Protein 5I0H (pdb70)

Sequence (1454 aa):
NFFTEGTRVWLRENGQHFPSTVNSCAEGIVVFRTDYGQVFTYKQSTITHQKVTAMHPTNEEGVDDMASLTELHGGSIMYNLFQRYYKRNQIYTYIGSILASVNPYQPIAGLYEPATMEQYSRRHLGELPPHIFAIANECYRCLWKRHDNQCILISGESGAGKTESTKLILKFLSVISQQSLELSLKEKTSCVERAILESSPIMEAFGNAKTVYNNNSSRFGKFVQQLNICQKGNIQGGRIVDYLLEKNNRVVRQNPGERNYHIFYALLAGLEHEEREEFYLSTPENYHYLNQSGCVEDKTISDQESFREVITAMDVMQFSKEEVREVSRLLAGILHLGNIEFITAGGAQVSFKTALGRSAELLGLDPTQLTDALTQRSMFLRGEEILTPLNVQQAVDSRDSSLAMALYACCFEWVIKKINSRIKGNEDFKSIGILDIFGFENFEVNHFEQFNINYANEKLQEYYFNKHIFSLEQLEYSREGLVWEDIDWWIDNGECLDLIEKKLGLLALINEESHFPQATDSTLLEKLHSQHANNHFYVKPRVAVNNFGVKHYAGEVQYDVRGILEKNRDTFRDDLLNLLRESRFDFIYDLFEHVSSRNNQDRRPTVSSQFKDSSLHHSLMATLSSSSNPFFVRCIKPNMQQKMPDQFDDQAVVLNQLRRYSGMMLETVRIRKAGYAVRRPFQDFYKRYKVLMRNLALPEDVRGKCTSLLQLYDASNSEWQLGKTKVFLRESLEQKLEKRREEETEGTRVWLRENGQHFPSTVNVVFRTDYGQVFTYKQSTITHQKVTAMHPTNEEGVDDMMASLTELHGGSIMYNLFQRYYKRNQIYTYIGSILASVNPYQPIAGLYEPATMEQYSRRHLGELPPHIFAIANECYRCLWKRHDNQCILISGESGAGKTESTKLILKFLSSVISQQSLELSLKEKTSCVERAILESSPIMEAFGNAKTVYNNNSSRFGKFVQLNICQKGNIQGGRIVDYLLEKNRVVRRQNPGERNYHIFYALLAGLEHEEREEFYLSTPENYHYLNQSGCVEDKTISDQESFREVITAMDVMQFSKEEVREVSRLLAGILHLGNIEFITAGGAQVSFKTALGRSSAELLGLDPTQLTDALTQRSMFLRGEEILTPLNVQQAVDSRDSLAMALYACCFEWVIKKINSRIKGNEDFKSIGILDIIFGFENFEVNHFEQFNINYANEKLLQEYFNKHIFSLEQLEYSREGLVWEDIDWIDNGECLDDLIEKKLGLLALINEESHFPQATDSTLLEKLHSQHANNHFYVKPRVAVNNFGVKHYAGEVQYDVRGILEKNRDTTFRDDLLNLLRESRRFDFIYDLFEHVSSRNNQDTRRPTVSSQFKDSLHHSLMATLSSSSNPFFVRRCIIKPNMQKMPDQFDQQAVVLNQLRYSGMMLETVRIRKAGYAVRRPFQDFYKRYKVLMRNLALPEDVRGKCTSLLQLYDASNSEWQLGKTKVFLRESLEQKLEKRREEEE

Foldseek 3Di:
DDDAFQFFKFACDPNFTFGWTFHDDPPQKTWIAGPQGDIDIDRVVPDDPPNIGGDDPPCDLADQALLPDPDLTLNSVLSRCVSCQLVVNQWHHLFLFIEGADQLDDDPPQLDVVVLVVLLVDAPPPDRGHLSNSLNVQLVCLVVDAAFEEAEEADFWQLCLLVSVLSSLVSLLVSLVVFPDQDPCLVPLCLSVLVNLLVLQQQQLAFWCDLQHRRFGQKKKKKKFFADPRSHTFFIAIDIGDRVLLLQQDDAAPMFRRLNLLLLLLADDPVLCVVLVHDHQCVFNSGPVNVDNDDPVDDSNVSNVSNVVSVVLLVQDPVNVSLLSLLSSLLRLLRVFAWDDDPWTFTDPCPSLVSSCVSLQFDSVLSRQLLFWDWDADPHDIDIGGDGRVSSNVQSSLLSSLSSVLSSVVSSVSSRVSRDGDNHGHMYMYIRARHQDADPAAAVSNVLRLLLSLLVLQLVCCQLAVVQVVVCVVQVHPDDHFDFDHCVLLNCQCDPCLHLLNLLVVQLQDPPHALLNSLVSNCVSPVPPPQKADDPPPSQWIWGQGLLGIHIYGSHCSSVQFLSAHAPSSLVRQCSRPSVVSVVSSVDDDHSHDPCPDGTSSNVNVVVSVVVSVVNVRHHYHYYYRAHQDSPSDRPRRDPVRRSSSCRSSGVSSSSVCLSQFFSDKDFLVSQCVQQVVVCPVPPADPDSVRNNVRSCCVQPVVCRQWDRGNGMTTGHSVSVSVSVVVSVVD/DFFAFKFACDPNFTFGWTVPVFTQGPQRDTDDDDPVVDDPPNIDHCPPVVQAADQELLPDDDFTLNNVLVNCVRCQLVVNQWHHLFLFIEGEDQLDDDPPQLDLVVLVVLLPDAPPPDRGHLSNSLNVQLVCLVVDAAFEEAEEADFWQLCLLVSVLSSLVSLLSSQCVPPPADPVCVLQDLSLLVSLLVLQQQQLAFWCDLQHRRFGQKKKKKKFFAAPVRHTFFIAIDIGDRVLLLQQDDDAPMFRRLNLQLLLLADDPVLCVVLVHDHQCLFNSGCVNPDPDDCSVVSNVSNVSNVSSVVSLVQDPVNVSLLSLLSSLLRLLRVFAWDDDPATFTDDCPSLVSNCVSLQFDSVLSRQLLFWDWDADPHDIDIGGHHRVSSNVQSSLLSSLSSVLSSVVSSVSSRVSRDGDNHGHIYMYIRARHQDADPAAAPSNVLRLLLSLLVLQLVCCQLAVVQVVVCVVQVHPDDHFDFDHSVLLNCQCDPCLHLLNLLVVQLLDPVHALLNSLVSNCVSPVPPPQKADDPPPSQWIWGQGLLGIHIHRSHCSSVQFLSAHAPSSLVRQCSRPDPVSVVSSVDDDHSHNCPPPDGTSSNVNVVVSVVVSVVNVRHHYHYYYRAHQDSPSDRPRRDSVRRSSSCVSSGVSSSSVCLSQFFSDKDFLVSQCVLQVVVCVPPPADPDSVRNNVRSCCVLPVVCRQWDRGNGMITGHSVSVSVSVVVSVVD

Organism: Homo sapiens (NCBI:txid9606)

Structure (mmCIF, N/CA/C/O backbone):
data_5I0H
#
_entry.id   5I0H
#
_cell.length_a   76.480
_cell.length_b   78.300
_cell.length_c   78.670
_cell.angle_alpha   75.69
_cell.angle_beta   86.38
_cell.angle_gamma   76.12
#
_symmetry.space_group_name_H-M   'P 1'
#
loop_
_entity.id
_entity.type
_entity.pdbx_description
1 polymer 'Unconventional myosin-X'
2 non-polymer "ADENOSINE-5'-DIPHOSPHATE"
3 non-polymer 'MAGNESIUM ION'
4 non-polymer 'BERYLLIUM TRIFLUORIDE ION'
5 non-polymer 1,2-ETHANEDIOL
6 non-polymer 'SULFATE ION'
7 water water
#
loop_
_atom_site.group_PDB
_atom_site.id
_atom_site.type_symbol
_atom_site.label_atom_id
_atom_site.label_alt_id
_atom_site.label_comp_id
_atom_site.label_asym_id
_atom_site.label_entity_id
_atom_site.label_seq_id
_atom_site.pdbx_PDB_ins_code
_atom_site.Cartn_x
_atom_site.Cartn_y
_atom_site.Cartn_z
_atom_site.occupancy
_atom_site.B_iso_or_equiv
_atom_site.auth_seq_id
_atom_site.auth_comp_id
_atom_site.auth_asym_id
_atom_site.auth_atom_id
_atom_site.pdbx_PDB_model_num
ATOM 1 N N . ASN A 1 3 ? -0.153 -5.661 -36.981 1.00 42.84 3 ASN A N 1
ATOM 2 C CA . ASN A 1 3 ? 0.272 -6.168 -35.672 1.00 43.05 3 ASN A CA 1
ATOM 3 C C . ASN A 1 3 ? 1.675 -6.840 -35.699 1.00 46.81 3 ASN A C 1
ATOM 4 O O . ASN A 1 3 ? 1.993 -7.653 -34.821 1.00 46.55 3 ASN A O 1
ATOM 6 N N . PHE A 1 4 ? 2.512 -6.475 -36.689 1.00 42.59 4 PHE A N 1
ATOM 7 C CA . PHE A 1 4 ? 3.862 -7.016 -36.822 1.00 42.07 4 PHE A CA 1
ATOM 8 C C . PHE A 1 4 ? 4.836 -6.166 -36.015 1.00 45.99 4 PHE A C 1
ATOM 9 O O . PHE A 1 4 ? 4.798 -4.940 -36.095 1.00 45.89 4 PHE A O 1
ATOM 17 N N . PHE A 1 5 ? 5.714 -6.833 -35.251 1.00 41.45 5 PHE A N 1
ATOM 18 C CA . PHE A 1 5 ? 6.714 -6.176 -34.418 1.00 40.75 5 PHE A CA 1
ATOM 19 C C . PHE A 1 5 ? 8.053 -6.861 -34.642 1.00 43.14 5 PHE A C 1
ATOM 20 O O . PHE A 1 5 ? 8.137 -8.093 -34.642 1.00 42.82 5 PHE A O 1
ATOM 28 N N . THR A 1 6 ? 9.082 -6.054 -34.899 1.00 38.61 6 THR A N 1
ATOM 29 C CA . THR A 1 6 ? 10.446 -6.484 -35.216 1.00 38.35 6 THR A CA 1
ATOM 30 C C . THR A 1 6 ? 11.148 -7.043 -33.974 1.00 41.26 6 THR A C 1
ATOM 31 O O . THR A 1 6 ? 10.703 -6.780 -32.860 1.00 39.42 6 THR A O 1
ATOM 35 N N . GLU A 1 7 ? 12.238 -7.805 -34.171 1.00 35.89 7 GLU A N 1
ATOM 36 C CA . GLU A 1 7 ? 13.030 -8.419 -33.104 1.00 34.86 7 GLU A CA 1
ATOM 37 C C . GLU A 1 7 ? 13.487 -7.357 -32.100 1.00 36.02 7 GLU A C 1
ATOM 38 O O . GLU A 1 7 ? 13.895 -6.261 -32.505 1.00 36.34 7 GLU A O 1
ATOM 44 N N . GLY A 1 8 ? 13.369 -7.673 -30.813 1.00 41.25 8 GLY A N 1
ATOM 45 C CA . GLY A 1 8 ? 13.737 -6.764 -29.735 1.00 39.36 8 GLY A CA 1
ATOM 46 C C . GLY A 1 8 ? 12.636 -5.818 -29.284 1.00 40.17 8 GLY A C 1
ATOM 47 O O . GLY A 1 8 ? 12.812 -5.119 -28.282 1.00 38.51 8 GLY A O 1
ATOM 48 N N . THR A 1 9 ? 11.496 -5.752 -30.022 1.00 35.77 9 THR A N 1
ATOM 49 C CA . THR A 1 9 ? 10.389 -4.852 -29.654 1.00 35.43 9 THR A CA 1
ATOM 50 C C . THR A 1 9 ? 9.722 -5.301 -28.339 1.00 34.95 9 THR A C 1
ATOM 51 O O . THR A 1 9 ? 9.447 -6.489 -28.162 1.00 31.90 9 THR A O 1
ATOM 55 N N . ARG A 1 10 ? 9.471 -4.337 -27.442 1.00 31.09 10 ARG A N 1
ATOM 56 C CA . ARG A 1 10 ? 8.829 -4.564 -26.155 1.00 29.97 10 ARG A CA 1
ATOM 57 C C . ARG A 1 10 ? 7.309 -4.531 -26.346 1.00 34.78 10 ARG A C 1
ATOM 58 O O . ARG A 1 10 ? 6.765 -3.533 -26.824 1.00 36.76 10 ARG A O 1
ATOM 66 N N . VAL A 1 11 ? 6.630 -5.627 -26.014 1.00 30.16 11 VAL A N 1
ATOM 67 C CA . VAL A 1 11 ? 5.171 -5.741 -26.248 1.00 28.97 11 VAL A CA 1
ATOM 68 C C . VAL A 1 11 ? 4.443 -6.368 -25.063 1.00 29.26 11 VAL A C 1
ATOM 69 O O . VAL A 1 11 ? 5.067 -7.095 -24.298 1.00 28.61 11 VAL A O 1
ATOM 73 N N . TRP A 1 12 ? 3.099 -6.167 -24.987 1.00 25.39 12 TRP A N 1
ATOM 74 C CA . TRP A 1 12 ? 2.237 -6.883 -24.055 1.00 25.29 12 TRP A CA 1
ATOM 75 C C . TRP A 1 12 ? 1.657 -8.001 -24.903 1.00 29.65 12 TRP A C 1
ATOM 76 O O . TRP A 1 12 ? 1.070 -7.731 -25.959 1.00 29.88 12 TRP A O 1
ATOM 87 N N . LEU A 1 13 ? 1.838 -9.242 -24.467 1.00 26.91 13 LEU A N 1
ATOM 88 C CA . LEU A 1 13 ? 1.308 -10.401 -25.146 1.00 26.28 13 LEU A CA 1
ATOM 89 C C . LEU A 1 13 ? 0.164 -10.960 -24.325 1.00 30.36 13 LEU A C 1
ATOM 90 O O . LEU A 1 13 ? 0.368 -11.393 -23.186 1.00 30.33 13 LEU A O 1
ATOM 95 N N . ARG A 1 14 ? -1.038 -10.986 -24.918 1.00 27.40 14 ARG A N 1
ATOM 96 C CA . ARG A 1 14 ? -2.210 -11.512 -24.235 1.00 29.11 14 ARG A CA 1
ATOM 97 C C . ARG A 1 14 ? -2.221 -13.033 -24.380 1.00 32.76 14 ARG A C 1
ATOM 98 O O . ARG A 1 14 ? -2.379 -13.540 -25.481 1.00 34.78 14 ARG A O 1
ATOM 106 N N . GLU A 1 15 ? -2.005 -13.760 -23.274 1.00 28.13 15 GLU A N 1
ATOM 107 C CA . GLU A 1 15 ? -1.953 -15.226 -23.289 1.00 28.19 15 GLU A CA 1
ATOM 108 C C . GLU A 1 15 ? -2.226 -15.716 -21.872 1.00 32.46 15 GLU A C 1
ATOM 109 O O . GLU A 1 15 ? -1.933 -14.990 -20.925 1.00 30.94 15 GLU A O 1
ATOM 115 N N . ASN A 1 16 ? -2.775 -16.944 -21.720 1.00 30.91 16 ASN A N 1
ATOM 116 C CA . ASN A 1 16 ? -3.043 -17.552 -20.403 1.00 32.28 16 ASN A CA 1
ATOM 117 C C . ASN A 1 16 ? -3.804 -16.617 -19.442 1.00 36.25 16 ASN A C 1
ATOM 118 O O . ASN A 1 16 ? -3.427 -16.485 -18.280 1.00 35.12 16 ASN A O 1
ATOM 123 N N . GLY A 1 17 ? -4.809 -15.927 -19.981 1.00 33.93 17 GLY A N 1
ATOM 124 C CA . GLY A 1 17 ? -5.693 -15.012 -19.262 1.00 33.81 17 GLY A CA 1
ATOM 125 C C . GLY A 1 17 ? -5.035 -13.790 -18.652 1.00 33.95 17 GLY A C 1
ATOM 126 O O . GLY A 1 17 ? -5.530 -13.269 -17.657 1.00 33.23 17 GLY A O 1
ATOM 127 N N . GLN A 1 18 ? -3.937 -13.302 -19.234 1.00 28.82 18 GLN A N 1
ATOM 128 C CA . GLN A 1 18 ? -3.251 -12.111 -18.704 1.00 27.41 18 GLN A CA 1
ATOM 129 C C . GLN A 1 18 ? -2.408 -11.464 -19.803 1.00 29.29 18 GLN A C 1
ATOM 130 O O . GLN A 1 18 ? -2.210 -12.077 -20.859 1.00 29.02 18 GLN A O 1
ATOM 136 N N . HIS A 1 19 ? -1.911 -10.237 -19.539 1.00 24.00 19 HIS A N 1
ATOM 137 C CA . HIS A 1 19 ? -0.993 -9.534 -20.433 1.00 22.54 19 HIS A CA 1
ATOM 138 C C . HIS A 1 19 ? 0.419 -9.813 -19.910 1.00 26.32 19 HIS A C 1
ATOM 139 O O . HIS A 1 19 ? 0.727 -9.514 -18.747 1.00 23.41 19 HIS A O 1
ATOM 146 N N . PHE A 1 20 ? 1.265 -10.429 -20.757 1.00 23.19 20 PHE A N 1
ATOM 147 C CA . PHE A 1 20 ? 2.643 -10.713 -20.396 1.00 22.90 20 PHE A CA 1
ATOM 148 C C . PHE A 1 20 ? 3.582 -9.625 -20.916 1.00 25.76 20 PHE A C 1
ATOM 149 O O . PHE A 1 20 ? 3.588 -9.348 -22.118 1.00 25.64 20 PHE A O 1
ATOM 157 N N . PRO A 1 21 ? 4.460 -9.093 -20.032 1.00 24.94 21 PRO A N 1
ATOM 158 C CA . PRO A 1 21 ? 5.487 -8.137 -20.487 1.00 24.90 21 PRO A CA 1
ATOM 159 C C . PRO A 1 21 ? 6.494 -8.975 -21.282 1.00 27.22 21 PRO A C 1
ATOM 160 O O . PRO A 1 21 ? 7.053 -9.944 -20.764 1.00 27.39 21 PRO A O 1
ATOM 164 N N . SER A 1 22 ? 6.663 -8.662 -22.571 1.00 24.58 22 SER A N 1
ATOM 165 C CA . SER A 1 22 ? 7.446 -9.526 -23.445 1.00 23.12 22 SER A CA 1
ATOM 166 C C . SER A 1 22 ? 8.346 -8.798 -24.440 1.00 28.30 22 SER A C 1
ATOM 167 O O . SER A 1 22 ? 8.208 -7.602 -24.656 1.00 28.81 22 SER A O 1
ATOM 170 N N . THR A 1 23 ? 9.232 -9.557 -25.085 1.00 26.66 23 THR A N 1
ATOM 171 C CA . THR A 1 23 ? 10.107 -9.049 -26.133 1.00 27.55 23 THR A CA 1
ATOM 172 C C . THR A 1 23 ? 9.921 -9.949 -27.370 1.00 31.92 23 THR A C 1
ATOM 173 O O . THR A 1 23 ? 9.778 -11.163 -27.206 1.00 30.80 23 THR A O 1
ATOM 177 N N . VAL A 1 24 ? 9.958 -9.373 -28.593 1.00 29.92 24 VAL A N 1
ATOM 178 C CA . VAL A 1 24 ? 9.899 -10.176 -29.824 1.00 29.94 24 VAL A CA 1
ATOM 179 C C . VAL A 1 24 ? 11.272 -10.835 -29.951 1.00 34.28 24 VAL A C 1
ATOM 180 O O . VAL A 1 24 ? 12.284 -10.135 -30.088 1.00 34.63 24 VAL A O 1
ATOM 184 N N . ASN A 1 25 ? 11.313 -12.172 -29.831 1.00 31.71 25 ASN A N 1
ATOM 185 C CA . ASN A 1 25 ? 12.575 -12.941 -29.928 1.00 33.66 25 ASN A CA 1
ATOM 186 C C . ASN A 1 25 ? 12.986 -13.194 -31.386 1.00 38.25 25 ASN A C 1
ATOM 187 O O . ASN A 1 25 ? 14.172 -13.115 -31.713 1.00 39.55 25 ASN A O 1
ATOM 192 N N . SER A 1 26 ? 12.016 -13.519 -32.259 1.00 33.13 26 SER A N 1
ATOM 193 C CA . SER A 1 26 ? 12.264 -13.751 -33.682 1.00 34.22 26 SER A CA 1
ATOM 194 C C . SER A 1 26 ? 10.984 -13.601 -34.469 1.00 39.39 26 SER A C 1
ATOM 195 O O . SER A 1 26 ? 9.900 -13.847 -33.936 1.00 36.34 26 SER A O 1
ATOM 198 N N . CYS A 1 27 ? 11.122 -13.207 -35.741 1.00 38.68 27 CYS A N 1
ATOM 199 C CA . CYS A 1 27 ? 10.017 -12.987 -36.655 1.00 42.02 27 CYS A CA 1
ATOM 200 C C . CYS A 1 27 ? 10.500 -13.334 -38.052 1.00 48.06 27 CYS A C 1
ATOM 201 O O . CYS A 1 27 ? 10.964 -12.469 -38.791 1.00 51.75 27 CYS A O 1
ATOM 204 N N . ALA A 1 28 ? 10.477 -14.634 -38.375 1.00 41.51 28 ALA A N 1
ATOM 205 C CA . ALA A 1 28 ? 10.902 -15.137 -39.690 1.00 42.02 28 ALA A CA 1
ATOM 206 C C . ALA A 1 28 ? 10.031 -16.303 -40.137 1.00 43.12 28 ALA A C 1
ATOM 207 O O . ALA A 1 28 ? 9.501 -17.049 -39.301 1.00 40.69 28 ALA A O 1
ATOM 209 N N . GLU A 1 29 ? 9.869 -16.451 -41.474 1.00 40.20 29 GLU A N 1
ATOM 210 C CA . GLU A 1 29 ? 9.128 -17.541 -42.116 1.00 41.17 29 GLU A CA 1
ATOM 211 C C . GLU A 1 29 ? 7.666 -17.660 -41.616 1.00 41.70 29 GLU A C 1
ATOM 212 O O . GLU A 1 29 ? 7.122 -18.757 -41.494 1.00 39.42 29 GLU A O 1
ATOM 218 N N . GLY A 1 30 ? 7.058 -16.518 -41.315 1.00 38.24 30 GLY A N 1
ATOM 219 C CA . GLY A 1 30 ? 5.676 -16.462 -40.850 1.00 38.05 30 GLY A CA 1
ATOM 220 C C . GLY A 1 30 ? 5.450 -16.978 -39.444 1.00 37.00 30 GLY A C 1
ATOM 221 O O . GLY A 1 30 ? 4.311 -17.272 -39.090 1.00 35.57 30 GLY A O 1
ATOM 222 N N . ILE A 1 31 ? 6.534 -17.110 -38.638 1.00 33.09 31 ILE A N 1
ATOM 223 C CA . ILE A 1 31 ? 6.475 -17.536 -37.227 1.00 31.43 31 ILE A CA 1
ATOM 224 C C . ILE A 1 31 ? 6.966 -16.399 -36.373 1.00 32.90 31 ILE A C 1
ATOM 225 O O . ILE A 1 31 ? 7.981 -15.787 -36.691 1.00 33.34 31 ILE A O 1
ATOM 230 N N . VAL A 1 32 ? 6.281 -16.139 -35.263 1.00 29.11 32 VAL A N 1
ATOM 231 C CA . VAL A 1 32 ? 6.751 -15.124 -34.322 1.00 28.87 32 VAL A CA 1
ATOM 232 C C . VAL A 1 32 ? 6.929 -15.794 -32.988 1.00 30.29 32 VAL A C 1
ATOM 233 O O . VAL A 1 32 ? 6.059 -16.560 -32.575 1.00 29.40 32 VAL A O 1
ATOM 237 N N . VAL A 1 33 ? 8.066 -15.533 -32.341 1.00 28.23 33 VAL A N 1
ATOM 238 C CA . VAL A 1 33 ? 8.391 -16.060 -31.026 1.00 27.52 33 VAL A CA 1
ATOM 239 C C . VAL A 1 33 ? 8.507 -14.881 -30.053 1.00 31.49 33 VAL A C 1
ATOM 240 O O . VAL A 1 33 ? 9.259 -13.939 -30.305 1.00 31.15 33 VAL A O 1
ATOM 244 N N . PHE A 1 34 ? 7.787 -14.958 -28.938 1.00 26.70 34 PHE A N 1
ATOM 245 C CA . PHE A 1 34 ? 7.850 -13.950 -27.885 1.00 25.32 34 PHE A CA 1
ATOM 246 C C . PHE A 1 34 ? 8.504 -14.570 -26.676 1.00 30.15 34 PHE A C 1
ATOM 247 O O . PHE A 1 34 ? 8.202 -15.719 -26.347 1.00 30.34 34 PHE A O 1
ATOM 255 N N . ARG A 1 35 ? 9.374 -13.806 -25.986 1.00 27.29 35 ARG A N 1
ATOM 256 C CA . ARG A 1 35 ? 9.963 -14.239 -24.727 1.00 26.98 35 ARG A CA 1
ATOM 257 C C . ARG A 1 35 ? 9.397 -13.291 -23.657 1.00 28.14 35 ARG A C 1
ATOM 258 O O . ARG A 1 35 ? 9.540 -12.070 -23.799 1.00 27.43 35 ARG A O 1
ATOM 266 N N . THR A 1 36 ? 8.772 -13.836 -22.608 1.00 25.32 36 THR A N 1
ATOM 267 C CA . THR A 1 36 ? 8.219 -12.972 -21.544 1.00 25.38 36 THR A CA 1
ATOM 268 C C . THR A 1 36 ? 9.346 -12.620 -20.577 1.00 28.64 36 THR A C 1
ATOM 269 O O . THR A 1 36 ? 10.349 -13.339 -20.514 1.00 29.53 36 THR A O 1
ATOM 273 N N . ASP A 1 37 ? 9.184 -11.555 -19.785 1.00 26.57 37 ASP A N 1
ATOM 274 C CA . ASP A 1 37 ? 10.192 -11.192 -18.782 1.00 27.65 37 ASP A CA 1
ATOM 275 C C . ASP A 1 37 ? 10.286 -12.271 -17.700 1.00 32.48 37 ASP A C 1
ATOM 276 O O . ASP A 1 37 ? 11.251 -12.285 -16.940 1.00 33.45 37 ASP A O 1
ATOM 281 N N . TYR A 1 38 ? 9.281 -13.175 -17.638 1.00 27.83 38 TYR A N 1
ATOM 282 C CA . TYR A 1 38 ? 9.278 -14.273 -16.682 1.00 27.73 38 TYR A CA 1
ATOM 283 C C . TYR A 1 38 ? 9.929 -15.554 -17.227 1.00 31.68 38 TYR A C 1
ATOM 284 O O . TYR A 1 38 ? 9.939 -16.562 -16.533 1.00 31.55 38 TYR A O 1
ATOM 293 N N . GLY A 1 39 ? 10.496 -15.475 -18.428 1.00 28.91 39 GLY A N 1
ATOM 294 C CA . GLY A 1 39 ? 11.216 -16.578 -19.068 1.00 30.40 39 GLY A CA 1
ATOM 295 C C . GLY A 1 39 ? 10.372 -17.564 -19.847 1.00 34.36 39 GLY A C 1
ATOM 296 O O . GLY A 1 39 ? 10.863 -18.640 -20.192 1.00 35.72 39 GLY A O 1
ATOM 297 N N . GLN A 1 40 ? 9.099 -17.224 -20.134 1.00 30.56 40 GLN A N 1
ATOM 298 C CA . GLN A 1 40 ? 8.256 -18.133 -20.922 1.00 30.70 40 GLN A CA 1
ATOM 299 C C . GLN A 1 40 ? 8.411 -17.800 -22.386 1.00 33.56 40 GLN A C 1
ATOM 300 O O . GLN A 1 40 ? 8.570 -16.635 -22.750 1.00 33.42 40 GLN A O 1
ATOM 306 N N . VAL A 1 41 ? 8.422 -18.826 -23.216 1.00 27.71 41 VAL A N 1
ATOM 307 C CA . VAL A 1 41 ? 8.574 -18.641 -24.647 1.00 27.73 41 VAL A CA 1
ATOM 308 C C . VAL A 1 41 ? 7.291 -19.095 -25.281 1.00 32.68 41 VAL A C 1
ATOM 309 O O . VAL A 1 41 ? 6.891 -20.247 -25.090 1.00 35.20 41 VAL A O 1
ATOM 313 N N . PHE A 1 42 ? 6.656 -18.196 -26.043 1.00 27.93 42 PHE A N 1
ATOM 314 C CA . PHE A 1 42 ? 5.409 -18.482 -26.738 1.00 27.55 42 PHE A CA 1
ATOM 315 C C . PHE A 1 42 ? 5.621 -18.295 -28.235 1.00 31.08 42 PHE A C 1
ATOM 316 O O . PHE A 1 42 ? 6.163 -17.265 -28.659 1.00 30.23 42 PHE A O 1
ATOM 324 N N . THR A 1 43 ? 5.191 -19.293 -29.028 1.00 29.14 43 THR A N 1
ATOM 325 C CA . THR A 1 43 ? 5.369 -19.293 -30.484 1.00 28.46 43 THR A CA 1
ATOM 326 C C . THR A 1 43 ? 4.022 -19.278 -31.194 1.00 32.40 43 THR A C 1
ATOM 327 O O . THR A 1 43 ? 3.139 -20.052 -30.829 1.00 33.26 43 THR A O 1
ATOM 331 N N . TYR A 1 44 ? 3.889 -18.447 -32.257 1.00 27.92 44 TYR A N 1
ATOM 332 C CA . TYR A 1 44 ? 2.642 -18.351 -33.025 1.00 28.45 44 TYR A CA 1
ATOM 333 C C . TYR A 1 44 ? 2.917 -18.173 -34.494 1.00 32.35 44 TYR A C 1
ATOM 334 O O . TYR A 1 44 ? 4.013 -17.748 -34.902 1.00 31.01 44 TYR A O 1
ATOM 343 N N . LYS A 1 45 ? 1.888 -18.461 -35.291 1.00 31.17 45 LYS A N 1
ATOM 344 C CA . LYS A 1 45 ? 1.907 -18.183 -36.716 1.00 31.32 45 LYS A CA 1
ATOM 345 C C . LYS A 1 45 ? 1.661 -16.668 -36.767 1.00 35.90 45 LYS A C 1
ATOM 346 O O . LYS A 1 45 ? 0.753 -16.190 -36.070 1.00 35.94 45 LYS A O 1
ATOM 352 N N . GLN A 1 46 ? 2.498 -15.910 -37.516 1.00 34.49 46 GLN A N 1
ATOM 353 C CA . GLN A 1 46 ? 2.382 -14.450 -37.598 1.00 35.46 46 GLN A CA 1
ATOM 354 C C . GLN A 1 46 ? 0.981 -14.019 -38.052 1.00 40.62 46 GLN A C 1
ATOM 355 O O . GLN A 1 46 ? 0.461 -13.049 -37.512 1.00 40.57 46 GLN A O 1
ATOM 361 N N . SER A 1 47 ? 0.347 -14.763 -38.946 1.00 38.80 47 SER A N 1
ATOM 362 C CA . SER A 1 47 ? -1.018 -14.461 -39.413 1.00 40.90 47 SER A CA 1
ATOM 363 C C . SER A 1 47 ? -2.079 -14.412 -38.282 1.00 45.75 47 SER A C 1
ATOM 364 O O . SER A 1 47 ? -3.062 -13.674 -38.410 1.00 47.80 47 SER A O 1
ATOM 367 N N . THR A 1 48 ? -1.880 -15.197 -37.196 1.00 40.39 48 THR A N 1
ATOM 368 C CA . THR A 1 48 ? -2.829 -15.279 -36.071 1.00 41.20 48 THR A CA 1
ATOM 369 C C . THR A 1 48 ? -2.706 -14.125 -35.076 1.00 46.85 48 THR A C 1
ATOM 370 O O . THR A 1 48 ? -3.562 -13.979 -34.203 1.00 48.85 48 THR A O 1
ATOM 374 N N . ILE A 1 49 ? -1.628 -13.338 -35.164 1.00 40.83 49 ILE A N 1
ATOM 375 C CA . ILE A 1 49 ? -1.422 -12.218 -34.260 1.00 38.38 49 ILE A CA 1
ATOM 376 C C . ILE A 1 49 ? -2.196 -10.994 -34.778 1.00 42.91 49 ILE A C 1
ATOM 377 O O . ILE A 1 49 ? -1.992 -10.551 -35.909 1.00 44.69 49 ILE A O 1
ATOM 382 N N . THR A 1 50 ? -3.104 -10.492 -33.959 1.00 37.32 50 THR A N 1
ATOM 383 C CA . THR A 1 50 ? -3.903 -9.310 -34.282 1.00 41.08 50 THR A CA 1
ATOM 384 C C . THR A 1 50 ? -3.660 -8.243 -33.200 1.00 48.28 50 THR A C 1
ATOM 385 O O . THR A 1 50 ? -2.822 -8.459 -32.311 1.00 47.59 50 THR A O 1
ATOM 389 N N . HIS A 1 51 ? -4.373 -7.097 -33.271 1.00 48.63 51 HIS A N 1
ATOM 390 C CA . HIS A 1 51 ? -4.315 -6.013 -32.269 1.00 48.12 51 HIS A CA 1
ATOM 391 C C . HIS A 1 51 ? -4.974 -6.510 -30.999 1.00 51.16 51 HIS A C 1
ATOM 392 O O . HIS A 1 51 ? -5.725 -7.483 -31.051 1.00 50.52 51 HIS A O 1
ATOM 394 N N . GLN A 1 52 ? -4.659 -5.884 -29.846 1.00 49.03 52 GLN A N 1
ATOM 395 C CA . GLN A 1 52 ? -5.100 -6.270 -28.506 1.00 49.60 52 GLN A CA 1
ATOM 396 C C . GLN A 1 52 ? -4.390 -7.561 -28.074 1.00 50.43 52 GLN A C 1
ATOM 397 O O . GLN A 1 52 ? -3.945 -7.593 -26.936 1.00 48.13 52 GLN A O 1
ATOM 399 N N . LYS A 1 53 ? -4.212 -8.599 -29.001 1.00 46.11 53 LYS A N 1
ATOM 400 C CA . LYS A 1 53 ? -3.443 -9.838 -28.689 1.00 42.43 53 LYS A CA 1
ATOM 401 C C . LYS A 1 53 ? -1.991 -9.446 -28.405 1.00 38.38 53 LYS A C 1
ATOM 402 O O . LYS A 1 53 ? -1.399 -9.889 -27.419 1.00 33.48 53 LYS A O 1
ATOM 408 N N . VAL A 1 54 ? -1.438 -8.594 -29.270 1.00 31.92 54 VAL A N 1
ATOM 409 C CA . VAL A 1 54 ? -0.108 -8.039 -29.084 1.00 31.44 54 VAL A CA 1
ATOM 410 C C . VAL A 1 54 ? -0.225 -6.537 -29.257 1.00 37.69 54 VAL A C 1
ATOM 411 O O . VAL A 1 54 ? -0.872 -6.073 -30.194 1.00 37.15 54 VAL A O 1
ATOM 415 N N . THR A 1 55 ? 0.313 -5.780 -28.294 1.00 34.86 55 THR A N 1
ATOM 416 C CA . THR A 1 55 ? 0.307 -4.312 -28.306 1.00 37.52 55 THR A CA 1
ATOM 417 C C . THR A 1 55 ? 1.674 -3.853 -27.839 1.00 42.60 55 THR A C 1
ATOM 418 O O . THR A 1 55 ? 2.280 -4.517 -26.996 1.00 39.94 55 THR A O 1
ATOM 422 N N . ALA A 1 56 ? 2.143 -2.715 -28.339 1.00 41.51 56 ALA A N 1
ATOM 423 C CA . ALA A 1 56 ? 3.447 -2.191 -27.938 1.00 42.28 56 ALA A CA 1
ATOM 424 C C . ALA A 1 56 ? 3.405 -1.731 -26.495 1.00 45.71 56 ALA A C 1
ATOM 425 O O . ALA A 1 56 ? 2.371 -1.246 -26.034 1.00 44.65 56 ALA A O 1
ATOM 427 N N . MET A 1 57 ? 4.521 -1.911 -25.779 1.00 42.32 57 MET A N 1
ATOM 428 C CA . MET A 1 57 ? 4.659 -1.454 -24.399 1.00 43.45 57 MET A CA 1
ATOM 429 C C . MET A 1 57 ? 5.089 0.022 -24.385 1.00 55.14 57 MET A C 1
ATOM 430 O O . MET A 1 57 ? 5.930 0.419 -25.194 1.00 54.97 57 MET A O 1
ATOM 435 N N . HIS A 1 58 ? 4.533 0.819 -23.451 1.00 58.32 58 HIS A N 1
ATOM 436 C CA . HIS A 1 58 ? 4.865 2.241 -23.271 0.85 63.34 58 HIS A CA 1
ATOM 437 C C . HIS A 1 58 ? 6.363 2.396 -22.918 1.00 74.03 58 HIS A C 1
ATOM 438 O O . HIS A 1 58 ? 6.827 1.725 -21.991 1.00 72.23 58 HIS A O 1
ATOM 440 N N . PRO A 1 59 ? 7.138 3.210 -23.691 1.00 77.95 59 PRO A N 1
ATOM 441 C CA . PRO A 1 59 ? 8.594 3.320 -23.452 1.00 80.10 59 PRO A CA 1
ATOM 442 C C . PRO A 1 59 ? 9.030 3.634 -22.024 1.00 87.92 59 PRO A C 1
ATOM 443 O O . PRO A 1 59 ? 8.472 4.529 -21.379 1.00 88.63 59 PRO A O 1
ATOM 447 N N . THR A 1 60 ? 10.047 2.868 -21.552 1.00 85.83 60 THR A N 1
ATOM 448 C CA . THR A 1 60 ? 10.691 2.914 -20.231 1.00 86.48 60 THR A CA 1
ATOM 449 C C . THR A 1 60 ? 9.643 3.006 -19.113 1.00 89.50 60 THR A C 1
ATOM 450 O O . THR A 1 60 ? 9.039 1.995 -18.758 1.00 87.04 60 THR A O 1
ATOM 454 N N . ASN A 1 61 ? 9.424 4.228 -18.591 1.00 88.00 61 ASN A N 1
ATOM 455 C CA . ASN A 1 61 ? 8.487 4.605 -17.535 1.00 87.40 61 ASN A CA 1
ATOM 456 C C . ASN A 1 61 ? 8.471 3.654 -16.293 1.00 87.75 61 ASN A C 1
ATOM 457 O O . ASN A 1 61 ? 7.375 3.394 -15.792 1.00 85.68 61 ASN A O 1
ATOM 459 N N . GLU A 1 62 ? 9.623 3.183 -15.712 1.00 83.51 62 GLU A N 1
ATOM 460 C CA . GLU A 1 62 ? 11.077 3.213 -16.006 1.00 83.88 62 GLU A CA 1
ATOM 461 C C . GLU A 1 62 ? 11.726 2.360 -14.898 1.00 84.29 62 GLU A C 1
ATOM 462 O O . GLU A 1 62 ? 12.205 2.880 -13.883 1.00 85.94 62 GLU A O 1
ATOM 468 N N . GLU A 1 63 ? 11.627 1.021 -15.060 1.00 75.41 63 GLU A N 1
ATOM 469 C CA . GLU A 1 63 ? 12.002 -0.001 -14.068 1.00 72.69 63 GLU A CA 1
ATOM 470 C C . GLU A 1 63 ? 10.995 0.092 -12.875 1.00 72.01 63 GLU A C 1
ATOM 471 O O . GLU A 1 63 ? 11.292 -0.320 -11.745 1.00 71.33 63 GLU A O 1
ATOM 477 N N . GLY A 1 64 ? 9.802 0.629 -13.191 1.00 64.34 64 GLY A N 1
ATOM 478 C CA . GLY A 1 64 ? 8.654 0.770 -12.301 1.00 61.54 64 GLY A CA 1
ATOM 479 C C . GLY A 1 64 ? 8.244 2.178 -11.899 1.00 63.08 64 GLY A C 1
ATOM 480 O O . GLY A 1 64 ? 8.962 3.154 -12.148 1.00 65.65 64 GLY A O 1
ATOM 481 N N . VAL A 1 65 ? 7.079 2.271 -11.245 1.00 30.91 65 VAL A N 1
ATOM 482 C CA . VAL A 1 65 ? 6.480 3.485 -10.669 1.00 27.85 65 VAL A CA 1
ATOM 483 C C . VAL A 1 65 ? 6.279 3.241 -9.167 1.00 27.73 65 VAL A C 1
ATOM 484 O O . VAL A 1 65 ? 5.950 2.110 -8.757 1.00 24.41 65 VAL A O 1
ATOM 488 N N . ASP A 1 66 ? 6.487 4.302 -8.360 1.00 23.09 66 ASP A N 1
ATOM 489 C CA . ASP A 1 66 ? 6.381 4.195 -6.892 1.00 22.39 66 ASP A CA 1
ATOM 490 C C . ASP A 1 66 ? 4.982 4.050 -6.411 1.00 25.07 66 ASP A C 1
ATOM 491 O O . ASP A 1 66 ? 4.768 3.417 -5.372 1.00 24.05 66 ASP A O 1
ATOM 496 N N . ASP A 1 67 ? 4.025 4.722 -7.092 1.00 24.26 67 ASP A N 1
ATOM 497 C CA . ASP A 1 67 ? 2.619 4.694 -6.697 1.00 23.99 67 ASP A CA 1
ATOM 498 C C . ASP A 1 67 ? 1.844 4.146 -7.873 1.00 28.33 67 ASP A C 1
ATOM 499 O O . ASP A 1 67 ? 1.837 4.749 -8.946 1.00 28.83 67 ASP A O 1
ATOM 504 N N . MET A 1 68 ? 1.203 2.991 -7.692 1.00 23.82 68 MET A N 1
ATOM 505 C CA . MET A 1 68 ? 0.505 2.378 -8.836 1.00 25.04 68 MET A CA 1
ATOM 506 C C . MET A 1 68 ? -0.739 3.132 -9.310 1.00 31.00 68 MET A C 1
ATOM 507 O O . MET A 1 68 ? -1.204 2.879 -10.430 1.00 31.50 68 MET A O 1
ATOM 512 N N . ALA A 1 69 ? -1.193 4.129 -8.547 1.00 29.88 69 ALA A N 1
ATOM 513 C CA . ALA A 1 69 ? -2.261 5.017 -9.029 1.00 31.76 69 ALA A CA 1
ATOM 514 C C . ALA A 1 69 ? -1.733 5.858 -10.222 1.00 35.64 69 ALA A C 1
ATOM 515 O O . ALA A 1 69 ? -2.535 6.377 -10.997 1.00 37.46 69 ALA A O 1
ATOM 517 N N . SER A 1 70 ? -0.387 5.913 -10.406 1.00 29.27 70 SER A N 1
ATOM 518 C CA . SER A 1 70 ? 0.287 6.601 -11.520 1.00 30.41 70 SER A CA 1
ATOM 519 C C . SER A 1 70 ? 0.228 5.755 -12.800 1.00 35.43 70 SER A C 1
ATOM 520 O O . SER A 1 70 ? 0.571 6.275 -13.862 1.00 36.75 70 SER A O 1
ATOM 523 N N . LEU A 1 71 ? -0.096 4.440 -12.697 1.00 30.84 71 LEU A N 1
ATOM 524 C CA . LEU A 1 71 ? -0.075 3.580 -13.885 1.00 31.19 71 LEU A CA 1
ATOM 525 C C . LEU A 1 71 ? -1.137 4.003 -14.885 1.00 32.30 71 LEU A C 1
ATOM 526 O O . LEU A 1 71 ? -2.208 4.457 -14.478 1.00 30.55 71 LEU A O 1
ATOM 531 N N . THR A 1 72 ? -0.825 3.880 -16.186 1.00 30.83 72 THR A N 1
ATOM 532 C CA . THR A 1 72 ? -1.779 4.185 -17.255 1.00 33.80 72 THR A CA 1
ATOM 533 C C . THR A 1 72 ? -2.524 2.892 -17.648 1.00 38.60 72 THR A C 1
ATOM 534 O O . THR A 1 72 ? -3.742 2.921 -17.824 1.00 40.35 72 THR A O 1
ATOM 538 N N . GLU A 1 73 ? -1.799 1.762 -17.687 1.00 33.56 73 GLU A N 1
ATOM 539 C CA . GLU A 1 73 ? -2.339 0.433 -17.993 1.00 33.86 73 GLU A CA 1
ATOM 540 C C . GLU A 1 73 ? -2.713 -0.205 -16.673 1.00 35.44 73 GLU A C 1
ATOM 541 O O . GLU A 1 73 ? -1.853 -0.401 -15.817 1.00 33.91 73 GLU A O 1
ATOM 547 N N . LEU A 1 74 ? -3.995 -0.496 -16.478 1.00 31.46 74 LEU A N 1
ATOM 548 C CA . LEU A 1 74 ? -4.438 -0.980 -15.179 1.00 30.69 74 LEU A CA 1
ATOM 549 C C . LEU A 1 74 ? -4.710 -2.464 -15.097 1.00 33.51 74 LEU A C 1
ATOM 550 O O . LEU A 1 74 ? -5.218 -2.931 -14.073 1.00 32.36 74 LEU A O 1
ATOM 555 N N . HIS A 1 75 ? -4.322 -3.215 -16.127 1.00 28.28 75 HIS A N 1
ATOM 556 C CA . HIS A 1 75 ? -4.552 -4.660 -16.133 1.00 24.72 75 HIS A CA 1
ATOM 557 C C . HIS A 1 75 ? -3.636 -5.378 -15.140 1.00 25.75 75 HIS A C 1
ATOM 558 O O . HIS A 1 75 ? -2.661 -4.790 -14.665 1.00 23.97 75 HIS A O 1
ATOM 565 N N . GLY A 1 76 ? -3.994 -6.608 -14.778 1.00 23.77 76 GLY A N 1
ATOM 566 C CA . GLY A 1 76 ? -3.228 -7.402 -13.817 1.00 22.15 76 GLY A CA 1
ATOM 567 C C . GLY A 1 76 ? -1.782 -7.583 -14.243 1.00 25.24 76 GLY A C 1
ATOM 568 O O . GLY A 1 76 ? -0.881 -7.538 -13.402 1.00 23.47 76 GLY A O 1
ATOM 569 N N . GLY A 1 77 ? -1.556 -7.770 -15.553 1.00 23.88 77 GLY A N 1
ATOM 570 C CA . GLY A 1 77 ? -0.199 -7.890 -16.091 1.00 23.58 77 GLY A CA 1
ATOM 571 C C . GLY A 1 77 ? 0.653 -6.658 -15.820 1.00 25.77 77 GLY A C 1
ATOM 572 O O . GLY A 1 77 ? 1.816 -6.773 -15.423 1.00 25.45 77 GLY A O 1
ATOM 573 N N . SER A 1 78 ? 0.072 -5.455 -16.022 1.00 22.52 78 SER A N 1
ATOM 574 C CA . SER A 1 78 ? 0.731 -4.163 -15.763 1.00 23.25 78 SER A CA 1
ATOM 575 C C . SER A 1 78 ? 1.065 -4.028 -14.248 1.00 24.85 78 SER A C 1
ATOM 576 O O . SER A 1 78 ? 2.199 -3.669 -13.883 1.00 23.40 78 SER A O 1
ATOM 579 N N . ILE A 1 79 ? 0.099 -4.326 -13.395 1.00 21.77 79 ILE A N 1
ATOM 580 C CA . ILE A 1 79 ? 0.313 -4.226 -11.937 1.00 20.70 79 ILE A CA 1
ATOM 581 C C . ILE A 1 79 ? 1.432 -5.178 -11.501 1.00 23.46 79 ILE A C 1
ATOM 582 O O . ILE A 1 79 ? 2.405 -4.763 -10.853 1.00 22.37 79 ILE A O 1
ATOM 587 N N . MET A 1 80 ? 1.360 -6.436 -11.946 1.00 20.13 80 MET A N 1
ATOM 588 C CA . MET A 1 80 ? 2.396 -7.393 -11.563 1.00 18.73 80 MET A CA 1
ATOM 589 C C . MET A 1 80 ? 3.770 -7.037 -12.115 1.00 24.42 80 MET A C 1
ATOM 590 O O . MET A 1 80 ? 4.765 -7.187 -11.405 1.00 22.68 80 MET A O 1
ATOM 595 N N . TYR A 1 81 ? 3.830 -6.554 -13.381 1.00 23.45 81 TYR A N 1
ATOM 596 C CA . TYR A 1 81 ? 5.102 -6.175 -13.997 1.00 22.93 81 TYR A CA 1
ATOM 597 C C . TYR A 1 81 ? 5.769 -5.061 -13.209 1.00 24.26 81 TYR A C 1
ATOM 598 O O . TYR A 1 81 ? 6.985 -5.093 -13.005 1.00 23.47 81 TYR A O 1
ATOM 607 N N . ASN A 1 82 ? 4.972 -4.085 -12.762 1.00 20.73 82 ASN A N 1
ATOM 608 C CA . ASN A 1 82 ? 5.518 -2.999 -11.942 1.00 19.56 82 ASN A CA 1
ATOM 609 C C . ASN A 1 82 ? 6.173 -3.571 -10.671 1.00 22.83 82 ASN A C 1
ATOM 610 O O . ASN A 1 82 ? 7.297 -3.191 -10.340 1.00 21.27 82 ASN A O 1
ATOM 615 N N . LEU A 1 83 ? 5.486 -4.513 -9.969 1.00 21.12 83 LEU A N 1
ATOM 616 C CA . LEU A 1 83 ? 6.033 -5.122 -8.759 1.00 20.51 83 LEU A CA 1
ATOM 617 C C . LEU A 1 83 ? 7.274 -5.938 -9.080 1.00 22.62 83 LEU A C 1
ATOM 618 O O . LEU A 1 83 ? 8.216 -5.926 -8.313 1.00 20.45 83 LEU A O 1
ATOM 623 N N . PHE A 1 84 ? 7.265 -6.654 -10.225 1.00 20.04 84 PHE A N 1
ATOM 624 C CA . PHE A 1 84 ? 8.402 -7.475 -10.659 1.00 20.44 84 PHE A CA 1
ATOM 625 C C . PHE A 1 84 ? 9.674 -6.639 -10.922 1.00 25.21 84 PHE A C 1
ATOM 626 O O . PHE A 1 84 ? 10.746 -7.006 -10.449 1.00 24.38 84 PHE A O 1
ATOM 634 N N . GLN A 1 85 ? 9.559 -5.558 -11.717 1.00 23.44 85 GLN A N 1
ATOM 635 C CA . GLN A 1 85 ? 10.701 -4.696 -12.059 1.00 25.11 85 GLN A CA 1
ATOM 636 C C . GLN A 1 85 ? 11.348 -4.158 -10.791 1.00 27.63 85 GLN A C 1
ATOM 637 O O . GLN A 1 85 ? 12.578 -4.154 -10.665 1.00 26.77 85 GLN A O 1
ATOM 643 N N . ARG A 1 86 ? 10.499 -3.718 -9.855 1.00 24.49 86 ARG A N 1
ATOM 644 C CA . ARG A 1 86 ? 10.930 -3.185 -8.558 1.00 23.04 86 ARG A CA 1
ATOM 645 C C . ARG A 1 86 ? 11.571 -4.287 -7.707 1.00 24.07 86 ARG A C 1
ATOM 646 O O . ARG A 1 86 ? 12.648 -4.078 -7.154 1.00 22.05 86 ARG A O 1
ATOM 654 N N A TYR A 1 87 ? 10.933 -5.482 -7.610 0.61 20.36 87 TYR A N 1
ATOM 655 N N B TYR A 1 87 ? 10.936 -5.454 -7.669 0.39 20.11 87 TYR A N 1
ATOM 656 C CA A TYR A 1 87 ? 11.475 -6.634 -6.844 0.61 20.28 87 TYR A CA 1
ATOM 657 C CA B TYR A 1 87 ? 11.427 -6.609 -6.935 0.39 19.84 87 TYR A CA 1
ATOM 658 C C A TYR A 1 87 ? 12.870 -7.034 -7.328 0.61 24.85 87 TYR A C 1
ATOM 659 C C B TYR A 1 87 ? 12.831 -7.024 -7.347 0.39 24.91 87 TYR A C 1
ATOM 660 O O A TYR A 1 87 ? 13.735 -7.369 -6.512 0.61 24.83 87 TYR A O 1
ATOM 661 O O B TYR A 1 87 ? 13.659 -7.356 -6.496 0.39 24.86 87 TYR A O 1
ATOM 678 N N . LYS A 1 88 ? 13.093 -7.003 -8.662 1.00 23.30 88 LYS A N 1
ATOM 679 C CA . LYS A 1 88 ? 14.397 -7.357 -9.258 1.00 23.32 88 LYS A CA 1
ATOM 680 C C . LYS A 1 88 ? 15.536 -6.413 -8.844 1.00 27.47 88 LYS A C 1
ATOM 681 O O . LYS A 1 88 ? 16.691 -6.820 -8.886 1.00 27.61 88 LYS A O 1
ATOM 687 N N . ARG A 1 89 ? 15.214 -5.181 -8.441 1.00 23.69 89 ARG A N 1
ATOM 688 C CA . ARG A 1 89 ? 16.238 -4.243 -7.961 1.00 24.56 89 ARG A CA 1
ATOM 689 C C . ARG A 1 89 ? 16.138 -4.089 -6.415 1.00 25.80 89 ARG A C 1
ATOM 690 O O . ARG A 1 89 ? 16.616 -3.108 -5.864 1.00 25.50 89 ARG A O 1
ATOM 698 N N . ASN A 1 90 ? 15.541 -5.076 -5.733 1.00 21.27 90 ASN A N 1
ATOM 699 C CA . ASN A 1 90 ? 15.385 -5.088 -4.269 1.00 20.72 90 ASN A CA 1
ATOM 700 C C . ASN A 1 90 ? 14.510 -3.930 -3.741 1.00 24.95 90 ASN A C 1
ATOM 701 O O . ASN A 1 90 ? 14.662 -3.509 -2.588 1.00 24.25 90 ASN A O 1
ATOM 706 N N . GLN A 1 91 ? 13.561 -3.457 -4.566 1.00 20.22 91 GLN A N 1
ATOM 707 C CA . GLN A 1 91 ? 12.578 -2.492 -4.097 1.00 20.52 91 GLN A CA 1
ATOM 708 C C . GLN A 1 91 ? 11.330 -3.331 -3.856 1.00 21.99 91 GLN A C 1
ATOM 709 O O . GLN A 1 91 ? 10.613 -3.670 -4.797 1.00 21.51 91 GLN A O 1
ATOM 715 N N . ILE A 1 92 ? 11.131 -3.746 -2.594 1.00 18.04 92 ILE A N 1
ATOM 716 C CA . ILE A 1 92 ? 10.016 -4.639 -2.251 1.00 18.33 92 ILE A CA 1
ATOM 717 C C . ILE A 1 92 ? 8.737 -3.887 -1.915 1.00 20.68 92 ILE A C 1
ATOM 718 O O . ILE A 1 92 ? 7.696 -4.521 -1.709 1.00 19.50 92 ILE A O 1
ATOM 723 N N . TYR A 1 93 ? 8.817 -2.540 -1.843 1.00 19.11 93 TYR A N 1
ATOM 724 C CA . TYR A 1 93 ? 7.676 -1.723 -1.453 1.00 17.83 93 TYR A CA 1
ATOM 725 C C . TYR A 1 93 ? 7.142 -0.889 -2.600 1.00 21.16 93 TYR A C 1
ATOM 726 O O . TYR A 1 93 ? 7.913 -0.248 -3.320 1.00 18.67 93 TYR A O 1
ATOM 735 N N . THR A 1 94 ? 5.828 -0.882 -2.730 1.00 19.13 94 THR A N 1
ATOM 736 C CA . THR A 1 94 ? 5.138 -0.072 -3.753 1.00 19.78 94 THR A CA 1
ATOM 737 C C . THR A 1 94 ? 3.869 0.497 -3.137 1.00 22.10 94 THR A C 1
ATOM 738 O O . THR A 1 94 ? 3.163 -0.231 -2.427 1.00 21.74 94 THR A O 1
ATOM 742 N N . TYR A 1 95 ? 3.546 1.778 -3.435 1.00 18.21 95 TYR A N 1
ATOM 743 C CA . TYR A 1 95 ? 2.304 2.354 -2.913 1.00 18.04 95 TYR A CA 1
ATOM 744 C C . TYR A 1 95 ? 1.139 2.136 -3.868 1.00 22.11 95 TYR A C 1
ATOM 745 O O . TYR A 1 95 ? 1.329 1.984 -5.086 1.00 23.17 95 TYR A O 1
ATOM 754 N N . ILE A 1 96 ? -0.075 2.212 -3.314 1.00 20.37 96 ILE A N 1
ATOM 755 C CA . ILE A 1 96 ? -1.327 2.321 -4.063 1.00 20.79 96 ILE A CA 1
ATOM 756 C C . ILE A 1 96 ? -1.999 3.417 -3.265 1.00 25.45 96 ILE A C 1
ATOM 757 O O . ILE A 1 96 ? -2.732 3.139 -2.319 1.00 24.31 96 ILE A O 1
ATOM 762 N N . GLY A 1 97 ? -1.633 4.664 -3.559 1.00 25.97 97 GLY A N 1
ATOM 763 C CA . GLY A 1 97 ? -2.068 5.767 -2.717 1.00 26.60 97 GLY A CA 1
ATOM 764 C C . GLY A 1 97 ? -1.349 5.592 -1.386 1.00 30.05 97 GLY A C 1
ATOM 765 O O . GLY A 1 97 ? -0.156 5.324 -1.381 1.00 30.44 97 GLY A O 1
ATOM 766 N N . SER A 1 98 ? -2.075 5.579 -0.263 1.00 26.47 98 SER A N 1
ATOM 767 C CA . SER A 1 98 ? -1.429 5.353 1.026 1.00 25.37 98 SER A CA 1
ATOM 768 C C . SER A 1 98 ? -1.433 3.869 1.431 1.00 25.44 98 SER A C 1
ATOM 769 O O . SER A 1 98 ? -0.984 3.530 2.539 1.00 26.18 98 SER A O 1
ATOM 772 N N . ILE A 1 99 ? -1.936 2.978 0.547 1.00 20.56 99 ILE A N 1
ATOM 773 C CA . ILE A 1 99 ? -1.915 1.542 0.819 1.00 18.09 99 ILE A CA 1
ATOM 774 C C . ILE A 1 99 ? -0.501 1.081 0.419 1.00 21.75 99 ILE A C 1
ATOM 775 O O . ILE A 1 99 ? 0.050 1.556 -0.575 1.00 20.75 99 ILE A O 1
ATOM 780 N N . LEU A 1 100 ? 0.063 0.142 1.167 1.00 18.70 100 LEU A N 1
ATOM 781 C CA . LEU A 1 100 ? 1.412 -0.350 0.868 1.00 17.80 100 LEU A CA 1
ATOM 782 C C . LEU A 1 100 ? 1.416 -1.819 0.444 1.00 22.42 100 LEU A C 1
ATOM 783 O O . LEU A 1 100 ? 0.813 -2.647 1.129 1.00 22.21 100 LEU A O 1
ATOM 788 N N . ALA A 1 101 ? 2.072 -2.135 -0.675 1.00 19.64 101 ALA A N 1
ATOM 789 C CA . ALA A 1 101 ? 2.291 -3.520 -1.119 1.00 19.58 101 ALA A CA 1
ATOM 790 C C . ALA A 1 101 ? 3.719 -3.843 -0.708 1.00 22.00 101 ALA A C 1
ATOM 791 O O . ALA A 1 101 ? 4.618 -3.031 -0.909 1.00 20.26 101 ALA A O 1
ATOM 793 N N . SER A 1 102 ? 3.918 -5.027 -0.110 1.00 18.37 102 SER A N 1
ATOM 794 C CA . SER A 1 102 ? 5.232 -5.497 0.351 1.00 18.44 102 SER A CA 1
ATOM 795 C C . SER A 1 102 ? 5.442 -6.921 -0.203 1.00 23.50 102 SER A C 1
ATOM 796 O O . SER A 1 102 ? 4.645 -7.805 0.108 1.00 24.28 102 SER A O 1
ATOM 799 N N . VAL A 1 103 ? 6.476 -7.143 -1.012 1.00 19.48 103 VAL A N 1
ATOM 800 C CA . VAL A 1 103 ? 6.769 -8.465 -1.582 1.00 17.76 103 VAL A CA 1
ATOM 801 C C . VAL A 1 103 ? 7.926 -9.047 -0.783 1.00 19.69 103 VAL A C 1
ATOM 802 O O . VAL A 1 103 ? 9.012 -8.478 -0.794 1.00 21.61 103 VAL A O 1
ATOM 806 N N . ASN A 1 104 ? 7.708 -10.171 -0.117 1.00 18.38 104 ASN A N 1
ATOM 807 C CA . ASN A 1 104 ? 8.719 -10.771 0.747 1.00 17.47 104 ASN A CA 1
ATOM 808 C C . ASN A 1 104 ? 10.022 -11.071 -0.070 1.00 21.22 104 ASN A C 1
ATOM 809 O O . ASN A 1 104 ? 9.991 -11.892 -0.984 1.00 20.80 104 ASN A O 1
ATOM 814 N N . PRO A 1 105 ? 11.169 -10.454 0.287 1.00 19.03 105 PRO A N 1
ATOM 815 C CA . PRO A 1 105 ? 12.412 -10.749 -0.449 1.00 19.56 105 PRO A CA 1
ATOM 816 C C . PRO A 1 105 ? 13.089 -12.043 -0.008 1.00 20.26 105 PRO A C 1
ATOM 817 O O . PRO A 1 105 ? 13.932 -12.529 -0.749 1.00 19.73 105 PRO A O 1
ATOM 821 N N . TYR A 1 106 ? 12.743 -12.579 1.187 1.00 18.63 106 TYR A N 1
ATOM 822 C CA . TYR A 1 106 ? 13.364 -13.806 1.723 1.00 19.88 106 TYR A CA 1
ATOM 823 C C . TYR A 1 106 ? 14.900 -13.716 1.797 1.00 24.95 106 TYR A C 1
ATOM 824 O O . TYR A 1 106 ? 15.608 -14.722 1.626 1.00 23.45 106 TYR A O 1
ATOM 833 N N . GLN A 1 107 ? 15.398 -12.505 2.027 1.00 22.17 107 GLN A N 1
ATOM 834 C CA . GLN A 1 107 ? 16.820 -12.250 2.181 1.00 22.28 107 GLN A CA 1
ATOM 835 C C . GLN A 1 107 ? 17.022 -10.868 2.765 1.00 24.16 107 GLN A C 1
ATOM 836 O O . GLN A 1 107 ? 16.180 -9.993 2.546 1.00 21.14 107 GLN A O 1
ATOM 842 N N . PRO A 1 108 ? 18.182 -10.618 3.410 1.00 24.29 108 PRO A N 1
ATOM 843 C CA . PRO A 1 108 ? 18.495 -9.242 3.834 1.00 23.78 108 PRO A CA 1
ATOM 844 C C . PRO A 1 108 ? 18.780 -8.382 2.609 1.00 25.01 108 PRO A C 1
ATOM 845 O O . PRO A 1 108 ? 19.245 -8.880 1.572 1.00 24.39 108 PRO A O 1
ATOM 849 N N . ILE A 1 109 ? 18.485 -7.099 2.708 1.00 21.49 109 ILE A N 1
ATOM 850 C CA . ILE A 1 109 ? 18.733 -6.147 1.613 1.00 20.88 109 ILE A CA 1
ATOM 851 C C . ILE A 1 109 ? 19.538 -5.049 2.243 1.00 24.81 109 ILE A C 1
ATOM 852 O O . ILE A 1 109 ? 19.037 -4.391 3.170 1.00 23.37 109 ILE A O 1
ATOM 857 N N . ALA A 1 110 ? 20.790 -4.859 1.757 1.00 23.19 110 ALA A N 1
ATOM 858 C CA . ALA A 1 110 ? 21.700 -3.867 2.323 1.00 24.57 110 ALA A CA 1
ATOM 859 C C . ALA A 1 110 ? 21.075 -2.467 2.486 1.00 28.50 110 ALA A C 1
ATOM 860 O O . ALA A 1 110 ? 20.540 -1.894 1.536 1.00 29.08 110 ALA A O 1
ATOM 862 N N . GLY A 1 111 ? 21.103 -1.975 3.712 1.00 25.64 111 GLY A N 1
ATOM 863 C CA . GLY A 1 111 ? 20.632 -0.639 4.047 1.00 25.57 111 GLY A CA 1
ATOM 864 C C . GLY A 1 111 ? 19.146 -0.471 4.310 1.00 27.29 111 GLY A C 1
ATOM 865 O O . GLY A 1 111 ? 18.742 0.533 4.891 1.00 27.18 111 GLY A O 1
ATOM 866 N N . LEU A 1 112 ? 18.320 -1.434 3.889 1.00 22.39 112 LEU A N 1
ATOM 867 C CA . LEU A 1 112 ? 16.872 -1.293 3.908 1.00 20.76 112 LEU A CA 1
ATOM 868 C C . LEU A 1 112 ? 16.260 -0.918 5.266 1.00 23.77 112 LEU A C 1
ATOM 869 O O . LEU A 1 112 ? 15.403 -0.027 5.323 1.00 22.71 112 LEU A O 1
ATOM 874 N N . TYR A 1 113 ? 16.701 -1.573 6.328 1.00 19.36 113 TYR A N 1
ATOM 875 C CA . TYR A 1 113 ? 16.126 -1.354 7.668 1.00 19.53 113 TYR A CA 1
ATOM 876 C C . TYR A 1 113 ? 17.118 -0.818 8.686 1.00 25.00 113 TYR A C 1
ATOM 877 O O . TYR A 1 113 ? 16.824 -0.821 9.886 1.00 22.63 113 TYR A O 1
ATOM 886 N N . GLU A 1 114 ? 18.246 -0.295 8.198 1.00 22.74 114 GLU A N 1
ATOM 887 C CA . GLU A 1 114 ? 19.298 0.272 9.053 1.00 23.73 114 GLU A CA 1
ATOM 888 C C . GLU A 1 114 ? 18.835 1.522 9.790 1.00 28.53 114 GLU A C 1
ATOM 889 O O . GLU A 1 114 ? 17.986 2.239 9.264 1.00 26.32 114 GLU A O 1
ATOM 895 N N . PRO A 1 115 ? 19.412 1.844 10.986 1.00 26.43 115 PRO A N 1
ATOM 896 C CA . PRO A 1 115 ? 18.981 3.066 11.701 1.00 26.20 115 PRO A CA 1
ATOM 897 C C . PRO A 1 115 ? 19.145 4.351 10.893 1.00 28.47 115 PRO A C 1
ATOM 898 O O . PRO A 1 115 ? 18.300 5.238 11.035 1.00 27.34 115 PRO A O 1
ATOM 902 N N . ALA A 1 116 ? 20.180 4.449 10.020 1.00 25.84 116 ALA A N 1
ATOM 903 C CA . ALA A 1 116 ? 20.355 5.619 9.145 1.00 26.35 116 ALA A CA 1
ATOM 904 C C . ALA A 1 116 ? 19.134 5.813 8.198 1.00 28.45 116 ALA A C 1
ATOM 905 O O . ALA A 1 116 ? 18.701 6.949 7.947 1.00 28.26 116 ALA A O 1
ATOM 907 N N . THR A 1 117 ? 18.533 4.695 7.747 1.00 24.14 117 THR A N 1
ATOM 908 C CA . THR A 1 117 ? 17.349 4.768 6.883 1.00 22.31 117 THR A CA 1
ATOM 909 C C . THR A 1 117 ? 16.141 5.171 7.711 1.00 25.21 117 THR A C 1
ATOM 910 O O . THR A 1 117 ? 15.311 5.973 7.255 1.00 24.60 117 THR A O 1
ATOM 914 N N . MET A 1 118 ? 16.007 4.591 8.924 1.00 22.95 118 MET A N 1
ATOM 915 C CA . MET A 1 118 ? 14.903 4.985 9.791 1.00 23.79 118 MET A CA 1
ATOM 916 C C . MET A 1 118 ? 14.913 6.507 10.012 1.00 28.17 118 MET A C 1
ATOM 917 O O . MET A 1 118 ? 13.868 7.143 9.892 1.00 26.64 118 MET A O 1
ATOM 922 N N . GLU A 1 119 ? 16.104 7.086 10.306 1.00 25.83 119 GLU A N 1
ATOM 923 C CA . GLU A 1 119 ? 16.283 8.528 10.525 1.00 26.86 119 GLU A CA 1
ATOM 924 C C . GLU A 1 119 ? 15.822 9.334 9.299 1.00 28.01 119 GLU A C 1
ATOM 925 O O . GLU A 1 119 ? 15.099 10.306 9.438 1.00 27.95 119 GLU A O 1
ATOM 931 N N . GLN A 1 120 ? 16.219 8.900 8.107 1.00 25.45 120 GLN A N 1
ATOM 932 C CA . GLN A 1 120 ? 15.872 9.569 6.865 1.00 26.11 120 GLN A CA 1
ATOM 933 C C . GLN A 1 120 ? 14.350 9.607 6.679 1.00 28.28 120 GLN A C 1
ATOM 934 O O . GLN A 1 120 ? 13.800 10.669 6.401 1.00 29.02 120 GLN A O 1
ATOM 940 N N . TYR A 1 121 ? 13.648 8.478 6.929 1.00 23.69 121 TYR A N 1
ATOM 941 C CA . TYR A 1 121 ? 12.177 8.456 6.782 1.00 21.75 121 TYR A CA 1
ATOM 942 C C . TYR A 1 121 ? 11.426 9.302 7.805 1.00 25.43 121 TYR A C 1
ATOM 943 O O . TYR A 1 121 ? 10.405 9.903 7.470 1.00 24.93 121 TYR A O 1
ATOM 952 N N . SER A 1 122 ? 11.977 9.411 9.026 1.00 23.81 122 SER A N 1
ATOM 953 C CA . SER A 1 122 ? 11.354 10.204 10.077 1.00 23.96 122 SER A CA 1
ATOM 954 C C . SER A 1 122 ? 11.329 11.694 9.751 1.00 30.57 122 SER A C 1
ATOM 955 O O . SER A 1 122 ? 10.585 12.439 10.380 1.00 31.23 122 SER A O 1
ATOM 958 N N . ARG A 1 123 ? 12.205 12.142 8.868 1.00 28.25 123 ARG A N 1
ATOM 959 C CA . ARG A 1 123 ? 12.298 13.581 8.598 1.00 31.11 123 ARG A CA 1
ATOM 960 C C . ARG A 1 123 ? 11.701 13.983 7.245 1.00 37.30 123 ARG A C 1
ATOM 961 O O . ARG A 1 123 ? 11.894 15.121 6.815 1.00 38.15 123 ARG A O 1
ATOM 969 N N . ARG A 1 124 ? 10.960 13.059 6.581 1.00 32.00 124 ARG A N 1
ATOM 970 C CA . ARG A 1 124 ? 10.337 13.334 5.278 1.00 31.27 124 ARG A CA 1
ATOM 971 C C . ARG A 1 124 ? 8.837 13.032 5.272 1.00 33.48 124 ARG A C 1
ATOM 972 O O . ARG A 1 124 ? 8.341 12.321 6.146 1.00 30.79 124 ARG A O 1
ATOM 980 N N . HIS A 1 125 ? 8.133 13.576 4.278 1.00 30.25 125 HIS A N 1
ATOM 981 C CA . HIS A 1 125 ? 6.706 13.364 4.080 1.00 30.99 125 HIS A CA 1
ATOM 982 C C . HIS A 1 125 ? 6.514 12.153 3.167 1.00 33.12 125 HIS A C 1
ATOM 983 O O . HIS A 1 125 ? 7.387 11.823 2.347 1.00 30.25 125 HIS A O 1
ATOM 990 N N . LEU A 1 126 ? 5.341 11.514 3.285 1.00 31.37 126 LEU A N 1
ATOM 991 C CA . LEU A 1 126 ? 4.965 10.396 2.422 1.00 30.94 126 LEU A CA 1
ATOM 992 C C . LEU A 1 126 ? 5.040 10.877 0.985 1.00 35.58 126 LEU A C 1
ATOM 993 O O . LEU A 1 126 ? 4.519 11.955 0.687 1.00 36.28 126 LEU A O 1
ATOM 998 N N . GLY A 1 127 ? 5.757 10.128 0.149 1.00 31.66 127 GLY A N 1
ATOM 999 C CA . GLY A 1 127 ? 5.968 10.461 -1.249 1.00 32.41 127 GLY A CA 1
ATOM 1000 C C . GLY A 1 127 ? 7.299 11.119 -1.578 1.00 34.42 127 GLY A C 1
ATOM 1001 O O . GLY A 1 127 ? 7.685 11.148 -2.750 1.00 34.40 127 GLY A O 1
ATOM 1002 N N . GLU A 1 128 ? 8.034 11.642 -0.564 1.00 28.80 128 GLU A N 1
ATOM 1003 C CA . GLU A 1 128 ? 9.316 12.323 -0.835 1.00 28.20 128 GLU A CA 1
ATOM 1004 C C . GLU A 1 128 ? 10.450 11.327 -1.016 1.00 30.93 128 GLU A C 1
ATOM 1005 O O . GLU A 1 128 ? 11.441 11.640 -1.654 1.00 32.98 128 GLU A O 1
ATOM 1011 N N . LEU A 1 129 ? 10.328 10.137 -0.412 1.00 24.75 129 LEU A N 1
ATOM 1012 C CA . LEU A 1 129 ? 11.363 9.133 -0.519 1.00 23.26 129 LEU A CA 1
ATOM 1013 C C . LEU A 1 129 ? 10.795 7.890 -1.204 1.00 26.00 129 LEU A C 1
ATOM 1014 O O . LEU A 1 129 ? 9.567 7.772 -1.321 1.00 25.79 129 LEU A O 1
ATOM 1019 N N . PRO A 1 130 ? 11.641 6.912 -1.579 1.00 25.10 130 PRO A N 1
ATOM 1020 C CA . PRO A 1 130 ? 11.087 5.673 -2.151 1.00 25.43 130 PRO A CA 1
ATOM 1021 C C . PRO A 1 130 ? 10.099 5.008 -1.180 1.00 26.47 130 PRO A C 1
ATOM 1022 O O . PRO A 1 130 ? 10.217 5.147 0.054 1.00 23.01 130 PRO A O 1
ATOM 1026 N N . PRO A 1 131 ? 9.078 4.312 -1.702 1.00 22.48 131 PRO A N 1
ATOM 1027 C CA . PRO A 1 131 ? 8.116 3.642 -0.809 1.00 20.23 131 PRO A CA 1
ATOM 1028 C C . PRO A 1 131 ? 8.796 2.736 0.203 1.00 22.39 131 PRO A C 1
ATOM 1029 O O . PRO A 1 131 ? 9.794 2.082 -0.112 1.00 20.16 131 PRO A O 1
ATOM 1033 N N . HIS A 1 132 ? 8.277 2.737 1.429 1.00 19.50 132 HIS A N 1
ATOM 1034 C CA . HIS A 1 132 ? 8.872 1.944 2.518 1.00 18.58 132 HIS A CA 1
ATOM 1035 C C . HIS A 1 132 ? 7.856 1.794 3.618 1.00 21.16 132 HIS A C 1
ATOM 1036 O O . HIS A 1 132 ? 7.062 2.719 3.857 1.00 19.80 132 HIS A O 1
ATOM 1043 N N . ILE A 1 133 ? 7.879 0.648 4.317 1.00 18.27 133 ILE A N 1
ATOM 1044 C CA . ILE A 1 133 ? 7.055 0.469 5.512 1.00 17.43 133 ILE A CA 1
ATOM 1045 C C . ILE A 1 133 ? 7.338 1.611 6.560 1.00 19.70 133 ILE A C 1
ATOM 1046 O O . ILE A 1 133 ? 6.421 2.019 7.274 1.00 20.10 133 ILE A O 1
ATOM 1051 N N . PHE A 1 134 ? 8.598 2.138 6.622 1.00 18.43 134 PHE A N 1
ATOM 1052 C CA . PHE A 1 134 ? 8.898 3.238 7.560 1.00 18.33 134 PHE A CA 1
ATOM 1053 C C . PHE A 1 134 ? 8.095 4.500 7.212 1.00 22.74 134 PHE A C 1
ATOM 1054 O O . PHE A 1 134 ? 7.737 5.256 8.107 1.00 22.02 134 PHE A O 1
ATOM 1062 N N . ALA A 1 135 ? 7.807 4.726 5.911 1.00 19.32 135 ALA A N 1
ATOM 1063 C CA . ALA A 1 135 ? 7.030 5.909 5.512 1.00 19.37 135 ALA A CA 1
ATOM 1064 C C . ALA A 1 135 ? 5.580 5.809 5.954 1.00 23.53 135 ALA A C 1
ATOM 1065 O O . ALA A 1 135 ? 4.980 6.822 6.316 1.00 22.47 135 ALA A O 1
ATOM 1067 N N . ILE A 1 136 ? 5.019 4.587 5.940 1.00 20.67 136 ILE A N 1
ATOM 1068 C CA . ILE A 1 136 ? 3.651 4.341 6.395 1.00 21.16 136 ILE A CA 1
ATOM 1069 C C . ILE A 1 136 ? 3.565 4.544 7.909 1.00 23.38 136 ILE A C 1
ATOM 1070 O O . ILE A 1 136 ? 2.656 5.223 8.391 1.00 22.25 136 ILE A O 1
ATOM 1075 N N . ALA A 1 137 ? 4.519 3.961 8.650 1.00 19.57 137 ALA A N 1
ATOM 1076 C CA . ALA A 1 137 ? 4.574 4.110 10.118 1.00 20.29 137 ALA A CA 1
ATOM 1077 C C . ALA A 1 137 ? 4.689 5.611 10.468 1.00 22.77 137 ALA A C 1
ATOM 1078 O O . ALA A 1 137 ? 4.020 6.088 11.395 1.00 22.87 137 ALA A O 1
ATOM 1080 N N . ASN A 1 138 ? 5.494 6.357 9.690 1.00 20.32 138 ASN A N 1
ATOM 1081 C CA . ASN A 1 138 ? 5.683 7.800 9.933 1.00 21.08 138 ASN A CA 1
ATOM 1082 C C . ASN A 1 138 ? 4.404 8.602 9.640 1.00 22.28 138 ASN A C 1
ATOM 1083 O O . ASN A 1 138 ? 4.058 9.518 10.392 1.00 21.22 138 ASN A O 1
ATOM 1088 N N . GLU A 1 139 ? 3.722 8.281 8.534 1.00 20.28 139 GLU A N 1
ATOM 1089 C CA . GLU A 1 139 ? 2.467 8.970 8.159 1.00 19.75 139 GLU A CA 1
ATOM 1090 C C . GLU A 1 139 ? 1.389 8.680 9.222 1.00 23.17 139 GLU A C 1
ATOM 1091 O O . GLU A 1 139 ? 0.650 9.574 9.648 1.00 21.37 139 GLU A O 1
ATOM 1097 N N . CYS A 1 140 ? 1.307 7.433 9.635 1.00 20.21 140 CYS A N 1
ATOM 1098 C CA . CYS A 1 140 ? 0.399 7.007 10.690 1.00 20.78 140 CYS A CA 1
ATOM 1099 C C . CYS A 1 140 ? 0.667 7.843 11.970 1.00 24.51 140 CYS A C 1
ATOM 1100 O O . CYS A 1 140 ? -0.256 8.413 12.565 1.00 23.85 140 CYS A O 1
ATOM 1103 N N . TYR A 1 141 ? 1.942 7.943 12.361 1.00 21.16 141 TYR A N 1
ATOM 1104 C CA . TYR A 1 141 ? 2.351 8.723 13.531 1.00 21.31 141 TYR A CA 1
ATOM 1105 C C . TYR A 1 141 ? 1.962 10.201 13.337 1.00 25.36 141 TYR A C 1
ATOM 1106 O O . TYR A 1 141 ? 1.382 10.790 14.240 1.00 24.50 141 TYR A O 1
ATOM 1115 N N . ARG A 1 142 ? 2.235 10.780 12.146 1.00 23.02 142 ARG A N 1
ATOM 1116 C CA . ARG A 1 142 ? 1.886 12.191 11.870 1.00 23.30 142 ARG A CA 1
ATOM 1117 C C . ARG A 1 142 ? 0.397 12.449 11.929 1.00 26.09 142 ARG A C 1
ATOM 1118 O O . ARG A 1 142 ? -0.011 13.553 12.289 1.00 27.31 142 ARG A O 1
ATOM 1126 N N . CYS A 1 143 ? -0.426 11.429 11.620 1.00 23.06 143 CYS A N 1
ATOM 1127 C CA . CYS A 1 143 ? -1.891 11.527 11.700 1.00 22.30 143 CYS A CA 1
ATOM 1128 C C . CYS A 1 143 ? -2.411 11.784 13.122 1.00 25.27 143 CYS A C 1
ATOM 1129 O O . CYS A 1 143 ? -3.531 12.262 13.270 1.00 26.81 143 CYS A O 1
ATOM 1132 N N . LEU A 1 144 ? -1.597 11.530 14.148 1.00 21.23 144 LEU A N 1
ATOM 1133 C CA . LEU A 1 144 ? -2.005 11.827 15.534 1.00 22.90 144 LEU A CA 1
ATOM 1134 C C . LEU A 1 144 ? -2.126 13.362 15.757 1.00 27.16 144 LEU A C 1
ATOM 1135 O O . LEU A 1 144 ? -2.796 13.785 16.699 1.00 28.24 144 LEU A O 1
ATOM 1140 N N . TRP A 1 145 ? -1.499 14.181 14.886 1.00 26.17 145 TRP A N 1
ATOM 1141 C CA . TRP A 1 145 ? -1.614 15.654 14.997 1.00 26.99 145 TRP A CA 1
ATOM 1142 C C . TRP A 1 145 ? -2.358 16.272 13.803 1.00 33.95 145 TRP A C 1
ATOM 1143 O O . TRP A 1 145 ? -2.782 17.423 13.883 1.00 35.79 145 TRP A O 1
ATOM 1154 N N . LYS A 1 146 ? -2.530 15.511 12.721 1.00 28.09 146 LYS A N 1
ATOM 1155 C CA . LYS A 1 146 ? -3.203 15.931 11.480 1.00 28.57 146 LYS A CA 1
ATOM 1156 C C . LYS A 1 146 ? -4.713 15.572 11.509 1.00 32.98 146 LYS A C 1
ATOM 1157 O O . LYS A 1 146 ? -5.522 16.204 10.821 1.00 32.58 146 LYS A O 1
ATOM 1163 N N . ARG A 1 147 ? -5.071 14.507 12.251 1.00 29.63 147 ARG A N 1
ATOM 1164 C CA . ARG A 1 147 ? -6.431 14.012 12.386 1.00 28.97 147 ARG A CA 1
ATOM 1165 C C . ARG A 1 147 ? -6.928 14.159 13.826 1.00 32.01 147 ARG A C 1
ATOM 1166 O O . ARG A 1 147 ? -6.229 14.736 14.652 1.00 31.10 147 ARG A O 1
ATOM 1174 N N . HIS A 1 148 ? -8.121 13.640 14.122 1.00 30.40 148 HIS A N 1
ATOM 1175 C CA . HIS A 1 148 ? -8.743 13.733 15.442 1.00 33.19 148 HIS A CA 1
ATOM 1176 C C . HIS A 1 148 ? -8.915 12.368 16.109 1.00 34.38 148 HIS A C 1
ATOM 1177 O O . HIS A 1 148 ? -9.335 12.295 17.262 1.00 33.99 148 HIS A O 1
ATOM 1184 N N . ASP A 1 149 ? -8.619 11.289 15.382 1.00 28.84 149 ASP A N 1
ATOM 1185 C CA . ASP A 1 149 ? -8.866 9.928 15.860 1.00 26.28 149 ASP A CA 1
ATOM 1186 C C . ASP A 1 149 ? -7.597 9.106 16.135 1.00 28.34 149 ASP A C 1
ATOM 1187 O O . ASP A 1 149 ? -6.474 9.521 15.834 1.00 28.35 149 ASP A O 1
ATOM 1192 N N . ASN A 1 150 ? -7.797 7.925 16.698 1.00 24.29 150 ASN A N 1
ATOM 1193 C CA . ASN A 1 150 ? -6.737 6.940 16.908 1.00 23.92 150 ASN A CA 1
ATOM 1194 C C . ASN A 1 150 ? -6.467 6.302 15.549 1.00 25.05 150 ASN A C 1
ATOM 1195 O O . ASN A 1 150 ? -7.333 6.361 14.673 1.00 25.69 150 ASN A O 1
ATOM 1200 N N . GLN A 1 151 ? -5.271 5.719 15.360 1.00 20.78 151 GLN A N 1
ATOM 1201 C CA . GLN A 1 151 ? -4.934 5.112 14.076 1.00 20.03 151 GLN A CA 1
ATOM 1202 C C . GLN A 1 151 ? -4.688 3.613 14.263 1.00 24.34 151 GLN A C 1
ATOM 1203 O O . GLN A 1 151 ? -4.397 3.156 15.375 1.00 22.82 151 GLN A O 1
ATOM 1209 N N . CYS A 1 152 ? -4.802 2.865 13.177 1.00 21.67 152 CYS A N 1
ATOM 1210 C CA . CYS A 1 152 ? -4.473 1.440 13.207 1.00 21.45 152 CYS A CA 1
ATOM 1211 C C . CYS A 1 152 ? -3.813 1.039 11.900 1.00 24.31 152 CYS A C 1
ATOM 1212 O O . CYS A 1 152 ? -4.014 1.696 10.880 1.00 25.87 152 CYS A O 1
ATOM 1215 N N . ILE A 1 153 ? -2.930 0.033 11.964 1.00 20.78 153 ILE A N 1
ATOM 1216 C CA . ILE A 1 153 ? -2.199 -0.487 10.804 1.00 18.08 153 ILE A CA 1
ATOM 1217 C C . ILE A 1 153 ? -2.563 -1.961 10.734 1.00 21.87 153 ILE A C 1
ATOM 1218 O O . ILE A 1 153 ? -2.345 -2.706 11.697 1.00 20.83 153 ILE A O 1
ATOM 1223 N N . LEU A 1 154 ? -3.172 -2.356 9.614 1.00 19.38 154 LEU A N 1
ATOM 1224 C CA . LEU A 1 154 ? -3.651 -3.719 9.412 1.00 20.14 154 LEU A CA 1
ATOM 1225 C C . LEU A 1 154 ? -2.828 -4.341 8.306 1.00 22.66 154 LEU A C 1
ATOM 1226 O O . LEU A 1 154 ? -2.591 -3.718 7.280 1.00 21.64 154 LEU A O 1
ATOM 1231 N N . ILE A 1 155 ? -2.290 -5.524 8.565 1.00 18.96 155 ILE A N 1
ATOM 1232 C CA . ILE A 1 155 ? -1.325 -6.147 7.644 1.00 18.17 155 ILE A CA 1
ATOM 1233 C C . ILE A 1 155 ? -1.864 -7.479 7.210 1.00 21.96 155 ILE A C 1
ATOM 1234 O O . ILE A 1 155 ? -2.107 -8.340 8.056 1.00 21.78 155 ILE A O 1
ATOM 1239 N N . SER A 1 156 ? -2.096 -7.638 5.921 1.00 18.72 156 SER A N 1
ATOM 1240 C CA . SER A 1 156 ? -2.692 -8.880 5.412 1.00 19.25 156 SER A CA 1
ATOM 1241 C C . SER A 1 156 ? -1.630 -9.779 4.754 1.00 22.38 156 SER A C 1
ATOM 1242 O O . SER A 1 156 ? -0.553 -9.317 4.376 1.00 21.82 156 SER A O 1
ATOM 1245 N N . GLY A 1 157 ? -1.978 -11.037 4.581 1.00 17.37 157 GLY A N 1
ATOM 1246 C CA . GLY A 1 157 ? -1.139 -11.957 3.806 1.00 17.39 157 GLY A CA 1
ATOM 1247 C C . GLY A 1 157 ? -1.242 -13.394 4.229 1.00 18.75 157 GLY A C 1
ATOM 1248 O O . GLY A 1 157 ? -1.532 -13.696 5.384 1.00 19.30 157 GLY A O 1
ATOM 1249 N N . GLU A 1 158 ? -0.916 -14.292 3.297 1.00 15.73 158 GLU A N 1
ATOM 1250 C CA . GLU A 1 158 ? -0.851 -15.723 3.555 1.00 17.31 158 GLU A CA 1
ATOM 1251 C C . GLU A 1 158 ? 0.250 -16.013 4.568 1.00 18.25 158 GLU A C 1
ATOM 1252 O O . GLU A 1 158 ? 1.122 -15.176 4.812 1.00 17.76 158 GLU A O 1
ATOM 1258 N N . SER A 1 159 ? 0.220 -17.210 5.168 1.00 17.25 159 SER A N 1
ATOM 1259 C CA . SER A 1 159 ? 1.318 -17.595 6.076 1.00 16.30 159 SER A CA 1
ATOM 1260 C C . SER A 1 159 ? 2.657 -17.500 5.323 1.00 20.30 159 SER A C 1
ATOM 1261 O O . SER A 1 159 ? 2.795 -18.071 4.241 1.00 21.62 159 SER A O 1
ATOM 1264 N N . GLY A 1 160 ? 3.628 -16.795 5.914 1.00 19.60 160 GLY A N 1
ATOM 1265 C CA . GLY A 1 160 ? 4.954 -16.589 5.334 1.00 19.78 160 GLY A CA 1
ATOM 1266 C C . GLY A 1 160 ? 5.101 -15.322 4.489 1.00 22.96 160 GLY A C 1
ATOM 1267 O O . GLY A 1 160 ? 6.178 -15.070 3.950 1.00 21.26 160 GLY A O 1
ATOM 1268 N N . ALA A 1 161 ? 4.029 -14.515 4.347 1.00 18.29 161 ALA A N 1
ATOM 1269 C CA . ALA A 1 161 ? 4.100 -13.305 3.489 1.00 18.07 161 ALA A CA 1
ATOM 1270 C C . ALA A 1 161 ? 4.933 -12.151 4.049 1.00 18.82 161 ALA A C 1
ATOM 1271 O O . ALA A 1 161 ? 5.418 -11.333 3.276 1.00 19.28 161 ALA A O 1
ATOM 1273 N N . GLY A 1 162 ? 5.076 -12.079 5.365 1.00 17.38 162 GLY A N 1
ATOM 1274 C CA . GLY A 1 162 ? 5.887 -11.045 6.008 1.00 16.95 162 GLY A CA 1
ATOM 1275 C C . GLY A 1 162 ? 5.162 -10.127 6.983 1.00 19.07 162 GLY A C 1
ATOM 1276 O O . GLY A 1 162 ? 5.687 -9.062 7.313 1.00 18.36 162 GLY A O 1
ATOM 1277 N N . LYS A 1 163 ? 4.008 -10.545 7.501 1.00 16.55 163 LYS A N 1
ATOM 1278 C CA . LYS A 1 163 ? 3.198 -9.726 8.435 1.00 16.55 163 LYS A CA 1
ATOM 1279 C C . LYS A 1 163 ? 3.935 -9.488 9.756 1.00 19.02 163 LYS A C 1
ATOM 1280 O O . LYS A 1 163 ? 3.949 -8.366 10.240 1.00 18.30 163 LYS A O 1
ATOM 1286 N N . THR A 1 164 ? 4.500 -10.546 10.351 1.00 16.42 164 THR A N 1
ATOM 1287 C CA . THR A 1 164 ? 5.175 -10.430 11.673 1.00 16.06 164 THR A CA 1
ATOM 1288 C C . THR A 1 164 ? 6.425 -9.570 11.525 1.00 18.50 164 THR A C 1
ATOM 1289 O O . THR A 1 164 ? 6.690 -8.724 12.376 1.00 17.84 164 THR A O 1
ATOM 1293 N N . GLU A 1 165 ? 7.204 -9.790 10.463 1.00 16.43 165 GLU A N 1
ATOM 1294 C CA . GLU A 1 165 ? 8.407 -8.957 10.227 1.00 17.26 165 GLU A CA 1
ATOM 1295 C C . GLU A 1 165 ? 8.001 -7.511 10.027 1.00 19.01 165 GLU A C 1
ATOM 1296 O O . GLU A 1 165 ? 8.654 -6.616 10.565 1.00 18.07 165 GLU A O 1
ATOM 1302 N N . SER A 1 166 ? 6.922 -7.273 9.263 1.00 17.52 166 SER A N 1
ATOM 1303 C CA . SER A 1 166 ? 6.372 -5.911 9.050 1.00 16.83 166 SER A CA 1
ATOM 1304 C C . SER A 1 166 ? 5.992 -5.265 10.389 1.00 19.58 166 SER A C 1
ATOM 1305 O O . SER A 1 166 ? 6.328 -4.104 10.625 1.00 17.73 166 SER A O 1
ATOM 1308 N N . THR A 1 167 ? 5.279 -6.008 11.256 1.00 17.06 167 THR A N 1
ATOM 1309 C CA . THR A 1 167 ? 4.875 -5.478 12.568 1.00 16.04 167 THR A CA 1
ATOM 1310 C C . THR A 1 167 ? 6.097 -5.051 13.399 1.00 18.72 167 THR A C 1
ATOM 1311 O O . THR A 1 167 ? 6.112 -3.970 13.997 1.00 18.45 167 THR A O 1
ATOM 1315 N N . LYS A 1 168 ? 7.119 -5.905 13.460 1.00 17.43 168 LYS A N 1
ATOM 1316 C CA . LYS A 1 168 ? 8.325 -5.585 14.237 1.00 18.69 168 LYS A CA 1
ATOM 1317 C C . LYS A 1 168 ? 9.050 -4.381 13.683 1.00 19.93 168 LYS A C 1
ATOM 1318 O O . LYS A 1 168 ? 9.560 -3.582 14.463 1.00 19.50 168 LYS A O 1
ATOM 1324 N N . LEU A 1 169 ? 9.079 -4.229 12.338 1.00 16.32 169 LEU A N 1
ATOM 1325 C CA . LEU A 1 169 ? 9.719 -3.058 11.726 1.00 17.51 169 LEU A CA 1
ATOM 1326 C C . LEU A 1 169 ? 8.976 -1.764 12.090 1.00 20.16 169 LEU A C 1
ATOM 1327 O O . LEU A 1 169 ? 9.613 -0.750 12.384 1.00 20.48 169 LEU A O 1
ATOM 1332 N N . ILE A 1 170 ? 7.636 -1.802 12.086 1.00 17.85 170 ILE A N 1
ATOM 1333 C CA . ILE A 1 170 ? 6.805 -0.641 12.470 1.00 17.89 170 ILE A CA 1
ATOM 1334 C C . ILE A 1 170 ? 7.090 -0.302 13.932 1.00 20.52 170 ILE A C 1
ATOM 1335 O O . ILE A 1 170 ? 7.267 0.870 14.272 1.00 19.23 170 ILE A O 1
ATOM 1340 N N . LEU A 1 171 ? 7.088 -1.315 14.812 1.00 19.85 171 LEU A N 1
ATOM 1341 C CA . LEU A 1 171 ? 7.331 -1.078 16.238 1.00 19.65 171 LEU A CA 1
ATOM 1342 C C . LEU A 1 171 ? 8.713 -0.492 16.483 1.00 21.21 171 LEU A C 1
ATOM 1343 O O . LEU A 1 171 ? 8.844 0.435 17.296 1.00 21.38 171 LEU A O 1
ATOM 1348 N N . LYS A 1 172 ? 9.740 -0.993 15.764 1.00 18.14 172 LYS A N 1
ATOM 1349 C CA . LYS A 1 172 ? 11.104 -0.472 15.927 1.00 19.20 172 LYS A CA 1
ATOM 1350 C C . LYS A 1 172 ? 11.163 0.993 15.466 1.00 21.84 172 LYS A C 1
ATOM 1351 O O . LYS A 1 172 ? 11.720 1.855 16.172 1.00 21.52 172 LYS A O 1
ATOM 1354 N N . PHE A 1 173 ? 10.524 1.285 14.314 1.00 19.17 173 PHE A N 1
ATOM 1355 C CA . PHE A 1 173 ? 10.509 2.659 13.802 1.00 18.77 173 PHE A CA 1
ATOM 1356 C C . PHE A 1 173 ? 9.829 3.621 14.811 1.00 21.71 173 PHE A C 1
ATOM 1357 O O . PHE A 1 173 ? 10.382 4.674 15.110 1.00 21.76 173 PHE A O 1
ATOM 1365 N N . LEU A 1 174 ? 8.633 3.258 15.311 1.00 19.95 174 LEU A N 1
ATOM 1366 C CA . LEU A 1 174 ? 7.907 4.100 16.279 1.00 21.68 174 LEU A CA 1
ATOM 1367 C C . LEU A 1 174 ? 8.671 4.269 17.590 1.00 26.42 174 LEU A C 1
ATOM 1368 O O . LEU A 1 174 ? 8.692 5.370 18.151 1.00 26.39 174 LEU A O 1
ATOM 1373 N N . SER A 1 175 ? 9.343 3.205 18.053 1.00 24.29 175 SER A N 1
ATOM 1374 C CA . SER A 1 175 ? 10.155 3.244 19.276 1.00 26.52 175 SER A CA 1
ATOM 1375 C C . SER A 1 175 ? 11.313 4.221 19.150 1.00 34.04 175 SER A C 1
ATOM 1376 O O . SER A 1 175 ? 11.586 4.961 20.111 1.00 35.04 175 SER A O 1
ATOM 1379 N N . VAL A 1 176 ? 11.943 4.283 17.962 1.00 30.71 176 VAL A N 1
ATOM 1380 C CA . VAL A 1 176 ? 13.059 5.198 17.671 1.00 32.33 176 VAL A CA 1
ATOM 1381 C C . VAL A 1 176 ? 12.564 6.646 17.603 1.00 40.27 176 VAL A C 1
ATOM 1382 O O . VAL A 1 176 ? 13.130 7.533 18.250 1.00 42.58 176 VAL A O 1
ATOM 1386 N N . ILE A 1 177 ? 11.492 6.870 16.849 1.00 34.65 177 ILE A N 1
ATOM 1387 C CA . ILE A 1 177 ? 10.840 8.163 16.671 1.00 35.99 177 ILE A CA 1
ATOM 1388 C C . ILE A 1 177 ? 10.328 8.729 18.040 1.00 38.79 177 ILE A C 1
ATOM 1389 O O . ILE A 1 177 ? 10.479 9.941 18.287 1.00 39.41 177 ILE A O 1
ATOM 1394 N N . SER A 1 178 ? 9.800 7.842 18.945 1.00 32.12 178 SER A N 1
ATOM 1395 C CA . SER A 1 178 ? 9.348 8.176 20.311 1.00 33.05 178 SER A CA 1
ATOM 1396 C C . SER A 1 178 ? 10.488 8.858 21.111 1.00 42.17 178 SER A C 1
ATOM 1397 O O . SER A 1 178 ? 10.225 9.738 21.940 1.00 42.26 178 SER A O 1
ATOM 1400 N N . GLN A 1 179 ? 11.738 8.425 20.868 1.00 41.86 179 GLN A N 1
ATOM 1401 C CA . GLN A 1 179 ? 12.966 8.951 21.489 1.00 44.16 179 GLN A CA 1
ATOM 1402 C C . GLN A 1 179 ? 13.397 10.292 20.901 1.00 51.11 179 GLN A C 1
ATOM 1403 O O . GLN A 1 179 ? 14.095 11.042 21.573 1.00 52.73 179 GLN A O 1
ATOM 1409 N N . GLN A 1 180 ? 13.003 10.599 19.660 1.00 48.61 180 GLN A N 1
ATOM 1410 C CA . GLN A 1 180 ? 13.346 11.883 19.042 1.00 48.62 180 GLN A CA 1
ATOM 1411 C C . GLN A 1 180 ? 12.476 13.003 19.631 1.00 52.21 180 GLN A C 1
ATOM 1412 O O . GLN A 1 180 ? 12.828 14.171 19.487 1.00 51.38 180 GLN A O 1
ATOM 1418 N N . SER A 1 181 ? 11.324 12.645 20.245 1.00 49.07 181 SER A N 1
ATOM 1419 C CA . SER A 1 181 ? 10.321 13.575 20.765 1.00 50.08 181 SER A CA 1
ATOM 1420 C C . SER A 1 181 ? 10.831 14.551 21.836 1.00 57.39 181 SER A C 1
ATOM 1421 O O . SER A 1 181 ? 11.688 14.203 22.646 1.00 56.82 181 SER A O 1
ATOM 1424 N N . LEU A 1 182 ? 10.282 15.776 21.823 1.00 57.54 182 LEU A N 1
ATOM 1425 C CA . LEU A 1 182 ? 10.601 16.854 22.775 1.00 60.32 182 LEU A CA 1
ATOM 1426 C C . LEU A 1 182 ? 9.306 17.329 23.476 1.00 66.94 182 LEU A C 1
ATOM 1427 O O . LEU A 1 182 ? 8.245 17.299 22.841 1.00 67.25 182 LEU A O 1
ATOM 1429 N N . GLU A 1 183 ? 9.353 17.793 24.750 1.00 64.93 183 GLU A N 1
ATOM 1430 C CA . GLU A 1 183 ? 10.510 17.897 25.653 1.00 64.76 183 GLU A CA 1
ATOM 1431 C C . GLU A 1 183 ? 10.462 16.696 26.605 1.00 66.35 183 GLU A C 1
ATOM 1432 O O . GLU A 1 183 ? 9.648 16.664 27.535 1.00 65.75 183 GLU A O 1
ATOM 1438 N N . LEU A 1 184 ? 11.302 15.684 26.318 1.00 61.59 184 LEU A N 1
ATOM 1439 C CA . LEU A 1 184 ? 11.364 14.400 27.019 1.00 60.53 184 LEU A CA 1
ATOM 1440 C C . LEU A 1 184 ? 11.730 14.507 28.518 1.00 61.59 184 LEU A C 1
ATOM 1441 O O . LEU A 1 184 ? 12.871 14.818 28.874 1.00 60.94 184 LEU A O 1
ATOM 1446 N N . SER A 1 185 ? 10.729 14.236 29.385 1.00 56.01 185 SER A N 1
ATOM 1447 C CA . SER A 1 185 ? 10.858 14.245 30.845 1.00 55.39 185 SER A CA 1
ATOM 1448 C C . SER A 1 185 ? 11.764 13.090 31.315 1.00 55.88 185 SER A C 1
ATOM 1449 O O . SER A 1 185 ? 11.932 12.109 30.584 1.00 54.04 185 SER A O 1
ATOM 1452 N N . LEU A 1 186 ? 12.353 13.204 32.523 1.00 51.90 186 LEU A N 1
ATOM 1453 C CA . LEU A 1 186 ? 13.226 12.142 33.039 1.00 51.30 186 LEU A CA 1
ATOM 1454 C C . LEU A 1 186 ? 12.434 10.864 33.311 1.00 51.12 186 LEU A C 1
ATOM 1455 O O . LEU A 1 186 ? 12.973 9.769 33.123 1.00 49.51 186 LEU A O 1
ATOM 1460 N N . LYS A 1 187 ? 11.137 11.006 33.677 1.00 45.72 187 LYS A N 1
ATOM 1461 C CA . LYS A 1 187 ? 10.237 9.874 33.910 1.00 44.66 187 LYS A CA 1
ATOM 1462 C C . LYS A 1 187 ? 10.084 9.094 32.627 1.00 45.56 187 LYS A C 1
ATOM 1463 O O . LYS A 1 187 ? 10.222 7.874 32.636 1.00 43.46 187 LYS A O 1
ATOM 1469 N N . GLU A 1 188 ? 9.887 9.806 31.514 0.99 43.17 188 GLU A N 1
ATOM 1470 C CA . GLU A 1 188 ? 9.702 9.169 30.224 0.99 43.42 188 GLU A CA 1
ATOM 1471 C C . GLU A 1 188 ? 11.016 8.690 29.596 0.99 47.35 188 GLU A C 1
ATOM 1472 O O . GLU A 1 188 ? 10.997 7.692 28.884 0.99 45.37 188 GLU A O 1
ATOM 1478 N N . LYS A 1 189 ? 12.160 9.317 29.937 1.00 45.80 189 LYS A N 1
ATOM 1479 C CA . LYS A 1 189 ? 13.454 8.869 29.414 1.00 46.00 189 LYS A CA 1
ATOM 1480 C C . LYS A 1 189 ? 13.949 7.623 30.153 1.00 50.57 189 LYS A C 1
ATOM 1481 O O . LYS A 1 189 ? 14.605 6.780 29.543 1.00 51.68 189 LYS A O 1
ATOM 1483 N N . THR A 1 190 ? 13.628 7.496 31.457 1.00 45.58 190 THR A N 1
ATOM 1484 C CA . THR A 1 190 ? 14.085 6.361 32.277 1.00 44.84 190 THR A CA 1
ATOM 1485 C C . THR A 1 190 ? 13.075 5.212 32.391 1.00 45.73 190 THR A C 1
ATOM 1486 O O . THR A 1 190 ? 13.393 4.196 33.006 1.00 45.60 190 THR A O 1
ATOM 1490 N N . SER A 1 191 ? 11.878 5.345 31.803 1.00 40.73 191 SER A N 1
ATOM 1491 C CA . SER A 1 191 ? 10.877 4.267 31.881 1.00 39.12 191 SER A CA 1
ATOM 1492 C C . SER A 1 191 ? 11.322 2.974 31.191 1.00 39.69 191 SER A C 1
ATOM 1493 O O . SER A 1 191 ? 10.917 1.888 31.617 1.00 38.92 191 SER A O 1
ATOM 1496 N N . CYS A 1 192 ? 12.126 3.091 30.108 1.00 35.81 192 CYS A N 1
ATOM 1497 C CA . CYS A 1 192 ? 12.557 1.953 29.258 1.00 36.27 192 CYS A CA 1
ATOM 1498 C C . CYS A 1 192 ? 11.321 1.241 28.709 1.00 34.06 192 CYS A C 1
ATOM 1499 O O . CYS A 1 192 ? 11.368 0.030 28.431 1.00 32.20 192 CYS A O 1
ATOM 1502 N N . VAL A 1 193 ? 10.190 1.992 28.571 1.00 29.11 193 VAL A N 1
ATOM 1503 C CA . VAL A 1 193 ? 8.949 1.371 28.091 1.00 28.72 193 VAL A CA 1
ATOM 1504 C C . VAL A 1 193 ? 9.113 0.941 26.634 1.00 28.16 193 VAL A C 1
ATOM 1505 O O . VAL A 1 193 ? 8.648 -0.144 26.294 1.00 27.19 193 VAL A O 1
ATOM 1509 N N . GLU A 1 194 ? 9.822 1.734 25.797 1.00 25.55 194 GLU A N 1
ATOM 1510 C CA . GLU A 1 194 ? 10.066 1.351 24.384 1.00 24.57 194 GLU A CA 1
ATOM 1511 C C . GLU A 1 194 ? 10.889 0.060 24.338 1.00 26.16 194 GLU A C 1
ATOM 1512 O O . GLU A 1 194 ? 10.541 -0.840 23.600 1.00 23.51 194 GLU A O 1
ATOM 1518 N N . ARG A 1 195 ? 11.912 -0.054 25.196 1.00 24.59 195 ARG A N 1
ATOM 1519 C CA . ARG A 1 195 ? 12.750 -1.254 25.293 1.00 25.69 195 ARG A CA 1
ATOM 1520 C C . ARG A 1 195 ? 11.883 -2.463 25.629 1.00 26.54 195 ARG A C 1
ATOM 1521 O O . ARG A 1 195 ? 11.982 -3.495 24.944 1.00 22.43 195 ARG A O 1
ATOM 1529 N N . ALA A 1 196 ? 10.992 -2.314 26.636 1.00 23.11 196 ALA A N 1
ATOM 1530 C CA . ALA A 1 196 ? 10.083 -3.403 27.038 1.00 23.36 196 ALA A CA 1
ATOM 1531 C C . ALA A 1 196 ? 9.128 -3.781 25.874 1.00 24.89 196 ALA A C 1
ATOM 1532 O O . ALA A 1 196 ? 8.943 -4.966 25.568 1.00 22.23 196 ALA A O 1
ATOM 1534 N N . ILE A 1 197 ? 8.571 -2.780 25.189 1.00 23.15 197 ILE A N 1
ATOM 1535 C CA . ILE A 1 197 ? 7.672 -3.071 24.064 1.00 22.77 197 ILE A CA 1
ATOM 1536 C C . ILE A 1 197 ? 8.399 -3.882 22.999 1.00 24.23 197 ILE A C 1
ATOM 1537 O O . ILE A 1 197 ? 7.859 -4.868 22.508 1.00 23.72 197 ILE A O 1
ATOM 1542 N N . LEU A 1 198 ? 9.622 -3.496 22.663 1.00 21.25 198 LEU A N 1
ATOM 1543 C CA . LEU A 1 198 ? 10.378 -4.224 21.657 1.00 21.50 198 LEU A CA 1
ATOM 1544 C C . LEU A 1 198 ? 10.742 -5.648 22.106 1.00 24.53 198 LEU A C 1
ATOM 1545 O O . LEU A 1 198 ? 10.666 -6.583 21.306 1.00 23.53 198 LEU A O 1
ATOM 1550 N N . GLU A 1 199 ? 11.036 -5.818 23.396 1.00 21.42 199 GLU A N 1
ATOM 1551 C CA . GLU A 1 199 ? 11.427 -7.118 23.971 1.00 20.11 199 GLU A CA 1
ATOM 1552 C C . GLU A 1 199 ? 10.247 -8.053 24.130 1.00 22.82 199 GLU A C 1
ATOM 1553 O O . GLU A 1 199 ? 10.459 -9.242 24.392 1.00 21.92 199 GLU A O 1
ATOM 1559 N N . SER A 1 200 ? 9.007 -7.545 23.976 1.00 21.42 200 SER A N 1
ATOM 1560 C CA . SER A 1 200 ? 7.822 -8.412 24.042 1.00 21.71 200 SER A CA 1
ATOM 1561 C C . SER A 1 200 ? 7.819 -9.415 22.870 1.00 23.33 200 SER A C 1
ATOM 1562 O O . SER A 1 200 ? 7.379 -10.546 23.052 1.00 22.29 200 SER A O 1
ATOM 1565 N N . SER A 1 201 ? 8.337 -9.017 21.672 1.00 20.23 201 SER A N 1
ATOM 1566 C CA . SER A 1 201 ? 8.353 -9.882 20.482 1.00 20.54 201 SER A CA 1
ATOM 1567 C C . SER A 1 201 ? 9.124 -11.182 20.657 1.00 23.76 201 SER A C 1
ATOM 1568 O O . SER A 1 201 ? 8.503 -12.196 20.390 1.00 21.26 201 SER A O 1
ATOM 1571 N N . PRO A 1 202 ? 10.421 -11.232 21.070 1.00 22.48 202 PRO A N 1
ATOM 1572 C CA . PRO A 1 202 ? 11.070 -12.537 21.237 1.00 22.50 202 PRO A CA 1
ATOM 1573 C C . PRO A 1 202 ? 10.356 -13.442 22.258 1.00 24.45 202 PRO A C 1
ATOM 1574 O O . PRO A 1 202 ? 10.354 -14.660 22.089 1.00 21.30 202 PRO A O 1
ATOM 1578 N N . ILE A 1 203 ? 9.762 -12.868 23.321 1.00 21.36 203 ILE A N 1
ATOM 1579 C CA . ILE A 1 203 ? 9.036 -13.706 24.295 1.00 19.11 203 ILE A CA 1
ATOM 1580 C C . ILE A 1 203 ? 7.792 -14.315 23.621 1.00 20.59 203 ILE A C 1
ATOM 1581 O O . ILE A 1 203 ? 7.595 -15.541 23.667 1.00 22.16 203 ILE A O 1
ATOM 1586 N N . MET A 1 204 ? 6.947 -13.463 23.008 1.00 19.50 204 MET A N 1
ATOM 1587 C CA . MET A 1 204 ? 5.713 -13.970 22.383 1.00 19.08 204 MET A CA 1
ATOM 1588 C C . MET A 1 204 ? 6.006 -14.901 21.209 1.00 21.43 204 MET A C 1
ATOM 1589 O O . MET A 1 204 ? 5.293 -15.888 21.037 1.00 19.41 204 MET A O 1
ATOM 1594 N N . GLU A 1 205 ? 7.049 -14.619 20.412 1.00 18.34 205 GLU A N 1
ATOM 1595 C CA . GLU A 1 205 ? 7.381 -15.543 19.324 1.00 18.26 205 GLU A CA 1
ATOM 1596 C C . GLU A 1 205 ? 7.864 -16.889 19.872 1.00 21.74 205 GLU A C 1
ATOM 1597 O O . GLU A 1 205 ? 7.573 -17.907 19.268 1.00 19.17 205 GLU A O 1
ATOM 1603 N N . ALA A 1 206 ? 8.630 -16.908 20.973 1.00 20.29 206 ALA A N 1
ATOM 1604 C CA . ALA A 1 206 ? 9.097 -18.218 21.506 1.00 19.05 206 ALA A CA 1
ATOM 1605 C C . ALA A 1 206 ? 7.928 -19.068 21.988 1.00 21.45 206 ALA A C 1
ATOM 1606 O O . ALA A 1 206 ? 7.870 -20.257 21.700 1.00 20.97 206 ALA A O 1
ATOM 1608 N N . PHE A 1 207 ? 6.980 -18.449 22.693 1.00 19.21 207 PHE A N 1
ATOM 1609 C CA . PHE A 1 207 ? 5.830 -19.149 23.225 1.00 19.15 207 PHE A CA 1
ATOM 1610 C C . PHE A 1 207 ? 4.687 -19.362 22.238 1.00 23.35 207 PHE A C 1
ATOM 1611 O O . PHE A 1 207 ? 3.870 -20.250 22.456 1.00 23.27 207 PHE A O 1
ATOM 1619 N N . GLY A 1 208 ? 4.607 -18.541 21.195 1.00 19.15 208 GLY A N 1
ATOM 1620 C CA . GLY A 1 208 ? 3.451 -18.605 20.308 1.00 18.86 208 GLY A CA 1
ATOM 1621 C C . GLY A 1 208 ? 3.728 -18.893 18.849 1.00 19.97 208 GLY A C 1
ATOM 1622 O O . GLY A 1 208 ? 2.772 -18.952 18.074 1.00 19.05 208 GLY A O 1
ATOM 1623 N N . ASN A 1 209 ? 5.016 -19.026 18.451 1.00 17.97 209 ASN A N 1
ATOM 1624 C CA . ASN A 1 209 ? 5.341 -19.327 17.055 1.00 17.65 209 ASN A CA 1
ATOM 1625 C C . ASN A 1 209 ? 5.893 -20.707 16.903 1.00 20.11 209 ASN A C 1
ATOM 1626 O O . ASN A 1 209 ? 6.453 -21.250 17.863 1.00 19.92 209 ASN A O 1
ATOM 1631 N N . ALA A 1 210 ? 5.783 -21.284 15.676 1.00 16.48 210 ALA A N 1
ATOM 1632 C CA . ALA A 1 210 ? 6.272 -22.650 15.434 1.00 16.58 210 ALA A CA 1
ATOM 1633 C C . ALA A 1 210 ? 6.528 -22.861 13.964 1.00 19.08 210 ALA A C 1
ATOM 1634 O O . ALA A 1 210 ? 5.966 -22.166 13.145 1.00 18.13 210 ALA A O 1
ATOM 1636 N N . LYS A 1 211 ? 7.353 -23.833 13.620 1.00 17.33 211 LYS A N 1
ATOM 1637 C CA . LYS A 1 211 ? 7.609 -24.152 12.229 1.00 18.34 211 LYS A CA 1
ATOM 1638 C C . LYS A 1 211 ? 6.440 -24.895 11.612 1.00 22.42 211 LYS A C 1
ATOM 1639 O O . LYS A 1 211 ? 5.968 -25.884 12.175 1.00 23.28 211 LYS A O 1
ATOM 1645 N N . THR A 1 212 ? 5.953 -24.409 10.458 1.00 18.50 212 THR A N 1
ATOM 1646 C CA . THR A 1 212 ? 4.963 -25.103 9.629 1.00 18.40 212 THR A CA 1
ATOM 1647 C C . THR A 1 212 ? 5.575 -25.163 8.223 1.00 22.30 212 THR A C 1
ATOM 1648 O O . THR A 1 212 ? 6.579 -24.515 7.975 1.00 21.68 212 THR A O 1
ATOM 1652 N N . VAL A 1 213 ? 4.935 -25.881 7.281 1.00 21.79 213 VAL A N 1
ATOM 1653 C CA . VAL A 1 213 ? 5.445 -25.976 5.900 1.00 23.51 213 VAL A CA 1
ATOM 1654 C C . VAL A 1 213 ? 5.551 -24.611 5.221 1.00 22.08 213 VAL A C 1
ATOM 1655 O O . VAL A 1 213 ? 6.400 -24.442 4.362 1.00 22.94 213 VAL A O 1
ATOM 1659 N N . TYR A 1 214 ? 4.676 -23.637 5.579 1.00 20.14 214 TYR A N 1
ATOM 1660 C CA . TYR A 1 214 ? 4.689 -22.334 4.920 1.00 19.51 214 TYR A CA 1
ATOM 1661 C C . TYR A 1 214 ? 5.577 -21.305 5.591 1.00 21.59 214 TYR A C 1
ATOM 1662 O O . TYR A 1 214 ? 5.904 -20.295 4.957 1.00 20.27 214 TYR A O 1
ATOM 1671 N N . ASN A 1 215 ? 5.950 -21.533 6.869 1.00 18.37 215 ASN A N 1
ATOM 1672 C CA . ASN A 1 215 ? 6.755 -20.546 7.567 1.00 17.29 215 ASN A CA 1
ATOM 1673 C C . ASN A 1 215 ? 7.490 -21.202 8.724 1.00 18.76 215 ASN A C 1
ATOM 1674 O O . ASN A 1 215 ? 6.857 -21.780 9.596 1.00 18.38 215 ASN A O 1
ATOM 1679 N N . ASN A 1 216 ? 8.837 -21.111 8.726 1.00 19.69 216 ASN A N 1
ATOM 1680 C CA . ASN A 1 216 ? 9.663 -21.650 9.816 1.00 20.67 216 ASN A CA 1
ATOM 1681 C C . ASN A 1 216 ? 9.374 -20.920 11.130 1.00 21.89 216 ASN A C 1
ATOM 1682 O O . ASN A 1 216 ? 9.706 -21.433 12.195 1.00 22.15 216 ASN A O 1
ATOM 1687 N N . ASN A 1 217 ? 8.767 -19.713 11.037 1.00 17.46 217 ASN A N 1
ATOM 1688 C CA . ASN A 1 217 ? 8.424 -18.894 12.205 1.00 16.43 217 ASN A CA 1
ATOM 1689 C C . ASN A 1 217 ? 6.932 -18.489 12.158 1.00 19.67 217 ASN A C 1
ATOM 1690 O O . ASN A 1 217 ? 6.586 -17.318 12.384 1.00 19.17 217 ASN A O 1
ATOM 1695 N N . SER A 1 218 ? 6.044 -19.452 11.869 1.00 17.49 218 SER A N 1
ATOM 1696 C CA . SER A 1 218 ? 4.608 -19.158 11.770 1.00 16.32 218 SER A CA 1
ATOM 1697 C C . SER A 1 218 ? 4.002 -18.680 13.100 1.00 20.55 218 SER A C 1
ATOM 1698 O O . SER A 1 218 ? 4.274 -19.274 14.141 1.00 19.38 218 SER A O 1
ATOM 1701 N N . SER A 1 219 ? 3.188 -17.614 13.063 1.00 17.16 219 SER A N 1
ATOM 1702 C CA . SER A 1 219 ? 2.501 -17.097 14.255 1.00 16.04 219 SER A CA 1
ATOM 1703 C C . SER A 1 219 ? 1.304 -18.004 14.550 1.00 18.55 219 SER A C 1
ATOM 1704 O O . SER A 1 219 ? 0.426 -18.169 13.679 1.00 19.52 219 SER A O 1
ATOM 1707 N N . ARG A 1 220 ? 1.263 -18.634 15.745 1.00 16.19 220 ARG A N 1
ATOM 1708 C CA . ARG A 1 220 ? 0.150 -19.555 16.052 1.00 16.64 220 ARG A CA 1
ATOM 1709 C C . ARG A 1 220 ? -0.844 -18.919 17.018 1.00 20.42 220 ARG A C 1
ATOM 1710 O O . ARG A 1 220 ? -1.579 -19.602 17.722 1.00 21.68 220 ARG A O 1
ATOM 1718 N N . PHE A 1 221 ? -0.879 -17.592 17.018 1.00 17.69 221 PHE A N 1
ATOM 1719 C CA . PHE A 1 221 ? -1.858 -16.802 17.773 1.00 16.45 221 PHE A CA 1
ATOM 1720 C C . PHE A 1 221 ? -1.944 -15.477 17.007 1.00 21.20 221 PHE A C 1
ATOM 1721 O O . PHE A 1 221 ? -1.027 -15.157 16.219 1.00 19.59 221 PHE A O 1
ATOM 1729 N N . GLY A 1 222 ? -3.018 -14.728 17.245 1.00 20.45 222 GLY A N 1
ATOM 1730 C CA . GLY A 1 222 ? -3.192 -13.404 16.652 1.00 20.06 222 GLY A CA 1
ATOM 1731 C C . GLY A 1 222 ? -2.809 -12.355 17.680 1.00 23.07 222 GLY A C 1
ATOM 1732 O O . GLY A 1 222 ? -2.969 -12.572 18.885 1.00 21.71 222 GLY A O 1
ATOM 1733 N N . LYS A 1 223 ? -2.298 -11.220 17.219 1.00 20.75 223 LYS A N 1
ATOM 1734 C CA . LYS A 1 223 ? -1.866 -10.183 18.157 1.00 21.20 223 LYS A CA 1
ATOM 1735 C C . LYS A 1 223 ? -2.344 -8.799 17.722 1.00 23.38 223 LYS A C 1
ATOM 1736 O O . LYS A 1 223 ? -2.173 -8.430 16.567 1.00 22.04 223 LYS A O 1
ATOM 1742 N N . PHE A 1 224 ? -2.848 -8.010 18.675 1.00 22.36 224 PHE A N 1
ATOM 1743 C CA . PHE A 1 224 ? -3.177 -6.608 18.432 1.00 21.61 224 PHE A CA 1
ATOM 1744 C C . PHE A 1 224 ? -2.334 -5.840 19.446 1.00 23.16 224 PHE A C 1
ATOM 1745 O O . PHE A 1 224 ? -2.440 -6.099 20.662 1.00 24.97 224 PHE A O 1
ATOM 1753 N N . VAL A 1 225 ? -1.424 -4.997 18.951 1.00 18.38 225 VAL A N 1
ATOM 1754 C CA . VAL A 1 225 ? -0.541 -4.190 19.825 1.00 20.47 225 VAL A CA 1
ATOM 1755 C C . VAL A 1 225 ? -1.021 -2.749 19.780 1.00 22.75 225 VAL A C 1
ATOM 1756 O O . VAL A 1 225 ? -1.080 -2.166 18.705 1.00 22.17 225 VAL A O 1
ATOM 1760 N N A GLN A 1 226 ? -1.335 -2.164 20.940 0.50 20.95 226 GLN A N 1
ATOM 1761 N N B GLN A 1 226 ? -1.309 -2.167 20.945 0.50 21.26 226 GLN A N 1
ATOM 1762 C CA A GLN A 1 226 ? -1.762 -0.769 21.024 0.50 21.11 226 GLN A CA 1
ATOM 1763 C CA B GLN A 1 226 ? -1.747 -0.781 21.055 0.50 21.63 226 GLN A CA 1
ATOM 1764 C C A GLN A 1 226 ? -0.651 0.000 21.705 0.50 25.59 226 GLN A C 1
ATOM 1765 C C B GLN A 1 226 ? -0.653 0.010 21.724 0.50 25.82 226 GLN A C 1
ATOM 1766 O O A GLN A 1 226 ? -0.212 -0.393 22.790 0.50 24.26 226 GLN A O 1
ATOM 1767 O O B GLN A 1 226 ? -0.211 -0.369 22.812 0.50 24.51 226 GLN A O 1
ATOM 1778 N N . LEU A 1 227 ? -0.206 1.093 21.073 1.00 22.22 227 LEU A N 1
ATOM 1779 C CA . LEU A 1 227 ? 0.817 1.978 21.634 1.00 23.18 227 LEU A CA 1
ATOM 1780 C C . LEU A 1 227 ? 0.120 3.271 21.975 1.00 26.96 227 LEU A C 1
ATOM 1781 O O . LEU A 1 227 ? -0.489 3.867 21.082 1.00 25.31 227 LEU A O 1
ATOM 1786 N N . ASN A 1 228 ? 0.207 3.710 23.234 1.00 23.31 228 ASN A N 1
ATOM 1787 C CA . ASN A 1 228 ? -0.391 4.955 23.667 1.00 24.98 228 ASN A CA 1
ATOM 1788 C C . ASN A 1 228 ? 0.659 6.000 23.569 1.00 27.43 228 ASN A C 1
ATOM 1789 O O . ASN A 1 228 ? 1.741 5.833 24.127 1.00 27.97 228 ASN A O 1
ATOM 1794 N N . ILE A 1 229 ? 0.370 7.047 22.811 1.00 23.93 229 ILE A N 1
ATOM 1795 C CA . ILE A 1 229 ? 1.338 8.098 22.547 1.00 23.27 229 ILE A CA 1
ATOM 1796 C C . ILE A 1 229 ? 0.846 9.437 23.147 1.00 27.46 229 ILE A C 1
ATOM 1797 O O . ILE A 1 229 ? -0.322 9.792 22.989 1.00 26.93 229 ILE A O 1
ATOM 1802 N N . CYS A 1 230 ? 1.728 10.136 23.856 1.00 26.02 230 CYS A N 1
ATOM 1803 C CA . CYS A 1 230 ? 1.391 11.417 24.495 1.00 28.10 230 CYS A CA 1
ATOM 1804 C C . CYS A 1 230 ? 1.321 12.551 23.465 1.00 30.98 230 CYS A C 1
ATOM 1805 O O . CYS A 1 230 ? 1.801 12.384 22.333 1.00 29.18 230 CYS A O 1
ATOM 1808 N N . GLN A 1 231 ? 0.717 13.707 23.853 1.00 29.03 231 GLN A N 1
ATOM 1809 C CA . GLN A 1 231 ? 0.558 14.881 22.967 1.00 30.90 231 GLN A CA 1
ATOM 1810 C C . GLN A 1 231 ? 1.895 15.384 22.431 1.00 33.96 231 GLN A C 1
ATOM 1811 O O . GLN A 1 231 ? 1.946 15.887 21.311 1.00 35.02 231 GLN A O 1
ATOM 1817 N N . LYS A 1 232 ? 2.987 15.145 23.189 1.00 30.92 232 LYS A N 1
ATOM 1818 C CA . LYS A 1 232 ? 4.355 15.509 22.804 1.00 31.20 232 LYS A CA 1
ATOM 1819 C C . LYS A 1 232 ? 5.027 14.491 21.843 1.00 33.98 232 LYS A C 1
ATOM 1820 O O . LYS A 1 232 ? 6.106 14.768 21.316 1.00 34.49 232 LYS A O 1
ATOM 1826 N N . GLY A 1 233 ? 4.367 13.359 21.577 1.00 27.77 233 GLY A N 1
ATOM 1827 C CA . GLY A 1 233 ? 4.833 12.351 20.626 1.00 25.80 233 GLY A CA 1
ATOM 1828 C C . GLY A 1 233 ? 5.598 11.161 21.171 1.00 29.21 233 GLY A C 1
ATOM 1829 O O . GLY A 1 233 ? 6.178 10.395 20.394 1.00 27.77 233 GLY A O 1
ATOM 1830 N N . ASN A 1 234 ? 5.666 11.034 22.496 1.00 25.98 234 ASN A N 1
ATOM 1831 C CA . ASN A 1 234 ? 6.397 9.934 23.154 1.00 26.16 234 ASN A CA 1
ATOM 1832 C C . ASN A 1 234 ? 5.426 8.795 23.516 1.00 29.52 234 ASN A C 1
ATOM 1833 O O . ASN A 1 234 ? 4.290 9.065 23.925 1.00 28.24 234 ASN A O 1
ATOM 1838 N N . ILE A 1 235 ? 5.909 7.521 23.440 1.00 25.89 235 ILE A N 1
ATOM 1839 C CA . ILE A 1 235 ? 5.146 6.342 23.847 1.00 24.37 235 ILE A CA 1
ATOM 1840 C C . ILE A 1 235 ? 5.075 6.341 25.377 1.00 30.61 235 ILE A C 1
ATOM 1841 O O . ILE A 1 235 ? 6.116 6.329 26.043 1.00 32.27 235 ILE A O 1
ATOM 1846 N N . GLN A 1 236 ? 3.857 6.311 25.917 1.00 28.40 236 GLN A N 1
ATOM 1847 C CA . GLN A 1 236 ? 3.555 6.368 27.363 1.00 29.96 236 GLN A CA 1
ATOM 1848 C C . GLN A 1 236 ? 3.474 4.959 27.897 1.00 31.31 236 GLN A C 1
ATOM 1849 O O . GLN A 1 236 ? 3.643 4.725 29.088 1.00 30.57 236 GLN A O 1
ATOM 1855 N N . GLY A 1 237 ? 3.173 4.040 26.999 1.00 26.57 237 GLY A N 1
ATOM 1856 C CA . GLY A 1 237 ? 3.020 2.631 27.304 1.00 25.78 237 GLY A CA 1
ATOM 1857 C C . GLY A 1 237 ? 2.169 1.958 26.246 1.00 29.39 237 GLY A C 1
ATOM 1858 O O . GLY A 1 237 ? 1.908 2.524 25.178 1.00 26.61 237 GLY A O 1
ATOM 1859 N N . GLY A 1 238 ? 1.738 0.747 26.548 1.00 26.86 238 GLY A N 1
ATOM 1860 C CA . GLY A 1 238 ? 0.949 0.004 25.585 1.00 25.70 238 GLY A CA 1
ATOM 1861 C C . GLY A 1 238 ? 0.142 -1.125 26.174 1.00 25.17 238 GLY A C 1
ATOM 1862 O O . GLY A 1 238 ? 0.036 -1.259 27.397 1.00 24.43 238 GLY A O 1
ATOM 1863 N N . ARG A 1 239 ? -0.459 -1.906 25.287 1.00 21.00 239 ARG A N 1
ATOM 1864 C CA . ARG A 1 239 ? -1.286 -3.057 25.648 1.00 21.70 239 ARG A CA 1
ATOM 1865 C C . ARG A 1 239 ? -1.261 -4.031 24.497 1.00 25.11 239 ARG A C 1
ATOM 1866 O O . ARG A 1 239 ? -1.371 -3.629 23.333 1.00 26.29 239 ARG A O 1
ATOM 1874 N N . ILE A 1 240 ? -1.129 -5.312 24.827 1.00 22.26 240 ILE A N 1
ATOM 1875 C CA . ILE A 1 240 ? -1.122 -6.386 23.822 1.00 21.20 240 ILE A CA 1
ATOM 1876 C C . ILE A 1 240 ? -2.315 -7.264 24.098 1.00 26.19 240 ILE A C 1
ATOM 1877 O O . ILE A 1 240 ? -2.593 -7.617 25.265 1.00 23.35 240 ILE A O 1
ATOM 1882 N N . VAL A 1 241 ? -3.067 -7.565 23.047 1.00 21.85 241 VAL A N 1
ATOM 1883 C CA . VAL A 1 241 ? -4.206 -8.483 23.154 1.00 22.62 241 VAL A CA 1
ATOM 1884 C C . VAL A 1 241 ? -3.885 -9.685 22.266 1.00 24.65 241 VAL A C 1
ATOM 1885 O O . VAL A 1 241 ? -3.568 -9.499 21.085 1.00 24.02 241 VAL A O 1
ATOM 1889 N N . ASP A 1 242 ? -3.903 -10.903 22.839 1.00 23.86 242 ASP A N 1
ATOM 1890 C CA . ASP A 1 242 ? -3.651 -12.128 22.079 1.00 23.06 242 ASP A CA 1
ATOM 1891 C C . ASP A 1 242 ? -4.991 -12.787 21.689 1.00 26.17 242 ASP A C 1
ATOM 1892 O O . ASP A 1 242 ? -5.986 -12.661 22.415 1.00 26.83 242 ASP A O 1
ATOM 1897 N N . TYR A 1 243 ? -5.007 -13.456 20.536 1.00 21.81 243 TYR A N 1
ATOM 1898 C CA . TYR A 1 243 ? -6.178 -14.133 19.995 1.00 21.24 243 TYR A CA 1
ATOM 1899 C C . TYR A 1 243 ? -5.859 -15.565 19.716 1.00 24.09 243 TYR A C 1
ATOM 1900 O O . TYR A 1 243 ? -4.879 -15.860 19.034 1.00 24.37 243 TYR A O 1
ATOM 1909 N N . LEU A 1 244 ? -6.696 -16.446 20.253 1.00 22.02 244 LEU A N 1
ATOM 1910 C CA . LEU A 1 244 ? -6.719 -17.880 19.994 1.00 22.67 244 LEU A CA 1
ATOM 1911 C C . LEU A 1 244 ? -5.356 -18.568 19.784 1.00 23.74 244 LEU A C 1
ATOM 1912 O O . LEU A 1 244 ? -5.004 -18.949 18.665 1.00 24.14 244 LEU A O 1
ATOM 1917 N N . LEU A 1 245 ? -4.617 -18.785 20.858 1.00 19.06 245 LEU A N 1
ATOM 1918 C CA . LEU A 1 245 ? -3.389 -19.570 20.744 1.00 19.99 245 LEU A CA 1
ATOM 1919 C C . LEU A 1 245 ? -3.779 -20.990 20.296 1.00 23.32 245 LEU A C 1
ATOM 1920 O O . LEU A 1 245 ? -4.806 -21.543 20.730 1.00 22.51 245 LEU A O 1
ATOM 1925 N N . GLU A 1 246 ? -2.969 -21.579 19.420 1.00 19.93 246 GLU A N 1
ATOM 1926 C CA . GLU A 1 246 ? -3.210 -22.948 18.951 1.00 20.92 246 GLU A CA 1
ATOM 1927 C C . GLU A 1 246 ? -2.726 -23.944 20.058 1.00 24.60 246 GLU A C 1
ATOM 1928 O O . GLU A 1 246 ? -1.653 -24.534 19.970 1.00 22.76 246 GLU A O 1
ATOM 1934 N N . LYS A 1 247 ? -3.521 -24.121 21.099 1.00 23.35 247 LYS A N 1
ATOM 1935 C CA . L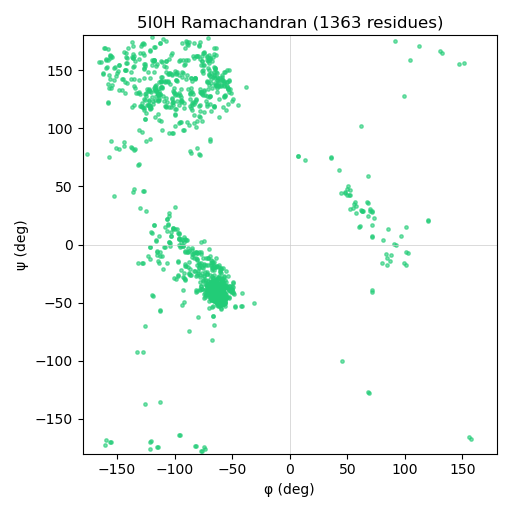YS A 1 247 ? -3.057 -24.952 22.206 1.00 24.81 247 LYS A CA 1
ATOM 1936 C C . LYS A 1 247 ? -2.899 -26.434 21.862 1.00 26.01 247 LYS A C 1
ATOM 1937 O O . LYS A 1 247 ? -2.088 -27.103 22.497 1.00 24.70 247 LYS A O 1
ATOM 1943 N N A ASN A 1 248 ? -3.597 -26.936 20.831 0.50 23.26 248 ASN A N 1
ATOM 1944 N N B ASN A 1 248 ? -3.575 -26.905 20.805 0.50 23.08 248 ASN A N 1
ATOM 1945 C CA A ASN A 1 248 ? -3.442 -28.345 20.455 0.50 23.13 248 ASN A CA 1
ATOM 1946 C CA B ASN A 1 248 ? -3.438 -28.289 20.350 0.50 22.86 248 ASN A CA 1
ATOM 1947 C C A ASN A 1 248 ? -2.038 -28.649 19.887 0.50 24.53 248 ASN A C 1
ATOM 1948 C C B ASN A 1 248 ? -2.015 -28.616 19.945 0.50 24.16 248 ASN A C 1
ATOM 1949 O O A ASN A 1 248 ? -1.625 -29.803 19.930 0.50 25.40 248 ASN A O 1
ATOM 1950 O O B ASN A 1 248 ? -1.591 -29.756 20.094 0.50 24.88 248 ASN A O 1
ATOM 1959 N N . ARG A 1 249 ? -1.274 -27.614 19.433 1.00 21.87 249 ARG A N 1
ATOM 1960 C CA . ARG A 1 249 ? 0.128 -27.800 18.966 1.00 21.13 249 ARG A CA 1
ATOM 1961 C C . ARG A 1 249 ? 1.030 -28.365 20.077 1.00 24.09 249 ARG A C 1
ATOM 1962 O O . ARG A 1 249 ? 2.003 -29.061 19.795 1.00 22.93 249 ARG A O 1
ATOM 1970 N N . VAL A 1 250 ? 0.725 -28.033 21.327 1.00 20.71 250 VAL A N 1
ATOM 1971 C CA . VAL A 1 250 ? 1.496 -28.525 22.486 1.00 22.02 250 VAL A CA 1
ATOM 1972 C C . VAL A 1 250 ? 1.582 -30.059 22.487 1.00 23.94 250 VAL A C 1
ATOM 1973 O O . VAL A 1 250 ? 2.618 -30.628 22.844 1.00 23.60 250 VAL A O 1
ATOM 1977 N N . VAL A 1 251 ? 0.512 -30.715 22.064 1.00 22.83 251 VAL A N 1
ATOM 1978 C CA . VAL A 1 251 ? 0.426 -32.177 22.165 1.00 22.96 251 VAL A CA 1
ATOM 1979 C C . VAL A 1 251 ? 0.501 -32.915 20.831 1.00 27.63 251 VAL A C 1
ATOM 1980 O O . VAL A 1 251 ? 0.766 -34.127 20.830 1.00 25.40 251 VAL A O 1
ATOM 1984 N N . ARG A 1 252 ? 0.210 -32.221 19.711 1.00 26.59 252 ARG A N 1
ATOM 1985 C CA . ARG A 1 252 ? 0.302 -32.852 18.398 1.00 29.30 252 ARG A CA 1
ATOM 1986 C C . ARG A 1 252 ? 0.636 -31.879 17.265 1.00 28.74 252 ARG A C 1
ATOM 1987 O O . ARG A 1 252 ? 0.147 -30.759 17.245 1.00 27.63 252 ARG A O 1
ATOM 1995 N N . GLN A 1 253 ? 1.400 -32.360 16.290 1.00 25.50 253 GLN A N 1
ATOM 1996 C CA . GLN A 1 253 ? 1.770 -31.537 15.139 1.00 24.62 253 GLN A CA 1
ATOM 1997 C C . GLN A 1 253 ? 1.625 -32.375 13.886 1.00 30.22 253 GLN A C 1
ATOM 1998 O O . GLN A 1 253 ? 1.634 -33.612 13.944 1.00 29.87 253 GLN A O 1
ATOM 2004 N N . ASN A 1 254 ? 1.528 -31.699 12.744 1.00 26.24 254 ASN A N 1
ATOM 2005 C CA . ASN A 1 254 ? 1.490 -32.382 11.451 1.00 26.15 254 ASN A CA 1
ATOM 2006 C C . ASN A 1 254 ? 2.924 -32.801 11.100 1.00 27.58 254 ASN A C 1
ATOM 2007 O O . ASN A 1 254 ? 3.884 -32.208 11.610 1.00 24.14 254 ASN A O 1
ATOM 2012 N N . PRO A 1 255 ? 3.100 -33.779 10.193 1.00 27.89 255 PRO A N 1
ATOM 2013 C CA . PRO A 1 255 ? 4.469 -34.188 9.833 1.00 26.96 255 PRO A CA 1
ATOM 2014 C C . PRO A 1 255 ? 5.295 -33.012 9.314 1.00 28.51 255 PRO A C 1
ATOM 2015 O O . PRO A 1 255 ? 4.774 -32.133 8.611 1.00 27.18 255 PRO A O 1
ATOM 2019 N N . GLY A 1 256 ? 6.555 -32.959 9.733 1.00 24.39 256 GLY A N 1
ATOM 2020 C CA . GLY A 1 256 ? 7.461 -31.905 9.297 1.00 23.92 256 GLY A CA 1
ATOM 2021 C C . GLY A 1 256 ? 7.406 -30.607 10.082 1.00 28.56 256 GLY A C 1
ATOM 2022 O O . GLY A 1 256 ? 8.245 -29.729 9.853 1.00 28.07 256 GLY A O 1
ATOM 2023 N N . GLU A 1 257 ? 6.383 -30.423 10.964 1.00 23.53 257 GLU A N 1
ATOM 2024 C CA . GLU A 1 257 ? 6.246 -29.187 11.752 1.00 21.80 257 GLU A CA 1
ATOM 2025 C C . GLU A 1 257 ? 6.994 -29.357 13.071 1.00 27.43 257 GLU A C 1
ATOM 2026 O O . GLU A 1 257 ? 7.462 -30.445 13.390 1.00 27.91 257 GLU A O 1
ATOM 2032 N N . ARG A 1 258 ? 7.069 -28.301 13.865 1.00 22.20 258 ARG A N 1
ATOM 2033 C CA . ARG A 1 258 ? 7.597 -28.425 15.210 1.00 21.42 258 ARG A CA 1
ATOM 2034 C C . ARG A 1 258 ? 6.530 -27.959 16.177 1.00 22.00 258 ARG A C 1
ATOM 2035 O O . ARG A 1 258 ? 5.564 -27.286 15.794 1.00 20.55 258 ARG A O 1
ATOM 2043 N N . ASN A 1 259 ? 6.745 -28.256 17.457 1.00 19.61 259 ASN A N 1
ATOM 2044 C CA . ASN A 1 259 ? 5.959 -27.682 18.538 1.00 19.37 259 ASN A CA 1
ATOM 2045 C C . ASN A 1 259 ? 6.460 -26.204 18.688 1.00 22.70 259 ASN A C 1
ATOM 2046 O O . ASN A 1 259 ? 7.271 -25.725 17.859 1.00 23.26 259 ASN A O 1
ATOM 2051 N N . TYR A 1 260 ? 5.963 -25.469 19.714 1.00 19.95 260 TYR A N 1
ATOM 2052 C CA . TYR A 1 260 ? 6.396 -24.097 19.985 1.00 18.59 260 TYR A CA 1
ATOM 2053 C C . TYR A 1 260 ? 7.907 -23.992 20.140 1.00 21.80 260 TYR A C 1
ATOM 2054 O O . TYR A 1 260 ? 8.532 -24.888 20.700 1.00 21.68 260 TYR A O 1
ATOM 2063 N N . HIS A 1 261 ? 8.505 -22.920 19.580 1.00 18.43 261 HIS A N 1
ATOM 2064 C CA . HIS A 1 261 ? 9.959 -22.715 19.614 1.00 18.69 261 HIS A CA 1
ATOM 2065 C C . HIS A 1 261 ? 10.540 -22.849 21.018 1.00 19.96 261 HIS A C 1
ATOM 2066 O O . HIS A 1 261 ? 11.654 -23.318 21.161 1.00 19.96 261 HIS A O 1
ATOM 2073 N N . ILE A 1 262 ? 9.826 -22.327 22.041 1.00 16.68 262 ILE A N 1
ATOM 2074 C CA . ILE A 1 262 ? 10.355 -22.285 23.411 1.00 17.00 262 ILE A CA 1
ATOM 2075 C C . ILE A 1 262 ? 10.817 -23.662 23.933 1.00 22.01 262 ILE A C 1
ATOM 2076 O O . ILE A 1 262 ? 11.787 -23.723 24.687 1.00 20.46 262 ILE A O 1
ATOM 2081 N N . PHE A 1 263 ? 10.124 -24.750 23.566 1.00 19.07 263 PHE A N 1
ATOM 2082 C CA . PHE A 1 263 ? 10.570 -26.077 24.050 1.00 19.17 263 PHE A CA 1
ATOM 2083 C C . PHE A 1 263 ? 11.965 -26.429 23.555 1.00 23.36 263 PHE A C 1
ATOM 2084 O O . PHE A 1 263 ? 12.781 -26.946 24.326 1.00 23.54 263 PHE A O 1
ATOM 2092 N N . TYR A 1 264 ? 12.255 -26.129 22.282 1.00 20.56 264 TYR A N 1
ATOM 2093 C CA . TYR A 1 264 ? 13.556 -26.441 21.676 1.00 19.65 264 TYR A CA 1
ATOM 2094 C C . TYR A 1 264 ? 14.602 -25.493 22.222 1.00 23.35 264 TYR A C 1
ATOM 2095 O O . TYR A 1 264 ? 15.723 -25.921 22.490 1.00 23.45 264 TYR A O 1
ATOM 2104 N N . ALA A 1 265 ? 14.233 -24.213 22.412 1.00 21.28 265 ALA A N 1
ATOM 2105 C CA . ALA A 1 265 ? 15.130 -23.221 23.011 1.00 20.47 265 ALA A CA 1
ATOM 2106 C C . ALA A 1 265 ? 15.513 -23.641 24.443 1.00 23.54 265 ALA A C 1
ATOM 2107 O O . ALA A 1 265 ? 16.703 -23.594 24.809 1.00 25.15 265 ALA A O 1
ATOM 2109 N N . LEU A 1 266 ? 14.522 -24.063 25.258 1.00 21.48 266 LEU A N 1
ATOM 2110 C CA . LEU A 1 266 ? 14.760 -24.522 26.631 1.00 22.35 266 LEU A CA 1
ATOM 2111 C C . LEU A 1 266 ? 15.773 -25.698 26.626 1.00 25.99 266 LEU A C 1
ATOM 2112 O O . LEU A 1 266 ? 16.788 -25.673 27.351 1.00 25.55 266 LEU A O 1
ATOM 2117 N N . LEU A 1 267 ? 15.512 -26.723 25.786 1.00 24.15 267 LEU A N 1
ATOM 2118 C CA . LEU A 1 267 ? 16.389 -27.907 25.762 1.00 24.03 267 LEU A CA 1
ATOM 2119 C C . LEU A 1 267 ? 17.794 -27.623 25.264 1.00 28.73 267 LEU A C 1
ATOM 2120 O O . LEU A 1 267 ? 18.736 -28.282 25.712 1.00 26.81 267 LEU A O 1
ATOM 2125 N N . ALA A 1 268 ? 17.942 -26.660 24.347 1.00 25.77 268 ALA A N 1
ATOM 2126 C CA . ALA A 1 268 ? 19.246 -26.307 23.779 1.00 26.07 268 ALA A CA 1
ATOM 2127 C C . ALA A 1 268 ? 19.993 -25.283 24.629 1.00 30.54 268 ALA A C 1
ATOM 2128 O O . ALA A 1 268 ? 21.223 -25.229 24.572 1.00 28.52 268 ALA A O 1
ATOM 2130 N N . GLY A 1 269 ? 19.243 -24.478 25.379 1.00 27.85 269 GLY A N 1
ATOM 2131 C CA . GLY A 1 269 ? 19.763 -23.339 26.138 1.00 28.95 269 GLY A CA 1
ATOM 2132 C C . GLY A 1 269 ? 20.038 -23.508 27.615 1.00 33.93 269 GLY A C 1
ATOM 2133 O O . GLY A 1 269 ? 20.901 -22.806 28.148 1.00 32.75 269 GLY A O 1
ATOM 2134 N N . LEU A 1 270 ? 19.300 -24.392 28.303 1.00 31.13 270 LEU A N 1
ATOM 2135 C CA . LEU A 1 270 ? 19.532 -24.587 29.735 1.00 33.08 270 LEU A CA 1
ATOM 2136 C C . LEU A 1 270 ? 20.953 -25.068 30.006 1.00 40.77 270 LEU A C 1
ATOM 2137 O O . LEU A 1 270 ? 21.499 -25.848 29.220 1.00 39.43 270 LEU A O 1
ATOM 2142 N N . GLU A 1 271 ? 21.555 -24.608 31.118 1.00 41.10 271 GLU A N 1
ATOM 2143 C CA . GLU A 1 271 ? 22.897 -25.051 31.525 1.00 42.00 271 GLU A CA 1
ATOM 2144 C C . GLU A 1 271 ? 22.779 -26.499 32.010 1.00 43.39 271 GLU A C 1
ATOM 2145 O O . GLU A 1 271 ? 21.684 -26.919 32.383 1.00 41.34 271 GLU A O 1
ATOM 2151 N N . HIS A 1 272 ? 23.893 -27.262 32.008 1.00 40.99 272 HIS A N 1
ATOM 2152 C CA . HIS A 1 272 ? 23.912 -28.677 32.413 1.00 40.86 272 HIS A CA 1
ATOM 2153 C C . HIS A 1 272 ? 23.227 -28.956 33.753 1.00 45.87 272 HIS A C 1
ATOM 2154 O O . HIS A 1 272 ? 22.488 -29.932 33.842 1.00 46.55 272 HIS A O 1
ATOM 2156 N N . GLU A 1 273 ? 23.440 -28.095 34.770 1.00 42.70 273 GLU A N 1
ATOM 2157 C CA . GLU A 1 273 ? 22.878 -28.246 36.120 1.00 43.20 273 GLU A CA 1
ATOM 2158 C C . GLU A 1 273 ? 21.361 -28.171 36.165 1.00 42.61 273 GLU A C 1
ATOM 2159 O O . GLU A 1 273 ? 20.732 -28.991 36.832 1.00 41.78 273 GLU A O 1
ATOM 2165 N N . GLU A 1 274 ? 20.772 -27.186 35.474 1.00 37.56 274 GLU A N 1
ATOM 2166 C CA . GLU A 1 274 ? 19.319 -27.019 35.421 1.00 36.06 274 GLU A CA 1
ATOM 2167 C C . GLU A 1 274 ? 18.701 -28.111 34.572 1.00 37.02 274 GLU A C 1
ATOM 2168 O O . GLU A 1 274 ? 17.613 -28.593 34.894 1.00 37.07 274 GLU A O 1
ATOM 2174 N N . ARG A 1 275 ? 19.410 -28.520 33.510 1.00 33.86 275 ARG A N 1
ATOM 2175 C CA . ARG A 1 275 ? 18.989 -29.599 32.614 1.00 34.63 275 ARG A CA 1
ATOM 2176 C C . ARG A 1 275 ? 18.841 -30.898 33.403 1.00 39.88 275 ARG A C 1
ATOM 2177 O O . ARG A 1 275 ? 17.814 -31.561 33.282 1.00 39.06 275 ARG A O 1
ATOM 2185 N N . GLU A 1 276 ? 19.836 -31.220 34.261 1.00 38.27 276 GLU A N 1
ATOM 2186 C CA . GLU A 1 276 ? 19.824 -32.412 35.113 1.00 38.00 276 GLU A CA 1
ATOM 2187 C C . GLU A 1 276 ? 18.769 -32.275 36.224 1.00 37.86 276 GLU A C 1
ATOM 2188 O O . GLU A 1 276 ? 18.086 -33.250 36.555 1.00 35.36 276 GLU A O 1
ATOM 2190 N N . GLU A 1 277 ? 18.588 -31.051 36.753 1.00 33.84 277 GLU A N 1
ATOM 2191 C CA . GLU A 1 277 ? 17.598 -30.780 37.820 1.00 35.02 277 GLU A CA 1
ATOM 2192 C C . GLU A 1 277 ? 16.170 -31.054 37.323 1.00 37.50 277 GLU A C 1
ATOM 2193 O O . GLU A 1 277 ? 15.345 -31.567 38.083 1.00 37.77 277 GLU A O 1
ATOM 2199 N N . PHE A 1 278 ? 15.899 -30.726 36.047 1.00 31.35 278 PHE A N 1
ATOM 2200 C CA . PHE A 1 278 ? 14.590 -30.920 35.455 1.00 30.69 278 PHE A CA 1
ATOM 2201 C C . PHE A 1 278 ? 14.463 -32.222 34.672 1.00 32.84 278 PHE A C 1
ATOM 2202 O O . PHE A 1 278 ? 13.457 -32.420 33.974 1.00 31.50 278 PHE A O 1
ATOM 2210 N N . TYR A 1 279 ? 15.491 -33.097 34.776 1.00 31.92 279 TYR A N 1
ATOM 2211 C CA . TYR A 1 279 ? 15.556 -34.426 34.153 1.00 32.14 279 TYR A CA 1
ATOM 2212 C C . TYR A 1 279 ? 15.367 -34.346 32.638 1.00 33.18 279 TYR A C 1
ATOM 2213 O O . TYR A 1 279 ? 14.717 -35.204 32.045 1.00 32.61 279 TYR A O 1
ATOM 2222 N N . LEU A 1 280 ? 15.904 -33.305 32.024 1.00 28.50 280 LEU A N 1
ATOM 2223 C CA . LEU A 1 280 ? 15.760 -33.078 30.585 1.00 27.12 280 LEU A CA 1
ATOM 2224 C C . LEU A 1 280 ? 16.878 -33.638 29.763 1.00 32.44 280 LEU A C 1
ATOM 2225 O O . LEU A 1 280 ? 18.022 -33.614 30.191 1.00 31.81 280 LEU A O 1
ATOM 2230 N N . SER A 1 281 ? 16.552 -34.137 28.566 1.00 30.22 281 SER A N 1
ATOM 2231 C CA . SER A 1 281 ? 17.541 -34.658 27.628 1.00 30.06 281 SER A CA 1
ATOM 2232 C C . SER A 1 281 ? 17.367 -33.940 26.275 1.00 33.23 281 SER A C 1
ATOM 2233 O O . SER A 1 281 ? 17.110 -32.748 26.249 1.00 35.84 281 SER A O 1
ATOM 2236 N N . THR A 1 282 ? 17.419 -34.643 25.180 1.00 28.08 282 THR A N 1
ATOM 2237 C CA . THR A 1 282 ? 17.283 -34.053 23.842 1.00 25.65 282 THR A CA 1
ATOM 2238 C C . THR A 1 282 ? 15.812 -33.983 23.417 1.00 27.80 282 THR A C 1
ATOM 2239 O O . THR A 1 282 ? 15.005 -34.782 23.884 1.00 26.83 282 THR A O 1
ATOM 2243 N N . PRO A 1 283 ? 15.452 -33.110 22.453 1.00 25.03 283 PRO A N 1
ATOM 2244 C CA . PRO A 1 283 ? 14.030 -33.005 22.065 1.00 25.42 283 PRO A CA 1
ATOM 2245 C C . PRO A 1 283 ? 13.427 -34.289 21.510 1.00 30.08 283 PRO A C 1
ATOM 2246 O O . PRO A 1 283 ? 12.258 -34.562 21.779 1.00 29.08 283 PRO A O 1
ATOM 2250 N N . GLU A 1 284 ? 14.252 -35.124 20.829 1.00 27.51 284 GLU A N 1
ATOM 2251 C CA . GLU A 1 284 ? 13.910 -36.465 20.294 1.00 30.50 284 GLU A CA 1
ATOM 2252 C C . GLU A 1 284 ? 13.338 -37.383 21.358 1.00 32.85 284 GLU A C 1
ATOM 2253 O O . GLU A 1 284 ? 12.693 -38.382 21.019 1.00 33.21 284 GLU A O 1
ATOM 2259 N N . ASN A 1 285 ? 13.706 -37.148 22.629 1.00 27.79 285 ASN A N 1
ATOM 2260 C CA . ASN A 1 285 ? 13.254 -37.999 23.722 1.00 28.46 285 ASN A CA 1
ATOM 2261 C C . ASN A 1 285 ? 11.815 -37.741 24.150 1.00 30.77 285 ASN A C 1
ATOM 2262 O O . ASN A 1 285 ? 11.308 -38.472 25.015 1.00 32.53 285 ASN A O 1
ATOM 2267 N N . TYR A 1 286 ? 11.163 -36.695 23.593 1.00 23.89 286 TYR A N 1
ATOM 2268 C CA . TYR A 1 286 ? 9.819 -36.328 24.025 1.00 22.96 286 TYR A CA 1
ATOM 2269 C C . TYR A 1 286 ? 8.776 -36.516 22.953 1.00 25.64 286 TYR A C 1
ATOM 2270 O O . TYR A 1 286 ? 8.904 -35.945 21.876 1.00 24.56 286 TYR A O 1
ATOM 2279 N N . HIS A 1 287 ? 7.739 -37.291 23.252 1.00 25.73 287 HIS A N 1
ATOM 2280 C CA . HIS A 1 287 ? 6.590 -37.520 22.359 1.00 26.97 287 HIS A CA 1
ATOM 2281 C C . HIS A 1 287 ? 5.998 -36.179 21.833 1.00 29.27 287 HIS A C 1
ATOM 2282 O O . HIS A 1 287 ? 5.623 -36.068 20.659 1.00 28.61 287 HIS A O 1
ATOM 2289 N N . TYR A 1 288 ? 5.941 -35.155 22.693 1.00 25.16 288 TYR A N 1
ATOM 2290 C CA . TYR A 1 288 ? 5.379 -33.864 22.287 1.00 23.88 288 TYR A CA 1
ATOM 2291 C C . TYR A 1 288 ? 6.260 -33.100 21.307 1.00 26.14 288 TYR A C 1
ATOM 2292 O O . TYR A 1 288 ? 5.784 -32.153 20.691 1.00 24.28 288 TYR A O 1
ATOM 2301 N N . LEU A 1 289 ? 7.516 -33.549 21.118 1.00 23.57 289 LEU A N 1
ATOM 2302 C CA . LEU A 1 289 ? 8.467 -32.896 20.218 1.00 23.32 289 LEU A CA 1
ATOM 2303 C C . LEU A 1 289 ? 9.017 -33.837 19.135 1.00 32.68 289 LEU A C 1
ATOM 2304 O O . LEU A 1 289 ? 9.693 -33.360 18.230 1.00 34.82 289 LEU A O 1
ATOM 2309 N N . ASN A 1 290 ? 8.773 -35.139 19.220 1.00 29.54 290 ASN A N 1
ATOM 2310 C CA . ASN A 1 290 ? 9.398 -36.066 18.266 1.00 30.14 290 ASN A CA 1
ATOM 2311 C C . ASN A 1 290 ? 8.451 -36.659 17.187 1.00 36.73 290 ASN A C 1
ATOM 2312 O O . ASN A 1 290 ? 8.945 -37.179 16.194 1.00 36.25 290 ASN A O 1
ATOM 2317 N N . GLN A 1 291 ? 7.118 -36.571 17.368 1.00 35.38 291 GLN A N 1
ATOM 2318 C CA . GLN A 1 291 ? 6.095 -37.149 16.479 1.00 35.96 291 GLN A CA 1
ATOM 2319 C C . GLN A 1 291 ? 6.111 -36.649 15.054 1.00 40.95 291 GLN A C 1
ATOM 2320 O O . GLN A 1 291 ? 5.669 -37.356 14.162 1.00 41.34 291 GLN A O 1
ATOM 2326 N N . SER A 1 292 ? 6.488 -35.380 14.862 1.00 37.14 292 SER A N 1
ATOM 2327 C CA . SER A 1 292 ? 6.477 -34.760 13.543 1.00 35.72 292 SER A CA 1
ATOM 2328 C C . SER A 1 292 ? 7.668 -35.195 12.673 1.00 37.91 292 SER A C 1
ATOM 2329 O O . SER A 1 292 ? 7.658 -34.979 11.458 1.00 36.06 292 SER A O 1
ATOM 2332 N N . GLY A 1 293 ? 8.682 -35.775 13.305 1.00 34.81 293 GLY A N 1
ATOM 2333 C CA . GLY A 1 293 ? 9.907 -36.189 12.627 1.00 35.58 293 GLY A CA 1
ATOM 2334 C C . GLY A 1 293 ? 10.886 -35.045 12.396 1.00 40.93 293 GLY A C 1
ATOM 2335 O O . GLY A 1 293 ? 11.942 -35.254 11.795 1.00 42.14 293 GLY A O 1
ATOM 2336 N N . CYS A 1 294 ? 10.567 -33.838 12.889 1.00 37.25 294 CYS A N 1
ATOM 2337 C CA . CYS A 1 294 ? 11.416 -32.654 12.766 1.00 37.43 294 CYS A CA 1
ATOM 2338 C C . CYS A 1 294 ? 11.637 -31.970 14.122 1.00 40.38 294 CYS A C 1
ATOM 2339 O O . CYS A 1 294 ? 10.707 -31.429 14.690 1.00 38.36 294 CYS A O 1
ATOM 2342 N N . VAL A 1 295 ? 12.888 -31.888 14.564 1.00 35.69 295 VAL A N 1
ATOM 2343 C CA . VAL A 1 295 ? 13.263 -31.275 15.835 1.00 34.92 295 VAL A CA 1
ATOM 2344 C C . VAL A 1 295 ? 14.148 -30.010 15.606 1.00 35.00 295 VAL A C 1
ATOM 2345 O O . VAL A 1 295 ? 14.349 -29.205 16.506 1.00 29.25 295 VAL A O 1
ATOM 2349 N N . GLU A 1 296 ? 14.584 -29.788 14.372 1.00 37.54 296 GLU A N 1
ATOM 2350 C CA . GLU A 1 296 ? 15.448 -28.642 14.093 1.00 39.58 296 GLU A CA 1
ATOM 2351 C C . GLU A 1 296 ? 15.155 -27.972 12.774 1.00 45.10 296 GLU A C 1
ATOM 2352 O O . GLU A 1 296 ? 14.591 -28.599 11.879 1.00 44.54 296 GLU A O 1
ATOM 2358 N N . ASP A 1 297 ? 15.603 -26.713 12.635 1.00 41.63 297 ASP A N 1
ATOM 2359 C CA . ASP A 1 297 ? 15.577 -26.007 11.357 1.00 42.16 297 ASP A CA 1
ATOM 2360 C C . ASP A 1 297 ? 16.823 -25.148 11.263 1.00 43.16 297 ASP A C 1
ATOM 2361 O O . ASP A 1 297 ? 17.147 -24.400 12.201 1.00 40.50 297 ASP A O 1
ATOM 2366 N N . LYS A 1 298 ? 17.514 -25.266 10.123 1.00 40.56 298 LYS A N 1
ATOM 2367 C CA . LYS A 1 298 ? 18.764 -24.572 9.808 1.00 41.19 298 LYS A CA 1
ATOM 2368 C C . LYS A 1 298 ? 18.693 -23.048 9.936 1.00 43.90 298 LYS A C 1
ATOM 2369 O O . LYS A 1 298 ? 19.731 -22.409 10.132 1.00 43.08 298 LYS A O 1
ATOM 2371 N N . THR A 1 299 ? 17.479 -22.468 9.848 1.00 40.07 299 THR A N 1
ATOM 2372 C CA . THR A 1 299 ? 17.304 -21.018 9.937 1.00 40.41 299 THR A CA 1
ATOM 2373 C C . THR A 1 299 ? 17.211 -20.565 11.387 1.00 48.16 299 THR A C 1
ATOM 2374 O O . THR A 1 299 ? 17.215 -19.356 11.642 1.00 49.93 299 THR A O 1
ATOM 2378 N N . ILE A 1 300 ? 17.078 -21.530 12.334 1.00 44.30 300 ILE A N 1
ATOM 2379 C CA . ILE A 1 300 ? 16.879 -21.261 13.765 1.00 43.02 300 ILE A CA 1
ATOM 2380 C C . ILE A 1 300 ? 18.000 -21.815 14.647 1.00 41.75 300 ILE A C 1
ATOM 2381 O O . ILE A 1 300 ? 18.164 -23.032 14.701 1.00 40.87 300 ILE A O 1
ATOM 2386 N N . SER A 1 301 ? 18.682 -20.943 15.419 1.00 34.24 301 SER A N 1
ATOM 2387 C CA . SER A 1 301 ? 19.622 -21.382 16.440 1.00 32.99 301 SER A CA 1
ATOM 2388 C C . SER A 1 301 ? 18.778 -21.354 17.707 1.00 31.71 301 SER A C 1
ATOM 2389 O O . SER A 1 301 ? 18.497 -20.275 18.246 1.00 30.34 301 SER A O 1
ATOM 2392 N N . ASP A 1 302 ? 18.367 -22.539 18.174 1.00 25.85 302 ASP A N 1
ATOM 2393 C CA . ASP A 1 302 ? 17.536 -22.670 19.380 1.00 25.47 302 ASP A CA 1
ATOM 2394 C C . ASP A 1 302 ? 18.270 -22.169 20.632 1.00 29.08 302 ASP A C 1
ATOM 2395 O O . ASP A 1 302 ? 17.661 -21.529 21.480 1.00 27.61 302 ASP A O 1
ATOM 2400 N N . GLN A 1 303 ? 19.599 -22.404 20.716 1.00 26.31 303 GLN A N 1
ATOM 2401 C CA . GLN A 1 303 ? 20.380 -21.931 21.853 1.00 26.58 303 GLN A CA 1
ATOM 2402 C C . GLN A 1 303 ? 20.411 -20.392 21.886 1.00 30.25 303 GLN A C 1
ATOM 2403 O O . GLN A 1 303 ? 20.243 -19.810 22.954 1.00 29.40 303 GLN A O 1
ATOM 2409 N N . GLU A 1 304 ? 20.592 -19.747 20.720 1.00 29.21 304 GLU A N 1
ATOM 2410 C CA . GLU A 1 304 ? 20.586 -18.292 20.622 1.00 30.77 304 GLU A CA 1
ATOM 2411 C C . GLU A 1 304 ? 19.224 -17.700 20.945 1.00 31.91 304 GLU A C 1
ATOM 2412 O O . GLU A 1 304 ? 19.169 -16.658 21.607 1.00 32.28 304 GLU A O 1
ATOM 2418 N N . SER A 1 305 ? 18.125 -18.378 20.528 1.00 25.43 305 SER A N 1
ATOM 2419 C CA . SER A 1 305 ? 16.772 -17.923 20.874 1.00 24.30 305 SER A CA 1
ATOM 2420 C C . SER A 1 305 ? 16.579 -17.963 22.388 1.00 26.28 305 SER A C 1
ATOM 2421 O O . SER A 1 305 ? 15.937 -17.062 22.928 1.00 24.29 305 SER A O 1
ATOM 2424 N N . PHE A 1 306 ? 17.094 -19.006 23.064 1.00 23.91 306 PHE A N 1
ATOM 2425 C CA . PHE A 1 306 ? 16.957 -19.111 24.530 1.00 24.23 306 PHE A CA 1
ATOM 2426 C C . PHE A 1 306 ? 17.599 -17.906 25.210 1.00 26.91 306 PHE A C 1
ATOM 2427 O O . PHE A 1 306 ? 16.969 -17.288 26.077 1.00 25.48 306 PHE A O 1
ATOM 2435 N N . ARG A 1 307 ? 18.807 -17.523 24.762 1.00 26.41 307 ARG A N 1
ATOM 2436 C CA . ARG A 1 307 ? 19.540 -16.364 25.314 1.00 27.14 307 ARG A CA 1
ATOM 2437 C C . ARG A 1 307 ? 18.719 -15.071 25.128 1.00 28.94 307 ARG A C 1
ATOM 2438 O O . ARG A 1 307 ? 18.610 -14.270 26.055 1.00 27.98 307 ARG A O 1
ATOM 2446 N N . GLU A 1 308 ? 18.125 -14.902 23.949 1.00 25.45 308 GLU A N 1
ATOM 2447 C CA . GLU A 1 308 ? 17.288 -13.762 23.606 1.00 25.16 308 GLU A CA 1
ATOM 2448 C C . GLU A 1 308 ? 16.041 -13.701 24.500 1.00 27.50 308 GLU A C 1
ATOM 2449 O O . GLU A 1 308 ? 15.675 -12.623 24.946 1.00 27.47 308 GLU A O 1
ATOM 2455 N N . VAL A 1 309 ? 15.374 -14.855 24.728 1.00 23.50 309 VAL A N 1
ATOM 2456 C CA . VAL A 1 309 ? 14.182 -14.934 25.580 1.00 22.48 309 VAL A CA 1
ATOM 2457 C C . VAL A 1 309 ? 14.547 -14.543 27.010 1.00 25.06 309 VAL A C 1
ATOM 2458 O O . VAL A 1 309 ? 13.844 -13.734 27.605 1.00 24.24 309 VAL A O 1
ATOM 2462 N N . ILE A 1 310 ? 15.658 -15.099 27.547 1.00 23.47 310 ILE A N 1
ATOM 2463 C CA . ILE A 1 310 ? 16.144 -14.817 28.914 1.00 25.24 310 ILE A CA 1
ATOM 2464 C C . ILE A 1 310 ? 16.368 -13.314 29.125 1.00 26.30 310 ILE A C 1
ATOM 2465 O O . ILE A 1 310 ? 15.945 -12.780 30.157 1.00 26.56 310 ILE A O 1
ATOM 2470 N N . THR A 1 311 ? 17.039 -12.657 28.167 1.00 25.17 311 THR A N 1
ATOM 2471 C CA . THR A 1 311 ? 17.333 -11.217 28.194 1.00 24.95 311 THR A CA 1
ATOM 2472 C C . THR A 1 311 ? 16.009 -10.448 28.180 1.00 27.38 311 THR A C 1
ATOM 2473 O O . THR A 1 311 ? 15.829 -9.526 28.971 1.00 25.69 311 THR A O 1
ATOM 2477 N N . ALA A 1 312 ? 15.076 -10.846 27.274 1.00 21.96 312 ALA A N 1
ATOM 2478 C CA . ALA A 1 312 ? 13.794 -10.161 27.157 1.00 21.38 312 ALA A CA 1
ATOM 2479 C C . ALA A 1 312 ? 12.990 -10.302 28.461 1.00 23.49 312 ALA A C 1
ATOM 2480 O O . ALA A 1 312 ? 12.379 -9.337 28.894 1.00 21.20 312 ALA A O 1
ATOM 2482 N N . MET A 1 313 ? 12.998 -11.500 29.087 1.00 22.03 313 MET A N 1
ATOM 2483 C CA . MET A 1 313 ? 12.254 -11.710 30.330 1.00 22.12 313 MET A CA 1
ATOM 2484 C C . MET A 1 313 ? 12.802 -10.860 31.473 1.00 28.10 313 MET A C 1
ATOM 2485 O O . MET A 1 313 ? 12.016 -10.348 32.262 1.00 26.77 313 MET A O 1
ATOM 2490 N N . ASP A 1 314 ? 14.131 -10.653 31.505 1.00 25.46 314 ASP A N 1
ATOM 2491 C CA . ASP A 1 314 ? 14.800 -9.779 32.475 1.00 26.59 314 ASP A CA 1
ATOM 2492 C C . ASP A 1 314 ? 14.290 -8.334 32.285 1.00 28.60 314 ASP A C 1
ATOM 2493 O O . ASP A 1 314 ? 13.841 -7.720 33.245 1.00 28.56 314 ASP A O 1
ATOM 2498 N N . VAL A 1 315 ? 14.259 -7.831 31.040 1.00 27.02 315 VAL A N 1
ATOM 2499 C CA . VAL A 1 315 ? 13.707 -6.491 30.744 1.00 26.25 315 VAL A CA 1
ATOM 2500 C C . VAL A 1 315 ? 12.236 -6.412 31.177 1.00 28.99 315 VAL A C 1
ATOM 2501 O O . VAL A 1 315 ? 11.771 -5.390 31.689 1.00 28.32 315 VAL A O 1
ATOM 2505 N N . MET A 1 316 ? 11.495 -7.496 30.936 1.00 23.15 316 MET A N 1
ATOM 2506 C CA . MET A 1 316 ? 10.063 -7.552 31.233 1.00 22.28 316 MET A CA 1
ATOM 2507 C C . MET A 1 316 ? 9.724 -7.679 32.725 1.00 27.11 316 MET A C 1
ATOM 2508 O O . MET A 1 316 ? 8.550 -7.747 33.071 1.00 28.08 316 MET A O 1
ATOM 2513 N N . GLN A 1 317 ? 10.735 -7.668 33.591 1.00 26.79 317 GLN A N 1
ATOM 2514 C CA . GLN A 1 317 ? 10.593 -7.742 35.058 1.00 29.03 317 GLN A CA 1
ATOM 2515 C C . GLN A 1 317 ? 10.060 -9.114 35.537 1.00 32.78 317 GLN A C 1
ATOM 2516 O O . GLN A 1 317 ? 9.291 -9.187 36.504 1.00 33.97 317 GLN A O 1
ATOM 2522 N N . PHE A 1 318 ? 10.480 -10.202 34.853 1.00 27.85 318 PHE A N 1
ATOM 2523 C CA . PHE A 1 318 ? 10.246 -11.562 35.343 1.00 28.20 318 PHE A CA 1
ATOM 2524 C C . PHE A 1 318 ? 11.449 -11.724 36.275 1.00 33.78 318 PHE A C 1
ATOM 2525 O O . PHE A 1 318 ? 12.577 -11.382 35.896 1.00 35.30 318 PHE A O 1
ATOM 2533 N N . SER A 1 319 ? 11.230 -12.179 37.503 1.00 30.59 319 SER A N 1
ATOM 2534 C CA . SER A 1 319 ? 12.354 -12.389 38.422 1.00 29.76 319 SER A CA 1
ATOM 2535 C C . SER A 1 319 ? 13.105 -13.643 37.984 1.00 31.58 319 SER A C 1
ATOM 2536 O O . SER A 1 319 ? 12.570 -14.428 37.197 1.00 29.93 319 SER A O 1
ATOM 2539 N N . LYS A 1 320 ? 14.329 -13.851 38.485 1.00 30.80 320 LYS A N 1
ATOM 2540 C CA . LYS A 1 320 ? 15.099 -15.064 38.155 1.00 31.23 320 LYS A CA 1
ATOM 2541 C C . LYS A 1 320 ? 14.333 -16.325 38.593 1.00 33.00 320 LYS A C 1
ATOM 2542 O O . LYS A 1 320 ? 14.386 -17.341 37.903 1.00 30.80 320 LYS A O 1
ATOM 2544 N N . GLU A 1 321 ? 13.601 -16.243 39.718 1.00 29.90 321 GLU A N 1
ATOM 2545 C CA . GLU A 1 321 ? 12.800 -17.366 40.193 1.00 29.76 321 GLU A CA 1
ATOM 2546 C C . GLU A 1 321 ? 11.611 -17.623 39.241 1.00 29.61 321 GLU A C 1
ATOM 2547 O O . GLU A 1 321 ? 11.336 -18.774 38.936 1.00 27.33 321 GLU A O 1
ATOM 2553 N N . GLU A 1 322 ? 10.945 -16.562 38.756 1.00 26.56 322 GLU A N 1
ATOM 2554 C CA . GLU A 1 322 ? 9.837 -16.709 37.814 1.00 25.11 322 GLU A CA 1
ATOM 2555 C C . GLU A 1 322 ? 10.301 -17.374 36.536 1.00 27.49 322 GLU A C 1
ATOM 2556 O O . GLU A 1 322 ? 9.598 -18.235 36.013 1.00 25.74 322 GLU A O 1
ATOM 2562 N N . VAL A 1 323 ? 11.501 -17.020 36.052 1.00 23.69 323 VAL A N 1
ATOM 2563 C CA . VAL A 1 323 ? 12.048 -17.636 34.832 1.00 24.86 323 VAL A CA 1
ATOM 2564 C C . VAL A 1 323 ? 12.248 -19.136 35.066 1.00 28.24 323 VAL A C 1
ATOM 2565 O O . VAL A 1 323 ? 11.890 -19.941 34.207 1.00 27.34 323 VAL A O 1
ATOM 2569 N N . ARG A 1 324 ? 12.761 -19.506 36.254 1.00 26.14 324 ARG A N 1
ATOM 2570 C CA . ARG A 1 324 ? 12.995 -20.903 36.634 1.00 27.04 324 ARG A CA 1
ATOM 2571 C C . ARG A 1 324 ? 11.660 -21.664 36.737 1.00 29.80 324 ARG A C 1
ATOM 2572 O O . ARG A 1 324 ? 11.599 -22.830 36.353 1.00 28.31 324 ARG A O 1
ATOM 2580 N N . GLU A 1 325 ? 10.605 -21.005 37.286 1.00 26.34 325 GLU A N 1
ATOM 2581 C CA . GLU A 1 325 ? 9.261 -21.595 37.439 1.00 24.86 325 GLU A CA 1
ATOM 2582 C C . GLU A 1 325 ? 8.643 -21.908 36.083 1.00 25.82 325 GLU A C 1
ATOM 2583 O O . GLU A 1 325 ? 8.053 -22.970 35.896 1.00 24.85 325 GLU A O 1
ATOM 2589 N N . VAL A 1 326 ? 8.832 -21.008 35.111 1.00 23.33 326 VAL A N 1
ATOM 2590 C CA . VAL A 1 326 ? 8.342 -21.214 33.741 1.00 21.81 326 VAL A CA 1
ATOM 2591 C C . VAL A 1 326 ? 9.134 -22.400 33.122 1.00 26.15 326 VAL A C 1
ATOM 2592 O O . VAL A 1 326 ? 8.519 -23.279 32.526 1.00 23.96 326 VAL A O 1
ATOM 2596 N N . SER A 1 327 ? 10.475 -22.438 33.313 1.00 23.04 327 SER A N 1
ATOM 2597 C CA . SER A 1 327 ? 11.329 -23.541 32.823 1.00 23.13 327 SER A CA 1
ATOM 2598 C C . SER A 1 327 ? 10.846 -24.881 33.397 1.00 25.42 327 SER A C 1
ATOM 2599 O O . SER A 1 327 ? 10.691 -25.859 32.657 1.00 24.35 327 SER A O 1
ATOM 2602 N N . ARG A 1 328 ? 10.519 -24.886 34.704 1.00 24.33 328 ARG A N 1
ATOM 2603 C CA . ARG A 1 328 ? 10.044 -26.074 35.411 1.00 24.86 328 ARG A CA 1
ATOM 2604 C C . ARG A 1 328 ? 8.699 -26.555 34.885 1.00 26.69 328 ARG A C 1
ATOM 2605 O O . ARG A 1 328 ? 8.504 -27.760 34.716 1.00 25.87 328 ARG A O 1
ATOM 2613 N N . LEU A 1 329 ? 7.781 -25.612 34.600 1.00 22.65 329 LEU A N 1
ATOM 2614 C CA . LEU A 1 329 ? 6.460 -25.953 34.069 1.00 22.14 329 LEU A CA 1
ATOM 2615 C C . LEU A 1 329 ? 6.610 -26.575 32.673 1.00 24.56 329 LEU A C 1
ATOM 2616 O O . LEU A 1 329 ? 6.016 -27.623 32.400 1.00 24.55 329 LEU A O 1
ATOM 2621 N N . LEU A 1 330 ? 7.426 -25.955 31.806 1.00 22.04 330 LEU A N 1
ATOM 2622 C CA . LEU A 1 330 ? 7.642 -26.507 30.463 1.00 22.39 330 LEU A CA 1
ATOM 2623 C C . LEU A 1 330 ? 8.249 -27.910 30.541 1.00 25.21 330 LEU A C 1
ATOM 2624 O O . LEU A 1 330 ? 7.818 -28.786 29.794 1.00 23.82 330 LEU A O 1
ATOM 2629 N N . ALA A 1 331 ? 9.232 -28.121 31.426 1.00 23.53 331 ALA A N 1
ATOM 2630 C CA . ALA A 1 331 ? 9.827 -29.451 31.636 1.00 24.35 331 ALA A CA 1
ATOM 2631 C C . ALA A 1 331 ? 8.745 -30.436 32.109 1.00 27.35 331 ALA A C 1
ATOM 2632 O O . ALA A 1 331 ? 8.700 -31.558 31.608 1.00 26.03 331 ALA A O 1
ATOM 2634 N N . GLY A 1 332 ? 7.851 -29.989 33.022 1.00 24.28 332 GLY A N 1
ATOM 2635 C CA . GLY A 1 332 ? 6.747 -30.825 33.504 1.00 23.67 332 GLY A CA 1
ATOM 2636 C C . GLY A 1 332 ? 5.830 -31.274 32.380 1.00 25.93 332 GLY A C 1
ATOM 2637 O O . GLY A 1 332 ? 5.427 -32.436 32.330 1.00 26.33 332 GLY A O 1
ATOM 2638 N N . ILE A 1 333 ? 5.511 -30.358 31.452 1.00 22.95 333 ILE A N 1
ATOM 2639 C CA . ILE A 1 333 ? 4.668 -30.662 30.282 1.00 22.10 333 ILE A CA 1
ATOM 2640 C C . ILE A 1 333 ? 5.362 -31.702 29.406 1.00 26.42 333 ILE A C 1
ATOM 2641 O O . ILE A 1 333 ? 4.697 -32.627 28.946 1.00 24.74 333 ILE A O 1
ATOM 2646 N N . LEU A 1 334 ? 6.669 -31.517 29.124 1.00 24.44 334 LEU A N 1
ATOM 2647 C CA . LEU A 1 334 ? 7.430 -32.487 28.296 1.00 23.87 334 LEU A CA 1
ATOM 2648 C C . LEU A 1 334 ? 7.396 -33.912 28.883 1.00 26.14 334 LEU A C 1
ATOM 2649 O O . LEU A 1 334 ? 7.139 -34.864 28.148 1.00 26.22 334 LEU A O 1
ATOM 2654 N N . HIS A 1 335 ? 7.600 -34.043 30.198 1.00 23.62 335 HIS A N 1
ATOM 2655 C CA . HIS A 1 335 ? 7.563 -35.361 30.838 1.00 24.16 335 HIS A CA 1
ATOM 2656 C C . HIS A 1 335 ? 6.166 -35.948 30.827 1.00 26.28 335 HIS A C 1
ATOM 2657 O O . HIS A 1 335 ? 6.011 -37.146 30.594 1.00 26.60 335 HIS A O 1
ATOM 2664 N N . LEU A 1 336 ? 5.145 -35.105 31.024 1.00 22.95 336 LEU A N 1
ATOM 2665 C CA . LEU A 1 336 ? 3.741 -35.498 31.000 1.00 24.21 336 LEU A CA 1
ATOM 2666 C C . LEU A 1 336 ? 3.422 -36.200 29.677 1.00 27.66 336 LEU A C 1
ATOM 2667 O O . LEU A 1 336 ? 2.861 -37.299 29.698 1.00 26.64 336 LEU A O 1
ATOM 2672 N N . GLY A 1 337 ? 3.889 -35.629 28.562 1.00 25.07 337 GLY A N 1
ATOM 2673 C CA . GLY A 1 337 ? 3.708 -36.216 27.235 1.00 25.93 337 GLY A CA 1
ATOM 2674 C C . GLY A 1 337 ? 4.296 -37.598 27.015 1.00 30.41 337 GLY A C 1
ATOM 2675 O O . GLY A 1 337 ? 3.868 -38.307 26.096 1.00 30.25 337 GLY A O 1
ATOM 2676 N N . ASN A 1 338 ? 5.263 -38.002 27.860 1.00 28.84 338 ASN A N 1
ATOM 2677 C CA . ASN A 1 338 ? 5.914 -39.317 27.774 1.00 28.74 338 ASN A CA 1
ATOM 2678 C C . ASN A 1 338 ? 5.196 -40.416 28.549 1.00 33.70 338 ASN A C 1
ATOM 2679 O O . ASN A 1 338 ? 5.609 -41.579 28.484 1.00 32.78 338 ASN A O 1
ATOM 2684 N N . ILE A 1 339 ? 4.109 -40.073 29.272 1.00 30.36 339 ILE A N 1
ATOM 2685 C CA . ILE A 1 339 ? 3.320 -41.074 29.993 1.00 30.85 339 ILE A CA 1
ATOM 2686 C C . ILE A 1 339 ? 2.591 -41.948 28.971 1.00 36.56 339 ILE A C 1
ATOM 2687 O O . ILE A 1 339 ? 1.939 -41.429 28.075 1.00 35.86 339 ILE A O 1
ATOM 2692 N N . GLU A 1 340 ? 2.742 -43.272 29.085 1.00 36.00 340 GLU A N 1
ATOM 2693 C CA . GLU A 1 340 ? 2.071 -44.213 28.186 1.00 36.49 340 GLU A CA 1
ATOM 2694 C C . GLU A 1 340 ? 1.107 -45.033 29.008 1.00 39.09 340 GLU A C 1
ATOM 2695 O O . GLU A 1 340 ? 1.305 -45.197 30.213 1.00 38.58 340 GLU A O 1
ATOM 2701 N N . PHE A 1 341 ? 0.067 -45.555 28.355 1.00 35.71 341 PHE A N 1
ATOM 2702 C CA . PHE A 1 341 ? -0.948 -46.367 29.012 1.00 36.03 341 PHE A CA 1
ATOM 2703 C C . PHE A 1 341 ? -1.134 -47.711 28.311 1.00 41.12 341 PHE A C 1
ATOM 2704 O O . PHE A 1 341 ? -0.934 -47.821 27.101 1.00 39.30 341 PHE A O 1
ATOM 2712 N N . ILE A 1 342 ? -1.523 -48.722 29.079 1.00 41.77 342 ILE A N 1
ATOM 2713 C CA . ILE A 1 342 ? -1.888 -50.056 28.583 1.00 43.69 342 ILE A CA 1
ATOM 2714 C C . ILE A 1 342 ? -3.277 -50.375 29.156 1.00 48.64 342 ILE A C 1
ATOM 2715 O O . ILE A 1 342 ? -3.729 -49.666 30.056 1.00 47.74 342 ILE A O 1
ATOM 2720 N N . THR A 1 343 ? -3.965 -51.398 28.615 1.00 46.97 343 THR A N 1
ATOM 2721 C CA . THR A 1 343 ? -5.280 -51.818 29.092 1.00 48.16 343 THR A CA 1
ATOM 2722 C C . THR A 1 343 ? -5.110 -53.075 29.948 1.00 54.95 343 THR A C 1
ATOM 2723 O O . THR A 1 343 ? -4.555 -54.070 29.469 1.00 54.35 343 THR A O 1
ATOM 2727 N N . ALA A 1 344 ? -5.552 -53.017 31.211 1.00 54.65 344 ALA A N 1
ATOM 2728 C CA . ALA A 1 344 ? -5.589 -54.164 32.129 1.00 57.70 344 ALA A CA 1
ATOM 2729 C C . ALA A 1 344 ? -7.044 -54.181 32.582 1.00 66.89 344 ALA A C 1
ATOM 2730 O O . ALA A 1 344 ? -7.818 -55.001 32.092 1.00 68.95 344 ALA A O 1
ATOM 2732 N N . GLY A 1 345 ? -7.431 -53.196 33.386 1.00 65.63 345 GLY A N 1
ATOM 2733 C CA . GLY A 1 345 ? -8.814 -52.980 33.789 1.00 66.64 345 GLY A CA 1
ATOM 2734 C C . GLY A 1 345 ? -9.636 -52.547 32.579 1.00 69.75 345 GLY A C 1
ATOM 2735 O O . GLY A 1 345 ? -10.224 -53.403 31.914 1.00 72.24 345 GLY A O 1
ATOM 2736 N N . GLY A 1 346 ? -9.618 -51.272 32.196 1.00 62.02 346 GLY A N 1
ATOM 2737 C CA . GLY A 1 346 ? -8.999 -50.134 32.868 1.00 58.97 346 GLY A CA 1
ATOM 2738 C C . GLY A 1 346 ? -7.648 -49.715 32.334 1.00 56.16 346 GLY A C 1
ATOM 2739 O O . GLY A 1 346 ? -6.736 -50.542 32.241 1.00 55.43 346 GLY A O 1
ATOM 2740 N N . ALA A 1 347 ? -7.499 -48.402 32.006 1.00 48.50 347 ALA A N 1
ATOM 2741 C CA . ALA A 1 347 ? -6.220 -47.847 31.571 1.00 44.47 347 ALA A CA 1
ATOM 2742 C C . ALA A 1 347 ? -5.283 -47.880 32.769 1.00 45.02 347 ALA A C 1
ATOM 2743 O O . ALA A 1 347 ? -5.715 -47.632 33.899 1.00 44.54 347 ALA A O 1
ATOM 2745 N N . GLN A 1 348 ? -4.027 -48.237 32.535 1.00 41.18 348 GLN A N 1
ATOM 2746 C CA . GLN A 1 348 ? -2.995 -48.290 33.569 1.00 41.67 348 GLN A CA 1
ATOM 2747 C C . GLN A 1 348 ? -1.735 -47.653 33.011 1.00 45.24 348 GLN A C 1
ATOM 2748 O O . GLN A 1 348 ? -1.412 -47.854 31.839 1.00 44.28 348 GLN A O 1
ATOM 2754 N N . VAL A 1 349 ? -1.002 -46.923 33.851 1.00 42.80 349 VAL A N 1
ATOM 2755 C CA . VAL A 1 349 ? 0.257 -46.300 33.436 1.00 41.38 349 VAL A CA 1
ATOM 2756 C C . VAL A 1 349 ? 1.279 -47.421 33.231 1.00 50.64 349 VAL A C 1
ATOM 2757 O O . VAL A 1 349 ? 1.434 -48.279 34.106 1.00 50.50 349 VAL A O 1
ATOM 2761 N N . SER A 1 350 ? 1.923 -47.453 32.060 1.00 49.84 350 SER A N 1
ATOM 2762 C CA . SER A 1 350 ? 2.893 -48.510 31.793 1.00 51.98 350 SER A CA 1
ATOM 2763 C C . SER A 1 350 ? 4.298 -48.144 32.293 1.00 60.94 350 SER A C 1
ATOM 2764 O O . SER A 1 350 ? 4.761 -48.720 33.277 1.00 62.97 350 SER A O 1
ATOM 2767 N N . PHE A 1 351 ? 4.985 -47.229 31.573 1.00 59.41 351 PHE A N 1
ATOM 2768 C CA . PHE A 1 351 ? 6.319 -46.701 31.884 1.00 59.36 351 PHE A CA 1
ATOM 2769 C C . PHE A 1 351 ? 6.139 -45.599 32.936 1.00 60.91 351 PHE A C 1
ATOM 2770 O O . PHE A 1 351 ? 5.706 -44.477 32.619 1.00 61.87 351 PHE A O 1
ATOM 2772 N N . LYS A 1 352 ? 6.429 -45.956 34.202 1.00 52.92 352 LYS A N 1
ATOM 2773 C CA . LYS A 1 352 ? 6.259 -45.101 35.378 1.00 49.88 352 LYS A CA 1
ATOM 2774 C C . LYS A 1 352 ? 7.295 -43.970 35.544 1.00 46.88 352 LYS A C 1
ATOM 2775 O O . LYS A 1 352 ? 7.048 -43.036 36.318 1.00 44.46 352 LYS A O 1
ATOM 2781 N N . THR A 1 353 ? 8.447 -44.054 34.861 1.00 39.42 353 THR A N 1
ATOM 2782 C CA . THR A 1 353 ? 9.467 -43.006 35.013 1.00 37.37 353 THR A CA 1
ATOM 2783 C C . THR A 1 353 ? 8.963 -41.602 34.617 1.00 35.26 353 THR A C 1
ATOM 2784 O O . THR A 1 353 ? 9.150 -40.658 35.391 1.00 33.94 353 THR A O 1
ATOM 2788 N N . ALA A 1 354 ? 8.338 -41.480 33.430 1.00 30.26 354 ALA A N 1
ATOM 2789 C CA . ALA A 1 354 ? 7.826 -40.181 32.963 1.00 29.80 354 ALA A CA 1
ATOM 2790 C C . ALA A 1 354 ? 6.762 -39.625 33.910 1.00 34.46 354 ALA A C 1
ATOM 2791 O O . ALA A 1 354 ? 6.765 -38.427 34.195 1.00 33.26 354 ALA A O 1
ATOM 2793 N N . LEU A 1 355 ? 5.902 -40.498 34.451 1.00 33.33 355 LEU A N 1
ATOM 2794 C CA . LEU A 1 355 ? 4.905 -40.059 35.423 1.00 33.84 355 LEU A CA 1
ATOM 2795 C C . LEU A 1 355 ? 5.571 -39.455 36.670 1.00 36.78 355 LEU A C 1
ATOM 2796 O O . LEU A 1 355 ? 5.153 -38.389 37.115 1.00 33.74 355 LEU A O 1
ATOM 2801 N N . GLY A 1 356 ? 6.586 -40.140 37.215 1.00 34.36 356 GLY A N 1
ATOM 2802 C CA . GLY A 1 356 ? 7.295 -39.679 38.404 1.00 33.02 356 GLY A CA 1
ATOM 2803 C C . GLY A 1 356 ? 7.980 -38.343 38.185 1.00 33.30 356 GLY A C 1
ATOM 2804 O O . GLY A 1 356 ? 7.911 -37.461 39.046 1.00 33.60 356 GLY A O 1
ATOM 2805 N N . ARG A 1 357 ? 8.643 -38.175 37.020 1.00 29.45 357 ARG A N 1
ATOM 2806 C CA . ARG A 1 357 ? 9.321 -36.907 36.704 1.00 27.36 357 ARG A CA 1
ATOM 2807 C C . ARG A 1 357 ? 8.316 -35.764 36.571 1.00 30.58 357 ARG A C 1
ATOM 2808 O O . ARG A 1 357 ? 8.552 -34.683 37.105 1.00 30.14 357 ARG A O 1
ATOM 2816 N N . SER A 1 358 ? 7.236 -35.993 35.834 1.00 29.09 358 SER A N 1
ATOM 2817 C CA . SER A 1 358 ? 6.207 -34.960 35.612 1.00 28.66 358 SER A CA 1
ATOM 2818 C C . SER A 1 358 ? 5.516 -34.586 36.954 1.00 32.22 358 SER A C 1
ATOM 2819 O O . SER A 1 358 ? 5.379 -33.407 37.240 1.00 31.92 358 SER A O 1
ATOM 2822 N N . ALA A 1 359 ? 5.151 -35.571 37.788 1.00 31.88 359 ALA A N 1
ATOM 2823 C CA . ALA A 1 359 ? 4.545 -35.320 39.107 1.00 33.00 359 ALA A CA 1
ATOM 2824 C C . ALA A 1 359 ? 5.471 -34.459 39.957 1.00 36.91 359 ALA A C 1
ATOM 2825 O O . ALA A 1 359 ? 5.011 -33.480 40.544 1.00 36.31 359 ALA A O 1
ATOM 2827 N N . GLU A 1 360 ? 6.792 -34.787 39.990 1.00 33.01 360 GLU A N 1
ATOM 2828 C CA . GLU A 1 360 ? 7.747 -33.994 40.764 1.00 31.67 360 GLU A CA 1
ATOM 2829 C C . GLU A 1 360 ? 7.821 -32.549 40.261 1.00 31.82 360 GLU A C 1
ATOM 2830 O O . GLU A 1 360 ? 7.724 -31.617 41.060 1.00 29.85 360 GLU A O 1
ATOM 2836 N N . LEU A 1 361 ? 7.974 -32.357 38.946 1.00 28.51 361 LEU A N 1
ATOM 2837 C CA . LEU A 1 361 ? 8.083 -31.011 38.366 1.00 28.58 361 LEU A CA 1
ATOM 2838 C C . LEU A 1 361 ? 6.810 -30.197 38.487 1.00 30.56 361 LEU A C 1
ATOM 2839 O O . LEU A 1 361 ? 6.881 -28.981 38.555 1.00 28.55 361 LEU A O 1
ATOM 2844 N N . LEU A 1 362 ? 5.656 -30.865 38.521 1.00 29.44 362 LEU A N 1
ATOM 2845 C CA . LEU A 1 362 ? 4.358 -30.162 38.634 1.00 28.83 362 LEU A CA 1
ATOM 2846 C C . LEU A 1 362 ? 3.896 -30.018 40.085 1.00 33.56 362 LEU A C 1
ATOM 2847 O O . LEU A 1 362 ? 2.871 -29.379 40.330 1.00 32.11 362 LEU A O 1
ATOM 2852 N N . GLY A 1 363 ? 4.679 -30.551 41.030 1.00 31.17 363 GLY A N 1
ATOM 2853 C CA . GLY A 1 363 ? 4.376 -30.469 42.461 1.00 31.81 363 GLY A CA 1
ATOM 2854 C C . GLY A 1 363 ? 3.208 -31.336 42.890 1.00 36.36 363 GLY A C 1
ATOM 2855 O O . GLY A 1 363 ? 2.539 -31.047 43.887 1.00 35.81 363 GLY A O 1
ATOM 2856 N N . LEU A 1 364 ? 2.985 -32.434 42.159 1.00 33.37 364 LEU A N 1
ATOM 2857 C CA . LEU A 1 364 ? 1.885 -33.357 42.393 1.00 33.11 364 LEU A CA 1
ATOM 2858 C C . LEU A 1 364 ? 2.352 -34.671 42.984 1.00 37.18 364 LEU A C 1
ATOM 2859 O O . LEU A 1 364 ? 3.490 -35.088 42.761 1.00 37.18 364 LEU A O 1
ATOM 2864 N N . ASP A 1 365 ? 1.460 -35.334 43.734 1.00 35.15 365 ASP A N 1
ATOM 2865 C CA . ASP A 1 365 ? 1.752 -36.640 44.275 1.00 35.24 365 ASP A CA 1
ATOM 2866 C C . ASP A 1 365 ? 1.624 -37.638 43.109 1.00 38.51 365 ASP A C 1
ATOM 2867 O O . ASP A 1 365 ? 0.615 -37.603 42.397 1.00 36.86 365 ASP A O 1
ATOM 2872 N N . PRO A 1 366 ? 2.614 -38.545 42.893 1.00 36.54 366 PRO A N 1
ATOM 2873 C CA . PRO A 1 366 ? 2.514 -39.463 41.741 1.00 35.83 366 PRO A CA 1
ATOM 2874 C C . PRO A 1 366 ? 1.283 -40.378 41.749 1.00 39.64 366 PRO A C 1
ATOM 2875 O O . PRO A 1 366 ? 0.732 -40.632 40.679 1.00 39.12 366 PRO A O 1
ATOM 2879 N N . THR A 1 367 ? 0.840 -40.855 42.933 1.00 35.85 367 THR A N 1
ATOM 2880 C CA . THR A 1 367 ? -0.353 -41.711 42.996 1.00 36.56 367 THR A CA 1
ATOM 2881 C C . THR A 1 367 ? -1.602 -40.880 42.652 1.00 39.61 367 THR A C 1
ATOM 2882 O O . THR A 1 367 ? -2.472 -41.363 41.928 1.00 40.33 367 THR A O 1
ATOM 2886 N N . GLN A 1 368 ? -1.648 -39.609 43.087 1.00 34.96 368 GLN A N 1
ATOM 2887 C CA . GLN A 1 368 ? -2.767 -38.729 42.726 1.00 35.23 368 GLN A CA 1
ATOM 2888 C C . GLN A 1 368 ? -2.787 -38.467 41.214 1.00 37.55 368 GLN A C 1
ATOM 2889 O O . GLN A 1 368 ? -3.864 -38.486 40.616 1.00 36.53 368 GLN A O 1
ATOM 2895 N N . LEU A 1 369 ? -1.602 -38.261 40.589 1.00 33.21 369 LEU A N 1
ATOM 2896 C CA . LEU A 1 369 ? -1.532 -38.018 39.139 1.00 31.81 369 LEU A CA 1
ATOM 2897 C C . LEU A 1 369 ? -1.955 -39.275 38.369 1.00 37.98 369 LEU A C 1
ATOM 2898 O O . LEU A 1 369 ? -2.765 -39.181 37.454 1.00 37.09 369 LEU A O 1
ATOM 2903 N N . THR A 1 370 ? -1.464 -40.451 38.794 1.00 35.82 370 THR A N 1
ATOM 2904 C CA . THR A 1 370 ? -1.837 -41.743 38.199 1.00 36.68 370 THR A CA 1
ATOM 2905 C C . THR A 1 370 ? -3.353 -41.927 38.294 1.00 40.43 370 THR A C 1
ATOM 2906 O O . THR A 1 370 ? -3.979 -42.252 37.283 1.00 39.65 370 THR A O 1
ATOM 2910 N N . ASP A 1 371 ? -3.940 -41.716 39.499 1.00 37.81 371 ASP A N 1
ATOM 2911 C CA . ASP A 1 371 ? -5.385 -41.873 39.704 1.00 39.03 371 ASP A CA 1
ATOM 2912 C C . ASP A 1 371 ? -6.205 -40.921 38.817 1.00 43.62 371 ASP A C 1
ATOM 2913 O O . ASP A 1 371 ? -7.177 -41.358 38.209 1.00 45.02 371 ASP A O 1
ATOM 2918 N N . ALA A 1 372 ? -5.802 -39.632 38.720 1.00 38.12 372 ALA A N 1
ATOM 2919 C CA . ALA A 1 372 ? -6.516 -38.646 37.909 1.00 36.27 372 ALA A CA 1
ATOM 2920 C C . ALA A 1 372 ? -6.477 -38.982 36.422 1.00 39.10 372 ALA A C 1
ATOM 2921 O O . ALA A 1 372 ? -7.457 -38.742 35.734 1.00 40.47 372 ALA A O 1
ATOM 2923 N N . LEU A 1 373 ? -5.382 -39.548 35.935 1.00 34.63 373 LEU A N 1
ATOM 2924 C CA . LEU A 1 373 ? -5.272 -39.885 34.511 1.00 35.12 373 LEU A CA 1
ATOM 2925 C C . LEU A 1 373 ? -5.985 -41.190 34.135 1.00 43.39 373 LEU A C 1
ATOM 2926 O O . LEU A 1 373 ? -6.346 -41.361 32.974 1.00 45.05 373 LEU A O 1
ATOM 2931 N N . THR A 1 374 ? -6.168 -42.111 35.093 1.00 40.01 374 THR A N 1
ATOM 2932 C CA . THR A 1 374 ? -6.689 -43.447 34.789 1.00 40.11 374 THR A CA 1
ATOM 2933 C C . THR A 1 374 ? -8.094 -43.711 35.328 1.00 44.55 374 THR A C 1
ATOM 2934 O O . THR A 1 374 ? -8.692 -44.739 34.990 1.00 43.38 374 THR A O 1
ATOM 2938 N N . GLN A 1 375 ? -8.610 -42.813 36.172 1.00 40.68 375 GLN A N 1
ATOM 2939 C CA . GLN A 1 375 ? -9.924 -42.998 36.792 1.00 41.22 375 GLN A CA 1
ATOM 2940 C C . GLN A 1 375 ? -10.713 -41.699 36.911 1.00 45.17 375 GLN A C 1
ATOM 2941 O O . GLN A 1 375 ? -10.139 -40.610 36.972 1.00 44.36 375 GLN A O 1
ATOM 2947 N N . ARG A 1 376 ? -12.035 -41.829 36.986 1.00 43.05 376 ARG A N 1
ATOM 2948 C CA . ARG A 1 376 ? -12.911 -40.700 37.236 1.00 44.13 376 ARG A CA 1
ATOM 2949 C C . ARG A 1 376 ? -13.554 -40.839 38.610 1.00 49.50 376 ARG A C 1
ATOM 2950 O O . ARG A 1 376 ? -13.826 -41.959 39.063 1.00 51.09 376 ARG A O 1
ATOM 2958 N N . SER A 1 377 ? -13.681 -39.712 39.310 1.00 46.01 377 SER A N 1
ATOM 2959 C CA . SER A 1 377 ? -14.257 -39.623 40.655 1.00 47.38 377 SER A CA 1
ATOM 2960 C C . SER A 1 377 ? -15.634 -38.981 40.647 1.00 52.72 377 SER A C 1
ATOM 2961 O O . SER A 1 377 ? -15.908 -38.112 39.831 1.00 47.57 377 SER A O 1
ATOM 2964 N N . MET A 1 378 ? -16.490 -39.405 41.583 1.00 55.78 378 MET A N 1
ATOM 2965 C CA . MET A 1 378 ? -17.816 -38.834 41.846 1.00 58.65 378 MET A CA 1
ATOM 2966 C C . MET A 1 378 ? -18.219 -39.137 43.283 1.00 63.09 378 MET A C 1
ATOM 2967 O O . MET A 1 378 ? -17.872 -40.197 43.799 1.00 62.32 378 MET A O 1
ATOM 2972 N N . PHE A 1 379 ? -18.892 -38.189 43.944 1.00 60.89 379 PHE A N 1
ATOM 2973 C CA . PHE A 1 379 ? -19.326 -38.349 45.334 1.00 62.41 379 PHE A CA 1
ATOM 2974 C C . PHE A 1 379 ? -20.833 -38.483 45.399 1.00 70.27 379 PHE A C 1
ATOM 2975 O O . PHE A 1 379 ? -21.544 -37.659 44.820 1.00 69.43 379 PHE A O 1
ATOM 2983 N N . LEU A 1 380 ? -21.310 -39.541 46.070 1.00 71.05 380 LEU A N 1
ATOM 2984 C CA . LEU A 1 380 ? -22.729 -39.834 46.260 1.00 73.34 380 LEU A CA 1
ATOM 2985 C C . LEU A 1 380 ? -23.004 -40.009 47.756 1.00 79.30 380 LEU A C 1
ATOM 2986 O O . LEU A 1 380 ? -22.552 -40.988 48.351 1.00 80.30 380 LEU A O 1
ATOM 2988 N N . ARG A 1 381 ? -23.687 -39.008 48.357 1.00 76.28 381 ARG A N 1
ATOM 2989 C CA . ARG A 1 381 ? -24.100 -38.853 49.766 1.00 77.45 381 ARG A CA 1
ATOM 2990 C C . ARG A 1 381 ? -23.555 -39.915 50.770 1.00 82.32 381 ARG A C 1
ATOM 2991 O O . ARG A 1 381 ? -24.318 -40.779 51.207 1.00 83.62 381 ARG A O 1
ATOM 2993 N N . GLY A 1 382 ? -22.282 -39.834 51.175 1.00 77.34 382 GLY A N 1
ATOM 2994 C CA . GLY A 1 382 ? -21.263 -38.886 50.723 1.00 74.74 382 GLY A CA 1
ATOM 2995 C C . GLY A 1 382 ? -19.952 -39.611 50.491 1.00 75.34 382 GLY A C 1
ATOM 2996 O O . GLY A 1 382 ? -18.892 -39.166 50.950 1.00 74.23 382 GLY A O 1
ATOM 2997 N N . GLU A 1 383 ? -20.028 -40.772 49.821 1.00 70.17 383 GLU A N 1
ATOM 2998 C CA . GLU A 1 383 ? -18.870 -41.615 49.537 1.00 68.79 383 GLU A CA 1
ATOM 2999 C C . GLU A 1 383 ? -18.403 -41.449 48.094 1.00 69.84 383 GLU A C 1
ATOM 3000 O O . GLU A 1 383 ? -19.225 -41.244 47.194 1.00 68.66 383 GLU A O 1
ATOM 3002 N N . GLU A 1 384 ? -17.079 -41.558 47.885 1.00 64.91 384 GLU A N 1
ATOM 3003 C CA . GLU A 1 384 ? -16.431 -41.456 46.578 1.00 63.71 384 GLU A CA 1
ATOM 3004 C C . GLU A 1 384 ? -16.593 -42.761 45.791 1.00 70.08 384 GLU A C 1
ATOM 3005 O O . GLU A 1 384 ? -16.380 -43.846 46.338 1.00 71.42 384 GLU A O 1
ATOM 3011 N N . ILE A 1 385 ? -16.961 -42.643 44.506 1.00 66.15 385 ILE A N 1
ATOM 3012 C CA . ILE A 1 385 ? -17.116 -43.755 43.567 1.00 66.14 385 ILE A CA 1
ATOM 3013 C C . ILE A 1 385 ? -16.096 -43.559 42.436 1.00 65.63 385 ILE A C 1
ATOM 3014 O O . ILE A 1 385 ? -16.228 -42.634 41.629 1.00 63.60 385 ILE A O 1
ATOM 3019 N N . LEU A 1 386 ? -15.071 -44.425 42.411 1.00 60.52 386 LEU A N 1
ATOM 3020 C CA . LEU A 1 386 ? -14.009 -44.394 41.406 1.00 58.51 386 LEU A CA 1
ATOM 3021 C C . LEU A 1 386 ? -14.311 -45.343 40.253 1.00 60.93 386 LEU A C 1
ATOM 3022 O O . LEU A 1 386 ? -14.637 -46.508 40.477 1.00 61.41 386 LEU A O 1
ATOM 3027 N N . THR A 1 387 ? -14.262 -44.819 39.022 1.00 54.45 387 THR A N 1
ATOM 3028 C CA . THR A 1 387 ? -14.574 -45.561 37.799 1.00 53.96 387 THR A CA 1
ATOM 3029 C C . THR A 1 387 ? -13.371 -45.548 36.850 1.00 53.20 387 THR A C 1
ATOM 3030 O O . THR A 1 387 ? -12.823 -44.477 36.607 1.00 50.21 387 THR A O 1
ATOM 3034 N N . PRO A 1 388 ? -12.953 -46.703 36.284 1.00 49.59 388 PRO A N 1
ATOM 3035 C CA . PRO A 1 388 ? -11.802 -46.679 35.368 1.00 48.04 388 PRO A CA 1
ATOM 3036 C C . PRO A 1 388 ? -12.086 -45.994 34.028 1.00 49.40 388 PRO A C 1
ATOM 3037 O O . PRO A 1 388 ? -13.192 -46.055 33.499 1.00 48.96 388 PRO A O 1
ATOM 3041 N N . LEU A 1 389 ? -11.066 -45.328 33.492 1.00 44.01 389 LEU A N 1
ATOM 3042 C CA . LEU A 1 389 ? -11.100 -44.741 32.168 1.00 42.50 389 LEU A CA 1
ATOM 3043 C C . LEU A 1 389 ? -10.452 -45.761 31.237 1.00 44.51 389 LEU A C 1
ATOM 3044 O O . LEU A 1 389 ? -9.682 -46.598 31.700 1.00 45.58 389 LEU A O 1
ATOM 3049 N N . ASN A 1 390 ? -10.743 -45.690 29.942 1.00 40.93 390 ASN A N 1
ATOM 3050 C CA . ASN A 1 390 ? -10.080 -46.519 28.952 1.00 41.14 390 ASN A CA 1
ATOM 3051 C C . ASN A 1 390 ? -8.812 -45.759 28.486 1.00 43.82 390 ASN A C 1
ATOM 3052 O O . ASN A 1 390 ? -8.617 -44.591 28.866 1.00 41.82 390 ASN A O 1
ATOM 3057 N N . VAL A 1 391 ? -7.948 -46.412 27.690 1.00 40.18 391 VAL A N 1
ATOM 3058 C CA . VAL A 1 391 ? -6.684 -45.817 27.234 1.00 39.34 391 VAL A CA 1
ATOM 3059 C C . VAL A 1 391 ? -6.877 -44.504 26.413 1.00 40.43 391 VAL A C 1
ATOM 3060 O O . VAL A 1 391 ? -6.106 -43.560 26.623 1.00 36.12 391 VAL A O 1
ATOM 3064 N N . GLN A 1 392 ? -7.885 -44.426 25.518 1.00 38.51 392 GLN A N 1
ATOM 3065 C CA . GLN A 1 392 ? -8.089 -43.188 24.762 1.00 38.38 392 GLN A CA 1
ATOM 3066 C C . GLN A 1 392 ? -8.454 -42.038 25.708 1.00 41.04 392 GLN A C 1
ATOM 3067 O O . GLN A 1 392 ? -7.950 -40.925 25.545 1.00 39.11 392 GLN A O 1
ATOM 3073 N N . GLN A 1 393 ? -9.310 -42.311 26.700 1.00 38.81 393 GLN A N 1
ATOM 3074 C CA . GLN A 1 393 ? -9.716 -41.310 27.697 1.00 37.99 393 GLN A CA 1
ATOM 3075 C C . GLN A 1 393 ? -8.515 -40.874 28.580 1.00 37.57 393 GLN A C 1
ATOM 3076 O O . GLN A 1 393 ? -8.439 -39.705 28.966 1.00 36.32 393 GLN A O 1
ATOM 3082 N N . ALA A 1 394 ? -7.582 -41.803 28.880 1.00 32.77 394 ALA A N 1
ATOM 3083 C CA . ALA A 1 394 ? -6.378 -41.516 29.673 1.00 32.29 394 ALA A CA 1
ATOM 3084 C C . ALA A 1 394 ? -5.429 -40.615 28.875 1.00 35.09 394 ALA A C 1
ATOM 3085 O O . ALA A 1 394 ? -4.887 -39.656 29.427 1.00 34.62 394 ALA A O 1
ATOM 3087 N N . VAL A 1 395 ? -5.249 -40.915 27.572 1.00 31.91 395 VAL A N 1
ATOM 3088 C CA . VAL A 1 395 ? -4.437 -40.115 26.640 1.00 30.17 395 VAL A CA 1
ATOM 3089 C C . VAL A 1 395 ? -5.083 -38.709 26.521 1.00 32.73 395 VAL A C 1
ATOM 3090 O O . VAL A 1 395 ? -4.380 -37.707 26.632 1.00 29.92 395 VAL A O 1
ATOM 3094 N N . ASP A 1 396 ? -6.419 -38.640 26.344 1.00 32.31 396 ASP A N 1
ATOM 3095 C CA . ASP A 1 396 ? -7.111 -37.344 26.248 1.00 31.44 396 ASP A CA 1
ATOM 3096 C C . ASP A 1 396 ? -6.929 -36.521 27.516 1.00 32.79 396 ASP A C 1
ATOM 3097 O O . ASP A 1 396 ? -6.734 -35.323 27.410 1.00 29.84 396 ASP A O 1
ATOM 3102 N N . SER A 1 397 ? -6.968 -37.167 28.698 1.00 2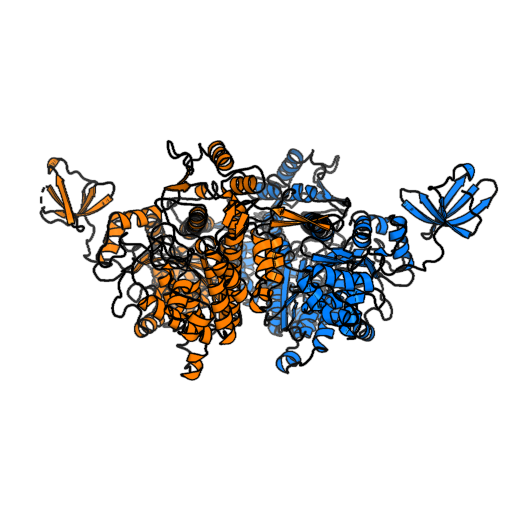9.45 397 SER A N 1
ATOM 3103 C CA . SER A 1 397 ? -6.754 -36.508 29.996 1.00 29.53 397 SER A CA 1
ATOM 3104 C C . SER A 1 397 ? -5.320 -35.963 30.108 1.00 30.81 397 SER A C 1
ATOM 3105 O O . SER A 1 397 ? -5.144 -34.811 30.477 1.00 29.44 397 SER A O 1
ATOM 3108 N N . ARG A 1 398 ? -4.316 -36.790 29.777 1.00 27.88 398 ARG A N 1
ATOM 3109 C CA . ARG A 1 398 ? -2.896 -36.408 29.787 1.00 26.38 398 ARG A CA 1
ATOM 3110 C C . ARG A 1 398 ? -2.689 -35.183 28.890 1.00 28.54 398 ARG A C 1
ATOM 3111 O O . ARG A 1 398 ? -2.113 -34.191 29.322 1.00 26.49 398 ARG A O 1
ATOM 3119 N N . ASP A 1 399 ? -3.205 -35.246 27.652 1.00 26.25 399 ASP A N 1
ATOM 3120 C CA . ASP A 1 399 ? -3.084 -34.146 26.698 1.00 25.54 399 ASP A CA 1
ATOM 3121 C C . ASP A 1 399 ? -3.856 -32.890 27.121 1.00 28.96 399 ASP A C 1
ATOM 3122 O O . ASP A 1 399 ? -3.362 -31.780 26.881 1.00 27.83 399 ASP A O 1
ATOM 3127 N N A SER A 1 400 ? -5.043 -33.035 27.750 0.54 26.38 400 SER A N 1
ATOM 3128 N N B SER A 1 400 ? -5.027 -33.063 27.775 0.46 26.20 400 SER A N 1
ATOM 3129 C CA A SER A 1 400 ? -5.789 -31.840 28.172 0.54 26.27 400 SER A CA 1
ATOM 3130 C CA B SER A 1 400 ? -5.859 -31.947 28.245 0.46 26.16 400 SER A CA 1
ATOM 3131 C C A SER A 1 400 ? -5.018 -31.145 29.298 0.54 28.58 400 SER A C 1
ATOM 3132 C C B SER A 1 400 ? -5.149 -31.203 29.376 0.46 29.35 400 SER A C 1
ATOM 3133 O O A SER A 1 400 ? -4.947 -29.921 29.314 0.54 26.04 400 SER A O 1
ATOM 3134 O O B SER A 1 400 ? -5.301 -29.993 29.505 0.46 27.96 400 SER A O 1
ATOM 3139 N N . LEU A 1 401 ? -4.370 -31.939 30.180 1.00 26.57 401 LEU A N 1
ATOM 3140 C CA . LEU A 1 401 ? -3.551 -31.409 31.273 1.00 26.02 401 LEU A CA 1
ATOM 3141 C C . LEU A 1 401 ? -2.387 -30.602 30.691 1.00 27.93 401 LEU A C 1
ATOM 3142 O O . LEU A 1 401 ? -2.166 -29.477 31.110 1.00 24.97 401 LEU A O 1
ATOM 3147 N N . ALA A 1 402 ? -1.691 -31.154 29.698 1.00 23.88 402 ALA A N 1
ATOM 3148 C CA . ALA A 1 402 ? -0.557 -30.485 29.042 1.00 22.59 402 ALA A CA 1
ATOM 3149 C C . ALA A 1 402 ? -1.033 -29.176 28.399 1.00 25.02 402 ALA A C 1
ATOM 3150 O O . ALA A 1 402 ? -0.406 -28.147 28.611 1.00 22.17 402 ALA A O 1
ATOM 3152 N N . MET A 1 403 ? -2.171 -29.208 27.658 1.00 23.27 403 MET A N 1
ATOM 3153 C CA . MET A 1 403 ? -2.679 -28.001 26.998 1.00 23.09 403 MET A CA 1
ATOM 3154 C C . MET A 1 403 ? -3.101 -26.933 27.964 1.00 24.84 403 MET A C 1
ATOM 3155 O O . MET A 1 403 ? -2.864 -25.757 27.689 1.00 24.48 403 MET A O 1
ATOM 3160 N N . ALA A 1 404 ? -3.717 -27.330 29.096 1.00 23.44 404 ALA A N 1
ATOM 3161 C CA . ALA A 1 404 ? -4.207 -26.368 30.103 1.00 23.90 404 ALA A CA 1
ATOM 3162 C C . ALA A 1 404 ? -3.018 -25.674 30.763 1.00 25.74 404 ALA A C 1
ATOM 3163 O O . ALA A 1 404 ? -3.054 -24.471 30.953 1.00 24.07 404 ALA A O 1
ATOM 3165 N N . LEU A 1 405 ? -1.956 -26.435 31.097 1.00 22.97 405 LEU A N 1
ATOM 3166 C CA . LEU A 1 405 ? -0.746 -25.876 31.712 1.00 21.48 405 LEU A CA 1
ATOM 3167 C C . LEU A 1 405 ? -0.094 -24.863 30.782 1.00 24.73 405 LEU A C 1
ATOM 3168 O O . LEU A 1 405 ? 0.235 -23.750 31.206 1.00 23.54 405 LEU A O 1
ATOM 3173 N N . TYR A 1 406 ? 0.044 -25.226 29.508 1.00 20.65 406 TYR A N 1
ATOM 3174 C CA . TYR A 1 406 ? 0.689 -24.339 28.547 1.00 19.94 406 TYR A CA 1
ATOM 3175 C C . TYR A 1 406 ? -0.131 -23.081 28.300 1.00 22.53 406 TYR A C 1
ATOM 3176 O O . TYR A 1 406 ? 0.433 -21.970 28.318 1.00 20.90 406 TYR A O 1
ATOM 3185 N N . ALA A 1 407 ? -1.434 -23.247 28.055 1.00 21.38 407 ALA A N 1
ATOM 3186 C CA . ALA A 1 407 ? -2.322 -22.094 27.777 1.00 21.78 407 ALA A CA 1
ATOM 3187 C C . ALA A 1 407 ? -2.372 -21.139 28.964 1.00 24.98 407 ALA A C 1
ATOM 3188 O O . ALA A 1 407 ? -2.360 -19.928 28.745 1.00 24.28 407 ALA A O 1
ATOM 3190 N N . CYS A 1 408 ? -2.407 -21.659 30.218 1.00 22.87 408 CYS A N 1
ATOM 3191 C CA . CYS A 1 408 ? -2.401 -20.778 31.394 1.00 24.04 408 CYS A CA 1
ATOM 3192 C C . CYS A 1 408 ? -1.062 -20.092 31.566 1.00 25.56 408 CYS A C 1
ATOM 3193 O O . CYS A 1 408 ? -1.025 -18.937 31.966 1.00 24.14 408 CYS A O 1
ATOM 3196 N N . CYS A 1 409 ? 0.026 -20.801 31.259 1.00 22.32 409 CYS A N 1
ATOM 3197 C CA . CYS A 1 409 ? 1.366 -20.221 31.333 1.00 22.36 409 CYS A CA 1
ATOM 3198 C C . CYS A 1 409 ? 1.493 -19.096 30.275 1.00 24.19 409 CYS A C 1
ATOM 3199 O O . CYS A 1 409 ? 1.958 -18.018 30.609 1.00 23.61 409 CYS A O 1
ATOM 3202 N N . PHE A 1 410 ? 1.008 -19.325 29.052 1.00 20.96 410 PHE A N 1
ATOM 3203 C CA . PHE A 1 410 ? 1.023 -18.310 27.984 1.00 20.91 410 PHE A CA 1
ATOM 3204 C C . PHE A 1 410 ? 0.217 -17.066 28.406 1.00 23.63 410 PHE A C 1
ATOM 3205 O O . PHE A 1 410 ? 0.686 -15.932 28.244 1.00 23.31 410 PHE A O 1
ATOM 3213 N N . GLU A 1 411 ? -0.977 -17.274 28.979 1.00 20.98 411 GLU A N 1
ATOM 3214 C CA . GLU A 1 411 ? -1.821 -16.179 29.458 1.00 20.85 411 GLU A CA 1
ATOM 3215 C C . GLU A 1 411 ? -1.079 -15.370 30.536 1.00 24.32 411 GLU A C 1
ATOM 3216 O O . GLU A 1 411 ? -1.135 -14.127 30.519 1.00 22.73 411 GLU A O 1
ATOM 3222 N N . TRP A 1 412 ? -0.359 -16.069 31.442 1.00 23.78 412 TRP A N 1
ATOM 3223 C CA . TRP A 1 412 ? 0.405 -15.428 32.519 1.00 24.85 412 TRP A CA 1
ATOM 3224 C C . TRP A 1 412 ? 1.558 -14.605 31.941 1.00 25.81 412 TRP A C 1
ATOM 3225 O O . TRP A 1 412 ? 1.813 -13.493 32.410 1.00 24.76 412 TRP A O 1
ATOM 3236 N N . VAL A 1 413 ? 2.244 -15.160 30.924 1.00 22.76 413 VAL A N 1
ATOM 3237 C CA . VAL A 1 413 ? 3.327 -14.455 30.235 1.00 22.45 413 VAL A CA 1
ATOM 3238 C C . VAL A 1 413 ? 2.812 -13.143 29.616 1.00 24.43 413 VAL A C 1
ATOM 3239 O O . VAL A 1 413 ? 3.459 -12.091 29.785 1.00 22.48 413 VAL A O 1
ATOM 3243 N N . ILE A 1 414 ? 1.652 -13.202 28.928 1.00 22.61 414 ILE A N 1
ATOM 3244 C CA . ILE A 1 414 ? 1.014 -12.022 28.307 1.00 21.75 414 ILE A CA 1
ATOM 3245 C C . ILE A 1 414 ? 0.619 -10.998 29.408 1.00 24.04 414 ILE A C 1
ATOM 3246 O O . ILE A 1 414 ? 0.815 -9.803 29.230 1.00 21.35 414 ILE A O 1
ATOM 3251 N N . LYS A 1 415 ? 0.089 -11.484 30.532 1.00 22.13 415 LYS A N 1
ATOM 3252 C CA . LYS A 1 415 ? -0.282 -10.626 31.665 1.00 22.88 415 LYS A CA 1
ATOM 3253 C C . LYS A 1 415 ? 0.962 -9.885 32.171 1.00 25.12 415 LYS A C 1
ATOM 3254 O O . LYS A 1 415 ? 0.895 -8.689 32.460 1.00 25.02 415 LYS A O 1
ATOM 3260 N N . LYS A 1 416 ? 2.091 -10.599 32.273 1.00 20.57 416 LYS A N 1
ATOM 3261 C CA . LYS A 1 416 ? 3.352 -10.028 32.754 1.00 21.47 416 LYS A CA 1
ATOM 3262 C C . LYS A 1 416 ? 3.873 -8.954 31.794 1.00 23.86 416 LYS A C 1
ATOM 3263 O O . LYS A 1 416 ? 4.312 -7.885 32.240 1.00 23.56 416 LYS A O 1
ATOM 3269 N N . ILE A 1 417 ? 3.772 -9.207 30.497 1.00 20.20 417 ILE A N 1
ATOM 3270 C CA . ILE A 1 417 ? 4.184 -8.235 29.482 1.00 19.93 417 ILE A CA 1
ATOM 3271 C C . ILE A 1 417 ? 3.316 -6.991 29.626 1.00 24.09 417 ILE A C 1
ATOM 3272 O O . ILE A 1 417 ? 3.838 -5.865 29.672 1.00 23.75 417 ILE A O 1
ATOM 3277 N N . ASN A 1 418 ? 1.994 -7.193 29.719 1.00 22.12 418 ASN A N 1
ATOM 3278 C CA . ASN A 1 418 ? 1.050 -6.070 29.835 1.00 21.87 418 ASN A CA 1
ATOM 3279 C C . ASN A 1 418 ? 1.275 -5.258 31.101 1.00 26.66 418 ASN A C 1
ATOM 3280 O O . ASN A 1 418 ? 1.208 -4.023 31.049 1.00 26.49 418 ASN A O 1
ATOM 3285 N N . SER A 1 419 ? 1.617 -5.944 32.219 1.00 24.88 419 SER A N 1
ATOM 3286 C CA . SER A 1 419 ? 1.914 -5.247 33.482 1.00 26.37 419 SER A CA 1
ATOM 3287 C C . SER A 1 419 ? 3.163 -4.346 33.306 1.00 29.31 419 SER A C 1
ATOM 3288 O O . SER A 1 419 ? 3.145 -3.191 33.728 1.00 28.78 419 SER A O 1
ATOM 3291 N N . ARG A 1 420 ? 4.201 -4.848 32.600 1.00 24.83 420 ARG A N 1
ATOM 3292 C CA . ARG A 1 420 ? 5.448 -4.110 32.340 1.00 24.70 420 ARG A CA 1
ATOM 3293 C C . ARG A 1 420 ? 5.243 -2.866 31.467 1.00 26.79 420 ARG A C 1
ATOM 3294 O O . ARG A 1 420 ? 5.854 -1.826 31.733 1.00 26.52 420 ARG A O 1
ATOM 3302 N N . ILE A 1 421 ? 4.417 -2.979 30.419 1.00 22.99 421 ILE A N 1
ATOM 3303 C CA . ILE A 1 421 ? 4.255 -1.861 29.490 1.00 22.16 421 ILE A CA 1
ATOM 3304 C C . ILE A 1 421 ? 3.063 -0.954 29.801 1.00 27.66 421 ILE A C 1
ATOM 3305 O O . ILE A 1 421 ? 2.816 -0.016 29.052 1.00 26.78 421 ILE A O 1
ATOM 3310 N N . LYS A 1 422 ? 2.314 -1.224 30.884 1.00 26.72 422 LYS A N 1
ATOM 3311 C CA . LYS A 1 422 ? 1.156 -0.422 31.271 1.00 27.57 422 LYS A CA 1
ATOM 3312 C C . LYS A 1 422 ? 1.583 1.040 31.534 1.00 33.62 422 LYS A C 1
ATOM 3313 O O . LYS A 1 422 ? 2.619 1.292 32.141 1.00 35.42 422 LYS A O 1
ATOM 3319 N N . GLY A 1 423 ? 0.796 1.975 31.028 1.00 32.05 423 GLY A N 1
ATOM 3320 C CA . GLY A 1 423 ? 1.059 3.398 31.220 1.00 32.23 423 GLY A CA 1
ATOM 3321 C C . GLY A 1 423 ? -0.204 4.219 31.112 1.00 38.82 423 GLY A C 1
ATOM 3322 O O . GLY A 1 423 ? -1.306 3.666 31.017 1.00 37.77 423 GLY A O 1
ATOM 3323 N N . ASN A 1 424 ? -0.041 5.549 31.071 1.00 37.94 424 ASN A N 1
ATOM 3324 C CA . ASN A 1 424 ? -1.146 6.484 30.914 1.00 38.88 424 ASN A CA 1
ATOM 3325 C C . ASN A 1 424 ? -1.665 6.402 29.486 1.00 41.11 424 ASN A C 1
ATOM 3326 O O . ASN A 1 424 ? -0.942 5.933 28.601 1.00 37.89 424 ASN A O 1
ATOM 3331 N N . GLU A 1 425 ? -2.925 6.838 29.273 1.00 38.63 425 GLU A N 1
ATOM 3332 C CA . GLU A 1 425 ? -3.606 6.911 27.972 1.00 39.05 425 GLU A CA 1
ATOM 3333 C C . GLU A 1 425 ? -4.199 8.342 27.938 1.00 43.12 425 GLU A C 1
ATOM 3334 O O . GLU A 1 425 ? -5.404 8.527 28.071 1.00 44.40 425 GLU A O 1
ATOM 3340 N N . ASP A 1 426 ? -3.333 9.345 27.846 1.00 37.83 426 ASP A N 1
ATOM 3341 C CA . ASP A 1 426 ? -3.735 10.755 27.919 1.00 37.45 426 ASP A CA 1
ATOM 3342 C C . ASP A 1 426 ? -4.120 11.375 26.593 1.00 37.56 426 ASP A C 1
ATOM 3343 O O . ASP A 1 426 ? -4.787 12.424 26.584 1.00 37.10 426 ASP A O 1
ATOM 3348 N N . PHE A 1 427 ? -3.690 10.761 25.467 1.00 29.34 427 PHE A N 1
ATOM 3349 C CA . PHE A 1 427 ? -3.913 11.393 24.201 1.00 27.59 427 PHE A CA 1
ATOM 3350 C C . PHE A 1 427 ? -4.476 10.457 23.146 1.00 30.66 427 PHE A C 1
ATOM 3351 O O . PHE A 1 427 ? -5.696 10.339 23.040 1.00 30.09 427 PHE A O 1
ATOM 3359 N N . LYS A 1 428 ? -3.617 9.817 22.332 1.00 26.64 428 LYS A N 1
ATOM 3360 C CA . LYS A 1 428 ? -4.083 8.976 21.245 1.00 24.56 428 LYS A CA 1
ATOM 3361 C C . LYS A 1 428 ? -3.294 7.698 21.200 1.00 26.25 428 LYS A C 1
ATOM 3362 O O . LYS A 1 428 ? -2.330 7.529 21.948 1.00 25.59 428 LYS A O 1
ATOM 3368 N N . SER A 1 429 ? -3.748 6.768 20.362 1.00 23.33 429 SER A N 1
ATOM 3369 C CA . SER A 1 429 ? -3.079 5.487 20.227 1.00 21.52 429 SER A CA 1
ATOM 3370 C C . SER A 1 429 ? -2.908 5.080 18.760 1.00 23.98 429 SER A C 1
ATOM 3371 O O . SER A 1 429 ? -3.651 5.531 17.881 1.00 23.15 429 SER A O 1
ATOM 3374 N N . ILE A 1 430 ? -1.923 4.188 18.508 1.00 19.90 430 ILE A N 1
ATOM 3375 C CA . ILE A 1 430 ? -1.713 3.553 17.219 1.00 19.56 430 ILE A CA 1
ATOM 3376 C C . ILE A 1 430 ? -1.815 2.059 17.534 1.00 23.73 430 ILE A C 1
ATOM 3377 O O . ILE A 1 430 ? -1.080 1.583 18.421 1.00 24.64 430 ILE A O 1
ATOM 3382 N N . GLY A 1 431 ? -2.722 1.362 16.854 1.00 20.64 431 GLY A N 1
ATOM 3383 C CA . GLY A 1 431 ? -2.897 -0.085 17.023 1.00 20.24 431 GLY A CA 1
ATOM 3384 C C . GLY A 1 431 ? -2.329 -0.813 15.814 1.00 23.63 431 GLY A C 1
ATOM 3385 O O . GLY A 1 431 ? -2.452 -0.319 14.693 1.00 22.65 431 GLY A O 1
ATOM 3386 N N . ILE A 1 432 ? -1.653 -1.965 16.015 1.00 19.40 432 ILE A N 1
ATOM 3387 C CA . ILE A 1 432 ? -1.080 -2.715 14.892 1.00 19.72 432 ILE A CA 1
ATOM 3388 C C . ILE A 1 432 ? -1.601 -4.139 15.007 1.00 22.59 432 ILE A C 1
ATOM 3389 O O . ILE A 1 432 ? -1.441 -4.755 16.060 1.00 21.32 432 ILE A O 1
ATOM 3394 N N . LEU A 1 433 ? -2.230 -4.643 13.940 1.00 19.39 433 LEU A N 1
ATOM 3395 C CA . LEU A 1 433 ? -2.768 -6.002 13.932 1.00 19.47 433 LEU A CA 1
ATOM 3396 C C . LEU A 1 433 ? -1.840 -6.950 13.174 1.00 24.16 433 LEU A C 1
ATOM 3397 O O . LEU A 1 433 ? -1.568 -6.708 11.986 1.00 24.15 433 LEU A O 1
ATOM 3402 N N . ASP A 1 434 ? -1.386 -8.026 13.871 1.00 21.47 434 ASP A N 1
ATOM 3403 C CA . ASP A 1 434 ? -0.546 -9.100 13.326 1.00 21.27 434 ASP A CA 1
ATOM 3404 C C . ASP A 1 434 ? -1.333 -10.442 13.530 1.00 23.67 434 ASP A C 1
ATOM 3405 O O . ASP A 1 434 ? -1.184 -11.076 14.572 1.00 22.04 434 ASP A O 1
ATOM 3410 N N . ILE A 1 435 ? -2.155 -10.864 12.557 1.00 22.21 435 ILE A N 1
ATOM 3411 C CA . ILE A 1 435 ? -2.880 -12.148 12.731 1.00 22.26 435 ILE A CA 1
ATOM 3412 C C . ILE A 1 435 ? -2.079 -13.316 12.160 1.00 23.48 435 ILE A C 1
ATOM 3413 O O . ILE A 1 435 ? -1.194 -13.103 11.346 1.00 21.27 435 ILE A O 1
ATOM 3418 N N . PHE A 1 436 ? -2.526 -14.548 12.460 1.00 21.04 436 PHE A N 1
ATOM 3419 C CA . PHE A 1 436 ? -2.021 -15.760 11.821 1.00 17.96 436 PHE A CA 1
ATOM 3420 C C . PHE A 1 436 ? -2.573 -15.671 10.375 1.00 21.73 436 PHE A C 1
ATOM 3421 O O . PHE A 1 436 ? -3.722 -15.271 10.148 1.00 20.72 436 PHE A O 1
ATOM 3429 N N . GLY A 1 437 ? -1.730 -15.990 9.420 1.00 20.16 437 GLY A N 1
ATOM 3430 C CA . GLY A 1 437 ? -2.089 -15.856 8.010 1.00 19.30 437 GLY A CA 1
ATOM 3431 C C . GLY A 1 437 ? -2.847 -17.003 7.400 1.00 21.59 437 GLY A C 1
ATOM 3432 O O . GLY A 1 437 ? -2.814 -18.143 7.889 1.00 20.47 437 GLY A O 1
ATOM 3433 N N . PHE A 1 438 ? -3.471 -16.715 6.254 1.00 17.57 438 PHE A N 1
ATOM 3434 C CA . PHE A 1 438 ? -4.215 -17.737 5.511 1.00 17.92 438 PHE A CA 1
ATOM 3435 C C . PHE A 1 438 ? -3.325 -18.958 5.254 1.00 21.11 438 PHE A C 1
ATOM 3436 O O . PHE A 1 438 ? -2.171 -18.809 4.849 1.00 20.27 438 PHE A O 1
ATOM 3444 N N . GLU A 1 439 ? -3.865 -20.169 5.481 1.00 18.89 439 GLU A N 1
ATOM 3445 C CA . GLU A 1 439 ? -3.056 -21.374 5.264 1.00 19.81 439 GLU A CA 1
ATOM 3446 C C . GLU A 1 439 ? -3.912 -22.533 4.807 1.00 23.14 439 GLU A C 1
ATOM 3447 O O . GLU A 1 439 ? -4.960 -22.815 5.387 1.00 23.16 439 GLU A O 1
ATOM 3453 N N . ASN A 1 440 ? -3.432 -23.202 3.766 1.00 19.97 440 ASN A N 1
ATOM 3454 C CA . ASN A 1 440 ? -4.126 -24.364 3.204 1.00 20.80 440 ASN A CA 1
ATOM 3455 C C . ASN A 1 440 ? -3.120 -25.509 3.103 1.00 25.87 440 ASN A C 1
ATOM 3456 O O . ASN A 1 440 ? -2.345 -25.573 2.161 1.00 26.69 440 ASN A O 1
ATOM 3461 N N . PHE A 1 441 ? -3.117 -26.401 4.090 1.00 23.45 441 PHE A N 1
ATOM 3462 C CA . PHE A 1 441 ? -2.180 -27.538 4.136 1.00 25.23 441 PHE A CA 1
ATOM 3463 C C . PHE A 1 441 ? -2.695 -28.734 3.403 1.00 27.75 441 PHE A C 1
ATOM 3464 O O . PHE A 1 441 ? -3.857 -28.753 3.009 1.00 25.76 441 PHE A O 1
ATOM 3472 N N . GLU A 1 442 ? -1.854 -29.784 3.285 1.00 26.84 442 GLU A N 1
ATOM 3473 C CA . GLU A 1 442 ? -2.289 -31.066 2.724 1.00 27.61 442 GLU A CA 1
ATOM 3474 C C . GLU A 1 442 ? -3.493 -31.584 3.541 1.00 31.72 442 GLU A C 1
ATOM 3475 O O . GLU A 1 442 ? -4.465 -32.076 2.967 1.00 31.34 442 GLU A O 1
ATOM 3477 N N . VAL A 1 443 ? -3.431 -31.451 4.882 1.00 27.55 443 VAL A N 1
ATOM 3478 C CA . VAL A 1 443 ? -4.535 -31.848 5.768 1.00 28.86 443 VAL A CA 1
ATOM 3479 C C . VAL A 1 443 ? -4.851 -30.666 6.679 1.00 28.84 443 VAL A C 1
ATOM 3480 O O . VAL A 1 443 ? -3.979 -30.243 7.449 1.00 27.45 443 VAL A O 1
ATOM 3484 N N . ASN A 1 444 ? -6.085 -30.141 6.594 1.00 23.02 444 ASN A N 1
ATOM 3485 C CA . ASN A 1 444 ? -6.545 -29.025 7.419 1.00 22.95 444 ASN A CA 1
ATOM 3486 C C . ASN A 1 444 ? -7.537 -29.489 8.449 1.00 27.35 444 ASN A C 1
ATOM 3487 O O . ASN A 1 444 ? -8.391 -30.301 8.143 1.00 28.02 444 ASN A O 1
ATOM 3492 N N . HIS A 1 445 ? -7.441 -28.945 9.667 1.00 24.73 445 HIS A N 1
ATOM 3493 C CA . HIS A 1 445 ? -8.331 -29.300 10.778 1.00 24.91 445 HIS A CA 1
ATOM 3494 C C . HIS A 1 445 ? -9.051 -28.066 11.288 1.00 26.86 445 HIS A C 1
ATOM 3495 O O . HIS A 1 445 ? -8.946 -27.005 10.674 1.00 25.59 445 HIS A O 1
ATOM 3502 N N . PHE A 1 446 ? -9.743 -28.181 12.436 1.00 24.27 446 PHE A N 1
ATOM 3503 C CA . PHE A 1 446 ? -10.464 -27.060 13.055 1.00 24.11 446 PHE A CA 1
ATOM 3504 C C . PHE A 1 446 ? -9.566 -25.815 13.220 1.00 26.08 446 PHE A C 1
ATOM 3505 O O . PHE A 1 446 ? -10.049 -24.682 13.107 1.00 24.26 446 PHE A O 1
ATOM 3513 N N . GLU A 1 447 ? -8.267 -26.030 13.525 1.00 24.37 447 GLU A N 1
ATOM 3514 C CA . GLU A 1 447 ? -7.310 -24.926 13.712 1.00 23.76 447 GLU A CA 1
ATOM 3515 C C . GLU A 1 447 ? -7.218 -24.062 12.457 1.00 25.08 447 GLU A C 1
ATOM 3516 O O . GLU A 1 447 ? -7.317 -22.851 12.555 1.00 21.54 447 GLU A O 1
ATOM 3522 N N . GLN A 1 448 ? -7.102 -24.689 11.286 1.00 23.49 448 GLN A N 1
ATOM 3523 C CA . GLN A 1 448 ? -7.025 -23.937 10.020 1.00 22.32 448 GLN A CA 1
ATOM 3524 C C . GLN A 1 448 ? -8.358 -23.249 9.747 1.00 24.54 448 GLN A C 1
ATOM 3525 O O . GLN A 1 448 ? -8.348 -22.160 9.191 1.00 22.32 448 GLN A O 1
ATOM 3531 N N . PHE A 1 449 ? -9.489 -23.888 10.108 1.00 23.00 449 PHE A N 1
ATOM 3532 C CA . PHE A 1 449 ? -10.816 -23.295 9.906 1.00 22.29 449 PHE A CA 1
ATOM 3533 C C . PHE A 1 449 ? -10.892 -21.946 10.609 1.00 25.60 449 PHE A C 1
ATOM 3534 O O . PHE A 1 449 ? -11.299 -20.953 9.998 1.00 23.35 449 PHE A O 1
ATOM 3542 N N . ASN A 1 450 ? -10.498 -21.909 11.900 1.00 22.21 450 ASN A N 1
ATOM 3543 C CA . ASN A 1 450 ? -10.516 -20.660 12.687 1.00 22.02 450 ASN A CA 1
ATOM 3544 C C . ASN A 1 450 ? -9.566 -19.614 12.151 1.00 22.30 450 ASN A C 1
ATOM 3545 O O . ASN A 1 450 ? -9.943 -18.447 12.033 1.00 20.42 450 ASN A O 1
ATOM 3550 N N . ILE A 1 451 ? -8.347 -20.032 11.778 1.00 21.14 451 ILE A N 1
ATOM 3551 C CA . ILE A 1 451 ? -7.365 -19.094 11.209 1.00 19.12 451 ILE A CA 1
ATOM 3552 C C . ILE A 1 451 ? -7.893 -18.472 9.902 1.00 22.10 451 ILE A C 1
ATOM 3553 O O . ILE A 1 451 ? -7.802 -17.249 9.716 1.00 20.39 451 ILE A O 1
ATOM 3558 N N . ASN A 1 452 ? -8.408 -19.321 8.992 1.00 20.26 452 ASN A N 1
ATOM 3559 C CA . ASN A 1 452 ? -8.895 -18.864 7.687 1.00 20.09 452 ASN A CA 1
ATOM 3560 C C . ASN A 1 452 ? -10.128 -17.987 7.823 1.00 22.37 452 ASN A C 1
ATOM 3561 O O . ASN A 1 452 ? -10.265 -17.032 7.081 1.00 20.36 452 ASN A O 1
ATOM 3566 N N . TYR A 1 453 ? -10.963 -18.264 8.815 1.00 20.80 453 TYR A N 1
ATOM 3567 C CA . TYR A 1 453 ? -12.129 -17.429 9.148 1.00 21.32 453 TYR A CA 1
ATOM 3568 C C . TYR A 1 453 ? -11.633 -15.996 9.533 1.00 22.15 453 TYR A C 1
ATOM 3569 O O . TYR A 1 453 ? -12.197 -14.985 9.086 1.00 19.78 453 TYR A O 1
ATOM 3578 N N . ALA A 1 454 ? -10.608 -15.905 10.402 1.00 21.78 454 ALA A N 1
ATOM 3579 C CA . ALA A 1 454 ? -10.080 -14.589 10.810 1.00 20.88 454 ALA A CA 1
ATOM 3580 C C . ALA A 1 454 ? -9.547 -13.824 9.571 1.00 22.98 454 ALA A C 1
ATOM 3581 O O . ALA A 1 454 ? -9.742 -12.595 9.456 1.00 20.79 454 ALA A O 1
ATOM 3583 N N . ASN A 1 455 ? -8.871 -14.551 8.656 1.00 17.92 455 ASN A N 1
ATOM 3584 C CA . ASN A 1 455 ? -8.345 -13.944 7.426 1.00 18.67 455 ASN A CA 1
ATOM 3585 C C . ASN A 1 455 ? -9.490 -13.459 6.530 1.00 21.94 455 ASN A C 1
ATOM 3586 O O . ASN A 1 455 ? -9.407 -12.354 5.972 1.00 20.63 455 ASN A O 1
ATOM 3591 N N . GLU A 1 456 ? -10.569 -14.255 6.451 1.00 18.44 456 GLU A N 1
ATOM 3592 C CA . GLU A 1 456 ? -11.781 -13.908 5.684 1.00 19.76 456 GLU A CA 1
ATOM 3593 C C . GLU A 1 456 ? -12.389 -12.643 6.284 1.00 23.30 456 GLU A C 1
ATOM 3594 O O . GLU A 1 456 ? -12.785 -11.725 5.553 1.00 22.30 456 GLU A O 1
ATOM 3600 N N . LYS A 1 457 ? -12.470 -12.589 7.626 1.00 21.18 457 LYS A N 1
ATOM 3601 C CA . LYS A 1 457 ? -13.019 -11.432 8.337 1.00 21.25 457 LYS A CA 1
ATOM 3602 C C . LYS A 1 457 ? -12.203 -10.168 8.089 1.00 23.42 457 LYS A C 1
ATOM 3603 O O . LYS A 1 457 ? -12.779 -9.083 7.892 1.00 21.73 457 LYS A O 1
ATOM 3609 N N . LEU A 1 458 ? -10.861 -10.284 8.094 1.00 21.03 458 LEU A N 1
ATOM 3610 C CA . LEU A 1 458 ? -9.959 -9.146 7.824 1.00 20.91 458 LEU A CA 1
ATOM 3611 C C . LEU A 1 458 ? -10.106 -8.637 6.382 1.00 22.04 458 LEU A C 1
ATOM 3612 O O . LEU A 1 458 ? -10.074 -7.414 6.136 1.00 20.30 458 LEU A O 1
ATOM 3617 N N . GLN A 1 459 ? -10.284 -9.568 5.422 1.00 19.82 459 GLN A N 1
ATOM 3618 C CA . GLN A 1 459 ? -10.477 -9.190 4.005 1.00 20.03 459 GLN A CA 1
ATOM 3619 C C . GLN A 1 459 ? -11.803 -8.404 3.907 1.00 23.72 459 GLN A C 1
ATOM 3620 O O . GLN A 1 459 ? -11.880 -7.410 3.176 1.00 23.13 459 GLN A O 1
ATOM 3626 N N . GLU A 1 460 ? -12.844 -8.850 4.636 1.00 20.74 460 GLU A N 1
ATOM 3627 C CA . GLU A 1 460 ? -14.146 -8.143 4.638 1.00 21.33 460 GLU A CA 1
ATOM 3628 C C . GLU A 1 460 ? -13.951 -6.720 5.187 1.00 24.94 460 GLU A C 1
ATOM 3629 O O . GLU A 1 460 ? -14.526 -5.772 4.629 1.00 23.43 460 GLU A O 1
ATOM 3635 N N A TYR A 1 461 ? -13.111 -6.582 6.229 0.51 21.17 461 TYR A N 1
ATOM 3636 N N B TYR A 1 461 ? -13.129 -6.545 6.258 0.49 21.76 461 TYR A N 1
ATOM 3637 C CA A TYR A 1 461 ? -12.774 -5.298 6.837 0.51 20.85 461 TYR A CA 1
ATOM 3638 C CA B TYR A 1 461 ? -12.831 -5.209 6.815 0.49 21.68 461 TYR A CA 1
ATOM 3639 C C A TYR A 1 461 ? -12.047 -4.372 5.845 0.51 23.40 461 TYR A C 1
ATOM 3640 C C B TYR A 1 461 ? -12.103 -4.351 5.770 0.49 23.52 461 TYR A C 1
ATOM 3641 O O A TYR A 1 461 ? -12.384 -3.189 5.743 0.51 22.82 461 TYR A O 1
ATOM 3642 O O B TYR A 1 461 ? -12.473 -3.187 5.578 0.49 22.25 461 TYR A O 1
ATOM 3659 N N . PHE A 1 462 ? -11.068 -4.921 5.100 1.00 19.74 462 PHE A N 1
ATOM 3660 C CA . PHE A 1 462 ? -10.321 -4.216 4.060 1.00 19.99 462 PHE A CA 1
ATOM 3661 C C . PHE A 1 462 ? -11.324 -3.707 2.975 1.00 23.96 462 PHE A C 1
ATOM 3662 O O . PHE A 1 462 ? -11.300 -2.524 2.623 1.00 22.05 462 PHE A O 1
ATOM 3670 N N . ASN A 1 463 ? -12.229 -4.589 2.481 1.00 19.98 463 ASN A N 1
ATOM 3671 C CA . ASN A 1 463 ? -13.212 -4.237 1.440 1.00 20.22 463 ASN A CA 1
ATOM 3672 C C . ASN A 1 463 ? -14.205 -3.177 1.940 1.00 25.92 463 ASN A C 1
ATOM 3673 O O . ASN A 1 463 ? -14.607 -2.293 1.183 1.00 24.65 463 ASN A O 1
ATOM 3678 N N . LYS A 1 464 ? -14.592 -3.278 3.212 1.00 23.02 464 LYS A N 1
ATOM 3679 C CA . LYS A 1 464 ? -15.546 -2.332 3.805 1.00 23.97 464 LYS A CA 1
ATOM 3680 C C . LYS A 1 464 ? -14.970 -0.920 3.769 1.00 25.96 464 LYS A C 1
ATOM 3681 O O . LYS A 1 464 ? -15.659 -0.012 3.345 1.00 26.15 464 LYS A O 1
ATOM 3687 N N . HIS A 1 465 ? -13.704 -0.755 4.132 1.00 22.58 465 HIS A N 1
ATOM 3688 C CA . HIS A 1 465 ? -13.064 0.558 4.168 1.00 22.19 465 HIS A CA 1
ATOM 3689 C C . HIS A 1 465 ? -12.573 1.067 2.825 1.00 26.75 465 HIS A C 1
ATOM 3690 O O . HIS A 1 465 ? -12.688 2.272 2.547 1.00 26.17 465 HIS A O 1
ATOM 3697 N N . ILE A 1 466 ? -12.027 0.193 2.001 1.00 20.19 466 ILE A N 1
ATOM 3698 C CA . ILE A 1 466 ? -11.473 0.609 0.716 1.00 20.11 466 ILE A CA 1
ATOM 3699 C C . ILE A 1 466 ? -12.556 0.844 -0.326 1.00 24.03 466 ILE A C 1
ATOM 3700 O O . ILE A 1 466 ? -12.421 1.764 -1.155 1.00 24.24 466 ILE A O 1
ATOM 3705 N N . PHE A 1 467 ? -13.593 -0.019 -0.336 1.00 21.80 467 PHE A N 1
ATOM 3706 C CA . PHE A 1 467 ? -14.639 0.038 -1.357 1.00 22.65 467 PHE A CA 1
ATOM 3707 C C . PHE A 1 467 ? -16.035 0.435 -0.892 1.00 26.83 467 PHE A C 1
ATOM 3708 O O . PHE A 1 467 ? -16.631 1.326 -1.497 1.00 25.61 467 PHE A O 1
ATOM 3716 N N . SER A 1 468 ? -16.601 -0.300 0.086 1.00 24.11 468 SER A N 1
ATOM 3717 C CA . SER A 1 468 ? -17.991 -0.151 0.495 1.00 24.80 468 SER A CA 1
ATOM 3718 C C . SER A 1 468 ? -18.301 1.196 1.168 1.00 28.27 468 SER A C 1
ATOM 3719 O O . SER A 1 468 ? -19.126 1.950 0.641 1.00 28.27 468 SER A O 1
ATOM 3722 N N . LEU A 1 469 ? -17.655 1.496 2.315 1.00 24.80 469 LEU A N 1
ATOM 3723 C CA . LEU A 1 469 ? -17.888 2.751 3.043 1.00 25.73 469 LEU A CA 1
ATOM 3724 C C . LEU A 1 469 ? -17.384 3.935 2.228 1.00 27.24 469 LEU A C 1
ATOM 3725 O O . LEU A 1 469 ? -17.961 5.025 2.286 1.00 24.76 469 LEU A O 1
ATOM 3730 N N . GLU A 1 470 ? -16.294 3.724 1.481 1.00 21.02 470 GLU A N 1
ATOM 3731 C CA . GLU A 1 470 ? -15.703 4.771 0.659 1.00 19.95 470 GLU A CA 1
ATOM 3732 C C . GLU A 1 470 ? -16.705 5.266 -0.367 1.00 24.76 470 GLU A C 1
ATOM 3733 O O . GLU A 1 470 ? -16.950 6.470 -0.440 1.00 24.44 470 GLU A O 1
ATOM 3739 N N . GLN A 1 471 ? -17.312 4.347 -1.147 1.00 23.31 471 GLN A N 1
ATOM 3740 C CA . GLN A 1 471 ? -18.269 4.748 -2.205 1.00 23.40 471 GLN A CA 1
ATOM 3741 C C . GLN A 1 471 ? -19.595 5.186 -1.644 1.00 27.85 471 GLN A C 1
ATOM 3742 O O . GLN A 1 471 ? -20.245 6.057 -2.237 1.00 28.23 471 GLN A O 1
ATOM 3748 N N . LEU A 1 472 ? -19.971 4.669 -0.462 1.00 24.51 472 LEU A N 1
ATOM 3749 C CA . LEU A 1 472 ? -21.199 5.124 0.202 1.00 24.81 472 LEU A CA 1
ATOM 3750 C C . LEU A 1 472 ? -21.023 6.598 0.610 1.00 27.36 472 LEU A C 1
ATOM 3751 O O . LEU A 1 472 ? -21.955 7.395 0.451 1.00 28.80 472 LEU A O 1
ATOM 3756 N N . GLU A 1 473 ? -19.832 6.956 1.139 1.00 23.65 473 GLU A N 1
ATOM 3757 C CA . GLU A 1 473 ? -19.512 8.344 1.534 1.00 24.28 473 GLU A CA 1
ATOM 3758 C C . GLU A 1 473 ? -19.562 9.271 0.295 1.00 26.45 473 GLU A C 1
ATOM 3759 O O . GLU A 1 473 ? -20.091 10.379 0.386 1.00 25.06 473 GLU A O 1
ATOM 3765 N N . TYR A 1 474 ? -19.031 8.819 -0.868 1.00 22.87 474 TYR A N 1
ATOM 3766 C CA . TYR A 1 474 ? -19.097 9.642 -2.087 1.00 22.95 474 TYR A CA 1
ATOM 3767 C C . TYR A 1 474 ? -20.567 9.905 -2.472 1.00 27.72 474 TYR A C 1
ATOM 3768 O O . TYR A 1 474 ? -20.910 11.018 -2.864 1.00 26.64 474 TYR A O 1
ATOM 3777 N N . SER A 1 475 ? -21.423 8.876 -2.354 1.00 25.09 475 SER A N 1
ATOM 3778 C CA . SER A 1 475 ? -22.848 8.978 -2.673 1.00 25.85 475 SER A CA 1
ATOM 3779 C C . SER A 1 475 ? -23.566 9.945 -1.702 1.00 30.99 475 SER A C 1
ATOM 3780 O O . SER A 1 475 ? -24.335 10.800 -2.151 1.00 30.53 475 SER A O 1
ATOM 3783 N N . ARG A 1 476 ? -23.340 9.788 -0.382 1.00 27.26 476 ARG A N 1
ATOM 3784 C CA . ARG A 1 476 ? -23.982 10.631 0.636 1.00 27.47 476 ARG A CA 1
ATOM 3785 C C . ARG A 1 476 ? -23.575 12.107 0.490 1.00 29.81 476 ARG A C 1
ATOM 3786 O O . ARG A 1 476 ? -24.391 13.008 0.736 1.00 30.66 476 ARG A O 1
ATOM 3794 N N . GLU A 1 477 ? -22.324 12.345 0.058 1.00 23.76 477 GLU A N 1
ATOM 3795 C CA . GLU A 1 477 ? -21.781 13.693 -0.152 1.00 22.42 477 GLU A CA 1
ATOM 3796 C C . GLU A 1 477 ? -22.122 14.261 -1.518 1.00 27.03 477 GLU A C 1
ATOM 3797 O O . GLU A 1 477 ? -21.801 15.413 -1.790 1.00 26.03 477 GLU A O 1
ATOM 3803 N N . GLY A 1 478 ? -22.796 13.470 -2.366 1.00 25.89 478 GLY A N 1
ATOM 3804 C CA . GLY A 1 478 ? -23.243 13.954 -3.675 1.00 26.02 478 GLY A CA 1
ATOM 3805 C C . GLY A 1 478 ? -22.151 14.209 -4.697 1.00 29.42 478 GLY A C 1
ATOM 3806 O O . GLY A 1 478 ? -22.328 15.048 -5.585 1.00 29.35 478 GLY A O 1
ATOM 3807 N N . LEU A 1 479 ? -21.014 13.474 -4.615 1.00 25.04 479 LEU A N 1
ATOM 3808 C CA . LEU A 1 479 ? -19.925 13.651 -5.577 1.00 23.77 479 LEU A CA 1
ATOM 3809 C C . LEU A 1 479 ? -20.292 13.127 -6.974 1.00 28.71 479 LEU A C 1
ATOM 3810 O O . LEU A 1 479 ? -21.217 12.314 -7.105 1.00 27.77 479 LEU A O 1
ATOM 3815 N N . VAL A 1 480 ? -19.570 13.594 -7.994 1.00 26.47 480 VAL A N 1
ATOM 3816 C CA . VAL A 1 480 ? -19.703 13.076 -9.365 1.00 27.54 480 VAL A CA 1
ATOM 3817 C C . VAL A 1 480 ? -18.885 11.767 -9.315 1.00 29.22 480 VAL A C 1
ATOM 3818 O O . VAL A 1 480 ? -17.680 11.799 -9.084 1.00 29.03 480 VAL A O 1
ATOM 3822 N N . TRP A 1 481 ? -19.567 10.623 -9.390 1.00 28.71 481 TRP A N 1
ATOM 3823 C CA . TRP A 1 481 ? -18.901 9.341 -9.195 1.00 28.07 481 TRP A CA 1
ATOM 3824 C C . TRP A 1 481 ? -19.637 8.180 -9.847 1.00 34.22 481 TRP A C 1
ATOM 3825 O O . TRP A 1 481 ? -20.847 8.064 -9.714 1.00 34.88 481 TRP A O 1
ATOM 3836 N N . GLU A 1 482 ? -18.887 7.325 -10.540 1.00 33.48 482 GLU A N 1
ATOM 3837 C CA . GLU A 1 482 ? -19.401 6.090 -11.145 1.00 34.73 482 GLU A CA 1
ATOM 3838 C C . GLU A 1 482 ? -18.829 4.953 -10.267 1.00 33.84 482 GLU A C 1
ATOM 3839 O O . GLU A 1 482 ? -17.616 4.858 -10.125 1.00 30.98 482 GLU A O 1
ATOM 3845 N N . ASP A 1 483 ? -19.705 4.147 -9.642 1.00 32.80 483 ASP A N 1
ATOM 3846 C CA . ASP A 1 483 ? -19.252 3.069 -8.750 1.00 32.73 483 ASP A CA 1
ATOM 3847 C C . ASP A 1 483 ? -18.321 2.076 -9.423 1.00 33.99 483 ASP A C 1
ATOM 3848 O O . ASP A 1 483 ? -18.478 1.754 -10.600 1.00 33.07 483 ASP A O 1
ATOM 3853 N N . ILE A 1 484 ? -17.321 1.653 -8.668 1.00 28.70 484 ILE A N 1
ATOM 3854 C CA . ILE A 1 484 ? -16.325 0.669 -9.075 1.00 28.90 484 ILE A CA 1
ATOM 3855 C C . ILE A 1 484 ? -16.718 -0.632 -8.400 1.00 33.73 484 ILE A C 1
ATOM 3856 O O . ILE A 1 484 ? -16.910 -0.667 -7.174 1.00 33.13 484 ILE A O 1
ATOM 3861 N N . ASP A 1 485 ? -16.882 -1.685 -9.219 1.00 31.59 485 ASP A N 1
ATOM 3862 C CA . ASP A 1 485 ? -17.224 -3.012 -8.736 1.00 32.38 485 ASP A CA 1
ATOM 3863 C C . ASP A 1 485 ? -16.001 -3.652 -8.081 1.00 32.32 485 ASP A C 1
ATOM 3864 O O . ASP A 1 485 ? -14.863 -3.372 -8.476 1.00 31.34 485 ASP A O 1
ATOM 3869 N N A TRP A 1 486 ? -16.242 -4.517 -7.097 0.45 27.50 486 TRP A N 1
ATOM 3870 N N B TRP A 1 486 ? -16.236 -4.485 -7.060 0.55 28.32 486 TRP A N 1
ATOM 3871 C CA A TRP A 1 486 ? -15.178 -5.184 -6.347 0.45 26.05 486 TRP A CA 1
ATOM 3872 C CA B TRP A 1 486 ? -15.161 -5.179 -6.349 0.55 27.29 486 TRP A CA 1
ATOM 3873 C C A TRP A 1 486 ? -15.579 -6.608 -5.966 0.45 32.04 486 TRP A C 1
ATOM 3874 C C B TRP A 1 486 ? -15.567 -6.620 -6.017 0.55 32.43 486 TRP A C 1
ATOM 3875 O O A TRP A 1 486 ? -16.766 -6.940 -5.986 0.45 31.15 486 TRP A O 1
ATOM 3876 O O B TRP A 1 486 ? -16.747 -6.963 -6.101 0.55 31.09 486 TRP A O 1
ATOM 3897 N N . ILE A 1 487 ? -14.589 -7.459 -5.649 1.00 30.29 487 ILE A N 1
ATOM 3898 C CA . ILE A 1 487 ? -14.849 -8.859 -5.284 1.00 32.03 487 ILE A CA 1
ATOM 3899 C C . ILE A 1 487 ? -15.277 -8.849 -3.825 1.00 34.56 487 ILE A C 1
ATOM 3900 O O . ILE A 1 487 ? -14.456 -8.587 -2.955 1.00 33.46 487 ILE A O 1
ATOM 3905 N N . ASP A 1 488 ? -16.558 -9.061 -3.574 1.00 31.82 488 ASP A N 1
ATOM 3906 C CA . ASP A 1 488 ? -17.167 -9.037 -2.252 1.00 32.02 488 ASP A CA 1
ATOM 3907 C C . ASP A 1 488 ? -17.218 -10.456 -1.677 1.00 36.36 488 ASP A C 1
ATOM 3908 O O . ASP A 1 488 ? -17.819 -11.339 -2.290 1.00 36.78 488 ASP A O 1
ATOM 3913 N N . ASN A 1 489 ? -16.610 -10.665 -0.497 1.00 31.03 489 ASN A N 1
ATOM 3914 C CA . ASN A 1 489 ? -16.617 -12.005 0.140 1.00 30.50 489 ASN A CA 1
ATOM 3915 C C . ASN A 1 489 ? -17.707 -12.148 1.223 1.00 34.78 489 ASN A C 1
ATOM 3916 O O . ASN A 1 489 ? -17.644 -13.075 2.022 1.00 32.33 489 ASN A O 1
ATOM 3921 N N . GLY A 1 490 ? -18.659 -11.203 1.268 1.00 34.09 490 GLY A N 1
ATOM 3922 C CA . GLY A 1 490 ? -19.729 -11.143 2.267 1.00 34.57 490 GLY A CA 1
ATOM 3923 C C . GLY A 1 490 ? -20.531 -12.414 2.468 1.00 40.30 490 GLY A C 1
ATOM 3924 O O . GLY A 1 490 ? -20.869 -12.756 3.607 1.00 41.89 490 GLY A O 1
ATOM 3925 N N . GLU A 1 491 ? -20.823 -13.134 1.373 1.00 34.74 491 GLU A N 1
ATOM 3926 C CA . GLU A 1 491 ? -21.608 -14.365 1.432 1.00 35.91 491 GLU A CA 1
ATOM 3927 C C . GLU A 1 491 ? -20.826 -15.531 2.013 1.00 38.09 491 GLU A C 1
ATOM 3928 O O . GLU A 1 491 ? -21.433 -16.443 2.581 1.00 35.41 491 GLU A O 1
ATOM 3934 N N . CYS A 1 492 ? -19.470 -15.477 1.932 1.00 35.02 492 CYS A N 1
ATOM 3935 C CA . CYS A 1 492 ? -18.653 -16.526 2.540 1.00 33.42 492 CYS A CA 1
ATOM 3936 C C . CYS A 1 492 ? -18.753 -16.371 4.047 1.00 36.01 492 CYS A C 1
ATOM 3937 O O . CYS A 1 492 ? -18.901 -17.361 4.758 1.00 35.23 492 CYS A O 1
ATOM 3940 N N . LEU A 1 493 ? -18.707 -15.128 4.528 1.00 33.11 493 LEU A N 1
ATOM 3941 C CA . LEU A 1 493 ? -18.856 -14.860 5.952 1.00 34.09 493 LEU A CA 1
ATOM 3942 C C . LEU A 1 493 ? -20.248 -15.189 6.443 1.00 38.36 493 LEU A C 1
ATOM 3943 O O . LEU A 1 493 ? -20.380 -15.672 7.555 1.00 38.42 493 LEU A O 1
ATOM 3948 N N . ASP A 1 494 ? -21.260 -15.003 5.589 1.00 36.42 494 ASP A N 1
ATOM 3949 C CA . ASP A 1 494 ? -22.664 -15.317 5.880 1.00 37.55 494 ASP A CA 1
ATOM 3950 C C . ASP A 1 494 ? -22.784 -16.830 6.092 1.00 42.18 494 ASP A C 1
ATOM 3951 O O . ASP A 1 494 ? -23.362 -17.248 7.094 1.00 42.68 494 ASP A O 1
ATOM 3956 N N . LEU A 1 495 ? -22.156 -17.648 5.202 1.00 38.66 495 LEU A N 1
ATOM 3957 C CA . LEU A 1 495 ? -22.124 -19.115 5.321 1.00 37.14 495 LEU A CA 1
ATOM 3958 C C . LEU A 1 495 ? -21.537 -19.525 6.689 1.00 38.63 495 LEU A C 1
ATOM 3959 O O . LEU A 1 495 ? -22.064 -20.424 7.334 1.00 37.15 495 LEU A O 1
ATOM 3964 N N . ILE A 1 496 ? -20.445 -18.870 7.109 1.00 33.29 496 ILE A N 1
ATOM 3965 C CA . ILE A 1 496 ? -19.767 -19.173 8.365 1.00 31.80 496 ILE A CA 1
ATOM 3966 C C . ILE A 1 496 ? -20.548 -18.667 9.581 1.00 37.22 496 ILE A C 1
ATOM 3967 O O . ILE A 1 496 ? -20.694 -19.415 10.542 1.00 34.16 496 ILE A O 1
ATOM 3972 N N . GLU A 1 497 ? -21.048 -17.409 9.528 1.00 36.41 497 GLU A N 1
ATOM 3973 C CA . GLU A 1 497 ? -21.596 -16.657 10.653 1.00 36.58 497 GLU A CA 1
ATOM 3974 C C . GLU A 1 497 ? -23.107 -16.620 10.879 1.00 41.31 497 GLU A C 1
ATOM 3975 O O . GLU A 1 497 ? -23.484 -16.359 12.026 1.00 42.63 497 GLU A O 1
ATOM 3981 N N . LYS A 1 498 ? -23.952 -16.799 9.842 1.00 35.47 498 LYS A N 1
ATOM 3982 C CA . LYS A 1 498 ? -25.428 -16.710 9.970 1.00 37.74 498 LYS A CA 1
ATOM 3983 C C . LYS A 1 498 ? -26.029 -17.812 10.847 1.00 42.56 498 LYS A C 1
ATOM 3984 O O . LYS A 1 498 ? -25.358 -18.798 11.154 1.00 41.05 498 LYS A O 1
ATOM 3990 N N . LYS A 1 499 ? -27.324 -17.671 11.193 1.00 41.17 499 LYS A N 1
ATOM 3991 C CA . LYS A 1 499 ? -28.073 -18.696 11.910 1.00 42.88 499 LYS A CA 1
ATOM 3992 C C . LYS A 1 499 ? -28.121 -19.888 10.939 1.00 48.36 499 LYS A C 1
ATOM 3993 O O . LYS A 1 499 ? -28.247 -19.681 9.730 1.00 50.46 499 LYS A O 1
ATOM 3995 N N . LEU A 1 500 ? -27.910 -21.104 11.427 1.00 44.35 500 LEU A N 1
ATOM 3996 C CA . LEU A 1 500 ? -27.833 -22.312 10.580 1.00 45.26 500 LEU A CA 1
ATOM 3997 C C . LEU A 1 500 ? -26.541 -22.369 9.733 1.00 43.58 500 LEU A C 1
ATOM 3998 O O . LEU A 1 500 ? -26.376 -23.282 8.930 1.00 42.62 500 LEU A O 1
ATOM 4003 N N . GLY A 1 501 ? -25.629 -21.426 9.966 1.00 37.31 501 GLY A N 1
ATOM 4004 C CA . GLY A 1 501 ? -24.332 -21.364 9.300 1.00 36.43 501 GLY A CA 1
ATOM 4005 C C . GLY A 1 501 ? -23.364 -22.382 9.861 1.00 37.47 501 GLY A C 1
ATOM 4006 O O . GLY A 1 501 ? -23.719 -23.152 10.759 1.00 36.83 501 GLY A O 1
ATOM 4007 N N . LEU A 1 502 ? -22.117 -22.387 9.359 1.00 31.82 502 LEU A N 1
ATOM 4008 C CA . LEU A 1 502 ? -21.144 -23.380 9.806 1.00 30.47 502 LEU A CA 1
ATOM 4009 C C . LEU A 1 502 ? -20.873 -23.328 11.299 1.00 33.90 502 LEU A C 1
ATOM 4010 O O . LEU A 1 502 ? -20.976 -24.363 11.956 1.00 32.96 502 LEU A O 1
ATOM 4015 N N . LEU A 1 503 ? -20.591 -22.132 11.851 1.00 30.47 503 LEU A N 1
ATOM 4016 C CA . LEU A 1 503 ? -20.323 -21.993 13.286 1.00 31.64 503 LEU A CA 1
ATOM 4017 C C . LEU A 1 503 ? -21.525 -22.411 14.127 1.00 35.83 503 LEU A C 1
ATOM 4018 O O . LEU A 1 503 ? -21.353 -23.099 15.132 1.00 36.30 503 LEU A O 1
ATOM 4023 N N . ALA A 1 504 ? -22.737 -22.012 13.698 1.00 35.00 504 ALA A N 1
ATOM 4024 C CA . ALA A 1 504 ? -23.998 -22.340 14.387 1.00 35.77 504 ALA A CA 1
ATOM 4025 C C . ALA A 1 504 ? -24.201 -23.846 14.466 1.00 39.42 504 ALA A C 1
ATOM 4026 O O . ALA A 1 504 ? -24.510 -24.357 15.546 1.00 38.99 504 ALA A O 1
ATOM 4028 N N . LEU A 1 505 ? -24.006 -24.563 13.338 1.00 35.94 505 LEU A N 1
ATOM 4029 C CA . LEU A 1 505 ? -24.177 -26.022 13.327 1.00 37.55 505 LEU A CA 1
ATOM 4030 C C . LEU A 1 505 ? -23.118 -26.722 14.163 1.00 37.31 505 LEU A C 1
ATOM 4031 O O . LEU A 1 505 ? -23.443 -27.671 14.883 1.00 37.02 505 LEU A O 1
ATOM 4036 N N . ILE A 1 506 ? -21.860 -26.234 14.095 1.00 33.20 506 ILE A N 1
ATOM 4037 C CA . ILE A 1 506 ? -20.757 -26.793 14.892 1.00 31.70 506 ILE A CA 1
ATOM 4038 C C . ILE A 1 506 ? -21.100 -26.621 16.373 1.00 35.02 506 ILE A C 1
ATOM 4039 O O . ILE A 1 506 ? -20.956 -27.572 17.136 1.00 34.77 506 ILE A O 1
ATOM 4044 N N . ASN A 1 507 ? -21.576 -25.425 16.760 1.00 34.17 507 ASN A N 1
ATOM 4045 C CA . ASN A 1 507 ? -21.946 -25.145 18.155 1.00 34.47 507 ASN A CA 1
ATOM 4046 C C . ASN A 1 507 ? -23.135 -25.952 18.621 1.00 39.71 507 ASN A C 1
ATOM 4047 O O . ASN A 1 507 ? -23.112 -26.463 19.739 1.00 39.50 507 ASN A O 1
ATOM 4052 N N . GLU A 1 508 ? -24.144 -26.111 17.758 1.00 38.83 508 GLU A N 1
ATOM 4053 C CA . GLU A 1 508 ? -25.341 -26.884 18.090 1.00 40.50 508 GLU A CA 1
ATOM 4054 C C . GLU A 1 508 ? -24.981 -28.348 18.319 1.00 45.95 508 GLU A C 1
ATOM 4055 O O . GLU A 1 508 ? -25.371 -28.906 19.347 1.00 47.21 508 GLU A O 1
ATOM 4061 N N . GLU A 1 509 ? -24.160 -28.939 17.423 1.00 42.49 509 GLU A N 1
ATOM 4062 C CA . GLU A 1 509 ? -23.708 -30.326 17.568 1.00 42.74 509 GLU A CA 1
ATOM 4063 C C . GLU A 1 509 ? -22.841 -30.519 18.817 1.00 46.15 509 GLU A C 1
ATOM 4064 O O . GLU A 1 509 ? -22.903 -31.578 19.441 1.00 44.72 509 GLU A O 1
ATOM 4070 N N . SER A 1 510 ? -22.024 -29.500 19.161 1.00 42.31 510 SER A N 1
ATOM 4071 C CA . SER A 1 510 ? -21.125 -29.520 20.321 1.00 42.39 510 SER A CA 1
ATOM 4072 C C . SER A 1 510 ? -21.903 -29.657 21.647 1.00 50.17 510 SER A C 1
ATOM 4073 O O . SER A 1 510 ? -21.436 -30.330 22.564 1.00 47.83 510 SER A O 1
ATOM 4076 N N . HIS A 1 511 ? -23.110 -29.063 21.715 1.00 52.22 511 HIS A N 1
ATOM 4077 C CA . HIS A 1 511 ? -23.963 -29.101 22.909 1.00 54.85 511 HIS A CA 1
ATOM 4078 C C . HIS A 1 511 ? -24.727 -30.418 23.084 1.00 61.58 511 HIS A C 1
ATOM 4079 O O . HIS A 1 511 ? -25.316 -30.635 24.144 1.00 62.32 511 HIS A O 1
ATOM 4086 N N . PHE A 1 512 ? -24.648 -31.325 22.090 1.00 59.20 512 PHE A N 1
ATOM 4087 C CA . PHE A 1 512 ? -25.261 -32.646 22.145 1.00 60.53 512 PHE A CA 1
ATOM 4088 C C . PHE A 1 512 ? -24.227 -33.714 22.516 1.00 66.15 512 PHE A C 1
ATOM 4089 O O . PHE A 1 512 ? -23.316 -33.974 21.729 1.00 65.97 512 PHE A O 1
ATOM 4097 N N . PRO A 1 513 ? -24.335 -34.320 23.724 1.00 64.22 513 PRO A N 1
ATOM 4098 C CA . PRO A 1 513 ? -23.349 -35.343 24.143 1.00 63.88 513 PRO A CA 1
ATOM 4099 C C . PRO A 1 513 ? -23.195 -36.561 23.225 1.00 65.74 513 PRO A C 1
ATOM 4100 O O . PRO A 1 513 ? -22.081 -37.073 23.093 1.00 65.58 513 PRO A O 1
ATOM 4104 N N . GLN A 1 514 ? -24.300 -37.020 22.601 1.00 60.59 514 GLN A N 1
ATOM 4105 C CA . GLN A 1 514 ? -24.344 -38.172 21.688 1.00 60.04 514 GLN A CA 1
ATOM 4106 C C . GLN A 1 514 ? -23.778 -37.888 20.275 1.00 60.18 514 GLN A C 1
ATOM 4107 O O . GLN A 1 514 ? -23.449 -38.834 19.555 1.00 59.97 514 GLN A O 1
ATOM 4109 N N . ALA A 1 515 ? -23.690 -36.601 19.878 1.00 53.59 515 ALA A N 1
ATOM 4110 C CA . ALA A 1 515 ? -23.176 -36.189 18.569 1.00 51.53 515 ALA A CA 1
ATOM 4111 C C . ALA A 1 515 ? -21.700 -36.539 18.375 1.00 53.02 515 ALA A C 1
ATOM 4112 O O . ALA A 1 515 ? -20.935 -36.580 19.338 1.00 53.13 515 ALA A O 1
ATOM 4114 N N . THR A 1 516 ? -21.323 -36.827 17.128 1.00 46.67 516 THR A N 1
ATOM 4115 C CA . THR A 1 516 ? -19.959 -37.162 16.718 1.00 44.65 516 THR A CA 1
ATOM 4116 C C . THR A 1 516 ? -19.592 -36.253 15.536 1.00 45.87 516 THR A C 1
ATOM 4117 O O . THR A 1 516 ? -20.462 -35.567 14.992 1.00 44.96 516 THR A O 1
ATOM 4121 N N . ASP A 1 517 ? -18.330 -36.284 15.112 1.00 41.59 517 ASP A N 1
ATOM 4122 C CA . ASP A 1 517 ? -17.871 -35.494 13.965 1.00 40.15 517 ASP A CA 1
ATOM 4123 C C . ASP A 1 517 ? -18.588 -35.970 12.693 1.00 43.25 517 ASP A C 1
ATOM 4124 O O . ASP A 1 517 ? -18.901 -35.159 11.824 1.00 42.37 517 ASP A O 1
ATOM 4129 N N . SER A 1 518 ? -18.933 -37.270 12.647 1.00 39.97 518 SER A N 1
ATOM 4130 C CA . SER A 1 518 ? -19.661 -37.901 11.541 1.00 41.01 518 SER A CA 1
ATOM 4131 C C . SER A 1 518 ? -21.095 -37.345 11.426 1.00 43.55 518 SER A C 1
ATOM 4132 O O . SER A 1 518 ? -21.511 -36.982 10.325 1.00 43.21 518 SER A O 1
ATOM 4135 N N . THR A 1 519 ? -21.834 -37.239 12.557 1.00 39.13 519 THR A N 1
ATOM 4136 C CA . THR A 1 519 ? -23.193 -36.667 12.570 1.00 39.54 519 THR A CA 1
ATOM 4137 C C . THR A 1 519 ? -23.129 -35.175 12.227 1.00 40.25 519 THR A C 1
ATOM 4138 O O . THR A 1 519 ? -24.012 -34.670 11.532 1.00 38.81 519 THR A O 1
ATOM 4142 N N . LEU A 1 520 ? -22.073 -34.471 12.685 1.00 35.88 520 LEU A N 1
ATOM 4143 C CA . LEU A 1 520 ? -21.889 -33.061 12.343 1.00 33.99 520 LEU A CA 1
ATOM 4144 C C . LEU A 1 520 ? -21.749 -32.906 10.837 1.00 36.50 520 LEU A C 1
ATOM 4145 O O . LEU A 1 520 ? -22.443 -32.077 10.265 1.00 37.60 520 LEU A O 1
ATOM 4150 N N . LEU A 1 521 ? -20.862 -33.702 10.199 1.00 33.98 521 LEU A N 1
ATOM 4151 C CA . LEU A 1 521 ? -20.626 -33.623 8.754 1.00 34.26 521 LEU A CA 1
ATOM 4152 C C . LEU A 1 521 ? -21.898 -33.872 7.956 1.00 40.02 521 LEU A C 1
ATOM 4153 O O . LEU A 1 521 ? -22.143 -33.175 6.975 1.00 39.37 521 LEU A O 1
ATOM 4158 N N . GLU A 1 522 ? -22.724 -34.838 8.390 1.00 37.54 522 GLU A N 1
ATOM 4159 C CA . GLU A 1 522 ? -23.986 -35.102 7.712 1.00 37.49 522 GLU A CA 1
ATOM 4160 C C . GLU A 1 522 ? -24.847 -33.839 7.731 1.00 40.41 522 GLU A C 1
ATOM 4161 O O . GLU A 1 522 ? -25.449 -33.498 6.706 1.00 40.54 522 GLU A O 1
ATOM 4167 N N . LYS A 1 523 ? -24.896 -33.132 8.890 1.00 37.45 523 LYS A N 1
ATOM 4168 C CA . LYS A 1 523 ? -25.683 -31.901 9.039 1.00 37.80 523 LYS A CA 1
ATOM 4169 C C . LYS A 1 523 ? -25.131 -30.758 8.204 1.00 40.88 523 LYS A C 1
ATOM 4170 O O . LYS A 1 523 ? -25.904 -30.045 7.565 1.00 41.54 523 LYS A O 1
ATOM 4176 N N . LEU A 1 524 ? -23.795 -30.594 8.191 1.00 35.00 524 LEU A N 1
ATOM 4177 C CA . LEU A 1 524 ? -23.150 -29.561 7.379 1.00 33.20 524 LEU A CA 1
ATOM 4178 C C . LEU A 1 524 ? -23.510 -29.766 5.898 1.00 37.40 524 LEU A C 1
ATOM 4179 O O . LEU A 1 524 ? -24.013 -28.830 5.272 1.00 37.77 524 LEU A O 1
ATOM 4184 N N . HIS A 1 525 ? -23.330 -31.007 5.378 1.00 34.78 525 HIS A N 1
ATOM 4185 C CA . HIS A 1 525 ? -23.625 -31.361 3.994 1.00 36.47 525 HIS A CA 1
ATOM 4186 C C . HIS A 1 525 ? -25.103 -31.163 3.669 1.00 43.65 525 HIS A C 1
ATOM 4187 O O . HIS A 1 525 ? -25.416 -30.566 2.640 1.00 42.26 525 HIS A O 1
ATOM 4194 N N . SER A 1 526 ? -26.014 -31.649 4.548 1.00 42.83 526 SER A N 1
ATOM 4195 C CA . SER A 1 526 ? -27.456 -31.517 4.330 1.00 43.71 526 SER A CA 1
ATOM 4196 C C . SER A 1 526 ? -27.911 -30.058 4.244 1.00 48.33 526 SER A C 1
ATOM 4197 O O . SER A 1 526 ? -28.699 -29.705 3.367 1.00 49.84 526 SER A O 1
ATOM 4200 N N . GLN A 1 527 ? -27.407 -29.208 5.132 1.00 44.16 527 GLN A N 1
ATOM 4201 C CA . GLN A 1 527 ? -27.792 -27.808 5.167 1.00 43.52 527 GLN A CA 1
ATOM 4202 C C . GLN A 1 527 ? -27.162 -26.958 4.066 1.00 46.43 527 GLN A C 1
ATOM 4203 O O . GLN A 1 527 ? -27.833 -26.057 3.558 1.00 46.37 527 GLN A O 1
ATOM 4209 N N . HIS A 1 528 ? -25.883 -27.206 3.721 1.00 42.12 528 HIS A N 1
ATOM 4210 C CA . HIS A 1 528 ? -25.146 -26.294 2.844 1.00 41.43 528 HIS A CA 1
ATOM 4211 C C . HIS A 1 528 ? -24.683 -26.819 1.480 1.00 48.15 528 HIS A C 1
ATOM 4212 O O . HIS A 1 528 ? -24.041 -26.050 0.762 1.00 45.49 528 HIS A O 1
ATOM 4219 N N . ALA A 1 529 ? -25.017 -28.060 1.100 1.00 49.39 529 ALA A N 1
ATOM 4220 C CA . ALA A 1 529 ? -24.615 -28.628 -0.205 1.00 52.02 529 ALA A CA 1
ATOM 4221 C C . ALA A 1 529 ? -24.903 -27.707 -1.411 1.00 60.39 529 ALA A C 1
ATOM 4222 O O . ALA A 1 529 ? -24.109 -27.705 -2.351 1.00 62.57 529 ALA A O 1
ATOM 4224 N N . ASN A 1 530 ? -25.995 -26.904 -1.362 1.00 55.86 530 ASN A N 1
ATOM 4225 C CA . ASN A 1 530 ? -26.383 -25.967 -2.429 1.00 55.41 530 ASN A CA 1
ATOM 4226 C C . ASN A 1 530 ? -25.794 -24.548 -2.274 1.00 57.32 530 ASN A C 1
ATOM 4227 O O . ASN A 1 530 ? -25.974 -23.717 -3.171 1.00 58.28 530 ASN A O 1
ATOM 4232 N N . ASN A 1 531 ? -25.097 -24.261 -1.153 1.00 49.86 531 ASN A N 1
ATOM 4233 C CA . ASN A 1 531 ? -24.481 -22.948 -0.952 1.00 47.82 531 ASN A CA 1
ATOM 4234 C C . ASN A 1 531 ? -23.251 -22.844 -1.850 1.00 49.18 531 ASN A C 1
ATOM 4235 O O . ASN A 1 531 ? -22.413 -23.750 -1.856 1.00 48.20 531 ASN A O 1
ATOM 4240 N N . HIS A 1 532 ? -23.174 -21.759 -2.634 0.72 43.37 532 HIS A N 1
ATOM 4241 C CA . HIS A 1 532 ? -22.105 -21.523 -3.605 0.72 42.72 532 HIS A CA 1
ATOM 4242 C C . HIS A 1 532 ? -20.713 -21.447 -2.981 0.72 41.99 532 HIS A C 1
ATOM 4243 O O . HIS A 1 532 ? -19.742 -21.701 -3.676 0.72 41.33 532 HIS A O 1
ATOM 4250 N N . PHE A 1 533 ? -20.624 -21.112 -1.686 1.00 36.61 533 PHE A N 1
ATOM 4251 C CA . PHE A 1 533 ? -19.368 -20.983 -0.959 1.00 35.46 533 PHE A CA 1
ATOM 4252 C C . PHE A 1 533 ? -18.986 -22.264 -0.207 1.00 37.70 533 PHE A C 1
ATOM 4253 O O . PHE A 1 533 ? -17.922 -22.308 0.417 1.00 35.38 533 PHE A O 1
ATOM 4261 N N . TYR A 1 534 ? -19.841 -23.300 -0.279 1.00 34.01 534 TYR A N 1
ATOM 4262 C CA . TYR A 1 534 ? -19.623 -24.570 0.414 1.00 33.72 534 TYR A CA 1
ATOM 4263 C C . TYR A 1 534 ? -19.321 -25.655 -0.581 1.00 39.13 534 TYR A C 1
ATOM 4264 O O . TYR A 1 534 ? -19.935 -25.697 -1.644 1.00 42.19 534 TYR A O 1
ATOM 4273 N N . VAL A 1 535 ? -18.432 -26.585 -0.217 1.00 35.21 535 VAL A N 1
ATOM 4274 C CA . VAL A 1 535 ? -18.071 -27.699 -1.092 1.00 35.25 535 VAL A CA 1
ATOM 4275 C C . VAL A 1 535 ? -18.314 -29.035 -0.383 1.00 37.79 535 VAL A C 1
ATOM 4276 O O . VAL A 1 535 ? -17.736 -29.297 0.678 1.00 34.58 535 VAL A O 1
ATOM 4280 N N . LYS A 1 536 ? -19.175 -29.869 -0.961 1.00 34.92 536 LYS A N 1
ATOM 4281 C CA . LYS A 1 536 ? -19.391 -31.234 -0.486 1.00 35.49 536 LYS A CA 1
ATOM 4282 C C . LYS A 1 536 ? -18.443 -32.112 -1.342 1.00 41.01 536 LYS A C 1
ATOM 4283 O O . LYS A 1 536 ? -18.713 -32.312 -2.532 1.00 42.79 536 LYS A O 1
ATOM 4289 N N . PRO A 1 537 ? -17.317 -32.611 -0.785 1.00 38.62 537 PRO A N 1
ATOM 4290 C CA . PRO A 1 537 ? -16.370 -33.397 -1.593 1.00 39.07 537 PRO A CA 1
ATOM 4291 C C . PRO A 1 537 ? -16.986 -34.637 -2.204 1.00 48.59 537 PRO A C 1
ATOM 4292 O O . PRO A 1 537 ? -17.830 -35.283 -1.579 1.00 49.51 537 PRO A O 1
ATOM 4296 N N . ARG A 1 538 ? -16.581 -34.945 -3.440 1.00 48.06 538 ARG A N 1
ATOM 4297 C CA . ARG A 1 538 ? -17.099 -36.090 -4.174 1.00 50.96 538 ARG A CA 1
ATOM 4298 C C . ARG A 1 538 ? -16.564 -37.420 -3.626 1.00 56.87 538 ARG A C 1
ATOM 4299 O O . ARG A 1 538 ? -17.314 -38.392 -3.612 1.00 58.80 538 ARG A O 1
ATOM 4302 N N . VAL A 1 539 ? -15.300 -37.455 -3.141 1.00 52.64 539 VAL A N 1
ATOM 4303 C CA . VAL A 1 539 ? -14.639 -38.679 -2.659 1.00 53.40 539 VAL A CA 1
ATOM 4304 C C . VAL A 1 539 ? -14.195 -38.621 -1.165 1.00 54.36 539 VAL A C 1
ATOM 4305 O O . VAL A 1 539 ? -14.379 -39.607 -0.453 1.00 53.99 539 VAL A O 1
ATOM 4309 N N . ALA A 1 540 ? -13.606 -37.494 -0.712 1.00 48.23 540 ALA A N 1
ATOM 4310 C CA . ALA A 1 540 ? -13.109 -37.328 0.660 1.00 47.40 540 ALA A CA 1
ATOM 4311 C C . ALA A 1 540 ? -14.246 -37.249 1.694 1.00 50.28 540 ALA A C 1
ATOM 4312 O O . ALA A 1 540 ? -14.730 -36.160 2.046 1.00 48.95 540 ALA A O 1
ATOM 4314 N N . VAL A 1 541 ? -14.614 -38.431 2.215 1.00 46.25 541 VAL A N 1
ATOM 4315 C CA . VAL A 1 541 ? -15.724 -38.707 3.152 1.00 45.83 541 VAL A CA 1
ATOM 4316 C C . VAL A 1 541 ? -15.648 -37.993 4.518 1.00 44.92 541 VAL A C 1
ATOM 4317 O O . VAL A 1 541 ? -16.677 -37.923 5.200 1.00 44.41 541 VAL A O 1
ATOM 4321 N N . ASN A 1 542 ? -14.457 -37.540 4.951 1.00 37.18 542 ASN A N 1
ATOM 4322 C CA . ASN A 1 542 ? -14.326 -36.879 6.252 1.00 34.96 542 ASN A CA 1
ATOM 4323 C C . ASN A 1 542 ? -14.209 -35.354 6.114 1.00 35.76 542 ASN A C 1
ATOM 4324 O O . ASN A 1 542 ? -13.932 -34.686 7.106 1.00 31.94 542 ASN A O 1
ATOM 4329 N N . ASN A 1 543 ? -14.386 -34.815 4.900 1.00 32.93 543 ASN A N 1
ATOM 4330 C CA . ASN A 1 543 ? -14.157 -33.392 4.647 1.00 31.68 543 ASN A CA 1
ATOM 4331 C C . ASN A 1 543 ? -15.347 -32.578 4.193 1.00 33.30 543 ASN A C 1
ATOM 4332 O O . ASN A 1 543 ? -16.285 -33.104 3.606 1.00 32.35 543 ASN A O 1
ATOM 4337 N N . PHE A 1 544 ? -15.237 -31.257 4.389 1.00 30.39 544 PHE A N 1
ATOM 4338 C CA . PHE A 1 544 ? -16.120 -30.256 3.812 1.00 29.82 544 PHE A CA 1
ATOM 4339 C C . PHE A 1 544 ? -15.193 -29.156 3.324 1.00 32.98 544 PHE A C 1
ATOM 4340 O O . PHE A 1 544 ? -14.110 -28.963 3.891 1.00 31.49 544 PHE A O 1
ATOM 4348 N N . GLY A 1 545 ? -15.622 -28.429 2.309 1.00 29.40 545 GLY A N 1
ATOM 4349 C CA . GLY A 1 545 ? -14.822 -27.313 1.807 1.00 28.46 545 GLY A CA 1
ATOM 4350 C C . GLY A 1 545 ? -15.502 -25.974 1.933 1.00 31.15 545 GLY A C 1
ATOM 4351 O O . GLY A 1 545 ? -16.731 -25.891 2.021 1.00 30.84 545 GLY A O 1
ATOM 4352 N N . VAL A 1 546 ? -14.687 -24.909 1.923 1.00 27.65 546 VAL A N 1
ATOM 4353 C CA . VAL A 1 546 ? -15.141 -23.524 1.976 1.00 26.93 546 VAL A CA 1
ATOM 4354 C C . VAL A 1 546 ? -14.411 -22.787 0.871 1.00 32.03 546 VAL A C 1
ATOM 4355 O O . VAL A 1 546 ? -13.182 -22.891 0.785 1.00 30.59 546 VAL A O 1
ATOM 4359 N N . LYS A 1 547 ? -15.153 -22.036 0.040 1.00 29.66 547 LYS A N 1
ATOM 4360 C CA . LYS A 1 547 ? -14.555 -21.240 -1.040 1.00 28.82 547 LYS A CA 1
ATOM 4361 C C . LYS A 1 547 ? -14.139 -19.901 -0.440 1.00 29.63 547 LYS A C 1
ATOM 4362 O O . LYS A 1 547 ? -14.874 -18.913 -0.496 1.00 27.42 547 LYS A O 1
ATOM 4368 N N . HIS A 1 548 ? -12.989 -19.911 0.262 1.00 25.20 548 HIS A N 1
ATOM 4369 C CA . HIS A 1 548 ? -12.468 -18.716 0.882 1.00 22.41 548 HIS A CA 1
ATOM 4370 C C . HIS A 1 548 ? -12.027 -17.682 -0.158 1.00 25.30 548 HIS A C 1
ATOM 4371 O O . HIS A 1 548 ? -11.761 -18.056 -1.291 1.00 25.80 548 HIS A O 1
ATOM 4378 N N . TYR A 1 549 ? -11.886 -16.391 0.246 1.00 23.15 549 TYR A N 1
ATOM 4379 C CA . TYR A 1 549 ? -11.431 -15.354 -0.698 1.00 22.21 549 TYR A CA 1
ATOM 4380 C C . TYR A 1 549 ? -10.077 -15.757 -1.324 1.00 25.28 549 TYR A C 1
ATOM 4381 O O . TYR A 1 549 ? -9.850 -15.494 -2.488 1.00 24.23 549 TYR A O 1
ATOM 4390 N N . ALA A 1 550 ? -9.194 -16.407 -0.528 1.00 21.91 550 ALA A N 1
ATOM 4391 C CA . ALA A 1 550 ? -7.841 -16.805 -0.922 1.00 22.89 550 ALA A CA 1
ATOM 4392 C C . ALA A 1 550 ? -7.746 -18.206 -1.545 1.00 28.66 550 ALA A C 1
ATOM 4393 O O . ALA A 1 550 ? -6.643 -18.656 -1.890 1.00 27.75 550 ALA A O 1
ATOM 4395 N N . GLY A 1 551 ? -8.892 -18.854 -1.728 1.00 25.79 551 GLY A N 1
ATOM 4396 C CA . GLY A 1 551 ? -8.965 -20.163 -2.362 1.00 26.54 551 GLY A CA 1
ATOM 4397 C C . GLY A 1 551 ? -9.806 -21.172 -1.612 1.00 28.77 551 GLY A C 1
ATOM 4398 O O . GLY A 1 551 ? -10.114 -20.993 -0.430 1.00 24.89 551 GLY A O 1
ATOM 4399 N N . GLU A 1 552 ? -10.157 -22.263 -2.296 1.00 26.02 552 GLU A N 1
ATOM 4400 C CA . GLU A 1 552 ? -10.950 -23.299 -1.680 1.00 26.15 552 GLU A CA 1
ATOM 4401 C C . GLU A 1 552 ? -10.078 -24.097 -0.712 1.00 30.07 552 GLU A C 1
ATOM 4402 O O . GLU A 1 552 ? -8.986 -24.533 -1.083 1.00 30.10 552 GLU A O 1
ATOM 4408 N N . VAL A 1 553 ? -10.584 -24.320 0.515 1.00 25.32 553 VAL A N 1
ATOM 4409 C CA . VAL A 1 553 ? -9.862 -25.107 1.519 1.00 24.32 553 VAL A CA 1
ATOM 4410 C C . VAL A 1 553 ? -10.790 -26.259 1.950 1.00 28.70 553 VAL A C 1
ATOM 4411 O O . VAL A 1 553 ? -11.961 -26.019 2.258 1.00 28.27 553 VAL A O 1
ATOM 4415 N N . GLN A 1 554 ? -10.244 -27.475 2.021 1.00 26.15 554 GLN A N 1
ATOM 4416 C CA . GLN A 1 554 ? -10.953 -28.656 2.505 1.00 26.65 554 GLN A CA 1
ATOM 4417 C C . GLN A 1 554 ? -10.512 -28.895 3.935 1.00 27.44 554 GLN A C 1
ATOM 4418 O O . GLN A 1 554 ? -9.311 -28.910 4.213 1.00 26.57 554 GLN A O 1
ATOM 4424 N N . TYR A 1 555 ? -11.492 -29.085 4.830 1.00 25.65 555 TYR A N 1
ATOM 4425 C CA . TYR A 1 555 ? -11.313 -29.325 6.264 1.00 24.99 555 TYR A CA 1
ATOM 4426 C C . TYR A 1 555 ? -11.722 -30.715 6.660 1.00 28.86 555 TYR A C 1
ATOM 4427 O O . TYR A 1 555 ? -12.846 -31.112 6.402 1.00 27.97 555 TYR A O 1
ATOM 4436 N N . ASP A 1 556 ? -10.855 -31.408 7.381 1.00 27.45 556 ASP A N 1
ATOM 4437 C CA . ASP A 1 556 ? -11.161 -32.729 7.936 1.00 26.61 556 ASP A CA 1
ATOM 4438 C C . ASP A 1 556 ? -11.952 -32.465 9.223 1.00 31.84 556 ASP A C 1
ATOM 4439 O O . ASP A 1 556 ? -11.487 -31.720 10.084 1.00 31.18 556 ASP A O 1
ATOM 4444 N N . VAL A 1 557 ? -13.146 -33.042 9.343 1.00 30.54 557 VAL A N 1
ATOM 4445 C CA . VAL A 1 557 ? -14.020 -32.827 10.509 1.00 31.66 557 VAL A CA 1
ATOM 4446 C C . VAL A 1 557 ? -13.526 -33.520 11.761 1.00 38.90 557 VAL A C 1
ATOM 4447 O O . VAL A 1 557 ? -14.049 -33.242 12.847 1.00 38.03 557 VAL A O 1
ATOM 4451 N N . ARG A 1 558 ? -12.617 -34.496 11.611 1.00 36.89 558 ARG A N 1
ATOM 4452 C CA . ARG A 1 558 ? -12.218 -35.294 12.760 1.00 37.14 558 ARG A CA 1
ATOM 4453 C C . ARG A 1 558 ? -11.500 -34.459 13.780 1.00 39.73 558 ARG A C 1
ATOM 4454 O O . ARG A 1 558 ? -10.494 -33.810 13.487 1.00 38.18 558 ARG A O 1
ATOM 4462 N N . GLY A 1 559 ? -12.118 -34.423 14.949 1.00 36.54 559 GLY A N 1
ATOM 4463 C CA . GLY A 1 559 ? -11.656 -33.685 16.106 1.00 35.41 559 GLY A CA 1
ATOM 4464 C C . GLY A 1 559 ? -12.380 -32.371 16.324 1.00 35.90 559 GLY A C 1
ATOM 4465 O O . GLY A 1 559 ? -12.148 -31.742 17.347 1.00 33.36 559 GLY A O 1
ATOM 4466 N N . ILE A 1 560 ? -13.268 -31.930 15.390 1.00 31.70 560 ILE A N 1
ATOM 4467 C CA . ILE A 1 560 ? -13.932 -30.627 15.539 1.00 30.86 560 ILE A CA 1
ATOM 4468 C C . ILE A 1 560 ? -14.751 -30.516 16.820 1.00 33.35 560 ILE A C 1
ATOM 4469 O O . ILE A 1 560 ? -14.650 -29.502 17.502 1.00 30.12 560 ILE A O 1
ATOM 4474 N N . LEU A 1 561 ? -15.606 -31.497 17.113 1.00 32.23 561 LEU A N 1
ATOM 4475 C CA . LEU A 1 561 ? -16.461 -31.372 18.293 1.00 31.81 561 LEU A CA 1
ATOM 4476 C C . LEU A 1 561 ? -15.673 -31.286 19.588 1.00 34.32 561 LEU A C 1
ATOM 4477 O O . LEU A 1 561 ? -15.923 -30.382 20.373 1.00 33.57 561 LEU A O 1
ATOM 4482 N N . GLU A 1 562 ? -14.690 -32.177 19.776 1.00 32.07 562 GLU A N 1
ATOM 4483 C CA . GLU A 1 562 ? -13.824 -32.235 20.959 1.00 32.12 562 GLU A CA 1
ATOM 4484 C C . GLU A 1 562 ? -13.049 -30.903 21.074 1.00 33.10 562 GLU A C 1
ATOM 4485 O O . GLU A 1 562 ? -12.988 -30.303 22.146 1.00 29.88 562 GLU A O 1
ATOM 4491 N N . LYS A 1 563 ? -12.496 -30.417 19.956 1.00 29.23 563 LYS A N 1
ATOM 4492 C CA . LYS A 1 563 ? -11.752 -29.157 19.961 1.00 27.31 563 LYS A CA 1
ATOM 4493 C C . LYS A 1 563 ? -12.645 -27.958 20.283 1.00 32.12 563 LYS A C 1
ATOM 4494 O O . LYS A 1 563 ? -12.228 -27.068 21.020 1.00 30.88 563 LYS A O 1
ATOM 4500 N N . ASN A 1 564 ? -13.876 -27.943 19.753 1.00 28.71 564 ASN A N 1
ATOM 4501 C CA . ASN A 1 564 ? -14.802 -26.839 19.967 1.00 28.71 564 ASN A CA 1
ATOM 4502 C C . ASN A 1 564 ? -15.343 -26.818 21.395 1.00 32.27 564 ASN A C 1
ATOM 4503 O O . ASN A 1 564 ? -15.481 -25.745 21.972 1.00 30.87 564 ASN A O 1
ATOM 4508 N N . ARG A 1 565 ? -15.648 -28.001 21.956 1.00 30.41 565 ARG A N 1
ATOM 4509 C CA . ARG A 1 565 ? -16.169 -28.133 23.331 1.00 30.43 565 ARG A CA 1
ATOM 4510 C C . ARG A 1 565 ? -15.106 -27.659 24.321 1.00 34.49 565 ARG A C 1
ATOM 4511 O O . ARG A 1 565 ? -15.424 -26.947 25.275 1.00 35.26 565 ARG A O 1
ATOM 4519 N N . ASP A 1 566 ? -13.849 -28.058 24.078 1.00 30.88 566 ASP A N 1
ATOM 4520 C CA . ASP A 1 566 ? -12.667 -27.716 24.862 1.00 32.54 566 ASP A CA 1
ATOM 4521 C C . ASP A 1 566 ? -12.909 -27.988 26.362 1.00 37.17 566 ASP A C 1
ATOM 4522 O O . ASP A 1 566 ? -12.713 -27.123 27.219 1.00 37.57 566 ASP A O 1
ATOM 4527 N N . THR A 1 567 ? -13.391 -29.194 26.639 1.00 33.82 567 THR A N 1
ATOM 4528 C CA . THR A 1 567 ? -13.704 -29.719 27.969 1.00 33.87 567 THR A CA 1
ATOM 4529 C C . THR A 1 567 ? -12.420 -29.882 28.790 1.00 34.80 567 THR A C 1
ATOM 4530 O O . THR A 1 567 ? -11.404 -30.295 28.255 1.00 32.80 567 THR A O 1
ATOM 4534 N N . PHE A 1 568 ? -12.491 -29.620 30.109 1.00 32.33 568 PHE A N 1
ATOM 4535 C CA . PHE A 1 568 ? -11.366 -29.885 31.006 1.00 29.87 568 PHE A CA 1
ATOM 4536 C C . PHE A 1 568 ? -11.980 -30.522 32.237 1.00 32.33 568 PHE A C 1
ATOM 4537 O O . PHE A 1 568 ? -12.869 -29.916 32.849 1.00 31.59 568 PHE A O 1
ATOM 4545 N N . ARG A 1 569 ? -11.594 -31.776 32.541 1.00 29.12 569 ARG A N 1
ATOM 4546 C CA . ARG A 1 569 ? -12.208 -32.507 33.651 1.00 30.05 569 ARG A CA 1
ATOM 4547 C C . ARG A 1 569 ? -11.989 -31.815 34.986 1.00 33.34 569 ARG A C 1
ATOM 4548 O O . ARG A 1 569 ? -10.871 -31.370 35.282 1.00 30.55 569 ARG A O 1
ATOM 4556 N N . ASP A 1 570 ? -13.055 -31.746 35.805 1.00 32.23 570 ASP A N 1
ATOM 4557 C CA . ASP A 1 570 ? -12.959 -31.185 37.153 1.00 32.61 570 ASP A CA 1
ATOM 4558 C C . ASP A 1 570 ? -12.003 -32.011 38.003 1.00 34.33 570 ASP A C 1
ATOM 4559 O O . ASP A 1 570 ? -11.332 -31.448 38.863 1.00 32.21 570 ASP A O 1
ATOM 4564 N N . ASP A 1 571 ? -11.860 -33.331 37.706 1.00 31.80 571 ASP A N 1
ATOM 4565 C CA . ASP A 1 571 ? -10.876 -34.149 38.405 1.00 32.19 571 ASP A CA 1
ATOM 4566 C C . ASP A 1 571 ? -9.461 -33.612 38.190 1.00 32.41 571 ASP A C 1
ATOM 4567 O O . ASP A 1 571 ? -8.644 -33.659 39.104 1.00 32.14 571 ASP A O 1
ATOM 4572 N N . LEU A 1 572 ? -9.167 -33.111 36.990 1.00 29.00 572 LEU A N 1
ATOM 4573 C CA . LEU A 1 572 ? -7.845 -32.564 36.693 1.00 28.64 572 LEU A CA 1
ATOM 4574 C C . LEU A 1 572 ? -7.659 -31.178 37.292 1.00 30.81 572 LEU A C 1
ATOM 4575 O O . LEU A 1 572 ? -6.548 -30.830 37.704 1.00 29.47 572 LEU A O 1
ATOM 4580 N N . LEU A 1 573 ? -8.728 -30.380 37.319 1.00 27.18 573 LEU A N 1
ATOM 4581 C CA . LEU A 1 573 ? -8.673 -29.047 37.920 1.00 27.35 573 LEU A CA 1
ATOM 4582 C C . LEU A 1 573 ? -8.422 -29.205 39.440 1.00 30.76 573 LEU A C 1
ATOM 4583 O O . LEU A 1 573 ? -7.571 -28.505 39.988 1.00 29.69 573 LEU A O 1
ATOM 4588 N N . ASN A 1 574 ? -9.151 -30.131 40.096 1.00 28.55 574 ASN A N 1
ATOM 4589 C CA . ASN A 1 574 ? -8.982 -30.442 41.510 1.00 28.25 574 ASN A CA 1
ATOM 4590 C C . ASN A 1 574 ? -7.551 -30.922 41.769 1.00 32.89 574 ASN A C 1
ATOM 4591 O O . ASN A 1 574 ? -6.918 -30.451 42.707 1.00 32.60 574 ASN A O 1
ATOM 4596 N N . LEU A 1 575 ? -7.025 -31.779 40.893 1.00 30.19 575 LEU A N 1
ATOM 4597 C CA . LEU A 1 575 ? -5.653 -32.295 41.004 1.00 30.48 575 LEU A CA 1
ATOM 4598 C C . LEU A 1 575 ? -4.648 -31.128 40.961 1.00 32.02 575 LEU A C 1
ATOM 4599 O O . LEU A 1 575 ? -3.795 -31.052 41.841 1.00 30.98 575 LEU A O 1
ATOM 4604 N N . LEU A 1 576 ? -4.753 -30.229 39.954 1.00 29.38 576 LEU A N 1
ATOM 4605 C CA . LEU A 1 576 ? -3.833 -29.089 39.827 1.00 28.28 576 LEU A CA 1
ATOM 4606 C C . LEU A 1 576 ? -3.841 -28.197 41.060 1.00 31.86 576 LEU A C 1
ATOM 4607 O O . LEU A 1 576 ? -2.795 -27.677 41.448 1.00 29.51 576 LEU A O 1
ATOM 4612 N N . ARG A 1 577 ? -5.013 -28.028 41.681 1.00 29.13 577 ARG A N 1
ATOM 4613 C CA . ARG A 1 577 ? -5.134 -27.227 42.900 1.00 29.21 577 ARG A CA 1
ATOM 4614 C C . ARG A 1 577 ? -4.423 -27.851 44.097 1.00 32.06 577 ARG A C 1
ATOM 4615 O O . ARG A 1 577 ? -4.193 -27.163 45.081 1.00 32.23 577 ARG A O 1
ATOM 4623 N N . GLU A 1 578 ? -4.034 -29.134 44.001 1.00 30.22 578 GLU A N 1
ATOM 4624 C CA . GLU A 1 578 ? -3.274 -29.821 45.045 1.00 30.71 578 GLU A CA 1
ATOM 4625 C C . GLU A 1 578 ? -1.766 -29.556 44.894 1.00 34.20 578 GLU A C 1
ATOM 4626 O O . GLU A 1 578 ? -1.002 -29.956 45.762 1.00 34.95 578 GLU A O 1
ATOM 4632 N N . SER A 1 579 ? -1.331 -28.906 43.797 1.00 31.44 579 SER A N 1
ATOM 4633 C CA . SER A 1 579 ? 0.102 -28.669 43.574 1.00 30.46 579 SER A CA 1
ATOM 4634 C C . SER A 1 579 ? 0.789 -27.990 44.741 1.00 32.31 579 SER A C 1
ATOM 4635 O O . SER A 1 579 ? 0.292 -26.979 45.235 1.00 31.89 579 SER A O 1
ATOM 4638 N N . ARG A 1 580 ? 1.962 -28.513 45.143 1.00 29.24 580 ARG A N 1
ATOM 4639 C CA . ARG A 1 580 ? 2.781 -27.883 46.170 1.00 32.02 580 ARG A CA 1
ATOM 4640 C C . ARG A 1 580 ? 3.630 -26.731 45.579 1.00 39.51 580 ARG A C 1
ATOM 4641 O O . ARG A 1 580 ? 4.186 -25.944 46.349 1.00 41.45 580 ARG A O 1
ATOM 4643 N N . PHE A 1 581 ? 3.695 -26.624 44.230 1.00 36.91 581 PHE A N 1
ATOM 4644 C CA . PHE A 1 581 ? 4.420 -25.586 43.460 1.00 36.98 581 PHE A CA 1
ATOM 4645 C C . PHE A 1 581 ? 3.437 -24.400 43.288 1.00 38.93 581 PHE A C 1
ATOM 4646 O O . PHE A 1 581 ? 2.479 -24.525 42.527 1.00 36.98 581 PHE A O 1
ATOM 4654 N N . ASP A 1 582 ? 3.615 -23.309 44.089 1.00 35.39 582 ASP A N 1
ATOM 4655 C CA . ASP A 1 582 ? 2.777 -22.111 44.122 1.00 35.52 582 ASP A CA 1
ATOM 4656 C C . ASP A 1 582 ? 2.510 -21.533 42.742 1.00 36.12 582 ASP A C 1
ATOM 4657 O O . ASP A 1 582 ? 1.392 -21.074 42.485 1.00 34.24 582 ASP A O 1
ATOM 4662 N N . PHE A 1 583 ? 3.515 -21.584 41.839 1.00 31.29 583 PHE A N 1
ATOM 4663 C CA . PHE A 1 583 ? 3.325 -21.078 40.482 1.00 29.24 583 PHE A CA 1
ATOM 4664 C C . PHE A 1 583 ? 2.165 -21.795 39.791 1.00 30.39 583 PHE A C 1
ATOM 4665 O O . PHE A 1 583 ? 1.320 -21.136 39.188 1.00 28.83 583 PHE A O 1
ATOM 4673 N N . ILE A 1 584 ? 2.103 -23.133 39.907 1.00 26.64 584 ILE A N 1
ATOM 4674 C CA . ILE A 1 584 ? 1.046 -23.935 39.282 1.00 27.09 584 ILE A CA 1
ATOM 4675 C C . ILE A 1 584 ? -0.287 -23.673 39.990 1.00 28.91 584 ILE A C 1
ATOM 4676 O O . ILE A 1 584 ? -1.320 -23.516 39.335 1.00 26.36 584 ILE A O 1
ATOM 4681 N N . TYR A 1 585 ? -0.270 -23.664 41.331 1.00 28.54 585 TYR A N 1
ATOM 4682 C CA . TYR A 1 585 ? -1.503 -23.408 42.081 1.00 28.55 585 TYR A CA 1
ATOM 4683 C C . TYR A 1 585 ? -2.093 -22.050 41.638 1.00 31.70 585 TYR A C 1
ATOM 4684 O O . TYR A 1 585 ? -3.299 -21.952 41.394 1.00 31.50 585 TYR A O 1
ATOM 4693 N N . ASP A 1 586 ? -1.249 -21.005 41.593 1.00 27.97 586 ASP A N 1
ATOM 4694 C CA . ASP A 1 586 ? -1.666 -19.652 41.211 1.00 28.97 586 ASP A CA 1
ATOM 4695 C C . ASP A 1 586 ? -2.333 -19.606 39.844 1.00 30.52 586 ASP A C 1
ATOM 4696 O O . ASP A 1 586 ? -3.300 -18.874 39.676 1.00 31.32 586 ASP A O 1
ATOM 4701 N N . LEU A 1 587 ? -1.865 -20.422 38.899 1.00 26.82 587 LEU A N 1
ATOM 4702 C CA . LEU A 1 587 ? -2.457 -20.478 37.561 1.00 26.85 587 LEU A CA 1
ATOM 4703 C C . LEU A 1 587 ? -3.879 -21.029 37.582 1.00 30.60 587 LEU A C 1
ATOM 4704 O O . LEU A 1 587 ? -4.697 -20.571 36.800 1.00 31.52 587 LEU A O 1
ATOM 4709 N N . PHE A 1 588 ? -4.177 -21.983 38.474 1.00 26.38 588 PHE A N 1
ATOM 4710 C CA . PHE A 1 588 ? -5.474 -22.651 38.477 1.00 27.10 588 PHE A CA 1
ATOM 4711 C C . PHE A 1 588 ? -6.396 -22.279 39.640 1.00 32.81 588 PHE A C 1
ATOM 4712 O O . PHE A 1 588 ? -7.539 -22.733 39.675 1.00 30.84 588 PHE A O 1
ATOM 4720 N N . GLU A 1 589 ? -5.911 -21.424 40.543 1.00 31.94 589 GLU A N 1
ATOM 4721 C CA . GLU A 1 589 ? -6.591 -20.948 41.753 1.00 33.81 589 GLU A CA 1
ATOM 4722 C C . GLU A 1 589 ? -8.087 -20.606 41.534 1.00 39.33 589 GLU A C 1
ATOM 4723 O O . GLU A 1 589 ? -8.940 -21.095 42.278 1.00 39.28 589 GLU A O 1
ATOM 4729 N N . HIS A 1 590 ? -8.379 -19.761 40.540 1.00 38.36 590 HIS A N 1
ATOM 4730 C CA . HIS A 1 590 ? -9.737 -19.248 40.310 1.00 39.78 590 HIS A CA 1
ATOM 4731 C C . HIS A 1 590 ? -10.334 -19.583 38.930 1.00 42.37 590 HIS A C 1
ATOM 4732 O O . HIS A 1 590 ? -11.378 -19.037 38.571 1.00 44.25 590 HIS A O 1
ATOM 4739 N N . VAL A 1 591 ? -9.688 -20.464 38.165 1.00 34.60 591 VAL A N 1
ATOM 4740 C CA . VAL A 1 591 ? -10.128 -20.892 36.829 1.00 33.85 591 VAL A CA 1
ATOM 4741 C C . VAL A 1 591 ? -11.552 -21.474 36.919 1.00 37.84 591 VAL A C 1
ATOM 4742 O O . VAL A 1 591 ? -11.859 -22.200 37.863 1.00 37.38 591 VAL A O 1
ATOM 4746 N N . SER A 1 592 ? -12.425 -21.115 35.972 1.00 34.85 592 SER A N 1
ATOM 4747 C CA . SER A 1 592 ? -13.808 -21.620 35.978 1.00 35.68 592 SER A CA 1
ATOM 4748 C C . SER A 1 592 ? -13.834 -23.071 35.502 1.00 36.59 592 SER A C 1
ATOM 4749 O O . SER A 1 592 ? -13.045 -23.449 34.645 1.00 34.29 592 SER A O 1
ATOM 4752 N N . SER A 1 593 ? -14.772 -23.866 36.029 1.00 34.48 593 SER A N 1
ATOM 4753 C CA . SER A 1 593 ? -14.965 -25.255 35.622 1.00 34.69 593 SER A CA 1
ATOM 4754 C C . SER A 1 593 ? -15.410 -25.325 34.156 1.00 38.15 593 SER A C 1
ATOM 4755 O O . SER A 1 593 ? -16.209 -24.495 33.714 1.00 37.12 593 SER A O 1
ATOM 4758 N N . ARG A 1 594 ? -14.860 -26.292 33.406 1.00 33.55 594 ARG A N 1
ATOM 4759 C CA . ARG A 1 594 ? -15.207 -26.554 32.009 1.00 34.00 594 ARG A CA 1
ATOM 4760 C C . ARG A 1 594 ? -15.505 -28.037 31.829 1.00 37.12 594 ARG A C 1
ATOM 4761 O O . ARG A 1 594 ? -15.250 -28.599 30.760 1.00 35.01 594 ARG A O 1
ATOM 4769 N N . ASN A 1 595 ? -16.045 -28.674 32.879 1.00 33.89 595 ASN A N 1
ATOM 4770 C CA . ASN A 1 595 ? -16.356 -30.094 32.834 1.00 34.88 595 ASN A CA 1
ATOM 4771 C C . ASN A 1 595 ? -17.418 -30.381 31.775 1.00 42.34 595 ASN A C 1
ATOM 4772 O O . ASN A 1 595 ? -18.258 -29.516 31.488 1.00 42.25 595 ASN A O 1
ATOM 4777 N N . ASN A 1 596 ? -17.339 -31.570 31.160 1.00 41.23 596 ASN A N 1
ATOM 4778 C CA . ASN A 1 596 ? -18.296 -32.068 30.172 1.00 44.15 596 ASN A CA 1
ATOM 4779 C C . ASN A 1 596 ? -19.706 -31.941 30.748 1.00 53.21 596 ASN A C 1
ATOM 4780 O O . ASN A 1 596 ? -19.928 -32.296 31.911 1.00 53.95 596 ASN A O 1
ATOM 4785 N N . GLN A 1 597 ? -20.632 -31.363 29.973 1.00 53.46 597 GLN A N 1
ATOM 4786 C CA . GLN A 1 597 ? -22.007 -31.138 30.430 1.00 56.24 597 GLN A CA 1
ATOM 4787 C C . GLN A 1 597 ? -22.928 -32.323 30.139 1.00 64.97 597 GLN A C 1
ATOM 4788 O O . GLN A 1 597 ? -22.750 -33.017 29.130 1.00 65.33 597 GLN A O 1
ATOM 4790 N N . ASP A 1 598 ? -23.900 -32.559 31.042 1.00 63.45 598 ASP A N 1
ATOM 4791 C CA . ASP A 1 598 ? -24.877 -33.649 30.940 1.00 102.31 598 ASP A CA 1
ATOM 4792 C C . ASP A 1 598 ? -26.184 -33.290 31.649 1.00 132.98 598 ASP A C 1
ATOM 4793 O O . ASP A 1 598 ? -26.167 -32.824 32.788 1.00 94.75 598 ASP A O 1
ATOM 4795 N N . ARG A 1 607 ? -26.064 -22.303 27.401 1.00 65.84 607 ARG A N 1
ATOM 4796 C CA . ARG A 1 607 ? -25.016 -23.258 27.050 1.00 64.48 607 ARG A CA 1
ATOM 4797 C C . ARG A 1 607 ? -23.627 -22.695 27.362 1.00 64.29 607 ARG A C 1
ATOM 4798 O O . ARG A 1 607 ? -23.451 -21.478 27.391 1.00 64.30 607 ARG A O 1
ATOM 4800 N N . ARG A 1 608 ? -22.647 -23.572 27.617 1.00 58.22 608 ARG A N 1
ATOM 4801 C CA . ARG A 1 608 ? -21.276 -23.152 27.917 1.00 56.06 608 ARG A CA 1
ATOM 4802 C C . ARG A 1 608 ? -20.602 -22.598 26.648 1.00 55.90 608 ARG A C 1
ATOM 4803 O O . ARG A 1 608 ? -20.830 -23.143 25.562 1.00 52.76 608 ARG A O 1
ATOM 4805 N N . PRO A 1 609 ? -19.812 -21.499 26.745 1.00 53.09 609 PRO A N 1
ATOM 4806 C CA . PRO A 1 609 ? -19.133 -20.985 25.542 1.00 51.39 609 PRO A CA 1
ATOM 4807 C C . PRO A 1 609 ? -18.164 -22.020 24.982 1.00 49.17 609 PRO A C 1
ATOM 4808 O O . PRO A 1 609 ? -17.570 -22.797 25.728 1.00 49.72 609 PRO A O 1
ATOM 4812 N N . THR A 1 610 ? -18.081 -22.079 23.670 1.00 40.39 610 THR A N 1
ATOM 4813 C CA . THR A 1 610 ? -17.208 -23.009 22.968 1.00 36.94 610 THR A CA 1
ATOM 4814 C C . THR A 1 610 ? -16.067 -22.184 22.397 1.00 36.44 610 THR A C 1
ATOM 4815 O O . THR A 1 610 ? -16.122 -20.952 22.443 1.00 35.79 610 THR A O 1
ATOM 4819 N N . VAL A 1 611 ? -15.088 -22.848 21.784 1.00 30.72 611 VAL A N 1
ATOM 4820 C CA . VAL A 1 611 ? -13.956 -22.148 21.162 1.00 28.63 611 VAL A CA 1
ATOM 4821 C C . VAL A 1 611 ? -14.472 -21.227 20.048 1.00 31.07 611 VAL A C 1
ATOM 4822 O O . VAL A 1 611 ? -14.046 -20.079 19.978 1.00 28.30 611 VAL A O 1
ATOM 4826 N N . SER A 1 612 ? -15.397 -21.733 19.209 1.00 29.97 612 SER A N 1
ATOM 4827 C CA . SER A 1 612 ? -16.001 -21.020 18.082 1.00 31.65 612 SER A CA 1
ATOM 4828 C C . SER A 1 612 ? -16.778 -19.789 18.527 1.00 34.85 612 SER A C 1
ATOM 4829 O O . SER A 1 612 ? -16.647 -18.736 17.897 1.00 33.55 612 SER A O 1
ATOM 4832 N N . SER A 1 613 ? -17.628 -19.930 19.579 1.00 33.71 613 SER A N 1
ATOM 4833 C CA . SER A 1 613 ? -18.447 -18.809 20.055 1.00 33.75 613 SER A CA 1
ATOM 4834 C C . SER A 1 613 ? -17.578 -17.700 20.669 1.00 35.66 613 SER A C 1
ATOM 4835 O O . SER A 1 613 ? -17.811 -16.521 20.398 1.00 35.32 613 SER A O 1
ATOM 4838 N N . GLN A 1 614 ? -16.555 -18.080 21.451 1.00 31.31 614 GLN A N 1
ATOM 4839 C CA . GLN A 1 614 ? -15.646 -17.108 22.050 1.00 31.31 614 GLN A CA 1
ATOM 4840 C C . GLN A 1 614 ? -14.824 -16.412 20.957 1.00 32.18 614 GLN A C 1
ATOM 4841 O O . GLN A 1 614 ? -14.597 -15.215 21.047 1.00 29.77 614 GLN A O 1
ATOM 4847 N N . PHE A 1 615 ? -14.388 -17.163 19.929 1.00 28.65 615 PHE A N 1
ATOM 4848 C CA . PHE A 1 615 ? -13.590 -16.596 18.846 1.00 26.99 615 PHE A CA 1
ATOM 4849 C C . PHE A 1 615 ? -14.400 -15.656 17.975 1.00 29.09 615 PHE A C 1
ATOM 4850 O O . PHE A 1 615 ? -13.935 -14.568 17.664 1.00 26.12 615 PHE A O 1
ATOM 4858 N N . LYS A 1 616 ? -15.631 -16.047 17.608 1.00 28.24 616 LYS A N 1
ATOM 4859 C CA . LYS A 1 616 ? -16.501 -15.163 16.828 1.00 28.54 616 LYS A CA 1
ATOM 4860 C C . LYS A 1 616 ? -16.693 -13.821 17.580 1.00 33.29 616 LYS A C 1
ATOM 4861 O O . LYS A 1 616 ? -16.529 -12.749 16.983 1.00 30.92 616 LYS A O 1
ATOM 4867 N N . ASP A 1 617 ? -16.975 -13.895 18.890 1.00 31.47 617 ASP A N 1
ATOM 4868 C CA . ASP A 1 617 ? -17.137 -12.713 19.735 1.00 31.20 617 ASP A CA 1
ATOM 4869 C C . ASP A 1 617 ? -15.868 -11.867 19.779 1.00 30.93 617 ASP A C 1
ATOM 4870 O O . ASP A 1 617 ? -15.974 -10.646 19.679 1.00 29.65 617 ASP A O 1
ATOM 4875 N N A SER A 1 618 ? -14.686 -12.506 19.932 0.50 26.69 618 SER A N 1
ATOM 4876 N N B SER A 1 618 ? -14.676 -12.504 19.933 0.50 27.26 618 SER A N 1
ATOM 4877 C CA A SER A 1 618 ? -13.393 -11.817 20.006 0.50 25.55 618 SER A CA 1
ATOM 4878 C CA B SER A 1 618 ? -13.383 -11.803 19.996 0.50 26.41 618 SER A CA 1
ATOM 4879 C C A SER A 1 618 ? -13.075 -11.072 18.705 0.50 29.61 618 SER A C 1
ATOM 4880 C C B SER A 1 618 ? -13.108 -11.045 18.697 0.50 29.81 618 SER A C 1
ATOM 4881 O O A SER A 1 618 ? -12.605 -9.937 18.768 0.50 28.96 618 SER A O 1
ATOM 4882 O O B SER A 1 618 ? -12.674 -9.895 18.751 0.50 28.95 618 SER A O 1
ATOM 4887 N N . LEU A 1 619 ? -13.392 -11.678 17.539 1.00 26.47 619 LEU A N 1
ATOM 4888 C CA . LEU A 1 619 ? -13.209 -11.041 16.222 1.00 26.48 619 LEU A CA 1
ATOM 4889 C C . LEU A 1 619 ? -14.178 -9.879 16.030 1.00 31.14 619 LEU A C 1
ATOM 4890 O O . LEU A 1 619 ? -13.790 -8.853 15.478 1.00 28.19 619 LEU A O 1
ATOM 4895 N N A HIS A 1 620 ? -15.437 -10.036 16.459 0.57 29.84 620 HIS A N 1
ATOM 4896 N N B HIS A 1 620 ? -15.444 -10.044 16.464 0.43 29.28 620 HIS A N 1
ATOM 4897 C CA A HIS A 1 620 ? -16.424 -8.962 16.325 0.57 30.12 620 HIS A CA 1
ATOM 4898 C CA B HIS A 1 620 ? -16.457 -8.987 16.356 0.43 29.44 620 HIS A CA 1
ATOM 4899 C C A HIS A 1 620 ? -16.056 -7.772 17.220 0.57 33.95 620 HIS A C 1
ATOM 4900 C C B HIS A 1 620 ? -16.020 -7.783 17.201 0.43 33.60 620 HIS A C 1
ATOM 4901 O O A HIS A 1 620 ? -16.148 -6.631 16.769 0.57 34.35 620 HIS A O 1
ATOM 4902 O O B HIS A 1 620 ? -16.073 -6.650 16.719 0.43 33.56 620 HIS A O 1
ATOM 4915 N N . SER A 1 621 ? -15.539 -8.045 18.434 1.00 31.23 621 SER A N 1
ATOM 4916 C CA . SER A 1 621 ? -15.060 -7.006 19.368 1.00 32.97 621 SER A CA 1
ATOM 4917 C C . SER A 1 621 ? -13.807 -6.296 18.771 1.00 35.23 621 SER A C 1
ATOM 4918 O O . SER A 1 621 ? -13.694 -5.071 18.837 1.00 34.69 621 SER A O 1
ATOM 4921 N N . LEU A 1 622 ? -12.911 -7.073 18.150 1.00 28.94 622 LEU A N 1
ATOM 4922 C CA . LEU A 1 622 ? -11.720 -6.523 17.504 1.00 27.94 622 LEU A CA 1
ATOM 4923 C C . LEU A 1 622 ? -12.110 -5.604 16.338 1.00 29.42 622 LEU A C 1
ATOM 4924 O O . LEU A 1 622 ? -11.634 -4.455 16.281 1.00 27.06 622 LEU A O 1
ATOM 4929 N N . MET A 1 623 ? -12.993 -6.088 15.431 1.00 26.82 623 MET A N 1
ATOM 4930 C CA . MET A 1 623 ? -13.434 -5.301 14.277 1.00 28.17 623 MET A CA 1
ATOM 4931 C C . MET A 1 623 ? -14.101 -3.991 14.747 1.00 32.85 623 MET A C 1
ATOM 4932 O O . MET A 1 623 ? -13.917 -2.969 14.099 1.00 32.05 623 MET A O 1
ATOM 4937 N N . ALA A 1 624 ? -14.832 -4.037 15.876 1.00 31.22 624 ALA A N 1
ATOM 4938 C CA . ALA A 1 624 ? -15.483 -2.843 16.443 1.00 33.14 624 ALA A CA 1
ATOM 4939 C C . ALA A 1 624 ? -14.411 -1.820 16.925 1.00 37.50 624 ALA A C 1
ATOM 4940 O O . ALA A 1 624 ? -14.568 -0.622 16.695 1.00 39.05 624 ALA A O 1
ATOM 4942 N N . THR A 1 625 ? -13.326 -2.298 17.555 1.00 32.79 625 THR A N 1
ATOM 4943 C CA . THR A 1 625 ? -12.201 -1.463 17.984 1.00 32.35 625 THR A CA 1
ATOM 4944 C C . THR A 1 625 ? -11.561 -0.798 16.747 1.00 36.45 625 THR A C 1
ATOM 4945 O O . THR A 1 625 ? -11.341 0.421 16.729 1.00 38.39 625 THR A O 1
ATOM 4949 N N . LEU A 1 626 ? -11.318 -1.593 15.699 1.00 27.85 626 LEU A N 1
ATOM 4950 C CA . LEU A 1 626 ? -10.680 -1.106 14.471 1.00 26.85 626 LEU A CA 1
ATOM 4951 C C . LEU A 1 626 ? -11.543 -0.071 13.733 1.00 33.84 626 LEU A C 1
ATOM 4952 O O . LEU A 1 626 ? -10.994 0.848 13.121 1.00 33.16 626 LEU A O 1
ATOM 4957 N N A SER A 1 627 ? -12.885 -0.241 13.783 0.43 31.77 627 SER A N 1
ATOM 4958 N N B SER A 1 627 ? -12.878 -0.245 13.778 0.57 32.06 627 SER A N 1
ATOM 4959 C CA A SER A 1 627 ? -13.874 0.640 13.149 0.43 31.99 627 SER A CA 1
ATOM 4960 C CA B SER A 1 627 ? -13.871 0.631 13.149 0.57 32.33 627 SER A CA 1
ATOM 4961 C C A SER A 1 627 ? -13.830 2.080 13.664 0.43 35.98 627 SER A C 1
ATOM 4962 C C B SER A 1 627 ? -13.834 2.071 13.666 0.57 36.19 627 SER A C 1
ATOM 4963 O O A SER A 1 627 ? -14.182 2.994 12.919 0.43 36.29 627 SER A O 1
ATOM 4964 O O B SER A 1 627 ? -14.204 2.981 12.923 0.57 36.66 627 SER A O 1
ATOM 4969 N N . SER A 1 628 ? -13.411 2.273 14.928 1.00 32.23 628 SER A N 1
ATOM 4970 C CA . SER A 1 628 ? -13.318 3.607 15.553 1.00 32.80 628 SER A CA 1
ATOM 4971 C C . SER A 1 628 ? -11.974 4.295 15.275 1.00 35.69 628 SER A C 1
ATOM 4972 O O . SER A 1 628 ? -11.803 5.467 15.614 1.00 36.54 628 SER A O 1
ATOM 4975 N N . SER A 1 629 ? -11.025 3.577 14.635 1.00 29.14 629 SER A N 1
ATOM 4976 C CA . SER A 1 629 ? -9.708 4.119 14.301 1.00 28.32 629 SER A CA 1
ATOM 4977 C C . SER A 1 629 ? -9.582 4.390 12.807 1.00 29.83 629 SER A C 1
ATOM 4978 O O . SER A 1 629 ? -10.286 3.769 12.021 1.00 29.77 629 SER A O 1
ATOM 4981 N N . ASN A 1 630 ? -8.655 5.273 12.410 1.00 24.59 630 ASN A N 1
ATOM 4982 C CA . ASN A 1 630 ? -8.371 5.509 11.000 1.00 23.65 630 ASN A CA 1
ATOM 4983 C C . ASN A 1 630 ? -7.355 4.419 10.535 1.00 27.70 630 ASN A C 1
ATOM 4984 O O . ASN A 1 630 ? -6.268 4.329 11.111 1.00 25.43 630 ASN A O 1
ATOM 4989 N N . PRO A 1 631 ? -7.677 3.598 9.500 1.00 25.57 631 PRO A N 1
ATOM 4990 C CA . PRO A 1 631 ? -6.763 2.499 9.137 1.00 23.71 631 PRO A CA 1
ATOM 4991 C C . PRO A 1 631 ? -5.731 2.784 8.046 1.00 26.69 631 PRO A C 1
ATOM 4992 O O . PRO A 1 631 ? -5.988 3.540 7.097 1.00 25.91 631 PRO A O 1
ATOM 4996 N N . PHE A 1 632 ? -4.567 2.119 8.161 1.00 21.26 632 PHE A N 1
ATOM 4997 C CA . PHE A 1 632 ? -3.513 2.054 7.137 1.00 19.83 632 PHE A CA 1
ATOM 4998 C C . PHE A 1 632 ? -3.408 0.584 6.778 1.00 23.79 632 PHE A C 1
ATOM 4999 O O . PHE A 1 632 ? -3.497 -0.264 7.657 1.00 23.91 632 PHE A O 1
ATOM 5007 N N . PHE A 1 633 ? -3.348 0.275 5.478 1.00 21.53 633 PHE A N 1
ATOM 5008 C CA . PHE A 1 633 ? -3.333 -1.120 5.045 1.00 21.08 633 PHE A CA 1
ATOM 5009 C C . PHE A 1 633 ? -2.022 -1.466 4.411 1.00 23.05 633 PHE A C 1
ATOM 5010 O O . PHE A 1 633 ? -1.524 -0.750 3.523 1.00 20.95 633 PHE A O 1
ATOM 5018 N N . VAL A 1 634 ? -1.460 -2.607 4.851 1.00 20.37 634 VAL A N 1
ATOM 5019 C CA . VAL A 1 634 ? -0.217 -3.135 4.283 1.00 19.74 634 VAL A CA 1
ATOM 5020 C C . VAL A 1 634 ? -0.610 -4.516 3.730 1.00 22.21 634 VAL A C 1
ATOM 5021 O O . VAL A 1 634 ? -1.187 -5.313 4.465 1.00 21.09 634 VAL A O 1
ATOM 5025 N N . ARG A 1 635 ? -0.309 -4.787 2.456 1.00 19.33 635 ARG A N 1
ATOM 5026 C CA . ARG A 1 635 ? -0.644 -6.068 1.814 1.00 17.46 635 ARG A CA 1
ATOM 5027 C C . ARG A 1 635 ? 0.652 -6.772 1.501 1.00 19.99 635 ARG A C 1
ATOM 5028 O O . ARG A 1 635 ? 1.384 -6.353 0.598 1.00 20.23 635 ARG A O 1
ATOM 5036 N N . CYS A 1 636 ? 0.957 -7.825 2.273 1.00 17.48 636 CYS A N 1
ATOM 5037 C CA . CYS A 1 636 ? 2.165 -8.643 2.087 1.00 17.34 636 CYS A CA 1
ATOM 5038 C C . CYS A 1 636 ? 1.891 -9.716 1.068 1.00 20.17 636 CYS A C 1
ATOM 5039 O O . CYS A 1 636 ? 0.836 -10.383 1.089 1.00 18.44 636 CYS A O 1
ATOM 5042 N N . ILE A 1 637 ? 2.842 -9.883 0.156 1.00 17.53 637 ILE A N 1
ATOM 5043 C CA . ILE A 1 637 ? 2.710 -10.797 -0.969 1.00 17.28 637 ILE A CA 1
ATOM 5044 C C . ILE A 1 637 ? 3.903 -11.768 -0.959 1.00 21.24 637 ILE A C 1
ATOM 5045 O O . ILE A 1 637 ? 5.056 -11.335 -0.873 1.00 19.88 637 ILE A O 1
ATOM 5050 N N . LYS A 1 638 ? 3.614 -13.076 -1.065 1.00 19.70 638 LYS A N 1
ATOM 5051 C CA . LYS A 1 638 ? 4.666 -14.098 -1.129 1.00 20.35 638 LYS A CA 1
ATOM 5052 C C . LYS A 1 638 ? 5.067 -14.225 -2.620 1.00 22.45 638 LYS A C 1
ATOM 5053 O O . LYS A 1 638 ? 4.207 -14.487 -3.444 1.00 23.34 638 LYS A O 1
ATOM 5059 N N . PRO A 1 639 ? 6.346 -14.070 -2.977 1.00 20.67 639 PRO A N 1
ATOM 5060 C CA . PRO A 1 639 ? 6.736 -14.162 -4.405 1.00 21.28 639 PRO A CA 1
ATOM 5061 C C . PRO A 1 639 ? 6.832 -15.595 -4.911 1.00 24.97 639 PRO A C 1
ATOM 5062 O O . PRO A 1 639 ? 6.804 -15.827 -6.125 1.00 23.60 639 PRO A O 1
ATOM 5066 N N . ASN A 1 640 ? 6.960 -16.572 -3.976 1.00 20.74 640 ASN A N 1
ATOM 5067 C CA . ASN A 1 640 ? 7.078 -17.985 -4.345 1.00 21.69 640 ASN A CA 1
ATOM 5068 C C . ASN A 1 640 ? 6.736 -18.835 -3.126 1.00 25.58 640 ASN A C 1
ATOM 5069 O O . ASN A 1 640 ? 6.638 -18.296 -2.020 1.00 24.31 640 ASN A O 1
ATOM 5074 N N . MET A 1 641 ? 6.578 -20.147 -3.324 1.00 23.51 641 MET A N 1
ATOM 5075 C CA . MET A 1 641 ? 6.193 -21.077 -2.247 1.00 23.35 641 MET A CA 1
ATOM 5076 C C . MET A 1 641 ? 7.401 -21.893 -1.732 1.00 27.39 641 MET A C 1
ATOM 5077 O O . MET A 1 641 ? 7.217 -22.889 -1.033 1.00 28.93 641 MET A O 1
ATOM 5082 N N A GLN A 1 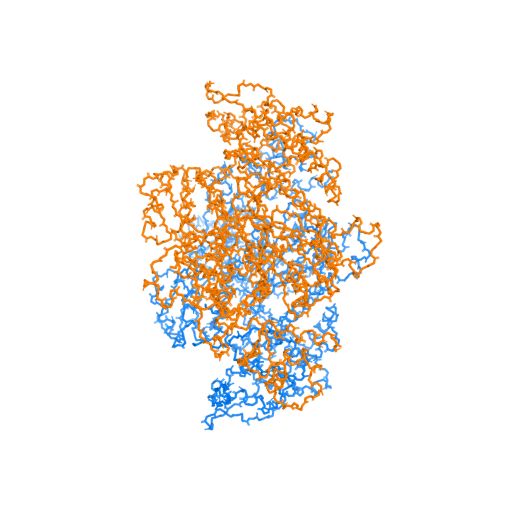642 ? 8.616 -21.451 -2.059 0.50 22.94 642 GLN A N 1
ATOM 5083 N N B GLN A 1 642 ? 8.623 -21.448 -2.063 0.50 23.12 642 GLN A N 1
ATOM 5084 C CA A GLN A 1 642 ? 9.826 -22.182 -1.679 0.50 22.18 642 GLN A CA 1
ATOM 5085 C CA B GLN A 1 642 ? 9.874 -22.145 -1.726 0.50 22.46 642 GLN A CA 1
ATOM 5086 C C A GLN A 1 642 ? 10.746 -21.398 -0.740 0.50 26.05 642 GLN A C 1
ATOM 5087 C C B GLN A 1 642 ? 10.715 -21.432 -0.672 0.50 26.13 642 GLN A C 1
ATOM 5088 O O A GLN A 1 642 ? 11.882 -21.814 -0.524 0.50 25.21 642 GLN A O 1
ATOM 5089 O O B GLN A 1 642 ? 11.782 -21.931 -0.322 0.50 25.21 642 GLN A O 1
ATOM 5100 N N . LYS A 1 643 ? 10.255 -20.267 -0.170 1.00 23.05 643 LYS A N 1
ATOM 5101 C CA . LYS A 1 643 ? 10.999 -19.417 0.781 1.00 22.32 643 LYS A CA 1
ATOM 5102 C C . LYS A 1 643 ? 12.308 -18.954 0.154 1.00 24.37 643 LYS A C 1
ATOM 5103 O O . LYS A 1 643 ? 13.315 -18.806 0.837 1.00 24.30 643 LYS A O 1
ATOM 5109 N N . MET A 1 644 ? 12.291 -18.735 -1.166 1.00 22.31 644 MET A N 1
ATOM 5110 C CA . MET A 1 644 ? 13.496 -18.385 -1.922 1.00 22.43 644 MET A CA 1
ATOM 5111 C C . MET A 1 644 ? 13.653 -16.897 -2.188 1.00 25.90 644 MET A C 1
ATOM 5112 O O . MET A 1 644 ? 12.673 -16.227 -2.562 1.00 23.85 644 MET A O 1
ATOM 5117 N N . PRO A 1 645 ? 14.888 -16.367 -2.097 1.00 22.68 645 PRO A N 1
ATOM 5118 C CA . PRO A 1 645 ? 15.111 -14.983 -2.544 1.00 22.61 645 PRO A CA 1
ATOM 5119 C C . PRO A 1 645 ? 15.237 -14.972 -4.086 1.00 24.92 645 PRO A C 1
ATOM 5120 O O . PRO A 1 645 ? 15.532 -16.026 -4.675 1.00 23.57 645 PRO A O 1
ATOM 5124 N N . ASP A 1 646 ? 15.079 -13.798 -4.739 1.00 21.87 646 ASP A N 1
ATOM 5125 C CA . ASP A 1 646 ? 15.260 -13.621 -6.196 1.00 22.61 646 ASP A CA 1
ATOM 5126 C C . ASP A 1 646 ? 14.547 -14.679 -7.046 1.00 27.26 646 ASP A C 1
ATOM 5127 O O . ASP A 1 646 ? 15.128 -15.213 -8.001 1.00 26.48 646 ASP A O 1
ATOM 5132 N N . GLN A 1 647 ? 13.286 -14.979 -6.694 1.00 23.45 647 GLN A N 1
ATOM 5133 C CA . GLN A 1 647 ? 12.491 -15.978 -7.405 1.00 23.69 647 GLN A CA 1
ATOM 5134 C C . GLN A 1 647 ? 11.066 -15.483 -7.417 1.00 26.66 647 GLN A C 1
ATOM 5135 O O . GLN A 1 647 ? 10.291 -15.759 -6.504 1.00 26.81 647 GLN A O 1
ATOM 5141 N N . PHE A 1 648 ? 10.737 -14.691 -8.434 1.00 25.79 648 PHE A N 1
ATOM 5142 C CA . PHE A 1 648 ? 9.399 -14.095 -8.551 1.00 25.05 648 PHE A CA 1
ATOM 5143 C C . PHE A 1 648 ? 8.605 -15.054 -9.423 1.00 28.92 648 PHE A C 1
ATOM 5144 O O . PHE A 1 648 ? 8.820 -15.111 -10.645 1.00 28.32 648 PHE A O 1
ATOM 5152 N N A ASP A 1 649 ? 7.739 -15.877 -8.798 0.59 24.20 649 ASP A N 1
ATOM 5153 N N B ASP A 1 649 ? 7.717 -15.835 -8.781 0.41 23.73 649 ASP A N 1
ATOM 5154 C CA A ASP A 1 649 ? 6.936 -16.840 -9.551 0.59 24.30 649 ASP A CA 1
ATOM 5155 C CA B ASP A 1 649 ? 6.852 -16.805 -9.442 0.41 23.56 649 ASP A CA 1
ATOM 5156 C C A ASP A 1 649 ? 5.617 -16.145 -9.894 0.59 26.12 649 ASP A C 1
ATOM 5157 C C B ASP A 1 649 ? 5.609 -16.013 -9.853 0.41 26.05 649 ASP A C 1
ATOM 5158 O O A ASP A 1 649 ? 4.733 -16.016 -9.050 0.59 23.36 649 ASP A O 1
ATOM 5159 O O B ASP A 1 649 ? 4.761 -15.709 -9.016 0.41 24.03 649 ASP A O 1
ATOM 5168 N N . GLN A 1 650 ? 5.530 -15.642 -11.139 1.00 23.21 650 GLN A N 1
ATOM 5169 C CA . GLN A 1 650 ? 4.428 -14.820 -11.650 1.00 23.16 650 GLN A CA 1
ATOM 5170 C C . GLN A 1 650 ? 3.029 -15.415 -11.398 1.00 26.15 650 GLN A C 1
ATOM 5171 O O . GLN A 1 650 ? 2.144 -14.650 -11.022 1.00 25.91 650 GLN A O 1
ATOM 5177 N N . ALA A 1 651 ? 2.853 -16.743 -11.495 1.00 23.95 651 ALA A N 1
ATOM 5178 C CA . ALA A 1 651 ? 1.511 -17.343 -11.272 1.00 24.43 651 ALA A CA 1
ATOM 5179 C C . ALA A 1 651 ? 1.104 -17.238 -9.790 1.00 25.32 651 ALA A C 1
ATOM 5180 O O . ALA A 1 651 ? -0.050 -16.946 -9.498 1.00 23.65 651 ALA A O 1
ATOM 5182 N N . VAL A 1 652 ? 2.077 -17.393 -8.877 1.00 23.04 652 VAL A N 1
ATOM 5183 C CA . VAL A 1 652 ? 1.859 -17.272 -7.431 1.00 21.10 652 VAL A CA 1
ATOM 5184 C C . VAL A 1 652 ? 1.511 -15.835 -7.076 1.00 23.15 652 VAL A C 1
ATOM 5185 O O . VAL A 1 652 ? 0.535 -15.589 -6.348 1.00 21.68 652 VAL A O 1
ATOM 5189 N N . VAL A 1 653 ? 2.287 -14.881 -7.606 1.00 21.96 653 VAL A N 1
ATOM 5190 C CA . VAL A 1 653 ? 2.062 -13.450 -7.380 1.00 19.47 653 VAL A CA 1
ATOM 5191 C C . VAL A 1 653 ? 0.701 -13.012 -7.951 1.00 23.54 653 VAL A C 1
ATOM 5192 O O . VAL A 1 653 ? -0.075 -12.371 -7.246 1.00 21.74 653 VAL A O 1
ATOM 5196 N N . LEU A 1 654 ? 0.439 -13.317 -9.215 1.00 20.28 654 LEU A N 1
ATOM 5197 C CA . LEU A 1 654 ? -0.802 -12.877 -9.853 1.00 19.78 654 LEU A CA 1
ATOM 5198 C C . LEU A 1 654 ? -2.044 -13.370 -9.121 1.00 23.02 654 LEU A C 1
ATOM 5199 O O . LEU A 1 654 ? -3.017 -12.612 -8.961 1.00 21.51 654 LEU A O 1
ATOM 5204 N N . ASN A 1 655 ? -1.994 -14.614 -8.635 1.00 21.77 655 ASN A N 1
ATOM 5205 C CA . ASN A 1 655 ? -3.092 -15.195 -7.866 1.00 22.07 655 ASN A CA 1
ATOM 5206 C C . ASN A 1 655 ? -3.431 -14.334 -6.648 1.00 20.59 655 ASN A C 1
ATOM 5207 O O . ASN A 1 655 ? -4.606 -14.047 -6.426 1.00 20.35 655 ASN A O 1
ATOM 5212 N N . GLN A 1 656 ? -2.407 -13.893 -5.885 1.00 19.57 656 GLN A N 1
ATOM 5213 C CA . GLN A 1 656 ? -2.596 -13.052 -4.693 1.00 17.94 656 GLN A CA 1
ATOM 5214 C C . GLN A 1 656 ? -3.102 -11.679 -5.093 1.00 20.47 656 GLN A C 1
ATOM 5215 O O . GLN A 1 656 ? -3.977 -11.144 -4.434 1.00 19.54 656 GLN A O 1
ATOM 5221 N N . LEU A 1 657 ? -2.553 -11.093 -6.154 1.00 19.29 657 LEU A N 1
ATOM 5222 C CA . LEU A 1 657 ? -3.030 -9.770 -6.591 1.00 20.61 657 LEU A CA 1
ATOM 5223 C C . LEU A 1 657 ? -4.494 -9.779 -6.963 1.00 23.08 657 LEU A C 1
ATOM 5224 O O . LEU A 1 657 ? -5.221 -8.849 -6.626 1.00 22.42 657 LEU A O 1
ATOM 5229 N N A ARG A 1 658 ? -4.925 -10.826 -7.679 0.31 20.69 658 ARG A N 1
ATOM 5230 N N B ARG A 1 658 ? -4.920 -10.820 -7.667 0.69 21.23 658 ARG A N 1
ATOM 5231 C CA A ARG A 1 658 ? -6.298 -10.976 -8.144 0.31 21.01 658 ARG A CA 1
ATOM 5232 C CA B ARG A 1 658 ? -6.295 -10.977 -8.117 0.69 21.59 658 ARG A CA 1
ATOM 5233 C C A ARG A 1 658 ? -7.287 -11.303 -7.019 0.31 24.63 658 ARG A C 1
ATOM 5234 C C B ARG A 1 658 ? -7.244 -11.244 -6.944 0.69 24.09 658 ARG A C 1
ATOM 5235 O O A ARG A 1 658 ? -8.303 -10.613 -6.913 0.31 24.78 658 ARG A O 1
ATOM 5236 O O B ARG A 1 658 ? -8.178 -10.459 -6.724 0.69 23.19 658 ARG A O 1
ATOM 5251 N N . TYR A 1 659 ? -7.001 -12.317 -6.169 1.00 20.54 659 TYR A N 1
ATOM 5252 C CA . TYR A 1 659 ? -7.953 -12.683 -5.109 1.00 21.33 659 TYR A CA 1
ATOM 5253 C C . TYR A 1 659 ? -8.056 -11.637 -4.003 1.00 24.42 659 TYR A C 1
ATOM 5254 O O . TYR A 1 659 ? -9.117 -11.520 -3.389 1.00 24.34 659 TYR A O 1
ATOM 5263 N N . SER A 1 660 ? -6.992 -10.852 -3.785 1.00 21.25 660 SER A N 1
ATOM 5264 C CA . SER A 1 660 ? -6.988 -9.856 -2.703 1.00 21.85 660 SER A CA 1
ATOM 5265 C C . SER A 1 660 ? -7.672 -8.548 -3.129 1.00 28.36 660 SER A C 1
ATOM 5266 O O . SER A 1 660 ? -7.875 -7.668 -2.297 1.00 30.24 660 SER A O 1
ATOM 5269 N N . GLY A 1 661 ? -8.014 -8.445 -4.405 1.00 26.04 661 GLY A N 1
ATOM 5270 C CA . GLY A 1 661 ? -8.662 -7.262 -4.958 1.00 26.14 661 GLY A CA 1
ATOM 5271 C C . GLY A 1 661 ? -7.742 -6.085 -5.233 1.00 27.22 661 GLY A C 1
ATOM 5272 O O . GLY A 1 661 ? -8.209 -4.949 -5.309 1.00 24.96 661 GLY A O 1
ATOM 5273 N N A MET A 1 662 ? -6.428 -6.341 -5.399 0.51 24.50 662 MET A N 1
ATOM 5274 N N B MET A 1 662 ? -6.440 -6.336 -5.412 0.49 22.63 662 MET A N 1
ATOM 5275 C CA A MET A 1 662 ? -5.435 -5.299 -5.680 0.51 24.00 662 MET A CA 1
ATOM 5276 C CA B MET A 1 662 ? -5.469 -5.270 -5.658 0.49 21.15 662 MET A CA 1
ATOM 5277 C C A MET A 1 662 ? -5.729 -4.530 -6.979 0.51 26.54 662 MET A C 1
ATOM 5278 C C B MET A 1 662 ? -5.692 -4.536 -6.993 0.49 25.13 662 MET A C 1
ATOM 5279 O O A MET A 1 662 ? -5.519 -3.322 -7.030 0.51 26.56 662 MET A O 1
ATOM 5280 O O B MET A 1 662 ? -5.440 -3.338 -7.065 0.49 24.94 662 MET A O 1
ATOM 5289 N N . LEU A 1 663 ? -6.236 -5.224 -8.001 1.00 23.20 663 LEU A N 1
ATOM 5290 C CA . LEU A 1 663 ? -6.535 -4.612 -9.302 1.00 26.05 663 LEU A CA 1
ATOM 5291 C C . LEU A 1 663 ? -7.606 -3.499 -9.123 1.00 26.74 663 LEU A C 1
ATOM 5292 O O . LEU A 1 663 ? -7.412 -2.362 -9.567 1.00 25.19 663 LEU A O 1
ATOM 5297 N N . GLU A 1 664 ? -8.690 -3.817 -8.410 1.00 22.71 664 GLU A N 1
ATOM 5298 C CA . GLU A 1 664 ? -9.778 -2.847 -8.157 1.00 22.14 664 GLU A CA 1
ATOM 5299 C C . GLU A 1 664 ? -9.307 -1.769 -7.185 1.00 25.72 664 GLU A C 1
ATOM 5300 O O . GLU A 1 664 ? -9.772 -0.624 -7.270 1.00 26.43 664 GLU A O 1
ATOM 5306 N N . THR A 1 665 ? -8.396 -2.126 -6.259 1.00 21.88 665 THR A N 1
ATOM 5307 C CA . THR A 1 665 ? -7.826 -1.184 -5.290 1.00 20.56 665 THR A CA 1
ATOM 5308 C C . THR A 1 665 ? -7.097 -0.084 -6.053 1.00 23.23 665 THR A C 1
ATOM 5309 O O . THR A 1 665 ? -7.275 1.083 -5.737 1.00 21.53 665 THR A O 1
ATOM 5313 N N . VAL A 1 666 ? -6.268 -0.457 -7.048 1.00 21.33 666 VAL A N 1
ATOM 5314 C CA . VAL A 1 666 ? -5.547 0.542 -7.865 1.00 20.67 666 VAL A CA 1
ATOM 5315 C C . VAL A 1 666 ? -6.554 1.444 -8.563 1.00 24.06 666 VAL A C 1
ATOM 5316 O O . VAL A 1 666 ? -6.378 2.663 -8.554 1.00 24.82 666 VAL A O 1
ATOM 5320 N N . ARG A 1 667 ? -7.630 0.856 -9.111 1.00 21.45 667 ARG A N 1
ATOM 5321 C CA . ARG A 1 667 ? -8.682 1.618 -9.816 1.00 22.04 667 ARG A CA 1
ATOM 5322 C C . ARG A 1 667 ? -9.328 2.664 -8.916 1.00 25.33 667 ARG A C 1
ATOM 5323 O O . ARG A 1 667 ? -9.471 3.820 -9.324 1.00 24.69 667 ARG A O 1
ATOM 5331 N N . ILE A 1 668 ? -9.707 2.274 -7.687 1.00 20.73 668 ILE A N 1
ATOM 5332 C CA . ILE A 1 668 ? -10.380 3.221 -6.796 1.00 21.26 668 ILE A CA 1
ATOM 5333 C C . ILE A 1 668 ? -9.404 4.223 -6.213 1.00 25.82 668 ILE A C 1
ATOM 5334 O O . ILE A 1 668 ? -9.809 5.361 -5.997 1.00 26.14 668 ILE A O 1
ATOM 5339 N N . ARG A 1 669 ? -8.124 3.856 -5.996 1.00 21.66 669 ARG A N 1
ATOM 5340 C CA . ARG A 1 669 ? -7.196 4.847 -5.468 1.00 22.53 669 ARG A CA 1
ATOM 5341 C C . ARG A 1 669 ? -6.838 5.864 -6.542 1.00 27.25 669 ARG A C 1
ATOM 5342 O O . ARG A 1 669 ? -6.623 7.031 -6.245 1.00 27.47 669 ARG A O 1
ATOM 5350 N N . LYS A 1 670 ? -6.837 5.426 -7.788 1.00 22.40 670 LYS A N 1
ATOM 5351 C CA . LYS A 1 670 ? -6.520 6.295 -8.920 1.00 22.94 670 LYS A CA 1
ATOM 5352 C C . LYS A 1 670 ? -7.660 7.280 -9.199 1.00 27.08 670 LYS A C 1
ATOM 5353 O O . LYS A 1 670 ? -7.388 8.452 -9.476 1.00 29.02 670 LYS A O 1
ATOM 5359 N N . ALA A 1 671 ? -8.916 6.809 -9.158 1.00 23.18 671 ALA A N 1
ATOM 5360 C CA . ALA A 1 671 ? -10.074 7.656 -9.495 1.00 24.41 671 ALA A CA 1
ATOM 5361 C C . ALA A 1 671 ? -10.672 8.382 -8.298 1.00 28.53 671 ALA A C 1
ATOM 5362 O O . ALA A 1 671 ? -11.262 9.442 -8.483 1.00 27.73 671 ALA A O 1
ATOM 5364 N N . GLY A 1 672 ? -10.558 7.782 -7.113 1.00 24.85 672 GLY A N 1
ATOM 5365 C CA . GLY A 1 672 ? -11.198 8.271 -5.891 1.00 25.73 672 GLY A CA 1
ATOM 5366 C C . GLY A 1 672 ? -10.471 9.367 -5.157 1.00 26.57 672 GLY A C 1
ATOM 5367 O O . GLY A 1 672 ? -9.469 9.887 -5.630 1.00 27.54 672 GLY A O 1
ATOM 5368 N N . TYR A 1 673 ? -10.974 9.707 -3.986 1.00 23.39 673 TYR A N 1
ATOM 5369 C CA . TYR A 1 673 ? -10.486 10.828 -3.177 1.00 23.26 673 TYR A CA 1
ATOM 5370 C C . TYR A 1 673 ? -10.455 10.330 -1.748 1.00 26.71 673 TYR A C 1
ATOM 5371 O O . TYR A 1 673 ? -11.405 10.530 -1.007 1.00 24.16 673 TYR A O 1
ATOM 5380 N N . ALA A 1 674 ? -9.374 9.653 -1.361 1.00 25.64 674 ALA A N 1
ATOM 5381 C CA . ALA A 1 674 ? -9.275 9.043 -0.032 1.00 26.12 674 ALA A CA 1
ATOM 5382 C C . ALA A 1 674 ? -9.182 10.028 1.142 1.00 30.11 674 ALA A C 1
ATOM 5383 O O . ALA A 1 674 ? -9.445 9.627 2.273 1.00 31.08 674 ALA A O 1
ATOM 5385 N N . VAL A 1 675 ? -8.833 11.297 0.896 1.00 24.48 675 VAL A N 1
ATOM 5386 C CA . VAL A 1 675 ? -8.750 12.289 1.972 1.00 25.36 675 VAL A CA 1
ATOM 5387 C C . VAL A 1 675 ? -9.984 13.219 1.923 1.00 28.10 675 VAL A C 1
ATOM 5388 O O . VAL A 1 675 ? -10.416 13.614 0.839 1.00 25.57 675 VAL A O 1
ATOM 5392 N N . ARG A 1 676 ? -10.554 13.540 3.102 1.00 25.24 676 ARG A N 1
ATOM 5393 C CA . ARG A 1 676 ? -11.669 14.504 3.170 1.00 25.27 676 ARG A CA 1
ATOM 5394 C C . ARG A 1 676 ? -11.680 15.244 4.473 1.00 28.06 676 ARG A C 1
ATOM 5395 O O . ARG A 1 676 ? -11.288 14.693 5.513 1.00 27.80 676 ARG A O 1
ATOM 5403 N N . ARG A 1 677 ? -12.131 16.493 4.409 1.00 25.20 677 ARG A N 1
ATOM 5404 C CA . ARG A 1 677 ? -12.259 17.370 5.558 1.00 23.72 677 ARG A CA 1
ATOM 5405 C C . ARG A 1 677 ? -13.452 18.252 5.358 1.00 27.75 677 ARG A C 1
ATOM 5406 O O . ARG A 1 677 ? -13.577 18.842 4.267 1.00 28.61 677 ARG A O 1
ATOM 5414 N N . PRO A 1 678 ? -14.212 18.555 6.442 1.00 23.04 678 PRO A N 1
ATOM 5415 C CA . PRO A 1 678 ? -15.261 19.584 6.335 1.00 22.34 678 PRO A CA 1
ATOM 5416 C C . PRO A 1 678 ? -14.666 20.901 5.804 1.00 26.88 678 PRO A C 1
ATOM 5417 O O . PRO A 1 678 ? -13.483 21.184 6.073 1.00 26.80 678 PRO A O 1
ATOM 5421 N N . PHE A 1 679 ? -15.462 21.714 5.087 1.00 22.60 679 PHE A N 1
ATOM 5422 C CA . PHE A 1 679 ? -15.002 22.975 4.486 1.00 23.76 679 PHE A CA 1
ATOM 5423 C C . PHE A 1 679 ? -14.198 23.849 5.474 1.00 31.01 679 PHE A C 1
ATOM 5424 O O . PHE A 1 679 ? -13.062 24.221 5.169 1.00 30.01 679 PHE A O 1
ATOM 5432 N N . GLN A 1 680 ? -14.766 24.144 6.653 1.00 26.70 680 GLN A N 1
ATOM 5433 C CA . GLN A 1 680 ? -14.086 24.993 7.636 1.00 26.46 680 GLN A CA 1
ATOM 5434 C C . GLN A 1 680 ? -12.786 24.367 8.190 1.00 31.12 680 GLN A C 1
ATOM 5435 O O . GLN A 1 680 ? -11.817 25.092 8.437 1.00 31.84 680 GLN A O 1
ATOM 5441 N N . ASP A 1 681 ? -12.772 23.058 8.370 1.00 27.20 681 ASP A N 1
ATOM 5442 C CA . ASP A 1 681 ? -11.616 22.307 8.846 1.00 26.56 681 ASP A CA 1
ATOM 5443 C C . ASP A 1 681 ? -10.484 22.433 7.795 1.00 32.16 681 ASP A C 1
ATOM 5444 O O . ASP A 1 681 ? -9.337 22.732 8.153 1.00 33.24 681 ASP A O 1
ATOM 5449 N N . PHE A 1 682 ? -10.824 22.230 6.517 1.00 27.77 682 PHE A N 1
ATOM 5450 C CA . PHE A 1 682 ? -9.864 22.380 5.405 1.00 28.27 682 PHE A CA 1
ATOM 5451 C C . PHE A 1 682 ? -9.323 23.817 5.369 1.00 33.56 682 PHE A C 1
ATOM 5452 O O . PHE A 1 682 ? -8.105 24.012 5.325 1.00 34.37 682 PHE A O 1
ATOM 5460 N N . TYR A 1 683 ? -10.214 24.813 5.413 1.00 31.21 683 TYR A N 1
ATOM 5461 C CA . TYR A 1 683 ? -9.830 26.211 5.368 1.00 33.03 683 TYR A CA 1
ATOM 5462 C C . TYR A 1 683 ? -8.948 26.602 6.572 1.00 36.57 683 TYR A C 1
ATOM 5463 O O . TYR A 1 683 ? -7.929 27.266 6.374 1.00 35.90 683 TYR A O 1
ATOM 5472 N N . LYS A 1 684 ? -9.322 26.178 7.799 1.00 30.95 684 LYS A N 1
ATOM 5473 C CA . LYS A 1 684 ? -8.538 26.513 8.996 1.00 31.70 684 LYS A CA 1
ATOM 5474 C C . LYS A 1 684 ? -7.164 25.844 8.978 1.00 35.99 684 LYS A C 1
ATOM 5475 O O . LYS A 1 684 ? -6.194 26.479 9.380 1.00 37.84 684 LYS A O 1
ATOM 5481 N N . ARG A 1 685 ? -7.069 24.607 8.466 1.00 32.99 685 ARG A N 1
ATOM 5482 C CA . ARG A 1 685 ? -5.786 23.904 8.376 1.00 32.33 685 ARG A CA 1
ATOM 5483 C C . ARG A 1 685 ? -4.839 24.576 7.384 1.00 36.72 685 ARG A C 1
ATOM 5484 O O . ARG A 1 685 ? -3.665 24.792 7.710 1.00 35.50 685 ARG A O 1
ATOM 5492 N N . TYR A 1 686 ? -5.363 24.946 6.202 1.00 31.31 686 TYR A N 1
ATOM 5493 C CA . TYR A 1 686 ? -4.511 25.462 5.134 1.00 31.73 686 TYR A CA 1
ATOM 5494 C C . TYR A 1 686 ? -4.590 26.953 4.888 1.00 36.96 686 TYR A C 1
ATOM 5495 O O . TYR A 1 686 ? -4.114 27.405 3.844 1.00 38.81 686 TYR A O 1
ATOM 5504 N N . LYS A 1 687 ? -5.128 27.733 5.851 1.00 34.20 687 LYS A N 1
ATOM 5505 C CA . LYS A 1 687 ? -5.253 29.180 5.746 1.00 36.81 687 LYS A CA 1
ATOM 5506 C C . LYS A 1 687 ? -3.913 29.876 5.386 1.00 43.20 687 LYS A C 1
ATOM 5507 O O . LYS A 1 687 ? -3.917 30.795 4.561 1.00 41.90 687 LYS A O 1
ATOM 5513 N N . VAL A 1 688 ? -2.776 29.397 5.953 1.00 41.23 688 VAL A N 1
ATOM 5514 C CA . VAL A 1 688 ? -1.444 29.988 5.683 1.00 41.61 688 VAL A CA 1
ATOM 5515 C C . VAL A 1 688 ? -1.064 29.933 4.196 1.00 43.77 688 VAL A C 1
ATOM 5516 O O . VAL A 1 688 ? -0.309 30.786 3.739 1.00 45.41 688 VAL A O 1
ATOM 5520 N N . LEU A 1 689 ? -1.578 28.927 3.463 1.00 37.05 689 LEU A N 1
ATOM 5521 C CA . LEU A 1 689 ? -1.299 28.722 2.035 1.00 35.53 689 LEU A CA 1
ATOM 5522 C C . LEU A 1 689 ? -2.140 29.610 1.099 1.00 38.42 689 LEU A C 1
ATOM 5523 O O . LEU A 1 689 ? -1.920 29.607 -0.122 1.00 36.48 689 LEU A O 1
ATOM 5528 N N . MET A 1 690 ? -3.107 30.344 1.664 1.00 35.86 690 MET A N 1
ATOM 5529 C CA . MET A 1 690 ? -4.040 31.177 0.911 1.00 36.99 690 MET A CA 1
ATOM 5530 C C . MET A 1 690 ? -3.745 32.676 0.990 1.00 44.61 690 MET A C 1
ATOM 5531 O O . MET A 1 690 ? -4.501 33.466 0.420 1.00 44.09 690 MET A O 1
ATOM 5536 N N . ARG A 1 691 ? -2.655 33.070 1.681 1.00 44.06 691 ARG A N 1
ATOM 5537 C CA . ARG A 1 691 ? -2.330 34.484 1.923 1.00 45.71 691 ARG A CA 1
ATOM 5538 C C . ARG A 1 691 ? -2.121 35.338 0.656 1.00 51.08 691 ARG A C 1
ATOM 5539 O O . ARG A 1 691 ? -2.371 36.542 0.716 1.00 52.42 691 ARG A O 1
ATOM 5547 N N . ASN A 1 692 ? -1.750 34.730 -0.486 1.00 48.21 692 ASN A N 1
ATOM 5548 C CA . ASN A 1 692 ? -1.560 35.481 -1.747 1.00 49.55 692 ASN A CA 1
ATOM 5549 C C . ASN A 1 692 ? -2.757 35.356 -2.733 1.00 53.85 692 ASN A C 1
ATOM 5550 O O . ASN A 1 692 ? -2.635 35.705 -3.910 1.00 52.61 692 ASN A O 1
ATOM 5555 N N . LEU A 1 693 ? -3.904 34.855 -2.241 1.00 50.43 693 LEU A N 1
ATOM 5556 C CA . LEU A 1 693 ? -5.120 34.633 -3.033 1.00 49.75 693 LEU A CA 1
ATOM 5557 C C . LEU A 1 693 ? -6.169 35.689 -2.716 1.00 52.18 693 LEU A C 1
ATOM 5558 O O . LEU A 1 693 ? -6.241 36.146 -1.576 1.00 52.58 693 LEU A O 1
ATOM 5563 N N . ALA A 1 694 ? -6.991 36.076 -3.717 1.00 47.80 694 ALA A N 1
ATOM 5564 C CA . ALA A 1 694 ? -8.098 37.016 -3.512 1.00 47.68 694 ALA A CA 1
ATOM 5565 C C . ALA A 1 694 ? -9.280 36.100 -3.214 1.00 50.24 694 ALA A C 1
ATOM 5566 O O . ALA A 1 694 ? -9.812 35.449 -4.118 1.00 50.06 694 ALA A O 1
ATOM 5568 N N . LEU A 1 695 ? -9.590 35.937 -1.926 1.00 45.75 695 LEU A N 1
ATOM 5569 C CA . LEU A 1 695 ? -10.593 34.968 -1.478 1.00 43.60 695 LEU A CA 1
ATOM 5570 C C . LEU A 1 695 ? -12.027 35.464 -1.497 1.00 46.91 695 LEU A C 1
ATOM 5571 O O . LEU A 1 695 ? -12.273 36.600 -1.099 1.00 47.98 695 LEU A O 1
ATOM 5576 N N . PRO A 1 696 ? -13.003 34.594 -1.854 1.00 42.54 696 PRO A N 1
ATOM 5577 C CA . PRO A 1 696 ? -14.412 34.997 -1.732 1.00 43.00 696 PRO A CA 1
ATOM 5578 C C . PRO A 1 696 ? -14.874 34.882 -0.272 1.00 45.57 696 PRO A C 1
ATOM 5579 O O . PRO A 1 696 ? -14.153 34.337 0.570 1.00 44.58 696 PRO A O 1
ATOM 5583 N N . GLU A 1 697 ? -16.082 35.390 0.026 1.00 42.97 697 GLU A N 1
ATOM 5584 C CA . GLU A 1 697 ? -16.641 35.415 1.375 1.00 42.91 697 GLU A CA 1
ATOM 5585 C C . GLU A 1 697 ? -17.069 34.052 1.898 1.00 43.85 697 GLU A C 1
ATOM 5586 O O . GLU A 1 697 ? -16.984 33.818 3.103 1.00 43.07 697 GLU A O 1
ATOM 5588 N N . ASP A 1 698 ? -17.547 33.167 1.003 1.00 39.20 698 ASP A N 1
ATOM 5589 C CA . ASP A 1 698 ? -18.035 31.836 1.371 1.00 37.72 698 ASP A CA 1
ATOM 5590 C C . ASP A 1 698 ? -16.896 30.838 1.529 1.00 36.11 698 ASP A C 1
ATOM 5591 O O . ASP A 1 698 ? -15.942 30.855 0.753 1.00 34.51 698 ASP A O 1
ATOM 5596 N N . VAL A 1 699 ? -17.019 29.932 2.491 1.00 31.10 699 VAL A N 1
ATOM 5597 C CA . VAL A 1 699 ? -15.972 28.931 2.748 1.00 29.26 699 VAL A CA 1
ATOM 5598 C C . VAL A 1 699 ? -15.783 27.942 1.578 1.00 33.51 699 VAL A C 1
ATOM 5599 O O . VAL A 1 699 ? -14.637 27.557 1.300 1.00 32.00 699 VAL A O 1
ATOM 5603 N N . ARG A 1 700 ? -16.879 27.535 0.890 1.00 30.25 700 ARG A N 1
ATOM 5604 C CA . ARG A 1 700 ? -16.748 26.626 -0.260 1.00 30.08 700 ARG A CA 1
ATOM 5605 C C . ARG A 1 700 ? -15.837 27.269 -1.329 1.00 34.53 700 ARG A C 1
ATOM 5606 O O . ARG A 1 700 ? -14.962 26.577 -1.876 1.00 31.98 700 ARG A O 1
ATOM 5614 N N . GLY A 1 701 ? -16.023 28.580 -1.552 1.00 31.29 701 GLY A N 1
ATOM 5615 C CA . GLY A 1 701 ? -15.232 29.366 -2.508 1.00 32.00 701 GLY A CA 1
ATOM 5616 C C . GLY A 1 701 ? -13.770 29.475 -2.108 1.00 35.54 701 GLY A C 1
ATOM 5617 O O . GLY A 1 701 ? -12.876 29.422 -2.964 1.00 34.39 701 GLY A O 1
ATOM 5618 N N . LYS A 1 702 ? -13.516 29.620 -0.784 1.00 33.49 702 LYS A N 1
ATOM 5619 C CA . LYS A 1 702 ? -12.163 29.693 -0.207 1.00 33.25 702 LYS A CA 1
ATOM 5620 C C . LYS A 1 702 ? -11.429 28.384 -0.436 1.00 36.79 702 LYS A C 1
ATOM 5621 O O . LYS A 1 702 ? -10.261 28.392 -0.852 1.00 37.59 702 LYS A O 1
ATOM 5627 N N . CYS A 1 703 ? -12.117 27.249 -0.209 1.00 29.84 703 CYS A N 1
ATOM 5628 C CA . CYS A 1 703 ? -11.540 25.926 -0.450 1.00 27.74 703 CYS A CA 1
ATOM 5629 C C . CYS A 1 703 ? -11.221 25.760 -1.931 1.00 30.64 703 CYS A C 1
ATOM 5630 O O . CYS A 1 703 ? -10.124 25.337 -2.267 1.00 28.03 703 CYS A O 1
ATOM 5633 N N . THR A 1 704 ? -12.175 26.110 -2.806 1.00 28.90 704 THR A N 1
ATOM 5634 C CA . THR A 1 704 ? -11.998 26.021 -4.263 1.00 29.95 704 THR A CA 1
ATOM 5635 C C . THR A 1 704 ? -10.772 26.828 -4.745 1.00 34.17 704 THR A C 1
ATOM 5636 O O . THR A 1 704 ? -10.009 26.327 -5.568 1.00 34.18 704 THR A O 1
ATOM 5640 N N . SER A 1 705 ? -10.590 28.054 -4.238 1.00 33.29 705 SER A N 1
ATOM 5641 C CA . SER A 1 705 ? -9.474 28.915 -4.626 1.00 33.97 705 SER A CA 1
ATOM 5642 C C . SER A 1 705 ? -8.139 28.227 -4.346 1.00 37.76 705 SER A C 1
ATOM 5643 O O . SER A 1 705 ? -7.280 28.210 -5.230 1.00 37.13 705 SER A O 1
ATOM 5646 N N . LEU A 1 706 ? -7.974 27.622 -3.148 1.00 33.30 706 LEU A N 1
ATOM 5647 C CA . LEU A 1 706 ? -6.722 26.926 -2.845 1.00 33.02 706 LEU A CA 1
ATOM 5648 C C . LEU A 1 706 ? -6.538 25.674 -3.698 1.00 33.72 706 LEU A C 1
ATOM 5649 O O . LEU A 1 706 ? -5.438 25.409 -4.181 1.00 33.08 706 LEU A O 1
ATOM 5654 N N . LEU A 1 707 ? -7.615 24.912 -3.881 1.00 28.40 707 LEU A N 1
ATOM 5655 C CA . LEU A 1 707 ? -7.542 23.666 -4.644 1.00 27.63 707 LEU A CA 1
ATOM 5656 C C . LEU A 1 707 ? -7.230 23.892 -6.112 1.00 32.12 707 LEU A C 1
ATOM 5657 O O . LEU A 1 707 ? -6.474 23.112 -6.695 1.00 30.93 707 LEU A O 1
ATOM 5662 N N . GLN A 1 708 ? -7.804 24.956 -6.686 1.00 32.45 708 GLN A N 1
ATOM 5663 C CA . GLN A 1 708 ? -7.555 25.366 -8.080 1.00 33.25 708 GLN A CA 1
ATOM 5664 C C . GLN A 1 708 ? -6.109 25.815 -8.284 1.00 41.15 708 GLN A C 1
ATOM 5665 O O . GLN A 1 708 ? -5.550 25.569 -9.351 1.00 41.03 708 GLN A O 1
ATOM 5671 N N . LEU A 1 709 ? -5.503 26.448 -7.257 1.00 38.57 709 LEU A N 1
ATOM 5672 C CA . LEU A 1 709 ? -4.108 26.894 -7.273 1.00 39.04 709 LEU A CA 1
ATOM 5673 C C . LEU A 1 709 ? -3.134 25.693 -7.263 1.00 43.18 709 LEU A C 1
ATOM 5674 O O . LEU A 1 709 ? -2.141 25.703 -7.994 1.00 42.58 709 LEU A O 1
ATOM 5679 N N . TYR A 1 710 ? -3.426 24.664 -6.445 1.00 39.01 710 TYR A N 1
ATOM 5680 C CA . TYR A 1 710 ? -2.578 23.477 -6.308 1.00 38.05 710 TYR A CA 1
ATOM 5681 C C . TYR A 1 710 ? -2.861 22.369 -7.349 1.00 41.06 710 TYR A C 1
ATOM 5682 O O . TYR A 1 710 ? -1.995 21.518 -7.568 1.00 41.53 710 TYR A O 1
ATOM 5691 N N . ASP A 1 711 ? -4.058 22.368 -7.968 1.00 36.18 711 ASP A N 1
ATOM 5692 C CA . ASP A 1 711 ? -4.472 21.422 -9.010 1.00 35.24 711 ASP A CA 1
ATOM 5693 C C . ASP A 1 711 ? -5.496 22.076 -9.969 1.00 41.43 711 ASP A C 1
ATOM 5694 O O . ASP A 1 711 ? -6.704 21.866 -9.839 1.00 40.52 711 ASP A O 1
ATOM 5699 N N . ALA A 1 712 ? -5.008 22.829 -10.961 1.00 41.78 712 ALA A N 1
ATOM 5700 C CA . ALA A 1 712 ? -5.877 23.520 -11.920 1.00 43.64 712 ALA A CA 1
ATOM 5701 C C . ALA A 1 712 ? -6.642 22.581 -12.869 1.00 49.14 712 ALA A C 1
ATOM 5702 O O . ALA A 1 712 ? -7.652 23.004 -13.438 1.00 49.73 712 ALA A O 1
ATOM 5704 N N . SER A 1 713 ? -6.215 21.292 -12.973 1.00 46.77 713 SER A N 1
ATOM 5705 C CA . SER A 1 713 ? -6.914 20.280 -13.790 1.00 46.66 713 SER A CA 1
ATOM 5706 C C . SER A 1 713 ? -8.314 19.981 -13.236 1.00 50.10 713 SER A C 1
ATOM 5707 O O . SER A 1 713 ? -9.144 19.427 -13.960 1.00 49.70 713 SER A O 1
ATOM 5710 N N . ASN A 1 714 ? -8.556 20.326 -11.935 1.00 45.63 714 ASN A N 1
ATOM 5711 C CA . ASN A 1 714 ? -9.804 20.104 -11.176 1.00 45.24 714 ASN A CA 1
ATOM 5712 C C . ASN A 1 714 ? -10.150 18.614 -11.073 1.00 46.85 714 ASN A C 1
ATOM 5713 O O . ASN A 1 714 ? -11.260 18.263 -10.666 1.00 47.42 714 ASN A O 1
ATOM 5718 N N . SER A 1 715 ? -9.166 17.738 -11.369 1.00 39.17 715 SER A N 1
ATOM 5719 C CA . SER A 1 715 ? -9.383 16.298 -11.356 1.00 36.78 715 SER A CA 1
ATOM 5720 C C . SER A 1 715 ? -8.956 15.595 -10.062 1.00 33.79 715 SER A C 1
ATOM 5721 O O . SER A 1 715 ? -9.283 14.421 -9.898 1.00 32.26 715 SER A O 1
ATOM 5724 N N . GLU A 1 716 ? -8.159 16.261 -9.195 1.00 28.95 716 GLU A N 1
ATOM 5725 C CA . GLU A 1 716 ? -7.661 15.625 -7.966 1.00 27.18 716 GLU A CA 1
ATOM 5726 C C . GLU A 1 716 ? -8.510 15.942 -6.729 1.00 28.99 716 GLU A C 1
ATOM 5727 O O . GLU A 1 716 ? -8.165 15.527 -5.620 1.00 28.05 716 GLU A O 1
ATOM 5733 N N . TRP A 1 717 ? -9.626 16.642 -6.934 1.00 26.85 717 TRP A N 1
ATOM 5734 C CA . TRP A 1 717 ? -10.500 17.045 -5.825 1.00 26.99 717 TRP A CA 1
ATOM 5735 C C . TRP A 1 717 ? -11.925 17.280 -6.298 1.00 30.80 717 TRP A C 1
ATOM 5736 O O . TRP A 1 717 ? -12.164 17.525 -7.490 1.00 28.95 717 TRP A O 1
ATOM 5747 N N . GLN A 1 718 ? -12.861 17.299 -5.341 1.00 25.55 718 GLN A N 1
ATOM 5748 C CA . GLN A 1 718 ? -14.266 17.630 -5.556 1.00 23.75 718 GLN A CA 1
ATOM 5749 C C . GLN A 1 718 ? -14.812 18.194 -4.255 1.00 27.06 718 GLN A C 1
ATOM 5750 O O . GLN A 1 718 ? -14.335 17.828 -3.183 1.00 26.70 718 GLN A O 1
ATOM 5756 N N . LEU A 1 719 ? -15.816 19.060 -4.347 1.00 26.15 719 LEU A N 1
ATOM 5757 C CA . LEU A 1 719 ? -16.514 19.547 -3.153 1.00 26.14 719 LEU A CA 1
ATOM 5758 C C . LEU A 1 719 ? -17.785 18.725 -3.026 1.00 28.57 719 LEU A C 1
ATOM 5759 O O . LEU A 1 719 ? -18.536 18.578 -3.999 1.00 26.59 719 LEU A O 1
ATOM 5764 N N . GLY A 1 720 ? -18.004 18.184 -1.838 1.00 24.83 720 GLY A N 1
ATOM 5765 C CA . GLY A 1 720 ? -19.226 17.476 -1.519 1.00 23.72 720 GLY A CA 1
ATOM 5766 C C . GLY A 1 720 ? -20.191 18.407 -0.814 1.00 26.07 720 GLY A C 1
ATOM 5767 O O . GLY A 1 720 ? -20.031 19.626 -0.847 1.00 28.22 720 GLY A O 1
ATOM 5768 N N . LYS A 1 721 ? -21.197 17.838 -0.175 1.00 22.68 721 LYS A N 1
ATOM 5769 C CA . LYS A 1 721 ? -22.224 18.581 0.570 1.00 23.74 721 LYS A CA 1
ATOM 5770 C C . LYS A 1 721 ? -21.618 19.283 1.801 1.00 25.31 721 LYS A C 1
ATOM 5771 O O . LYS A 1 721 ? -22.030 20.393 2.107 1.00 25.02 721 LYS A O 1
ATOM 5777 N N . THR A 1 722 ? -20.704 18.613 2.521 1.00 22.12 722 THR A N 1
ATOM 5778 C CA . THR A 1 722 ? -20.114 19.180 3.761 1.00 22.39 722 THR A CA 1
ATOM 5779 C C . THR A 1 722 ? -18.590 19.154 3.748 1.00 24.93 722 THR A C 1
ATOM 5780 O O . THR A 1 722 ? -17.972 19.827 4.583 1.00 24.00 722 THR A O 1
ATOM 5784 N N . LYS A 1 723 ? -17.989 18.374 2.842 1.00 21.98 723 LYS A N 1
ATOM 5785 C CA . LYS A 1 723 ? -16.538 18.175 2.827 1.00 20.72 723 LYS A CA 1
ATOM 5786 C C . LYS A 1 723 ? -15.853 18.458 1.525 1.00 25.98 723 LYS A C 1
ATOM 5787 O O . LYS A 1 723 ? -16.425 18.287 0.452 1.00 24.63 723 LYS A O 1
ATOM 5793 N N . VAL A 1 724 ? -14.570 18.782 1.642 1.00 24.84 724 VAL A N 1
ATOM 5794 C CA . VAL A 1 724 ? -13.616 18.854 0.540 1.00 25.39 724 VAL A CA 1
ATOM 5795 C C . VAL A 1 724 ? -13.087 17.427 0.404 1.00 26.63 724 VAL A C 1
ATOM 5796 O O . VAL A 1 724 ? -12.662 16.823 1.406 1.00 24.74 724 VAL A O 1
ATOM 5800 N N . PHE A 1 725 ? -13.094 16.878 -0.829 1.00 22.39 725 PHE A N 1
ATOM 5801 C CA . PHE A 1 725 ? -12.554 15.560 -1.072 1.00 22.43 725 PHE A CA 1
ATOM 5802 C C . PHE A 1 725 ? -11.304 15.754 -1.923 1.00 28.77 725 PHE A C 1
ATOM 5803 O O . PHE A 1 725 ? -11.318 16.536 -2.877 1.00 27.45 725 PHE A O 1
ATOM 5811 N N . LEU A 1 726 ? -10.214 15.055 -1.575 1.00 28.35 726 LEU A N 1
ATOM 5812 C CA . LEU A 1 726 ? -8.985 15.199 -2.375 1.00 29.02 726 LEU A CA 1
ATOM 5813 C C . LEU A 1 726 ? -8.154 13.917 -2.411 1.00 30.53 726 LEU A C 1
ATOM 5814 O O . LEU A 1 726 ? -8.250 13.074 -1.515 1.00 27.02 726 LEU A O 1
ATOM 5819 N N . ARG A 1 727 ? -7.351 13.756 -3.479 1.00 27.53 727 ARG A N 1
ATOM 5820 C CA . ARG A 1 727 ? -6.488 12.583 -3.633 1.00 27.49 727 ARG A CA 1
ATOM 5821 C C . ARG A 1 727 ? -5.310 12.732 -2.699 1.00 29.28 727 ARG A C 1
ATOM 5822 O O . ARG A 1 727 ? -4.940 13.855 -2.345 1.00 29.02 727 ARG A O 1
ATOM 5830 N N . GLU A 1 728 ? -4.711 11.594 -2.305 1.00 30.08 728 GLU A N 1
ATOM 5831 C CA . GLU A 1 728 ? -3.576 11.562 -1.369 1.00 31.38 728 GLU A CA 1
ATOM 5832 C C . GLU A 1 728 ? -2.387 12.382 -1.871 1.00 34.79 728 GLU A C 1
ATOM 5833 O O . GLU A 1 728 ? -1.786 13.104 -1.080 1.00 33.15 728 GLU A O 1
ATOM 5839 N N . SER A 1 729 ? -2.089 12.298 -3.182 1.00 34.62 729 SER A N 1
ATOM 5840 C CA . SER A 1 729 ? -0.992 13.056 -3.827 1.00 34.98 729 SER A CA 1
ATOM 5841 C C . SER A 1 729 ? -1.156 14.570 -3.652 1.00 36.58 729 SER A C 1
ATOM 5842 O O . SER A 1 729 ? -0.179 15.277 -3.399 1.00 35.36 729 SER A O 1
ATOM 5845 N N . LEU A 1 730 ? -2.403 15.072 -3.719 1.00 33.20 730 LEU A N 1
ATOM 5846 C CA . LEU A 1 730 ? -2.683 16.502 -3.515 1.00 31.47 730 LEU A CA 1
ATOM 5847 C C . LEU A 1 730 ? -2.566 16.872 -2.036 1.00 33.27 730 LEU A C 1
ATOM 5848 O O . LEU A 1 730 ? -2.029 17.928 -1.694 1.00 32.75 730 LEU A O 1
ATOM 5853 N N . GLU A 1 731 ? -3.085 16.004 -1.145 1.00 31.68 731 GLU A N 1
ATOM 5854 C CA . GLU A 1 731 ? -2.966 16.262 0.289 1.00 31.27 731 GLU A CA 1
ATOM 5855 C C . GLU A 1 731 ? -1.461 16.309 0.711 1.00 34.59 731 GLU A C 1
ATOM 5856 O O . GLU A 1 731 ? -1.085 17.182 1.491 1.00 33.16 731 GLU A O 1
ATOM 5862 N N . GLN A 1 732 ? -0.615 15.412 0.148 1.00 32.64 732 GLN A N 1
ATOM 5863 C CA . GLN A 1 732 ? 0.827 15.360 0.469 1.00 32.83 732 GLN A CA 1
ATOM 5864 C C . GLN A 1 732 ? 1.534 16.657 0.041 1.00 37.68 732 GLN A C 1
ATOM 5865 O O . GLN A 1 732 ? 2.382 17.169 0.773 1.00 39.78 732 GLN A O 1
ATOM 5871 N N . LYS A 1 733 ? 1.123 17.194 -1.125 1.00 34.15 733 LYS A N 1
ATOM 5872 C CA . LYS A 1 733 ? 1.584 18.445 -1.715 1.00 34.67 733 LYS A CA 1
ATOM 5873 C C . LYS A 1 733 ? 1.170 19.612 -0.821 1.00 38.64 733 LYS A C 1
ATOM 5874 O O . LYS A 1 733 ? 1.971 20.517 -0.597 1.00 38.20 733 LYS A O 1
ATOM 5880 N N . LEU A 1 734 ? -0.083 19.596 -0.287 1.00 34.31 734 LEU A N 1
ATOM 5881 C CA . LEU A 1 734 ? -0.526 20.650 0.637 1.00 33.78 734 LEU A CA 1
ATOM 5882 C C . LEU A 1 734 ? 0.160 20.556 2.019 1.00 36.84 734 LEU A C 1
ATOM 5883 O O . LEU A 1 734 ? 0.463 21.587 2.619 1.00 37.51 734 LEU A O 1
ATOM 5888 N N . GLU A 1 735 ? 0.371 19.330 2.536 1.00 33.20 735 GLU A N 1
ATOM 5889 C CA . GLU A 1 735 ? 1.009 19.128 3.847 1.00 34.32 735 GLU A CA 1
ATOM 5890 C C . GLU A 1 735 ? 2.477 19.597 3.850 1.00 37.98 735 GLU A C 1
ATOM 5891 O O . GLU A 1 735 ? 2.907 20.268 4.788 1.00 35.94 735 GLU A O 1
ATOM 5897 N N . LYS A 1 736 ? 3.215 19.266 2.776 1.00 38.67 736 LYS A N 1
ATOM 5898 C CA . LYS A 1 736 ? 4.617 19.667 2.599 1.00 39.47 736 LYS A CA 1
ATOM 5899 C C . LYS A 1 736 ? 4.735 21.202 2.622 1.00 43.09 736 LYS A C 1
ATOM 5900 O O . LYS A 1 736 ? 5.569 21.729 3.348 1.00 43.29 736 LYS A O 1
ATOM 5906 N N . ARG A 1 737 ? 3.859 21.912 1.881 1.00 39.94 737 ARG A N 1
ATOM 5907 C CA . ARG A 1 737 ? 3.846 23.378 1.818 1.00 39.81 737 ARG A CA 1
ATOM 5908 C C . ARG A 1 737 ? 3.407 24.043 3.120 1.00 42.88 737 ARG A C 1
ATOM 5909 O O . ARG A 1 737 ? 3.895 25.130 3.439 1.00 41.97 737 ARG A O 1
ATOM 5917 N N . ARG A 1 738 ? 2.480 23.415 3.866 1.00 37.85 738 ARG A N 1
ATOM 5918 C CA . ARG A 1 738 ? 2.007 23.960 5.141 1.00 37.63 738 ARG A CA 1
ATOM 5919 C C . ARG A 1 738 ? 3.157 23.970 6.148 1.00 42.98 738 ARG A C 1
ATOM 5920 O O . ARG A 1 738 ? 3.339 24.963 6.855 1.00 42.25 738 ARG A O 1
ATOM 5928 N N . GLU A 1 739 ? 3.926 22.858 6.203 1.00 40.94 739 GLU A N 1
ATOM 5929 C CA . GLU A 1 739 ? 5.071 22.695 7.114 1.00 42.28 739 GLU A CA 1
ATOM 5930 C C . GLU A 1 739 ? 6.147 23.758 6.837 1.00 49.03 739 GLU A C 1
ATOM 5931 O O . GLU A 1 739 ? 6.631 24.393 7.776 1.00 50.29 739 GLU A O 1
ATOM 5937 N N . GLU A 1 740 ? 6.460 23.973 5.541 1.00 46.87 740 GLU A N 1
ATOM 5938 C CA . GLU A 1 740 ? 7.421 24.965 5.033 1.00 48.94 740 GLU A CA 1
ATOM 5939 C C . GLU A 1 740 ? 7.078 26.387 5.482 1.00 56.53 740 GLU A C 1
ATOM 5940 O O . GLU A 1 740 ? 7.979 27.147 5.849 1.00 57.77 740 GLU A O 1
ATOM 5946 N N . GLU A 1 741 ? 5.775 26.732 5.491 1.00 54.13 741 GLU A N 1
ATOM 5947 C CA . GLU A 1 741 ? 5.293 28.048 5.926 1.00 75.32 741 GLU A CA 1
ATOM 5948 C C . GLU A 1 741 ? 5.230 28.067 7.459 1.00 95.08 741 GLU A C 1
ATOM 5949 O O . GLU A 1 741 ? 4.467 28.822 8.062 1.00 67.96 741 GLU A O 1
ATOM 5955 N N . THR B 1 6 ? -61.116 -15.679 69.898 1.00 73.27 6 THR B N 1
ATOM 5956 C CA . THR B 1 6 ? -60.018 -15.790 70.860 1.00 73.06 6 THR B CA 1
ATOM 5957 C C . THR B 1 6 ? -59.291 -14.440 70.982 1.00 76.77 6 THR B C 1
ATOM 5958 O O . THR B 1 6 ? -58.056 -14.393 70.950 1.00 76.89 6 THR B O 1
ATOM 5962 N N . GLU B 1 7 ? -60.071 -13.339 71.116 1.00 71.84 7 GLU B N 1
ATOM 5963 C CA . GLU B 1 7 ? -59.571 -11.962 71.215 1.00 70.64 7 GLU B CA 1
ATOM 5964 C C . GLU B 1 7 ? -58.518 -11.767 72.330 1.00 71.45 7 GLU B C 1
ATOM 5965 O O . GLU B 1 7 ? -58.808 -12.061 73.490 1.00 72.58 7 GLU B O 1
ATOM 5967 N N . GLY B 1 8 ? -57.303 -11.328 71.978 1.00 137.17 8 GLY B N 1
ATOM 5968 C CA . GLY B 1 8 ? -56.898 -10.968 70.621 1.00 124.88 8 GLY B CA 1
ATOM 5969 C C . GLY B 1 8 ? -55.669 -11.692 70.106 1.00 117.40 8 GLY B C 1
ATOM 5970 O O . GLY B 1 8 ? -54.548 -11.195 70.255 1.00 113.82 8 GLY B O 1
ATOM 5971 N N . THR B 1 9 ? -55.878 -12.863 69.469 1.00 108.37 9 THR B N 1
ATOM 5972 C CA . THR B 1 9 ? -54.811 -13.690 68.895 1.00 101.73 9 THR B CA 1
ATOM 5973 C C . THR B 1 9 ? -54.256 -13.017 67.632 1.00 92.81 9 THR B C 1
ATOM 5974 O O . THR B 1 9 ? -55.020 -12.450 66.844 1.00 88.79 9 THR B O 1
ATOM 5978 N N . ARG B 1 10 ? -52.925 -13.072 67.463 1.00 83.37 10 ARG B N 1
ATOM 5979 C CA . ARG B 1 10 ? -52.215 -12.510 66.312 1.00 74.67 10 ARG B CA 1
ATOM 5980 C C . ARG B 1 10 ? -52.206 -13.546 65.197 1.00 74.00 10 ARG B C 1
ATOM 5981 O O . ARG B 1 10 ? -51.684 -14.648 65.392 1.00 75.87 10 ARG B O 1
ATOM 5989 N N . VAL B 1 11 ? -52.838 -13.213 64.046 1.00 65.51 11 VAL B N 1
ATOM 5990 C CA . VAL B 1 11 ? -52.986 -14.113 62.891 1.00 62.28 11 VAL B CA 1
ATOM 5991 C C . VAL B 1 11 ? -52.703 -13.441 61.547 1.00 61.92 11 VAL B C 1
ATOM 5992 O O . VAL B 1 11 ? -52.757 -12.216 61.428 1.00 61.79 11 VAL B O 1
ATOM 5996 N N . TRP B 1 12 ? -52.494 -14.270 60.517 1.00 54.74 12 TRP B N 1
ATOM 5997 C CA . TRP B 1 12 ? -52.382 -13.847 59.137 1.00 49.57 12 TRP B CA 1
ATOM 5998 C C . TRP B 1 12 ? -53.748 -14.122 58.532 1.00 53.64 12 TRP B C 1
ATOM 5999 O O . TRP B 1 12 ? -54.186 -15.275 58.510 1.00 56.76 12 TRP B O 1
ATOM 6010 N N . LEU B 1 13 ? -54.440 -13.076 58.095 1.00 47.77 13 LEU B N 1
ATOM 6011 C CA . LEU B 1 13 ? -55.754 -13.232 57.476 1.00 49.27 13 LEU B CA 1
ATOM 6012 C C . LEU B 1 13 ? -55.591 -13.202 55.954 1.00 48.21 13 LEU B C 1
ATOM 6013 O O . LEU B 1 13 ? -55.131 -12.196 55.418 1.00 44.78 13 LEU B O 1
ATOM 6018 N N . ARG B 1 14 ? -55.924 -14.314 55.267 1.00 44.93 14 ARG B N 1
ATOM 6019 C CA . ARG B 1 14 ? -55.819 -14.374 53.811 1.00 43.18 14 ARG B CA 1
ATOM 6020 C C . ARG B 1 14 ? -57.078 -13.760 53.220 1.00 49.63 14 ARG B C 1
ATOM 6021 O O . ARG B 1 14 ? -58.148 -14.367 53.258 1.00 52.16 14 ARG B O 1
ATOM 6029 N N . GLU B 1 15 ? -56.949 -12.531 52.704 1.00 44.87 15 GLU B N 1
ATOM 6030 C CA . GLU B 1 15 ? -58.047 -11.761 52.117 1.00 46.19 15 GLU B CA 1
ATOM 6031 C C . GLU B 1 15 ? -57.503 -10.857 51.005 1.00 49.73 15 GLU B C 1
ATOM 6032 O O . GLU B 1 15 ? -56.358 -10.430 51.096 1.00 47.00 15 GLU B O 1
ATOM 6038 N N . ASN B 1 16 ? -58.313 -10.558 49.963 1.00 48.90 16 ASN B N 1
ATOM 6039 C CA . ASN B 1 16 ? -57.913 -9.697 48.834 1.00 48.32 16 ASN B CA 1
ATOM 6040 C C . ASN B 1 16 ? -56.578 -10.136 48.177 1.00 49.19 16 ASN B C 1
ATOM 6041 O O . ASN B 1 16 ? -55.707 -9.302 47.899 1.00 47.99 16 ASN B O 1
ATOM 6046 N N . GLY B 1 17 ? -56.428 -11.447 47.987 1.00 44.08 17 GLY B N 1
ATOM 6047 C CA . GLY B 1 17 ? -55.244 -12.042 47.377 1.00 42.25 17 GLY B CA 1
ATOM 6048 C C . GLY B 1 17 ? -53.944 -11.813 48.126 1.00 43.47 17 GLY B C 1
ATOM 6049 O O . GLY B 1 17 ? -52.888 -11.786 47.500 1.00 41.52 17 GLY B O 1
ATOM 6050 N N . GLN B 1 18 ? -53.987 -11.673 49.465 1.00 39.71 18 GLN B N 1
ATOM 6051 C CA . GLN B 1 18 ? -52.774 -11.438 50.274 1.00 37.57 18 GLN B CA 1
ATOM 6052 C C . GLN B 1 18 ? -52.970 -11.804 51.739 1.00 38.90 18 GLN B C 1
ATOM 6053 O O . GLN B 1 18 ? -54.114 -11.847 52.199 1.00 39.65 18 GLN B O 1
ATOM 6059 N N . HIS B 1 19 ? -51.862 -12.044 52.481 1.00 34.36 19 HIS B N 1
ATOM 6060 C CA . HIS B 1 19 ? -51.978 -12.339 53.918 1.00 35.29 19 HIS B CA 1
ATOM 6061 C C . HIS B 1 19 ? -51.854 -11.009 54.681 1.00 38.89 19 HIS B C 1
ATOM 6062 O O . HIS B 1 19 ? -50.844 -10.301 54.548 1.00 37.27 19 HIS B O 1
ATOM 6069 N N . PHE B 1 20 ? -52.874 -10.662 55.461 1.00 38.33 20 PHE B N 1
ATOM 6070 C CA . PHE B 1 20 ? -52.882 -9.433 56.239 1.00 39.55 20 PHE B CA 1
ATOM 6071 C C . PHE B 1 20 ? -52.413 -9.647 57.681 1.00 45.05 20 PHE B C 1
ATOM 6072 O O . PHE B 1 20 ? -52.971 -10.512 58.362 1.00 46.76 20 PHE B O 1
ATOM 6080 N N . PRO B 1 21 ? -51.430 -8.849 58.182 1.00 41.24 21 PRO B N 1
ATOM 6081 C CA . PRO B 1 21 ? -51.062 -8.950 59.613 1.00 43.29 21 PRO B CA 1
ATOM 6082 C C . PRO B 1 21 ? -52.275 -8.478 60.422 1.00 49.68 21 PRO B C 1
ATOM 6083 O O . PRO B 1 21 ? -52.749 -7.367 60.200 1.00 49.73 21 PRO B O 1
ATOM 6087 N N . SER B 1 22 ? -52.848 -9.354 61.263 1.00 49.37 22 SER B N 1
ATOM 6088 C CA . SER B 1 22 ? -54.111 -9.044 61.942 1.00 53.30 22 SER B CA 1
ATOM 6089 C C . SER B 1 22 ? -54.186 -9.391 63.429 1.00 62.51 22 SER B C 1
ATOM 6090 O O . SER B 1 22 ? -53.404 -10.204 63.920 1.00 62.58 22 SER B O 1
ATOM 6093 N N . THR B 1 23 ? -55.177 -8.786 64.116 1.00 65.30 23 THR B N 1
ATOM 6094 C CA . THR B 1 23 ? -55.540 -9.002 65.520 1.00 72.00 23 THR B CA 1
ATOM 6095 C C . THR B 1 23 ? -57.060 -9.234 65.636 1.00 81.54 23 THR B C 1
ATOM 6096 O O . THR B 1 23 ? -57.844 -8.592 64.927 1.00 79.15 23 THR B O 1
ATOM 6100 N N . VAL B 1 24 ? -57.463 -10.157 66.525 1.00 86.06 24 VAL B N 1
ATOM 6101 C CA . VAL B 1 24 ? -58.873 -10.502 66.769 1.00 92.78 24 VAL B CA 1
ATOM 6102 C C . VAL B 1 24 ? -59.553 -9.428 67.648 1.00 103.84 24 VAL B C 1
ATOM 6103 O O . VAL B 1 24 ? -59.175 -9.245 68.811 1.00 107.78 24 VAL B O 1
ATOM 6107 N N . ASN B 1 25 ? -60.552 -8.717 67.076 1.00 101.90 25 ASN B N 1
ATOM 6108 C CA . ASN B 1 25 ? -61.306 -7.659 67.761 1.00 138.65 25 ASN B CA 1
ATOM 6109 C C . ASN B 1 25 ? -62.573 -8.235 68.384 1.00 197.25 25 ASN B C 1
ATOM 6110 O O . ASN B 1 25 ? -62.521 -8.794 69.477 1.00 165.02 25 ASN B O 1
ATOM 6115 N N . VAL B 1 32 ? -66.685 -12.154 63.573 1.00 122.58 32 VAL B N 1
ATOM 6116 C CA . VAL B 1 32 ? -65.265 -11.821 63.517 1.00 114.30 32 VAL B CA 1
ATOM 6117 C C . VAL B 1 32 ? -65.013 -10.456 62.910 1.00 114.01 32 VAL B C 1
ATOM 6118 O O . VAL B 1 32 ? -65.298 -10.224 61.732 1.00 111.49 32 VAL B O 1
ATOM 6122 N N . VAL B 1 33 ? -64.472 -9.554 63.729 1.00 109.79 33 VAL B N 1
ATOM 6123 C CA . VAL B 1 33 ? -64.089 -8.216 63.313 1.00 105.54 33 VAL B CA 1
ATOM 6124 C C . VAL B 1 33 ? -62.566 -8.290 63.232 1.00 100.01 33 VAL B C 1
ATOM 6125 O O . VAL B 1 33 ? -61.892 -8.234 64.261 1.00 100.78 33 VAL B O 1
ATOM 6129 N N . PHE B 1 34 ? -62.026 -8.528 62.034 1.00 87.82 34 PHE B N 1
ATOM 6130 C CA . PHE B 1 34 ? -60.578 -8.597 61.906 1.00 80.11 34 PHE B CA 1
ATOM 6131 C C . PHE B 1 34 ? -60.037 -7.191 61.748 1.00 79.39 34 PHE B C 1
ATOM 6132 O O . PHE B 1 34 ? -60.581 -6.408 60.961 1.00 79.47 34 PHE B O 1
ATOM 6140 N N . ARG B 1 35 ? -59.031 -6.844 62.570 1.00 72.35 35 ARG B N 1
ATOM 6141 C CA . ARG B 1 35 ? -58.384 -5.538 62.540 1.00 69.71 35 ARG B CA 1
ATOM 6142 C C . ARG B 1 35 ? -56.951 -5.704 62.034 1.00 66.45 35 ARG B C 1
ATOM 6143 O O . ARG B 1 35 ? -56.098 -6.244 62.748 1.00 64.57 35 ARG B O 1
ATOM 6145 N N . THR B 1 36 ? -56.699 -5.274 60.784 1.00 59.04 36 THR B N 1
ATOM 6146 C CA . THR B 1 36 ? -55.367 -5.356 60.190 1.00 54.19 36 THR B CA 1
ATOM 6147 C C . THR B 1 36 ? -54.515 -4.223 60.766 1.00 58.75 36 THR B C 1
ATOM 6148 O O . THR B 1 36 ? -55.058 -3.194 61.199 1.00 61.85 36 THR B O 1
ATOM 6152 N N . ASP B 1 37 ? -53.190 -4.418 60.779 1.00 51.00 37 ASP B N 1
ATOM 6153 C CA . ASP B 1 37 ? -52.213 -3.458 61.292 1.00 51.46 37 ASP B CA 1
ATOM 6154 C C . ASP B 1 37 ? -52.106 -2.239 60.387 1.00 55.55 37 ASP B C 1
ATOM 6155 O O . ASP B 1 37 ? -51.404 -1.278 60.715 1.00 57.28 37 ASP B O 1
ATOM 6160 N N . TYR B 1 38 ? -52.828 -2.274 59.260 1.00 51.36 38 TYR B N 1
ATOM 6161 C CA . TYR B 1 38 ? -52.862 -1.228 58.244 1.00 51.35 38 TYR B CA 1
ATOM 6162 C C . TYR B 1 38 ? -54.033 -0.264 58.397 1.00 61.57 38 TYR B C 1
ATOM 6163 O O . TYR B 1 38 ? -54.208 0.638 57.572 1.00 63.51 38 TYR B O 1
ATOM 6172 N N . GLY B 1 39 ? -54.794 -0.436 59.470 1.00 61.14 39 GLY B N 1
ATOM 6173 C CA . GLY B 1 39 ? -55.954 0.398 59.762 1.00 66.55 39 GLY B CA 1
ATOM 6174 C C . GLY B 1 39 ? -57.222 -0.112 59.107 1.00 71.89 39 GLY B C 1
ATOM 6175 O O . GLY B 1 39 ? -58.322 0.314 59.469 1.00 77.37 39 GLY B O 1
ATOM 6176 N N . GLN B 1 40 ? -57.079 -1.037 58.137 1.00 64.08 40 GLN B N 1
ATOM 6177 C CA . GLN B 1 40 ? -58.206 -1.652 57.447 1.00 64.38 40 GLN B CA 1
ATOM 6178 C C . GLN B 1 40 ? -58.969 -2.555 58.420 1.00 68.38 40 GLN B C 1
ATOM 6179 O O . GLN B 1 40 ? -58.392 -3.080 59.372 1.00 65.77 40 GLN B O 1
ATOM 6185 N N . VAL B 1 41 ? -60.280 -2.656 58.227 1.00 69.05 41 VAL B N 1
ATOM 6186 C CA . VAL B 1 41 ? -61.128 -3.484 59.071 1.00 72.07 41 VAL B CA 1
ATOM 6187 C C . VAL B 1 41 ? -62.081 -4.282 58.189 1.00 79.29 41 VAL B C 1
ATOM 6188 O O . VAL B 1 41 ? -62.851 -3.711 57.404 1.00 81.95 41 VAL B O 1
ATOM 6192 N N . PHE B 1 42 ? -61.972 -5.610 58.294 1.00 76.12 42 PHE B N 1
ATOM 6193 C CA . PHE B 1 42 ? -62.753 -6.583 57.534 1.00 78.09 42 PHE B CA 1
ATOM 6194 C C . PHE B 1 42 ? -63.635 -7.354 58.497 1.00 89.76 42 PHE B C 1
ATOM 6195 O O . PHE B 1 42 ? -63.149 -7.843 59.521 1.00 89.14 42 PHE B O 1
ATOM 6197 N N . THR B 1 43 ? -64.937 -7.441 58.173 1.00 94.43 43 THR B N 1
ATOM 6198 C CA . THR B 1 43 ? -65.959 -8.088 58.996 1.00 101.98 43 THR B CA 1
ATOM 6199 C C . THR B 1 43 ? -66.553 -9.330 58.329 1.00 108.17 43 THR B C 1
ATOM 6200 O O . THR B 1 43 ? -66.901 -9.274 57.150 1.00 107.61 43 THR B O 1
ATOM 6204 N N . TYR B 1 44 ? -66.684 -10.438 59.090 1.00 107.24 44 TYR B N 1
ATOM 6205 C CA . TYR B 1 44 ? -67.259 -11.693 58.607 1.00 109.40 44 TYR B CA 1
ATOM 6206 C C . TYR B 1 44 ? -68.107 -12.389 59.668 1.00 121.42 44 TYR B C 1
ATOM 6207 O O . TYR B 1 44 ? -67.991 -12.091 60.858 1.00 123.44 44 TYR B O 1
ATOM 6209 N N . LYS B 1 45 ? -68.922 -13.366 59.230 0.50 122.68 45 LYS B N 1
ATOM 6210 C CA . LYS B 1 45 ? -69.686 -14.233 60.115 0.50 131.05 45 LYS B CA 1
ATOM 6211 C C . LYS B 1 45 ? -68.674 -15.307 60.533 0.50 132.77 45 LYS B C 1
ATOM 6212 O O . LYS B 1 45 ? -68.053 -15.932 59.675 0.50 127.36 45 LYS B O 1
ATOM 6214 N N . GLN B 1 46 ? -68.458 -15.455 61.845 0.50 134.94 46 GLN B N 1
ATOM 6215 C CA . GLN B 1 46 ? -67.509 -16.357 62.515 0.50 134.21 46 GLN B CA 1
ATOM 6216 C C . GLN B 1 46 ? -67.432 -17.766 61.888 0.50 139.65 46 GLN B C 1
ATOM 6217 O O . GLN B 1 46 ? -66.335 -18.305 61.723 0.50 135.23 46 GLN B O 1
ATOM 6223 N N . SER B 1 47 ? -68.611 -18.329 61.529 0.50 142.26 47 SER B N 1
ATOM 6224 C CA . SER B 1 47 ? -68.781 -19.655 60.939 0.50 144.47 47 SER B CA 1
ATOM 6225 C C . SER B 1 47 ? -68.106 -19.800 59.590 0.50 139.97 47 SER B C 1
ATOM 6226 O O . SER B 1 47 ? -67.668 -20.903 59.264 0.50 140.21 47 SER B O 1
ATOM 6229 N N . THR B 1 48 ? -68.065 -18.719 58.785 0.50 129.72 48 THR B N 1
ATOM 6230 C CA . THR B 1 48 ? -67.470 -18.729 57.442 0.50 122.09 48 THR B CA 1
ATOM 6231 C C . THR B 1 48 ? -65.946 -18.881 57.459 0.50 117.20 48 THR B C 1
ATOM 6232 O O . THR B 1 48 ? -65.386 -19.431 56.507 0.50 113.05 48 THR B O 1
ATOM 6236 N N . ILE B 1 49 ? -65.278 -18.381 58.528 0.50 111.03 49 ILE B N 1
ATOM 6237 C CA . ILE B 1 49 ? -63.814 -18.399 58.641 0.50 103.87 49 ILE B CA 1
ATOM 6238 C C . ILE B 1 49 ? -63.289 -19.818 58.833 0.50 109.43 49 ILE B C 1
ATOM 6239 O O . ILE B 1 49 ? -63.672 -20.498 59.784 0.50 115.69 49 ILE B O 1
ATOM 6244 N N . THR B 1 50 ? -62.429 -20.266 57.906 0.50 101.06 50 THR B N 1
ATOM 6245 C CA . THR B 1 50 ? -61.869 -21.610 57.936 0.50 103.21 50 THR B CA 1
ATOM 6246 C C . THR B 1 50 ? -60.339 -21.567 58.042 0.50 101.69 50 THR B C 1
ATOM 6247 O O . THR B 1 50 ? -59.750 -20.482 58.101 0.50 95.70 50 THR B O 1
ATOM 6251 N N . HIS B 1 51 ? -59.711 -22.768 58.100 0.50 100.94 51 HIS B N 1
ATOM 6252 C CA . HIS B 1 51 ? -58.268 -22.972 58.165 0.50 97.30 51 HIS B CA 1
ATOM 6253 C C . HIS B 1 51 ? -57.674 -22.580 56.823 0.50 93.81 51 HIS B C 1
ATOM 6254 O O . HIS B 1 51 ? -58.407 -22.463 55.836 0.50 92.31 51 HIS B O 1
ATOM 6256 N N . GLN B 1 52 ? -56.342 -22.362 56.796 0.50 86.10 52 GLN B N 1
ATOM 6257 C CA . GLN B 1 52 ? -55.551 -21.903 55.650 0.50 80.29 52 GLN B CA 1
ATOM 6258 C C . GLN B 1 52 ? -55.839 -20.437 55.361 0.50 78.55 52 GLN B C 1
ATOM 6259 O O . GLN B 1 52 ? -54.909 -19.690 55.058 0.50 73.62 52 GLN B O 1
ATOM 6261 N N . LYS B 1 53 ? -57.108 -20.020 55.486 1.00 76.23 53 LYS B N 1
ATOM 6262 C CA . LYS B 1 53 ? -57.580 -18.646 55.355 1.00 72.97 53 LYS B CA 1
ATOM 6263 C C . LYS B 1 53 ? -57.019 -17.864 56.557 1.00 76.76 53 LYS B C 1
ATOM 6264 O O . LYS B 1 53 ? -56.656 -16.699 56.417 1.00 72.49 53 LYS B O 1
ATOM 6270 N N . VAL B 1 54 ? -56.945 -18.523 57.734 1.00 77.65 54 VAL B N 1
ATOM 6271 C CA . VAL B 1 54 ? -56.393 -17.954 58.961 1.00 77.42 54 VAL B CA 1
ATOM 6272 C C . VAL B 1 54 ? -55.286 -18.880 59.483 1.00 83.20 54 VAL B C 1
ATOM 6273 O O . VAL B 1 54 ? -55.545 -20.029 59.842 1.00 88.46 54 VAL B O 1
ATOM 6277 N N . THR B 1 55 ? -54.046 -18.386 59.450 1.00 75.38 55 THR B N 1
ATOM 6278 C CA . THR B 1 55 ? -52.858 -19.093 59.926 1.00 76.49 55 THR B CA 1
ATOM 6279 C C . THR B 1 55 ? -52.272 -18.279 61.066 1.00 79.65 55 THR B C 1
ATOM 6280 O O . THR B 1 55 ? -52.410 -17.053 61.079 1.00 75.95 55 THR B O 1
ATOM 6284 N N . ALA B 1 56 ? -51.644 -18.948 62.036 1.00 80.58 56 ALA B N 1
ATOM 6285 C CA . ALA B 1 56 ? -51.049 -18.275 63.188 1.00 81.63 56 ALA B CA 1
ATOM 6286 C C . ALA B 1 56 ? -49.841 -17.451 62.761 1.00 80.89 56 ALA B C 1
ATOM 6287 O O . ALA B 1 56 ? -49.100 -17.868 61.869 1.00 77.82 56 ALA B O 1
ATOM 6289 N N . MET B 1 57 ? -49.656 -16.274 63.376 1.00 76.92 57 MET B N 1
ATOM 6290 C CA . MET B 1 57 ? -48.505 -15.426 63.094 1.00 73.94 57 MET B CA 1
ATOM 6291 C C . MET B 1 57 ? -47.360 -16.035 63.913 1.00 85.18 57 MET B C 1
ATOM 6292 O O . MET B 1 57 ? -47.142 -15.623 65.058 1.00 87.32 57 MET B O 1
ATOM 6297 N N . HIS B 1 58 ? -46.695 -17.092 63.343 1.00 86.08 58 HIS B N 1
ATOM 6298 C CA . HIS B 1 58 ? -45.615 -17.908 63.946 0.85 92.61 58 HIS B CA 1
ATOM 6299 C C . HIS B 1 58 ? -44.668 -17.061 64.783 1.00 99.54 58 HIS B C 1
ATOM 6300 O O . HIS B 1 58 ? -44.473 -15.910 64.388 1.00 94.30 58 HIS B O 1
ATOM 6307 N N . PRO B 1 59 ? -44.264 -17.517 66.017 1.00 104.27 59 PRO B N 1
ATOM 6308 C CA . PRO B 1 59 ? -43.407 -16.715 66.896 1.00 106.50 59 PRO B CA 1
ATOM 6309 C C . PRO B 1 59 ? -43.287 -15.250 66.467 1.00 105.88 59 PRO B C 1
ATOM 6310 O O . PRO B 1 59 ? -42.271 -14.788 65.936 1.00 103.45 59 PRO B O 1
ATOM 6314 N N . THR B 1 60 ? -44.426 -14.537 66.709 1.00 101.74 60 THR B N 1
ATOM 6315 C CA . THR B 1 60 ? -44.782 -13.158 66.350 1.00 97.31 60 THR B CA 1
ATOM 6316 C C . THR B 1 60 ? -43.572 -12.240 66.305 1.00 100.57 60 THR B C 1
ATOM 6317 O O . THR B 1 60 ? -43.370 -11.562 65.290 1.00 95.72 60 THR B O 1
ATOM 6321 N N . ASN B 1 61 ? -42.753 -12.260 67.384 1.00 102.18 61 ASN B N 1
ATOM 6322 C CA . ASN B 1 61 ? -41.545 -11.457 67.555 1.00 103.03 61 ASN B CA 1
ATOM 6323 C C . ASN B 1 61 ? -41.809 -10.028 67.089 1.00 102.55 61 ASN B C 1
ATOM 6324 O O . ASN B 1 61 ? -41.268 -9.611 66.062 1.00 98.96 61 ASN B O 1
ATOM 6329 N N . GLU B 1 62 ? -42.731 -9.320 67.793 1.00 99.23 62 GLU B N 1
ATOM 6330 C CA . GLU B 1 62 ? -43.143 -7.943 67.487 1.00 95.46 62 GLU B CA 1
ATOM 6331 C C . GLU B 1 62 ? -41.917 -7.085 67.195 1.00 96.30 62 GLU B C 1
ATOM 6332 O O . GLU B 1 62 ? -40.998 -7.011 68.018 1.00 100.73 62 GLU B O 1
ATOM 6334 N N . GLU B 1 63 ? -41.891 -6.522 65.975 1.00 85.20 63 GLU B N 1
ATOM 6335 C CA . GLU B 1 63 ? -40.831 -5.746 65.317 1.00 82.92 63 GLU B CA 1
ATOM 6336 C C . GLU B 1 63 ? -40.129 -6.611 64.272 1.00 80.99 63 GLU B C 1
ATOM 6337 O O . GLU B 1 63 ? -40.226 -7.837 64.298 1.00 80.69 63 GLU B O 1
ATOM 6343 N N . GLY B 1 64 ? -39.477 -5.968 63.326 1.00 73.11 64 GLY B N 1
ATOM 6344 C CA . GLY B 1 64 ? -38.861 -6.673 62.218 1.00 69.93 64 GLY B CA 1
ATOM 6345 C C . GLY B 1 64 ? -37.629 -7.513 62.475 1.00 72.86 64 GLY B C 1
ATOM 6346 O O . GLY B 1 64 ? -37.106 -7.605 63.591 1.00 75.87 64 GLY B O 1
ATOM 6347 N N . VAL B 1 65 ? -37.187 -8.148 61.401 1.00 41.55 65 VAL B N 1
ATOM 6348 C CA . VAL B 1 65 ? -35.975 -8.940 61.312 1.00 39.56 65 VAL B CA 1
ATOM 6349 C C . VAL B 1 65 ? -35.101 -8.146 60.355 1.00 39.00 65 VAL B C 1
ATOM 6350 O O . VAL B 1 65 ? -35.621 -7.560 59.406 1.00 37.19 65 VAL B O 1
ATOM 6354 N N . ASP B 1 66 ? -33.802 -8.059 60.643 1.00 34.18 66 ASP B N 1
ATOM 6355 C CA . ASP B 1 66 ? -32.855 -7.316 59.818 1.00 33.56 66 ASP B CA 1
ATOM 6356 C C . ASP B 1 66 ? -32.614 -7.984 58.479 1.00 35.71 66 ASP B C 1
ATOM 6357 O O . ASP B 1 66 ? -32.329 -7.296 57.496 1.00 33.03 66 ASP B O 1
ATOM 6362 N N . ASP B 1 67 ? -32.657 -9.323 58.459 1.00 32.49 67 ASP B N 1
ATOM 6363 C CA . ASP B 1 67 ? -32.410 -10.115 57.262 1.00 32.33 67 ASP B CA 1
ATOM 6364 C C . ASP B 1 67 ? -33.644 -10.950 57.023 1.00 37.45 67 ASP B C 1
ATOM 6365 O O . ASP B 1 67 ? -34.005 -11.780 57.856 1.00 39.74 67 ASP B O 1
ATOM 6370 N N A MET B 1 68 ? -34.296 -10.746 55.889 0.58 32.98 68 MET B N 1
ATOM 6371 N N B MET B 1 68 ? -34.298 -10.717 55.870 0.42 32.18 68 MET B N 1
ATOM 6372 C CA A MET B 1 68 ? -35.545 -11.439 55.612 0.58 33.38 68 MET B CA 1
ATOM 6373 C CA B MET B 1 68 ? -35.522 -11.394 55.433 0.42 31.95 68 MET B CA 1
ATOM 6374 C C A MET B 1 68 ? -35.378 -12.933 55.328 0.58 41.18 68 MET B C 1
ATOM 6375 C C B MET B 1 68 ? -35.372 -12.912 55.348 0.42 40.53 68 MET B C 1
ATOM 6376 O O A MET B 1 68 ? -36.373 -13.653 55.356 0.58 41.51 68 MET B O 1
ATOM 6377 O O B MET B 1 68 ? -36.376 -13.616 55.442 0.42 40.66 68 MET B O 1
ATOM 6386 N N . ALA B 1 69 ? -34.126 -13.412 55.186 1.00 40.60 69 ALA B N 1
ATOM 6387 C CA . ALA B 1 69 ? -33.835 -14.853 55.094 1.00 43.50 69 ALA B CA 1
ATOM 6388 C C . ALA B 1 69 ? -34.122 -15.485 56.483 1.00 50.18 69 ALA B C 1
ATOM 6389 O O . ALA B 1 69 ? -34.336 -16.691 56.555 1.00 52.57 69 ALA B O 1
ATOM 6391 N N . SER B 1 70 ? -34.229 -14.646 57.561 1.00 45.21 70 SER B N 1
ATOM 6392 C CA . SER B 1 70 ? -34.562 -15.068 58.926 1.00 45.49 70 SER B CA 1
ATOM 6393 C C . SER B 1 70 ? -36.067 -15.262 59.090 1.00 51.93 70 SER B C 1
ATOM 6394 O O . SER B 1 70 ? -36.479 -15.791 60.122 1.00 53.22 70 SER B O 1
ATOM 6397 N N . LEU B 1 71 ? -36.902 -14.788 58.131 1.00 48.72 71 LEU B N 1
ATOM 6398 C CA . LEU B 1 71 ? -38.360 -14.931 58.273 1.00 49.25 71 LEU B CA 1
ATOM 6399 C C . LEU B 1 71 ? -38.765 -16.402 58.241 1.00 53.28 71 LEU B C 1
ATOM 6400 O O . LEU B 1 71 ? -38.148 -17.191 57.515 1.00 52.22 71 LEU B O 1
ATOM 6405 N N . THR B 1 72 ? -39.774 -16.764 59.048 1.00 51.05 72 THR B N 1
ATOM 6406 C CA . THR B 1 72 ? -40.285 -18.139 59.129 1.00 52.87 72 THR B CA 1
ATOM 6407 C C . THR B 1 72 ? -41.441 -18.313 58.144 1.00 57.52 72 THR B C 1
ATOM 6408 O O . THR B 1 72 ? -41.462 -19.280 57.373 1.00 58.31 72 THR B O 1
ATOM 6410 N N . GLU B 1 73 ? -42.410 -17.384 58.184 1.00 52.66 73 GLU B N 1
ATOM 6411 C CA . GLU B 1 73 ? -43.535 -17.373 57.260 1.00 51.62 73 GLU B CA 1
ATOM 6412 C C . GLU B 1 73 ? -43.081 -16.599 56.033 1.00 54.24 73 GLU B C 1
ATOM 6413 O O . GLU B 1 73 ? -42.642 -15.457 56.160 1.00 54.77 73 GLU B O 1
ATOM 6419 N N . LEU B 1 74 ? -43.083 -17.257 54.867 1.00 49.12 74 LEU B N 1
ATOM 6420 C CA . LEU B 1 74 ? -42.636 -16.675 53.613 1.00 48.18 74 LEU B CA 1
ATOM 6421 C C . LEU B 1 74 ? -43.826 -16.487 52.690 1.00 49.64 74 LEU B C 1
ATOM 6422 O O . LEU B 1 74 ? -44.319 -17.438 52.068 1.00 50.18 74 LEU B O 1
ATOM 6427 N N . HIS B 1 75 ? -44.335 -15.257 52.672 1.00 41.85 75 HIS B N 1
ATOM 6428 C CA . HIS B 1 75 ? -45.377 -14.775 51.783 1.00 38.63 75 HIS B CA 1
ATOM 6429 C C . HIS B 1 75 ? -45.202 -13.275 51.691 1.00 38.46 75 HIS B C 1
ATOM 6430 O O . HIS B 1 75 ? -44.480 -12.692 52.511 1.00 37.19 75 HIS B O 1
ATOM 6437 N N . GLY B 1 76 ? -45.793 -12.678 50.665 1.00 34.26 76 GLY B N 1
ATOM 6438 C CA . GLY B 1 76 ? -45.765 -11.232 50.448 1.00 33.47 76 GLY B CA 1
ATOM 6439 C C . GLY B 1 76 ? -46.212 -10.426 51.658 1.00 35.87 76 GLY B C 1
ATOM 6440 O O . GLY B 1 76 ? -45.616 -9.391 51.959 1.00 34.06 76 GLY B O 1
ATOM 6441 N N . GLY B 1 77 ? -47.233 -10.914 52.372 1.00 33.77 77 GLY B N 1
ATOM 6442 C CA . GLY B 1 77 ? -47.743 -10.254 53.573 1.00 33.67 77 GLY B CA 1
ATOM 6443 C C . GLY B 1 77 ? -46.712 -10.143 54.686 1.00 36.26 77 GLY B C 1
ATOM 6444 O O . GLY B 1 77 ? -46.554 -9.067 55.263 1.00 34.64 77 GLY B O 1
ATOM 6445 N N . SER B 1 78 ? -45.967 -11.250 54.977 1.00 33.61 78 SER B N 1
ATOM 6446 C CA . SER B 1 78 ? -44.932 -11.237 56.017 1.00 32.80 78 SER B CA 1
ATOM 6447 C C . SER B 1 78 ? -43.766 -10.344 55.596 1.00 33.18 78 SER B C 1
ATOM 6448 O O . SER B 1 78 ? -43.219 -9.636 56.439 1.00 32.81 78 SER B O 1
ATOM 6451 N N . ILE B 1 79 ? -43.370 -10.399 54.320 1.00 30.55 79 ILE B N 1
ATOM 6452 C CA . ILE B 1 79 ? -42.281 -9.563 53.802 1.00 30.15 79 ILE B CA 1
ATOM 6453 C C . ILE B 1 79 ? -42.679 -8.088 53.923 1.00 32.75 79 ILE B C 1
ATOM 6454 O O . ILE B 1 79 ? -41.913 -7.279 54.443 1.00 31.78 79 ILE B O 1
ATOM 6459 N N . MET B 1 80 ? -43.877 -7.738 53.448 1.00 28.63 80 MET B N 1
ATOM 6460 C CA . MET B 1 80 ? -44.298 -6.344 53.539 1.00 28.63 80 MET B CA 1
ATOM 6461 C C . MET B 1 80 ? -44.450 -5.858 54.980 1.00 32.77 80 MET B C 1
ATOM 6462 O O . MET B 1 80 ? -44.060 -4.721 55.282 1.00 31.09 80 MET B O 1
ATOM 6467 N N . TYR B 1 81 ? -45.009 -6.707 55.864 1.00 31.34 81 TYR B N 1
ATOM 6468 C CA . TYR B 1 81 ? -45.193 -6.331 57.266 1.00 31.44 81 TYR B CA 1
ATOM 6469 C C . TYR B 1 81 ? -43.860 -6.026 57.929 1.00 34.94 81 TYR B C 1
ATOM 6470 O O . TYR B 1 81 ? -43.744 -5.048 58.673 1.00 34.93 81 TYR B O 1
ATOM 6479 N N . ASN B 1 82 ? -42.856 -6.847 57.639 1.00 30.76 82 ASN B N 1
ATOM 6480 C CA . ASN B 1 82 ? -41.511 -6.637 58.148 1.00 30.17 82 ASN B CA 1
ATOM 6481 C C . ASN B 1 82 ? -40.995 -5.249 57.696 1.00 34.03 82 ASN B C 1
ATOM 6482 O O . ASN B 1 82 ? -40.486 -4.497 58.521 1.00 32.64 82 ASN B O 1
ATOM 6487 N N . LEU B 1 83 ? -41.154 -4.904 56.401 1.00 30.69 83 LEU B N 1
ATOM 6488 C CA . LEU B 1 83 ? -40.706 -3.606 55.892 1.00 30.17 83 LEU B CA 1
ATOM 6489 C C . LEU B 1 83 ? -41.497 -2.477 56.536 1.00 32.90 83 LEU B C 1
ATOM 6490 O O . LEU B 1 83 ? -40.931 -1.425 56.815 1.00 32.80 83 LEU B O 1
ATOM 6495 N N . PHE B 1 84 ? -42.808 -2.678 56.740 1.00 30.81 84 PHE B N 1
ATOM 6496 C CA . PHE B 1 84 ? -43.697 -1.682 57.361 1.00 31.27 84 PHE B CA 1
ATOM 6497 C C . PHE B 1 84 ? -43.281 -1.345 58.805 1.00 34.69 84 PHE B C 1
ATOM 6498 O O . PHE B 1 84 ? -43.172 -0.163 59.148 1.00 33.88 84 PHE B O 1
ATOM 6506 N N . GLN B 1 85 ? -43.109 -2.365 59.647 1.00 32.28 85 GLN B N 1
ATOM 6507 C CA . GLN B 1 85 ? -42.727 -2.187 61.057 1.00 33.15 85 GLN B CA 1
ATOM 6508 C C . GLN B 1 85 ? -41.429 -1.395 61.167 1.00 36.86 85 GLN B C 1
ATOM 6509 O O . GLN B 1 85 ? -41.333 -0.455 61.961 1.00 36.24 85 GLN B O 1
ATOM 6515 N N . ARG B 1 86 ? -40.462 -1.738 60.293 1.00 32.37 86 ARG B N 1
ATOM 6516 C CA . ARG B 1 86 ? -39.161 -1.100 60.234 1.00 31.67 86 ARG B CA 1
ATOM 6517 C C . ARG B 1 86 ? -39.302 0.341 59.731 1.00 33.88 86 ARG B C 1
ATOM 6518 O O . ARG B 1 86 ? -38.732 1.256 60.341 1.00 33.51 86 ARG B O 1
ATOM 6526 N N A TYR B 1 87 ? -40.082 0.534 58.652 0.46 28.73 87 TYR B N 1
ATOM 6527 N N B TYR B 1 87 ? -40.069 0.559 58.645 0.54 28.74 87 TYR B N 1
ATOM 6528 C CA A TYR B 1 87 ? -40.346 1.844 58.056 0.46 28.60 87 TYR B CA 1
ATOM 6529 C CA B TYR B 1 87 ? -40.286 1.898 58.066 0.54 28.72 87 TYR B CA 1
ATOM 6530 C C A TYR B 1 87 ? -40.876 2.825 59.117 0.46 33.56 87 TYR B C 1
ATOM 6531 C C B TYR B 1 87 ? -40.924 2.870 59.082 0.54 33.66 87 TYR B C 1
ATOM 6532 O O A TYR B 1 87 ? -40.411 3.963 59.192 0.46 33.48 87 TYR B O 1
ATOM 6533 O O B TYR B 1 87 ? -40.561 4.046 59.110 0.54 33.87 87 TYR B O 1
ATOM 6550 N N . LYS B 1 88 ? -41.838 2.369 59.932 1.00 31.85 88 LYS B N 1
ATOM 6551 C CA . LYS B 1 88 ? -42.495 3.166 60.995 1.00 33.30 88 LYS B CA 1
ATOM 6552 C C . LYS B 1 88 ? -41.523 3.683 62.062 1.00 39.35 88 LYS B C 1
ATOM 6553 O O . LYS B 1 88 ? -41.813 4.686 62.721 1.00 40.30 88 LYS B O 1
ATOM 6559 N N . ARG B 1 89 ? -40.378 3.013 62.234 1.00 35.04 89 ARG B N 1
ATOM 6560 C CA . ARG B 1 89 ? -39.354 3.466 63.177 1.00 35.92 89 ARG B CA 1
ATOM 6561 C C . ARG B 1 89 ? -38.137 4.068 62.430 1.00 37.51 89 ARG B C 1
ATOM 6562 O O . ARG B 1 89 ? -37.039 4.148 62.985 1.00 37.42 89 ARG B O 1
ATOM 6570 N N . ASN B 1 90 ? -38.339 4.510 61.174 1.00 32.63 90 ASN B N 1
ATOM 6571 C CA . ASN B 1 90 ? -37.279 5.110 60.345 1.00 31.68 90 ASN B CA 1
ATOM 6572 C C . ASN B 1 90 ? -36.116 4.146 60.029 1.00 35.08 90 ASN B C 1
ATOM 6573 O O . ASN B 1 90 ? -34.987 4.588 59.777 1.00 35.18 90 ASN B O 1
ATOM 6578 N N . GLN B 1 91 ? -36.410 2.838 59.980 1.00 31.28 91 GLN B N 1
ATOM 6579 C CA . GLN B 1 91 ? -35.431 1.857 59.525 1.00 30.06 91 GLN B CA 1
ATOM 6580 C C . GLN B 1 91 ? -35.871 1.546 58.094 1.00 32.17 91 GLN B C 1
ATOM 6581 O O . GLN B 1 91 ? -36.808 0.778 57.873 1.00 30.38 91 GLN B O 1
ATOM 6587 N N . ILE B 1 92 ? -35.254 2.223 57.133 1.00 28.31 92 ILE B N 1
ATOM 6588 C CA . ILE B 1 92 ? -35.642 2.102 55.725 1.00 27.13 92 ILE B CA 1
ATOM 6589 C C . ILE B 1 92 ? -34.899 0.974 55.015 1.00 30.33 92 ILE B C 1
ATOM 6590 O O . ILE B 1 92 ? -35.204 0.687 53.860 1.00 29.10 92 ILE B O 1
ATOM 6595 N N . TYR B 1 93 ? -33.916 0.351 55.696 1.00 27.91 93 TYR B N 1
ATOM 6596 C CA . TYR B 1 93 ? -33.083 -0.684 55.101 1.00 27.02 93 TYR B CA 1
ATOM 6597 C C . TYR B 1 93 ? -33.325 -2.052 55.699 1.00 30.65 93 TYR B C 1
ATOM 6598 O O . TYR B 1 93 ? -33.395 -2.204 56.913 1.00 28.90 93 TYR B O 1
ATOM 6607 N N . THR B 1 94 ? -33.413 -3.059 54.824 1.00 27.50 94 THR B N 1
ATOM 6608 C CA . THR B 1 94 ? -33.594 -4.461 55.242 1.00 27.50 94 THR B CA 1
ATOM 6609 C C . THR B 1 94 ? -32.780 -5.338 54.301 1.00 30.12 94 THR B C 1
ATOM 6610 O O . THR B 1 94 ? -32.782 -5.100 53.085 1.00 28.66 94 THR B O 1
ATOM 6614 N N . TYR B 1 95 ? -32.112 -6.375 54.840 1.00 27.49 95 TYR B N 1
ATOM 6615 C CA . TYR B 1 95 ? -31.321 -7.276 53.979 1.00 26.63 95 TYR B CA 1
ATOM 6616 C C . TYR B 1 95 ? -32.112 -8.463 53.517 1.00 30.12 95 TYR B C 1
ATOM 6617 O O . TYR B 1 95 ? -33.085 -8.857 54.160 1.00 29.46 95 TYR B O 1
ATOM 6626 N N . ILE B 1 96 ? -31.646 -9.075 52.420 1.00 28.06 96 ILE B N 1
ATOM 6627 C CA . ILE B 1 96 ? -32.073 -10.395 51.949 1.00 28.33 96 ILE B CA 1
ATOM 6628 C C . ILE B 1 96 ? -30.722 -11.002 51.608 1.00 33.04 96 ILE B C 1
ATOM 6629 O O . ILE B 1 96 ? -30.256 -10.897 50.468 1.00 30.23 96 ILE B O 1
ATOM 6634 N N . GLY B 1 97 ? -30.028 -11.499 52.629 1.00 31.47 97 GLY B N 1
ATOM 6635 C CA . GLY B 1 97 ? -28.657 -11.932 52.427 1.00 31.03 97 GLY B CA 1
ATOM 6636 C C . GLY B 1 97 ? -27.867 -10.659 52.167 1.00 33.95 97 GLY B C 1
ATOM 6637 O O . GLY B 1 97 ? -28.067 -9.663 52.867 1.00 35.32 97 GLY B O 1
ATOM 6638 N N . SER B 1 98 ? -27.095 -10.617 51.080 1.00 27.38 98 SER B N 1
ATOM 6639 C CA . SER B 1 98 ? -26.351 -9.406 50.759 1.00 27.66 98 SER B CA 1
ATOM 6640 C C . SER B 1 98 ? -27.149 -8.459 49.818 1.00 31.94 98 SER B C 1
ATOM 6641 O O . SER B 1 98 ? -26.631 -7.423 49.395 1.00 32.16 98 SER B O 1
ATOM 6644 N N . ILE B 1 99 ? -28.395 -8.828 49.474 1.00 26.75 99 ILE B N 1
ATOM 6645 C CA . ILE B 1 99 ? -29.247 -7.941 48.665 1.00 24.77 99 ILE B CA 1
ATOM 6646 C C . ILE B 1 99 ? -29.861 -6.924 49.662 1.00 28.02 99 ILE B C 1
ATOM 6647 O O . ILE B 1 99 ? -30.204 -7.284 50.783 1.00 27.90 99 ILE B O 1
ATOM 6652 N N . LEU B 1 100 ? -30.009 -5.667 49.243 1.00 25.54 100 LEU B N 1
ATOM 6653 C CA . LEU B 1 100 ? -30.544 -4.637 50.116 1.00 24.42 100 LEU B CA 1
ATOM 6654 C C . LEU B 1 100 ? -31.884 -4.090 49.612 1.00 29.58 100 LEU B C 1
ATOM 6655 O O . LEU B 1 100 ? -31.989 -3.721 48.439 1.00 27.47 100 LEU B O 1
ATOM 6660 N N . ALA B 1 101 ? -32.881 -4.005 50.504 1.00 26.70 101 ALA B N 1
ATOM 6661 C CA . ALA B 1 101 ? -34.176 -3.357 50.206 1.00 26.32 101 ALA B CA 1
ATOM 6662 C C . ALA B 1 101 ? -34.108 -1.985 50.863 1.00 28.64 101 ALA B C 1
ATOM 6663 O O . ALA B 1 101 ? -33.673 -1.877 52.007 1.00 27.82 101 ALA B O 1
ATOM 6665 N N . SER B 1 102 ? -34.478 -0.936 50.121 1.00 25.59 102 SER B N 1
ATOM 6666 C CA . SER B 1 102 ? -34.456 0.453 50.596 1.00 24.82 102 SER B CA 1
ATOM 6667 C C . SER B 1 102 ? -35.848 1.077 50.320 1.00 27.92 102 SER B C 1
ATOM 6668 O O . SER B 1 102 ? -36.254 1.143 49.171 1.00 28.17 102 SER B O 1
ATOM 6671 N N . VAL B 1 103 ? -36.543 1.562 51.353 1.00 25.16 103 VAL B N 1
ATOM 6672 C CA . VAL B 1 103 ? -37.866 2.192 51.198 1.00 23.87 103 VAL B CA 1
ATOM 6673 C C . VAL B 1 103 ? -37.669 3.690 51.337 1.00 26.07 103 VAL B C 1
ATOM 6674 O O . VAL B 1 103 ? -37.235 4.161 52.385 1.00 27.24 103 VAL B O 1
ATOM 6678 N N . ASN B 1 104 ? -37.982 4.434 50.285 1.00 24.41 104 ASN B N 1
ATOM 6679 C CA . ASN B 1 104 ? -37.795 5.875 50.265 1.00 24.58 104 ASN B CA 1
ATOM 6680 C C . ASN B 1 104 ? -38.530 6.550 51.446 1.00 28.09 104 ASN B C 1
ATOM 6681 O O . ASN B 1 104 ? -39.764 6.526 51.478 1.00 28.28 104 ASN B O 1
ATOM 6686 N N . PRO B 1 105 ? -37.793 7.186 52.393 1.00 26.55 105 PRO B N 1
ATOM 6687 C CA . PRO B 1 105 ? -38.477 7.849 53.520 1.00 27.68 105 PRO B CA 1
ATOM 6688 C C . PRO B 1 105 ? -39.066 9.211 53.161 1.00 30.19 105 PRO B C 1
ATOM 6689 O O . PRO B 1 105 ? -39.862 9.721 53.941 1.00 29.66 105 PRO B O 1
ATOM 6693 N N . TYR B 1 106 ? -38.644 9.823 52.032 1.00 26.97 106 TYR B N 1
ATOM 6694 C CA . TYR B 1 106 ? -39.104 11.166 51.605 1.00 26.77 106 TYR B CA 1
ATOM 6695 C C . TYR B 1 106 ? -38.951 12.237 52.713 1.00 30.28 106 T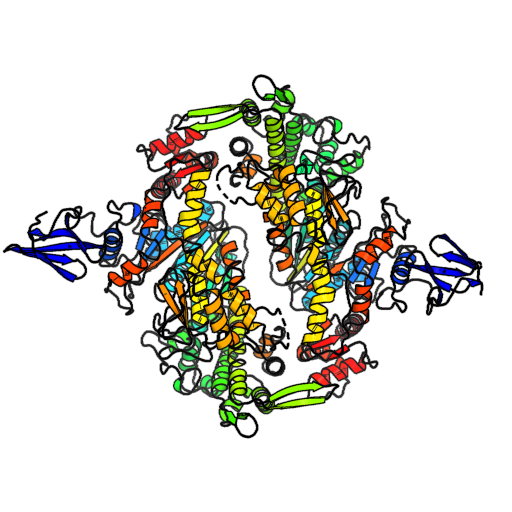YR B C 1
ATOM 6696 O O . TYR B 1 106 ? -39.737 13.183 52.786 1.00 29.45 106 TYR B O 1
ATOM 6705 N N . GLN B 1 107 ? -37.952 12.060 53.567 1.00 28.91 107 GLN B N 1
ATOM 6706 C CA . GLN B 1 107 ? -37.614 12.989 54.637 1.00 29.64 107 GLN B CA 1
ATOM 6707 C C . GLN B 1 107 ? -36.219 12.693 55.167 1.00 35.18 107 GLN B C 1
ATOM 6708 O O . GLN B 1 107 ? -35.777 11.542 55.100 1.00 34.14 107 GLN B O 1
ATOM 6714 N N . PRO B 1 108 ? -35.549 13.687 55.789 1.00 35.33 108 PRO B N 1
ATOM 6715 C CA . PRO B 1 108 ? -34.268 13.384 56.438 1.00 35.09 108 PRO B CA 1
ATOM 6716 C C . PRO B 1 108 ? -34.512 12.557 57.695 1.00 36.42 108 PRO B C 1
ATOM 6717 O O . PRO B 1 108 ? -35.582 12.639 58.302 1.00 34.68 108 PRO B O 1
ATOM 6721 N N . ILE B 1 109 ? -33.529 11.734 58.060 1.00 33.40 109 ILE B N 1
ATOM 6722 C CA . ILE B 1 109 ? -33.585 10.899 59.264 1.00 34.15 109 ILE B CA 1
ATOM 6723 C C . ILE B 1 109 ? -32.319 11.229 60.026 1.00 38.38 109 ILE B C 1
ATOM 6724 O O . ILE B 1 109 ? -31.222 10.967 59.529 1.00 34.62 109 ILE B O 1
ATOM 6729 N N . ALA B 1 110 ? -32.471 11.808 61.236 1.00 37.50 110 ALA B N 1
ATOM 6730 C CA . ALA B 1 110 ? -31.338 12.219 62.063 1.00 38.46 110 ALA B CA 1
ATOM 6731 C C . ALA B 1 110 ? -30.264 11.150 62.234 1.00 40.29 110 ALA B C 1
ATOM 6732 O O . ALA B 1 110 ? -30.566 10.021 62.628 1.00 40.16 110 ALA B O 1
ATOM 6734 N N . GLY B 1 111 ? -29.028 11.517 61.896 1.00 36.83 111 GLY B N 1
ATOM 6735 C CA . GLY B 1 111 ? -27.843 10.676 62.045 1.00 36.76 111 GLY B CA 1
ATOM 6736 C C . GLY B 1 111 ? -27.598 9.613 60.989 1.00 39.39 111 GLY B C 1
ATOM 6737 O O . GLY B 1 111 ? -26.488 9.081 60.907 1.00 38.66 111 GLY B O 1
ATOM 6738 N N . LEU B 1 112 ? -28.628 9.286 60.179 1.00 34.03 112 LEU B N 1
ATOM 6739 C CA . LEU B 1 112 ? -28.572 8.195 59.214 1.00 32.89 112 LEU B CA 1
ATOM 6740 C C . LEU B 1 112 ? -27.381 8.239 58.263 1.00 33.78 112 LEU B C 1
ATOM 6741 O O . LEU B 1 112 ? -26.747 7.210 58.057 1.00 34.14 112 LEU B O 1
ATOM 6746 N N . TYR B 1 113 ? -27.076 9.409 57.699 1.00 29.43 113 TYR B N 1
ATOM 6747 C CA . TYR B 1 113 ? -26.024 9.529 56.694 1.00 29.01 113 TYR B CA 1
ATOM 6748 C C . TYR B 1 113 ? -24.863 10.418 57.098 1.00 36.88 113 TYR B C 1
ATOM 6749 O O . TYR B 1 113 ? -24.065 10.807 56.256 1.00 36.52 113 TYR B O 1
ATOM 6758 N N . GLU B 1 114 ? -24.748 10.708 58.394 1.00 36.01 114 GLU B N 1
ATOM 6759 C CA . GLU B 1 114 ? -23.673 11.543 58.935 1.00 38.21 114 GLU B CA 1
ATOM 6760 C C . GLU B 1 114 ? -22.287 10.906 58.781 1.00 45.31 114 GLU B C 1
ATOM 6761 O O . GLU B 1 114 ? -22.198 9.678 58.792 1.00 42.60 114 GLU B O 1
ATOM 6767 N N . PRO B 1 115 ? -21.188 11.697 58.656 1.00 46.54 115 PRO B N 1
ATOM 6768 C CA . PRO B 1 115 ? -19.847 11.083 58.506 1.00 47.03 115 PRO B CA 1
ATOM 6769 C C . PRO B 1 115 ? -19.446 10.124 59.635 1.00 48.55 115 PRO B C 1
ATOM 6770 O O . PRO B 1 115 ? -18.779 9.116 59.361 1.00 46.68 115 PRO B O 1
ATOM 6774 N N . ALA B 1 116 ? -19.905 10.400 60.877 1.00 45.05 116 ALA B N 1
ATOM 6775 C CA . ALA B 1 116 ? -19.669 9.538 62.049 1.00 45.07 116 ALA B CA 1
ATOM 6776 C C . ALA B 1 116 ? -20.296 8.145 61.830 1.00 46.13 116 ALA B C 1
ATOM 6777 O O . ALA B 1 116 ? -19.710 7.141 62.243 1.00 44.90 116 ALA B O 1
ATOM 6779 N N . THR B 1 117 ? -21.449 8.081 61.125 1.00 39.78 117 THR B N 1
ATOM 6780 C CA . THR B 1 117 ? -22.097 6.804 60.831 1.00 38.09 117 THR B CA 1
ATOM 6781 C C . THR B 1 117 ? -21.283 6.082 59.763 1.00 37.67 117 THR B C 1
ATOM 6782 O O . THR B 1 117 ? -21.138 4.872 59.841 1.00 35.78 117 THR B O 1
ATOM 6786 N N . MET B 1 118 ? -20.738 6.807 58.777 1.00 33.12 118 MET B N 1
ATOM 6787 C CA . MET B 1 118 ? -19.928 6.203 57.709 1.00 32.48 118 MET B CA 1
ATOM 6788 C C . MET B 1 118 ? -18.711 5.528 58.330 1.00 37.14 118 MET B C 1
ATOM 6789 O O . MET B 1 118 ? -18.392 4.386 57.990 1.00 36.07 118 MET B O 1
ATOM 6794 N N . GLU B 1 119 ? -18.070 6.228 59.269 1.00 36.49 119 GLU B N 1
ATOM 6795 C CA . GLU B 1 119 ? -16.913 5.710 60.000 1.00 37.96 119 GLU B CA 1
ATOM 6796 C C . GLU B 1 119 ? -17.267 4.398 60.752 1.00 40.95 119 GLU B C 1
ATOM 6797 O O . GLU B 1 119 ? -16.517 3.428 60.660 1.00 39.65 119 GLU B O 1
ATOM 6800 N N . GLN B 1 120 ? -18.420 4.362 61.445 1.00 37.45 120 GLN B N 1
ATOM 6801 C CA . GLN B 1 120 ? -18.883 3.187 62.206 1.00 37.36 120 GLN B CA 1
ATOM 6802 C C . GLN B 1 120 ? -19.060 1.985 61.292 1.00 37.14 120 GLN B C 1
ATOM 6803 O O . GLN B 1 120 ? -18.539 0.900 61.581 1.00 36.21 120 GLN B O 1
ATOM 6809 N N . TYR B 1 121 ? -19.744 2.195 60.151 1.00 32.12 121 TYR B N 1
ATOM 6810 C CA . TYR B 1 121 ? -19.952 1.129 59.171 1.00 31.04 121 TYR B CA 1
ATOM 6811 C C . TYR B 1 121 ? -18.658 0.637 58.542 1.00 35.20 121 TYR B C 1
ATOM 6812 O O . TYR B 1 121 ? -18.549 -0.554 58.272 1.00 34.22 121 TYR B O 1
ATOM 6821 N N . SER B 1 122 ? -17.652 1.504 58.383 1.00 32.98 122 SER B N 1
ATOM 6822 C CA . SER B 1 122 ? -16.362 1.117 57.797 1.00 33.32 122 SER B CA 1
ATOM 6823 C C . SER B 1 122 ? -15.559 0.150 58.686 1.00 39.37 122 SER B C 1
ATOM 6824 O O . SER B 1 122 ? -14.765 -0.647 58.183 1.00 38.09 122 SER B O 1
ATOM 6827 N N . ARG B 1 123 ? -15.783 0.214 60.000 1.00 37.61 123 ARG B N 1
ATOM 6828 C CA . ARG B 1 123 ? -15.074 -0.598 60.993 1.00 39.54 123 ARG B CA 1
ATOM 6829 C C . ARG B 1 123 ? -15.843 -1.865 61.395 1.00 45.05 123 ARG B C 1
ATOM 6830 O O . ARG B 1 123 ? -15.461 -2.526 62.359 1.00 46.62 123 ARG B O 1
ATOM 6838 N N . ARG B 1 124 ? -16.936 -2.195 60.681 1.00 41.19 124 ARG B N 1
ATOM 6839 C CA . ARG B 1 124 ? -17.736 -3.382 61.012 1.00 40.57 124 ARG B CA 1
ATOM 6840 C C . ARG B 1 124 ? -18.020 -4.244 59.806 1.00 42.39 124 ARG B C 1
ATOM 6841 O O . ARG B 1 124 ? -17.879 -3.799 58.664 1.00 40.65 124 ARG B O 1
ATOM 6849 N N . HIS B 1 125 ? -18.350 -5.511 60.065 1.00 38.85 125 HIS B N 1
ATOM 6850 C CA . HIS B 1 125 ? -18.668 -6.491 59.041 1.00 38.81 125 HIS B CA 1
ATOM 6851 C C . HIS B 1 125 ? -20.168 -6.473 58.793 1.00 42.95 125 HIS B C 1
ATOM 6852 O O . HIS B 1 125 ? -20.956 -6.103 59.672 1.00 41.37 125 HIS B O 1
ATOM 6859 N N . LEU B 1 126 ? -20.561 -6.879 57.587 1.00 40.04 126 LEU B N 1
ATOM 6860 C CA . LEU B 1 126 ? -21.957 -6.982 57.204 1.00 40.38 126 LEU B CA 1
ATOM 6861 C C . LEU B 1 126 ? -22.640 -7.920 58.184 1.00 46.87 126 LEU B C 1
ATOM 6862 O O . LEU B 1 126 ? -22.106 -8.996 58.485 1.00 47.73 126 LEU B O 1
ATOM 6867 N N . GLY B 1 127 ? -23.734 -7.429 58.772 1.00 43.22 127 GLY B N 1
ATOM 6868 C CA . GLY B 1 127 ? -24.505 -8.127 59.788 1.00 43.00 127 GLY B CA 1
ATOM 6869 C C . GLY B 1 127 ? -24.263 -7.695 61.223 1.00 46.59 127 GLY B C 1
ATOM 6870 O O . GLY B 1 127 ? -25.089 -7.994 62.085 1.00 47.16 127 GLY B O 1
ATOM 6871 N N . GLU B 1 128 ? -23.144 -6.991 61.507 1.00 40.90 128 GLU B N 1
ATOM 6872 C CA . GLU B 1 128 ? -22.825 -6.556 62.876 1.00 40.79 128 GLU B CA 1
ATOM 6873 C C . GLU B 1 128 ? -23.625 -5.329 63.299 1.00 43.65 128 GLU B C 1
ATOM 6874 O O . GLU B 1 128 ? -23.858 -5.125 64.494 1.00 42.92 128 GLU B O 1
ATOM 6880 N N . LEU B 1 129 ? -24.017 -4.488 62.331 1.00 38.22 129 LEU B N 1
ATOM 6881 C CA . LEU B 1 129 ? -24.769 -3.281 62.631 1.00 37.13 129 LEU B CA 1
ATOM 6882 C C . LEU B 1 129 ? -26.150 -3.357 61.989 1.00 37.35 129 LEU B C 1
ATOM 6883 O O . LEU B 1 129 ? -26.357 -4.220 61.125 1.00 37.26 129 LEU B O 1
ATOM 6888 N N . PRO B 1 130 ? -27.092 -2.436 62.315 1.00 34.89 130 PRO B N 1
ATOM 6889 C CA . PRO B 1 130 ? -28.386 -2.439 61.600 1.00 33.07 130 PRO B CA 1
ATOM 6890 C C . PRO B 1 130 ? -28.176 -2.313 60.085 1.00 33.12 130 PRO B C 1
ATOM 6891 O O . PRO B 1 130 ? -27.206 -1.686 59.643 1.00 33.08 130 PRO B O 1
ATOM 6895 N N . PRO B 1 131 ? -29.057 -2.918 59.267 1.00 29.35 131 PRO B N 1
ATOM 6896 C CA . PRO B 1 131 ? -28.894 -2.812 57.806 1.00 28.46 131 PRO B CA 1
ATOM 6897 C C . PRO B 1 131 ? -28.774 -1.362 57.343 1.00 31.48 131 PRO B C 1
ATOM 6898 O O . PRO B 1 131 ? -29.448 -0.475 57.877 1.00 30.19 131 PRO B O 1
ATOM 6902 N N . HIS B 1 132 ? -27.912 -1.128 56.355 1.00 28.62 132 HIS B N 1
ATOM 6903 C CA . HIS B 1 132 ? -27.666 0.208 55.838 1.00 27.84 132 HIS B CA 1
ATOM 6904 C C . HIS B 1 132 ? -27.011 0.097 54.481 1.00 29.55 132 HIS B C 1
ATOM 6905 O O . HIS B 1 132 ? -26.211 -0.829 54.253 1.00 28.35 132 HIS B O 1
ATOM 6912 N N . ILE B 1 133 ? -27.300 1.060 53.584 1.00 26.01 133 ILE B N 1
ATOM 6913 C CA . ILE B 1 133 ? -26.601 1.135 52.295 1.00 25.38 133 ILE B CA 1
ATOM 6914 C C . ILE B 1 133 ? -25.061 1.237 52.510 1.00 28.08 133 ILE B C 1
ATOM 6915 O O . ILE B 1 133 ? -24.300 0.708 51.699 1.00 27.06 133 ILE B O 1
ATOM 6920 N N . PHE B 1 134 ? -24.614 1.855 53.634 1.00 26.56 134 PHE B N 1
ATOM 6921 C CA . PHE B 1 134 ? -23.178 1.946 53.917 1.00 25.31 134 PHE B CA 1
ATOM 6922 C C . PHE B 1 134 ? -22.564 0.570 54.127 1.00 29.84 134 PHE B C 1
ATOM 6923 O O . PHE B 1 134 ? -21.404 0.374 53.772 1.00 28.33 134 PHE B O 1
ATOM 6931 N N . ALA B 1 135 ? -23.323 -0.381 54.693 1.00 28.62 135 ALA B N 1
ATOM 6932 C CA . ALA B 1 135 ? -22.800 -1.730 54.925 1.00 29.16 135 ALA B CA 1
ATOM 6933 C C . ALA B 1 135 ? -22.606 -2.486 53.606 1.00 29.95 135 ALA B C 1
ATOM 6934 O O . ALA B 1 135 ? -21.645 -3.252 53.478 1.00 27.22 135 ALA B O 1
ATOM 6936 N N . ILE B 1 136 ? -23.480 -2.247 52.619 1.00 26.72 136 ILE B N 1
ATOM 6937 C CA . ILE B 1 136 ? -23.360 -2.847 51.280 1.00 26.00 136 ILE B CA 1
ATOM 6938 C C . ILE B 1 136 ? -22.147 -2.271 50.542 1.00 28.00 136 ILE B C 1
ATOM 6939 O O . ILE B 1 136 ? -21.340 -3.042 50.001 1.00 26.75 136 ILE B O 1
ATOM 6944 N N . ALA B 1 137 ? -22.007 -0.931 50.547 1.00 25.41 137 ALA B N 1
ATOM 6945 C CA . ALA B 1 137 ? -20.864 -0.253 49.925 1.00 25.80 137 ALA B CA 1
ATOM 6946 C C . ALA B 1 137 ? -19.556 -0.780 50.582 1.00 28.90 137 ALA B C 1
ATOM 6947 O O . ALA B 1 137 ? -18.575 -1.044 49.883 1.00 27.11 137 ALA B O 1
ATOM 6949 N N . ASN B 1 138 ? -19.576 -0.995 51.923 1.00 25.43 138 ASN B N 1
ATOM 6950 C CA . ASN B 1 138 ? -18.395 -1.501 52.640 1.00 25.26 138 ASN B CA 1
ATOM 6951 C C . ASN B 1 138 ? -18.064 -2.948 52.261 1.00 29.56 138 ASN B C 1
ATOM 6952 O O . ASN B 1 138 ? -16.893 -3.280 52.076 1.00 29.83 138 ASN B O 1
ATOM 6957 N N . GLU B 1 139 ? -19.091 -3.809 52.148 1.00 28.10 139 GLU B N 1
ATOM 6958 C CA . GLU B 1 139 ? -18.902 -5.221 51.755 1.00 28.41 139 GLU B CA 1
ATOM 6959 C C . GLU B 1 139 ? -18.353 -5.287 50.319 1.00 32.01 139 GLU B C 1
ATOM 6960 O O . GLU B 1 139 ? -17.426 -6.045 50.024 1.00 29.63 139 GLU B O 1
ATOM 6966 N N . CYS B 1 140 ? -18.926 -4.473 49.450 1.00 28.08 140 CYS B N 1
ATOM 6967 C CA . CYS B 1 140 ? -18.477 -4.356 48.065 1.00 25.80 140 CYS B CA 1
ATOM 6968 C C . CYS B 1 140 ? -16.980 -3.963 48.041 1.00 28.65 140 CYS B C 1
ATOM 6969 O O . CYS B 1 140 ? -16.174 -4.592 47.351 1.00 28.07 140 CYS B O 1
ATOM 6972 N N . TYR B 1 141 ? -16.612 -2.939 48.827 1.00 26.17 141 TYR B N 1
ATOM 6973 C CA . TYR B 1 141 ? -15.224 -2.477 48.940 1.00 26.04 141 TYR B CA 1
ATOM 6974 C C . TYR B 1 141 ? -14.341 -3.604 49.468 1.00 28.62 141 TYR B C 1
ATOM 6975 O O . TYR B 1 141 ? -13.283 -3.855 48.893 1.00 28.13 141 TYR B O 1
ATOM 6984 N N . ARG B 1 142 ? -14.787 -4.325 50.527 1.00 26.12 142 ARG B N 1
ATOM 6985 C CA . ARG B 1 142 ? -13.987 -5.427 51.100 1.00 26.37 142 ARG B CA 1
ATOM 6986 C C . ARG B 1 142 ? -13.776 -6.559 50.099 1.00 30.68 142 ARG B C 1
ATOM 6987 O O . ARG B 1 142 ? -12.744 -7.233 50.166 1.00 30.18 142 ARG B O 1
ATOM 6995 N N . CYS B 1 143 ? -14.742 -6.763 49.164 1.00 27.46 143 CYS B N 1
ATOM 6996 C CA . CYS B 1 143 ? -14.625 -7.780 48.110 1.00 26.85 143 CYS B CA 1
ATOM 6997 C C . CYS B 1 143 ? -13.445 -7.557 47.165 1.00 30.73 143 CYS B C 1
ATOM 6998 O O . CYS B 1 143 ? -13.024 -8.510 46.511 1.00 31.47 143 CYS B O 1
ATOM 7001 N N . LEU B 1 144 ? -12.871 -6.343 47.122 1.00 26.40 144 LEU B N 1
ATOM 7002 C CA . LEU B 1 144 ? -11.694 -6.071 46.296 1.00 26.56 144 LEU B CA 1
ATOM 7003 C C . LEU B 1 144 ? -10.455 -6.849 46.835 1.00 32.83 144 LEU B C 1
ATOM 7004 O O . LEU B 1 144 ? -9.502 -7.063 46.093 1.00 32.84 144 LEU B O 1
ATOM 7009 N N . TRP B 1 145 ? -10.487 -7.282 48.106 1.00 31.83 145 TRP B N 1
ATOM 7010 C CA . TRP B 1 145 ? -9.372 -8.066 48.675 1.00 33.26 145 TRP B CA 1
ATOM 7011 C C . TRP B 1 145 ? -9.782 -9.498 49.002 1.00 39.52 145 TRP B C 1
ATOM 7012 O O . TRP B 1 145 ? -8.915 -10.350 49.186 1.00 42.09 145 TRP B O 1
ATOM 7023 N N . LYS B 1 146 ? -11.092 -9.763 49.064 1.00 34.50 146 LYS B N 1
ATOM 7024 C CA . LYS B 1 146 ? -11.685 -11.073 49.401 1.00 34.11 146 LYS B CA 1
ATOM 7025 C C . LYS B 1 146 ? -11.943 -11.924 48.131 1.00 37.16 146 LYS B C 1
ATOM 7026 O O . LYS B 1 146 ? -11.957 -13.156 48.195 1.00 36.23 146 LYS B O 1
ATOM 7032 N N . ARG B 1 147 ? -12.183 -11.253 46.993 1.00 33.13 147 ARG B N 1
ATOM 7033 C CA . ARG B 1 147 ? -12.447 -11.882 45.705 1.00 33.25 147 ARG B CA 1
ATOM 7034 C C . ARG B 1 147 ? -11.323 -11.571 44.717 1.00 37.15 147 ARG B C 1
ATOM 7035 O O . ARG B 1 147 ? -10.333 -10.947 45.090 1.00 36.29 147 ARG B O 1
ATOM 7043 N N . HIS B 1 148 ? -11.481 -11.982 43.462 1.00 35.60 148 HIS B N 1
ATOM 7044 C CA . HIS B 1 148 ? -10.471 -11.789 42.418 1.00 37.81 148 HIS B CA 1
ATOM 7045 C C . HIS B 1 148 ? -10.939 -10.862 41.300 1.00 36.96 148 HIS B C 1
ATOM 7046 O O . HIS B 1 148 ? -10.169 -10.535 40.404 1.00 36.34 148 HIS B O 1
ATOM 7053 N N . ASP B 1 149 ? -12.212 -10.450 41.336 1.00 31.27 149 ASP B N 1
ATOM 7054 C CA . ASP B 1 149 ? -12.810 -9.682 40.267 1.00 28.78 149 ASP B CA 1
ATOM 7055 C C . ASP B 1 149 ? -13.180 -8.230 40.636 1.00 29.80 149 ASP B C 1
ATOM 7056 O O . ASP B 1 149 ? -13.124 -7.827 41.800 1.00 28.77 149 ASP B O 1
ATOM 7061 N N . ASN B 1 150 ? -13.606 -7.486 39.637 1.00 25.29 150 ASN B N 1
ATOM 7062 C CA . ASN B 1 150 ? -14.147 -6.137 39.809 1.00 25.12 150 ASN B CA 1
ATOM 7063 C C . ASN B 1 150 ? -15.561 -6.300 40.364 1.00 28.47 150 ASN B C 1
ATOM 7064 O O . ASN B 1 150 ? -16.156 -7.374 40.217 1.00 27.62 150 ASN B O 1
ATOM 7069 N N . GLN B 1 151 ? -16.092 -5.257 41.026 1.00 23.96 151 GLN B N 1
ATOM 7070 C CA . GLN B 1 151 ? -17.422 -5.344 41.608 1.00 23.30 151 GLN B CA 1
ATOM 7071 C C . GLN B 1 151 ? -18.330 -4.307 40.941 1.00 25.89 151 GLN B C 1
ATOM 7072 O O . GLN B 1 151 ? -17.856 -3.305 40.384 1.00 24.24 151 GLN B O 1
ATOM 7078 N N . CYS B 1 152 ? -19.624 -4.541 41.015 1.00 23.19 152 CYS B N 1
ATOM 7079 C CA . CYS B 1 152 ? -20.590 -3.558 40.529 1.00 23.78 152 CYS B CA 1
ATOM 7080 C C . CYS B 1 152 ? -21.799 -3.536 41.459 1.00 27.09 152 CYS B C 1
ATOM 7081 O O . CYS B 1 152 ? -22.070 -4.521 42.151 1.00 27.70 152 CYS B O 1
ATOM 7084 N N . ILE B 1 153 ? -22.439 -2.370 41.563 1.00 23.86 153 ILE B N 1
ATOM 7085 C CA . ILE B 1 153 ? -23.611 -2.164 42.426 1.00 22.40 153 ILE B CA 1
ATOM 7086 C C . ILE B 1 153 ? -24.696 -1.686 41.495 1.00 24.46 153 ILE B C 1
ATOM 7087 O O . ILE B 1 153 ? -24.543 -0.668 40.821 1.00 25.06 153 ILE B O 1
ATOM 7092 N N . LEU B 1 154 ? -25.787 -2.440 41.440 1.00 22.78 154 LEU B N 1
ATOM 7093 C CA . LEU B 1 154 ? -26.906 -2.154 40.545 1.00 22.82 154 LEU B CA 1
ATOM 7094 C C . LEU B 1 154 ? -28.097 -1.807 41.393 1.00 25.57 154 LEU B C 1
ATOM 7095 O O . LEU B 1 154 ? -28.372 -2.475 42.390 1.00 25.38 154 LEU B O 1
ATOM 7100 N N . ILE B 1 155 ? -28.731 -0.672 41.089 1.00 23.37 155 ILE B N 1
ATOM 7101 C CA . ILE B 1 155 ? -29.801 -0.148 41.935 1.00 23.19 155 ILE B CA 1
ATOM 7102 C C . ILE B 1 155 ? -31.065 -0.051 41.118 1.00 25.82 155 ILE B C 1
ATOM 7103 O O . ILE B 1 155 ? -31.074 0.629 40.087 1.00 24.79 155 ILE B O 1
ATOM 7108 N N . SER B 1 156 ? -32.085 -0.795 41.505 1.00 23.14 156 SER B N 1
ATOM 7109 C CA . SER B 1 156 ? -33.341 -0.835 40.743 1.00 22.84 156 SER B CA 1
ATOM 7110 C C . SER B 1 156 ? -34.429 0.016 41.382 1.00 24.96 156 SER B C 1
ATOM 7111 O O . SER B 1 156 ? -34.352 0.386 42.562 1.00 23.97 156 SER B O 1
ATOM 7114 N N . GLY B 1 157 ? -35.472 0.279 40.616 1.00 22.33 157 GLY B N 1
ATOM 7115 C CA . GLY B 1 157 ? -36.623 1.001 41.142 1.00 22.32 157 GLY B CA 1
ATOM 7116 C C . GLY B 1 157 ? -37.327 1.883 40.150 1.00 24.75 157 GLY B C 1
ATOM 7117 O O . GLY B 1 157 ? -36.719 2.380 39.195 1.00 22.63 157 GLY B O 1
ATOM 7118 N N . GLU B 1 158 ? -38.612 2.132 40.417 1.00 23.13 158 GLU B N 1
ATOM 7119 C CA . GLU B 1 158 ? -39.439 3.042 39.597 1.00 22.03 158 GLU B CA 1
ATOM 7120 C C . GLU B 1 158 ? -38.902 4.451 39.734 1.00 23.67 158 GLU B C 1
ATOM 7121 O O . GLU B 1 158 ? -38.152 4.749 40.679 1.00 22.60 158 GLU B O 1
ATOM 7127 N N . SER B 1 159 ? -39.310 5.342 38.831 1.00 20.06 159 SER B N 1
ATOM 7128 C CA . SER B 1 159 ? -38.931 6.757 38.952 1.00 19.02 159 SER B CA 1
ATOM 7129 C C . SER B 1 159 ? -39.395 7.291 40.346 1.00 23.30 159 SER B C 1
ATOM 7130 O O . SER B 1 159 ? -40.561 7.134 40.714 1.00 23.12 159 SER B O 1
ATOM 7133 N N . GLY B 1 160 ? -38.468 7.910 41.090 1.00 21.34 160 GLY B N 1
ATOM 7134 C CA . GLY B 1 160 ? -38.711 8.445 42.431 1.00 21.41 160 GLY B CA 1
ATOM 7135 C C . GLY B 1 160 ? -38.436 7.484 43.578 1.00 23.65 160 GLY B C 1
ATOM 7136 O O . GLY B 1 160 ? -38.613 7.860 44.740 1.00 24.78 160 GLY B O 1
ATOM 7137 N N . ALA B 1 161 ? -37.980 6.238 43.286 1.00 20.97 161 ALA B N 1
ATOM 7138 C CA . ALA B 1 161 ? -37.726 5.241 44.360 1.00 21.09 161 ALA B CA 1
ATOM 7139 C C . ALA B 1 161 ? -36.497 5.515 45.251 1.00 23.41 161 ALA B C 1
ATOM 7140 O O . ALA B 1 161 ? -36.455 5.042 46.385 1.00 23.26 161 ALA B O 1
ATOM 7142 N N . GLY B 1 162 ? -35.511 6.231 44.732 1.00 20.50 162 GLY B N 1
ATOM 7143 C CA . GLY B 1 162 ? -34.319 6.589 45.494 1.00 22.31 162 GLY B CA 1
ATOM 7144 C C . GLY B 1 162 ? -33.000 6.082 44.937 1.00 23.95 162 GLY B C 1
ATOM 7145 O O . GLY B 1 162 ? -32.012 6.066 45.671 1.00 24.59 162 GLY B O 1
ATOM 7146 N N . LYS B 1 163 ? -32.944 5.740 43.633 1.00 21.16 163 LYS B N 1
ATOM 7147 C CA . LYS B 1 163 ? -31.722 5.222 42.998 1.00 20.59 163 LYS B CA 1
ATOM 7148 C C . LYS B 1 163 ? -30.602 6.250 42.967 1.00 22.90 163 LYS B C 1
ATOM 7149 O O . LYS B 1 163 ? -29.474 5.918 43.297 1.00 22.56 163 LYS B O 1
ATOM 7155 N N . THR B 1 164 ? -30.910 7.501 42.557 1.00 21.15 164 THR B N 1
ATOM 7156 C CA . THR B 1 164 ? -29.893 8.560 42.448 1.00 19.96 164 THR B CA 1
ATOM 7157 C C . THR B 1 164 ? -29.367 8.921 43.836 1.00 23.36 164 THR B C 1
ATOM 7158 O O . THR B 1 164 ? -28.158 9.085 44.015 1.00 22.35 164 THR B O 1
ATOM 7162 N N . GLU B 1 165 ? -30.270 9.061 44.807 1.00 20.21 165 GLU B N 1
ATOM 7163 C CA . GLU B 1 165 ? -29.826 9.357 46.192 1.00 21.74 165 GLU B CA 1
ATOM 7164 C C . GLU B 1 165 ? -28.970 8.226 46.719 1.00 23.23 165 GLU B C 1
ATOM 7165 O O . GLU B 1 165 ? -27.952 8.489 47.356 1.00 23.34 165 GLU B O 1
ATOM 7171 N N . SER B 1 166 ? -29.358 6.965 46.436 1.00 21.73 166 SER B N 1
ATOM 7172 C CA . SER B 1 166 ? -28.574 5.775 46.828 1.00 21.86 166 SER B CA 1
ATOM 7173 C C . SER B 1 166 ? -27.184 5.816 46.214 1.00 24.31 166 SER B C 1
ATOM 7174 O O . SER B 1 166 ? -26.208 5.543 46.909 1.00 23.31 166 SER B O 1
ATOM 7177 N N . THR B 1 167 ? -27.084 6.130 44.905 1.00 21.78 167 THR B N 1
ATOM 7178 C CA . THR B 1 167 ? -25.788 6.212 44.215 1.00 21.52 167 THR B CA 1
ATOM 7179 C C . THR B 1 167 ? -24.872 7.238 44.896 1.00 23.77 167 THR B C 1
ATOM 7180 O O . THR B 1 167 ? -23.692 6.958 45.135 1.00 25.07 167 THR B O 1
ATOM 7184 N N . LYS B 1 168 ? -25.408 8.432 45.181 1.00 22.53 168 LYS B N 1
ATOM 7185 C CA . LYS B 1 168 ? -24.618 9.498 45.823 1.00 22.91 168 LYS B CA 1
ATOM 7186 C C . LYS B 1 168 ? -24.155 9.088 47.200 1.00 26.18 168 LYS B C 1
ATOM 7187 O O . LYS B 1 168 ? -23.027 9.385 47.571 1.00 24.80 168 LYS B O 1
ATOM 7193 N N . LEU B 1 169 ? -25.004 8.377 47.957 1.00 24.64 169 LEU B N 1
ATOM 7194 C CA . LEU B 1 169 ? -24.624 7.907 49.298 1.00 24.04 169 LEU B CA 1
ATOM 7195 C C . LEU B 1 169 ? -23.490 6.877 49.221 1.00 25.81 169 LEU B C 1
ATOM 7196 O O . LEU B 1 169 ? -22.571 6.927 50.039 1.00 25.73 169 LEU B O 1
ATOM 7201 N N . ILE B 1 170 ? -23.541 5.966 48.222 1.00 22.48 170 ILE B N 1
ATOM 7202 C CA . ILE B 1 170 ? -22.469 4.961 48.039 1.00 22.53 170 ILE B CA 1
ATOM 7203 C C . ILE B 1 170 ? -21.174 5.692 47.695 1.00 25.65 170 ILE B C 1
ATOM 7204 O O . ILE B 1 170 ? -20.136 5.373 48.257 1.00 24.46 170 ILE B O 1
ATOM 7209 N N . LEU B 1 171 ? -21.237 6.657 46.753 1.00 24.48 171 LEU B N 1
ATOM 7210 C CA . LEU B 1 171 ? -20.049 7.420 46.359 1.00 25.41 171 LEU B CA 1
ATOM 7211 C C . LEU B 1 171 ? -19.446 8.199 47.524 1.00 28.77 171 LEU B C 1
ATOM 7212 O O . LEU B 1 171 ? -18.221 8.215 47.681 1.00 26.24 171 LEU B O 1
ATOM 7217 N N . LYS B 1 172 ? -20.299 8.825 48.353 1.00 26.01 172 LYS B N 1
ATOM 7218 C CA . LYS B 1 172 ? -19.831 9.589 49.511 1.00 26.88 172 LYS B CA 1
ATOM 7219 C C . LYS B 1 172 ? -19.158 8.655 50.526 1.00 28.44 172 LYS B C 1
ATOM 7220 O O . LYS B 1 172 ? -18.074 8.976 51.034 1.00 28.24 172 LYS B O 1
ATOM 7223 N N . PHE B 1 173 ? -19.764 7.478 50.762 1.00 23.66 173 PHE B N 1
ATOM 7224 C CA . PHE B 1 173 ? -19.191 6.495 51.689 1.00 23.79 173 PHE B CA 1
ATOM 7225 C C . PHE B 1 173 ? -17.807 6.046 51.213 1.00 28.00 173 PHE B C 1
ATOM 7226 O O . PHE B 1 173 ? -16.864 6.044 52.004 1.00 28.43 173 PHE B O 1
ATOM 7234 N N . LEU B 1 174 ? -17.695 5.635 49.927 1.00 25.05 174 LEU B N 1
ATOM 7235 C CA . LEU B 1 174 ? -16.399 5.193 49.372 1.00 25.84 174 LEU B CA 1
ATOM 7236 C C . LEU B 1 174 ? -15.357 6.294 49.419 1.00 30.80 174 LEU B C 1
ATOM 7237 O O . LEU B 1 174 ? -14.193 6.018 49.727 1.00 30.17 174 LEU B O 1
ATOM 7242 N N A SER B 1 175 ? -15.763 7.548 49.157 0.44 28.09 175 SER B N 1
ATOM 7243 N N B SER B 1 175 ? -15.775 7.539 49.154 0.56 27.64 175 SER B N 1
ATOM 7244 C CA A SER B 1 175 ? -14.835 8.687 49.223 0.44 29.47 175 SER B CA 1
ATOM 7245 C CA B SER B 1 175 ? -14.880 8.702 49.217 0.56 29.03 175 SER B CA 1
ATOM 7246 C C A SER B 1 175 ? -14.280 8.901 50.626 0.44 36.39 175 SER B C 1
ATOM 7247 C C B SER B 1 175 ? -14.291 8.885 50.618 0.56 36.35 175 SER B C 1
ATOM 7248 O O A SER B 1 175 ? -13.080 9.145 50.774 0.44 37.57 175 SER B O 1
ATOM 7249 O O B SER B 1 175 ? -13.082 9.099 50.752 0.56 37.73 175 SER B O 1
ATOM 7254 N N . VAL B 1 176 ? -15.133 8.750 51.655 1.00 33.29 176 VAL B N 1
ATOM 7255 C CA . VAL B 1 176 ? -14.735 8.891 53.069 1.00 35.53 176 VAL B CA 1
ATOM 7256 C C . VAL B 1 176 ? -13.775 7.774 53.476 1.00 40.44 176 VAL B C 1
ATOM 7257 O O . VAL B 1 176 ? -12.722 8.047 54.054 1.00 39.33 176 VAL B O 1
ATOM 7261 N N . ILE B 1 177 ? -14.115 6.543 53.120 1.00 38.71 177 ILE B N 1
ATOM 7262 C CA . ILE B 1 177 ? -13.328 5.333 53.381 1.00 40.86 177 ILE B CA 1
ATOM 7263 C C . ILE B 1 177 ? -11.946 5.363 52.680 1.00 45.90 177 ILE B C 1
ATOM 7264 O O . ILE B 1 177 ? -10.948 4.933 53.278 1.00 46.41 177 ILE B O 1
ATOM 7269 N N . SER B 1 178 ? -11.886 5.930 51.468 1.00 41.58 178 SER B N 1
ATOM 7270 C CA . SER B 1 178 ? -10.650 6.121 50.710 1.00 41.68 178 SER B CA 1
ATOM 7271 C C . SER B 1 178 ? -9.725 7.122 51.435 1.00 47.83 178 SER B C 1
ATOM 7272 O O . SER B 1 178 ? -8.511 6.931 51.426 1.00 47.47 178 SER B O 1
ATOM 7275 N N . GLN B 1 179 ? -10.303 8.214 51.994 1.00 46.23 179 GLN B N 1
ATOM 7276 C CA . GLN B 1 179 ? -9.571 9.306 52.671 1.00 46.97 179 GLN B CA 1
ATOM 7277 C C . GLN B 1 179 ? -9.188 8.998 54.119 1.00 53.41 179 GLN B C 1
ATOM 7278 O O . GLN B 1 179 ? -8.216 9.556 54.619 1.00 53.83 179 GLN B O 1
ATOM 7284 N N . GLN B 1 180 ? -9.964 8.132 54.787 1.00 52.09 180 GLN B N 1
ATOM 7285 C CA . GLN B 1 180 ? -9.797 7.670 56.167 1.00 54.02 180 GLN B CA 1
ATOM 7286 C C . GLN B 1 180 ? -8.369 7.188 56.435 1.00 61.19 180 GLN B C 1
ATOM 7287 O O . GLN B 1 180 ? -7.838 7.422 57.521 1.00 62.37 180 GLN B O 1
ATOM 7293 N N . SER B 1 181 ? -7.759 6.506 55.441 1.00 58.59 181 SER B N 1
ATOM 7294 C CA . SER B 1 181 ? -6.412 5.937 55.544 1.00 59.30 181 SER B CA 1
ATOM 7295 C C . SER B 1 181 ? -5.341 6.806 54.873 1.00 60.87 181 SER B C 1
ATOM 7296 O O . SER B 1 181 ? -4.353 6.256 54.387 1.00 62.01 181 SER B O 1
ATOM 7299 N N . LEU B 1 182 ? -5.501 8.156 54.868 1.00 53.25 182 LEU B N 1
ATOM 7300 C CA . LEU B 1 182 ? -4.534 9.018 54.175 1.00 50.03 182 LEU B CA 1
ATOM 7301 C C . LEU B 1 182 ? -4.014 10.227 54.946 1.00 47.28 182 LEU B C 1
ATOM 7302 O O . LEU B 1 182 ? -3.022 10.802 54.505 1.00 46.72 182 LEU B O 1
ATOM 7307 N N . GLU B 1 183 ? -4.667 10.641 56.052 1.00 39.26 183 GLU B N 1
ATOM 7308 C CA . GLU B 1 183 ? -4.284 11.829 56.839 1.00 38.75 183 GLU B CA 1
ATOM 7309 C C . GLU B 1 183 ? -4.089 13.057 55.926 1.00 42.77 183 GLU B C 1
ATOM 7310 O O . GLU B 1 183 ? -3.068 13.747 56.016 1.00 43.71 183 GLU B O 1
ATOM 7316 N N . LEU B 1 184 ? -5.051 13.302 55.032 1.00 39.16 184 LEU B N 1
ATOM 7317 C CA . LEU B 1 184 ? -4.991 14.441 54.119 1.00 39.29 184 LEU B CA 1
ATOM 7318 C C . LEU B 1 184 ? -5.085 15.727 54.917 1.00 43.65 184 LEU B C 1
ATOM 7319 O O . LEU B 1 184 ? -5.745 15.761 55.961 1.00 44.24 184 LEU B O 1
ATOM 7324 N N . SER B 1 185 ? -4.389 16.762 54.459 1.00 39.22 185 SER B N 1
ATOM 7325 C CA . SER B 1 185 ? -4.449 18.080 55.083 1.00 40.15 185 SER B CA 1
ATOM 7326 C C . SER B 1 185 ? -5.704 18.775 54.493 1.00 44.53 185 SER B C 1
ATOM 7327 O O . SER B 1 185 ? -6.318 18.245 53.549 1.00 41.25 185 SER B O 1
ATOM 7330 N N . LEU B 1 186 ? -6.059 19.965 55.006 1.00 44.23 186 LEU B N 1
ATOM 7331 C CA . LEU B 1 186 ? -7.201 20.736 54.480 1.00 44.60 186 LEU B CA 1
ATOM 7332 C C . LEU B 1 186 ? -6.987 21.040 52.986 1.00 45.69 186 LEU B C 1
ATOM 7333 O O . LEU B 1 186 ? -7.886 20.782 52.186 1.00 43.35 186 LEU B O 1
ATOM 7335 N N . LYS B 1 187 ? -5.776 21.511 52.610 1.00 42.48 187 LYS B N 1
ATOM 7336 C CA . LYS B 1 187 ? -5.420 21.837 51.221 1.00 42.22 187 LYS B CA 1
ATOM 7337 C C . LYS B 1 187 ? -5.557 20.617 50.287 1.00 42.34 187 LYS B C 1
ATOM 7338 O O . LYS B 1 187 ? -6.138 20.731 49.196 1.00 41.36 187 LYS B O 1
ATOM 7344 N N . GLU B 1 188 ? -5.072 19.435 50.742 1.00 37.33 188 GLU B N 1
ATOM 7345 C CA . GLU B 1 188 ? -5.172 18.193 49.969 1.00 34.68 188 GLU B CA 1
ATOM 7346 C C . GLU B 1 188 ? -6.619 17.764 49.749 1.00 36.54 188 GLU B C 1
ATOM 7347 O O . GLU B 1 188 ? -6.952 17.319 48.645 1.00 34.07 188 GLU B O 1
ATOM 7353 N N . LYS B 1 189 ? -7.485 17.904 50.788 1.00 34.75 189 LYS B N 1
ATOM 7354 C CA . LYS B 1 189 ? -8.923 17.564 50.687 1.00 34.63 189 LYS B CA 1
ATOM 7355 C C . LYS B 1 189 ? -9.660 18.474 49.717 1.00 38.97 189 LYS B C 1
ATOM 7356 O O . LYS B 1 189 ? -10.651 18.043 49.128 1.00 37.60 189 LYS B O 1
ATOM 7362 N N . THR B 1 190 ? -9.168 19.711 49.505 1.00 37.84 190 THR B N 1
ATOM 7363 C CA . THR B 1 190 ? -9.858 20.603 48.547 1.00 38.06 190 THR B CA 1
ATOM 7364 C C . THR B 1 190 ? -9.616 20.187 47.094 1.00 41.16 190 THR B C 1
ATOM 7365 O O . THR B 1 190 ? -10.499 20.372 46.270 1.00 39.11 190 THR B O 1
ATOM 7369 N N . SER B 1 191 ? -8.413 19.660 46.780 1.00 38.51 191 SER B N 1
ATOM 7370 C CA . SER B 1 191 ? -8.027 19.315 45.403 1.00 37.21 191 SER B CA 1
ATOM 7371 C C . SER B 1 191 ? -8.053 17.823 45.069 1.00 36.72 191 SER B C 1
ATOM 7372 O O . SER B 1 191 ? -7.750 17.457 43.929 1.00 35.21 191 SER B O 1
ATOM 7375 N N . CYS B 1 192 ? -8.389 16.964 46.039 1.00 32.09 192 CYS B N 1
ATOM 7376 C CA . CYS B 1 192 ? -8.339 15.517 45.823 1.00 31.97 192 CYS B CA 1
ATOM 7377 C C . CYS B 1 192 ? -9.340 15.033 44.784 1.00 33.89 192 CYS B C 1
ATOM 7378 O O . CYS B 1 192 ? -10.392 15.657 44.559 1.00 32.41 192 CYS B O 1
ATOM 7381 N N . VAL B 1 193 ? -8.999 13.920 44.122 1.00 31.28 193 VAL B N 1
ATOM 7382 C CA . VAL B 1 193 ? -9.866 13.347 43.072 1.00 29.41 193 VAL B CA 1
ATOM 7383 C C . VAL B 1 193 ? -11.204 12.893 43.664 1.00 31.50 193 VAL B C 1
ATOM 7384 O O . VAL B 1 193 ? -12.217 12.974 42.960 1.00 29.27 193 VAL B O 1
ATOM 7388 N N . GLU B 1 194 ? -11.219 12.483 44.973 1.00 29.74 194 GLU B N 1
ATOM 7389 C CA . GLU B 1 194 ? -12.452 12.055 45.673 1.00 29.77 194 GLU B CA 1
ATOM 7390 C C . GLU B 1 194 ? -13.512 13.173 45.631 1.00 32.01 194 GLU B C 1
ATOM 7391 O O . GLU B 1 194 ? -14.684 12.920 45.311 1.00 30.41 194 GLU B O 1
ATOM 7397 N N . ARG B 1 195 ? -13.081 14.405 45.973 1.00 28.89 195 ARG B N 1
ATOM 7398 C CA . ARG B 1 195 ? -13.929 15.587 45.949 1.00 29.13 195 ARG B CA 1
ATOM 7399 C C . ARG B 1 195 ? -14.480 15.862 44.542 1.00 31.40 195 ARG B C 1
ATOM 7400 O O . ARG B 1 195 ? -15.678 16.113 44.416 1.00 28.59 195 ARG B O 1
ATOM 7408 N N . ALA B 1 196 ? -13.613 15.819 43.504 1.00 28.77 196 ALA B N 1
ATOM 7409 C CA . ALA B 1 196 ? -14.016 16.032 42.110 1.00 28.33 196 ALA B CA 1
ATOM 7410 C C . ALA B 1 196 ? -15.073 14.992 41.712 1.00 30.96 196 ALA B C 1
ATOM 7411 O O . ALA B 1 196 ? -16.068 15.343 41.080 1.00 30.02 196 ALA B O 1
ATOM 7413 N N . ILE B 1 197 ? -14.889 13.726 42.129 1.00 26.96 197 ILE B N 1
ATOM 7414 C CA . ILE B 1 197 ? -15.894 12.691 41.840 1.00 26.29 197 ILE B CA 1
ATOM 7415 C C . ILE B 1 197 ? -17.226 13.061 42.476 1.00 30.06 197 ILE B C 1
ATOM 7416 O O . ILE B 1 197 ? -18.265 12.926 41.830 1.00 30.38 197 ILE B O 1
ATOM 7421 N N . LEU B 1 198 ? -17.202 13.528 43.719 1.00 25.86 198 LEU B N 1
ATOM 7422 C CA . LEU B 1 198 ? -18.456 13.887 44.381 1.00 25.97 198 LEU B CA 1
ATOM 7423 C C . LEU B 1 198 ? -19.127 15.120 43.737 1.00 29.83 198 LEU B C 1
ATOM 7424 O O . LEU B 1 198 ? -20.347 15.137 43.584 1.00 26.76 198 LEU B O 1
ATOM 7429 N N . GLU B 1 199 ? -18.306 16.085 43.275 1.00 28.09 199 GLU B N 1
ATOM 7430 C CA . GLU B 1 199 ? -18.802 17.314 42.634 1.00 26.94 199 GLU B CA 1
ATOM 7431 C C . GLU B 1 199 ? -19.351 17.069 41.234 1.00 30.09 199 GLU B C 1
ATOM 7432 O O . GLU B 1 199 ? -19.977 17.964 40.662 1.00 28.79 199 GLU B O 1
ATOM 7438 N N . SER B 1 200 ? -19.104 15.868 40.657 1.00 26.52 200 SER B N 1
ATOM 7439 C CA . SER B 1 200 ? -19.655 15.540 39.339 1.00 25.28 200 SER B CA 1
ATOM 7440 C C . SER B 1 200 ? -21.200 15.473 39.391 1.00 28.13 200 SER B C 1
ATOM 7441 O O . SER B 1 200 ? -21.858 15.850 38.418 1.00 27.88 200 SER B O 1
ATOM 7444 N N . SER B 1 201 ? -21.770 15.051 40.533 1.00 24.91 201 SER B N 1
ATOM 7445 C CA . SER B 1 201 ? -23.237 14.906 40.680 1.00 23.53 201 SER B CA 1
ATOM 7446 C C . SER B 1 201 ? -24.020 16.201 40.520 1.00 25.71 201 SER B C 1
ATOM 7447 O O . SER B 1 201 ? -24.926 16.188 39.712 1.00 27.55 201 SER B O 1
ATOM 7450 N N . PRO B 1 202 ? -23.755 17.323 41.216 1.00 24.53 202 PRO B N 1
ATOM 7451 C CA . PRO B 1 202 ? -24.559 18.532 40.943 1.00 25.39 202 PRO B CA 1
ATOM 7452 C C . PRO B 1 202 ? -24.463 19.009 39.489 1.00 28.13 202 PRO B C 1
ATOM 7453 O O . PRO B 1 202 ? -25.446 19.528 38.961 1.00 26.19 202 PRO B O 1
ATOM 7457 N N . ILE B 1 203 ? -23.293 18.813 38.824 1.00 23.77 203 ILE B N 1
ATOM 7458 C CA . ILE B 1 203 ? -23.183 19.228 37.409 1.00 22.90 203 ILE B CA 1
ATOM 7459 C C . ILE B 1 203 ? -24.093 18.343 36.538 1.00 24.58 203 ILE B C 1
ATOM 7460 O O . ILE B 1 203 ? -24.916 18.857 35.766 1.00 22.37 203 ILE B O 1
ATOM 7465 N N . MET B 1 204 ? -23.929 17.019 36.652 1.00 22.82 204 MET B N 1
ATOM 7466 C CA . MET B 1 204 ? -24.735 16.090 35.830 1.00 22.48 204 MET B CA 1
ATOM 7467 C C . MET B 1 204 ? -26.222 16.178 36.145 1.00 24.06 204 MET B C 1
ATOM 7468 O O . MET B 1 204 ? -27.035 16.084 35.223 1.00 22.44 204 MET B O 1
ATOM 7473 N N . GLU B 1 205 ? -26.594 16.386 37.419 1.00 22.24 205 GLU B N 1
ATOM 7474 C CA . GLU B 1 205 ? -28.017 16.528 37.724 1.00 22.32 205 GLU B CA 1
ATOM 7475 C C . GLU B 1 205 ? -28.577 17.819 37.128 1.00 25.08 205 GLU B C 1
ATOM 7476 O O . GLU B 1 205 ? -29.717 17.817 36.709 1.00 23.63 205 GLU B O 1
ATOM 7482 N N . ALA B 1 206 ? -27.809 18.931 37.135 1.00 22.09 206 ALA B N 1
ATOM 7483 C CA . ALA B 1 206 ? -28.353 20.176 36.550 1.00 22.22 206 ALA B CA 1
ATOM 7484 C C . ALA B 1 206 ? -28.602 20.017 35.039 1.00 23.13 206 ALA B C 1
ATOM 7485 O O . ALA B 1 206 ? -29.637 20.452 34.530 1.00 22.38 206 ALA B O 1
ATOM 7487 N N . PHE B 1 207 ? -27.663 19.383 34.344 1.00 19.58 207 PHE B N 1
ATOM 7488 C CA . PHE B 1 207 ? -27.765 19.207 32.904 1.00 19.21 207 PHE B CA 1
ATOM 7489 C C . PHE B 1 207 ? -28.620 18.021 32.463 1.00 23.85 207 PHE B C 1
ATOM 7490 O O . PHE B 1 207 ? -29.104 18.019 31.331 1.00 22.56 207 PHE B O 1
ATOM 7498 N N . GLY B 1 208 ? -28.796 17.031 33.331 1.00 21.24 208 GLY B N 1
ATOM 7499 C CA . GLY B 1 208 ? -29.488 15.809 32.914 1.00 19.41 208 GLY B CA 1
ATOM 7500 C C . GLY B 1 208 ? -30.723 15.431 33.689 1.00 22.73 208 GLY B C 1
ATOM 7501 O O . GLY B 1 208 ? -31.325 14.412 33.377 1.00 22.50 208 GLY B O 1
ATOM 7502 N N . ASN B 1 209 ? -31.096 16.215 34.737 1.00 20.21 209 ASN B N 1
ATOM 7503 C CA . ASN B 1 209 ? -32.301 15.891 35.499 1.00 20.30 209 ASN B CA 1
ATOM 7504 C C . ASN B 1 209 ? -33.377 16.918 35.278 1.00 23.41 209 ASN B C 1
ATOM 7505 O O . ASN B 1 209 ? -33.067 18.065 34.925 1.00 22.25 209 ASN B O 1
ATOM 7510 N N . ALA B 1 210 ? -34.640 16.539 35.529 1.00 19.71 210 ALA B N 1
ATOM 7511 C CA . ALA B 1 210 ? -35.767 17.457 35.303 1.00 19.24 210 ALA B CA 1
ATOM 7512 C C . ALA B 1 210 ? -36.966 17.001 36.117 1.00 23.69 210 ALA B C 1
ATOM 7513 O O . ALA B 1 210 ? -37.059 15.824 36.468 1.00 20.38 210 ALA B O 1
ATOM 7515 N N . LYS B 1 211 ? -37.902 17.913 36.372 1.00 22.11 211 LYS B N 1
ATOM 7516 C CA . LYS B 1 211 ? -39.107 17.575 37.097 1.00 20.85 211 LYS B CA 1
ATOM 7517 C C . LYS B 1 211 ? -40.076 16.807 36.199 1.00 25.01 211 LYS B C 1
ATOM 7518 O O . LYS B 1 211 ? -40.344 17.230 35.071 1.00 25.26 211 LYS B O 1
ATOM 7524 N N . THR B 1 212 ? -40.575 15.654 36.681 1.00 22.46 212 THR B N 1
ATOM 7525 C CA . THR B 1 212 ? -41.653 14.890 36.031 1.00 22.26 212 THR B CA 1
ATOM 7526 C C . THR B 1 212 ? -42.699 14.679 37.137 1.00 27.42 212 THR B C 1
ATOM 7527 O O . THR B 1 212 ? -42.412 14.952 38.316 1.00 24.45 212 THR B O 1
ATOM 7531 N N . VAL B 1 213 ? -43.877 14.116 36.784 1.00 26.72 213 VAL B N 1
ATOM 7532 C CA . VAL B 1 213 ? -44.927 13.844 37.786 1.00 28.19 213 VAL B CA 1
ATOM 7533 C C . VAL B 1 213 ? -44.449 12.900 38.899 1.00 29.65 213 VAL B C 1
ATOM 7534 O O . VAL B 1 213 ? -44.926 13.018 40.024 1.00 28.66 213 VAL B O 1
ATOM 7538 N N . TYR B 1 214 ? -43.519 11.962 38.588 1.00 25.55 214 TYR B N 1
ATOM 7539 C CA . TYR B 1 214 ? -43.050 10.986 39.567 1.00 24.28 214 TYR B CA 1
ATOM 7540 C C . TYR B 1 214 ? -41.847 11.422 40.376 1.00 25.94 214 TYR B C 1
ATOM 7541 O O . TYR B 1 214 ? -41.585 10.826 41.420 1.00 24.49 214 TYR B O 1
ATOM 7550 N N . ASN B 1 215 ? -41.103 12.427 39.901 1.00 21.97 215 ASN B N 1
ATOM 7551 C CA . ASN B 1 215 ? -39.897 12.850 40.610 1.00 22.13 215 ASN B CA 1
ATOM 7552 C C . ASN B 1 215 ? -39.539 14.268 40.233 1.00 23.46 215 ASN B C 1
ATOM 7553 O O . ASN B 1 215 ? -39.329 14.547 39.063 1.00 22.17 215 ASN B O 1
ATOM 7558 N N . ASN B 1 216 ? -39.443 15.170 41.241 1.00 22.37 216 ASN B N 1
ATOM 7559 C CA . ASN B 1 216 ? -39.033 16.561 41.004 1.00 22.66 216 ASN B CA 1
ATOM 7560 C C . ASN B 1 216 ? -37.598 16.636 40.521 1.00 25.09 216 ASN B C 1
ATOM 7561 O O . ASN B 1 216 ? -37.200 17.660 39.957 1.00 24.63 216 ASN B O 1
ATOM 7566 N N . ASN B 1 217 ? -36.821 15.552 40.741 1.00 22.02 217 ASN B N 1
ATOM 7567 C CA . ASN B 1 217 ? -35.430 15.451 40.319 1.00 21.60 217 ASN B CA 1
ATOM 7568 C C . ASN B 1 217 ? -35.186 14.172 39.483 1.00 22.80 217 ASN B C 1
ATOM 7569 O O . ASN B 1 217 ? -34.205 13.441 39.718 1.00 22.28 217 ASN B O 1
ATOM 7574 N N . SER B 1 218 ? -36.068 13.890 38.518 1.00 20.39 218 SER B N 1
ATOM 7575 C CA . SER B 1 218 ? -35.947 12.675 37.697 1.00 18.64 218 SER B CA 1
ATOM 7576 C C . SER B 1 218 ? -34.674 12.667 36.836 1.00 21.78 218 SER B C 1
ATOM 7577 O O . SER B 1 218 ? -34.356 13.677 36.224 1.00 20.02 218 SER B O 1
ATOM 7580 N N . SER B 1 219 ? -33.967 11.532 36.779 1.00 18.99 219 SER B N 1
ATOM 7581 C CA . SER B 1 219 ? -32.757 11.374 35.971 1.00 18.09 219 SER B CA 1
ATOM 7582 C C . SER B 1 219 ? -33.183 11.142 34.524 1.00 21.16 219 SER B C 1
ATOM 7583 O O . SER B 1 219 ? -33.905 10.178 34.250 1.00 20.70 219 SER B O 1
ATOM 7586 N N . ARG B 1 220 ? -32.774 12.029 33.598 1.00 19.62 220 ARG B N 1
ATOM 7587 C CA . ARG B 1 220 ? -33.194 11.857 32.197 1.00 18.74 220 ARG B CA 1
ATOM 7588 C C . ARG B 1 220 ? -32.064 11.325 31.330 1.00 20.55 220 ARG B C 1
ATOM 7589 O O . ARG B 1 220 ? -32.056 11.502 30.106 1.00 19.36 220 ARG B O 1
ATOM 7597 N N . PHE B 1 221 ? -31.147 10.602 31.961 1.00 18.00 221 PHE B N 1
ATOM 7598 C CA . PHE B 1 221 ? -30.052 9.904 31.288 1.00 16.43 221 PHE B CA 1
ATOM 7599 C C . PHE B 1 221 ? -29.663 8.780 32.254 1.00 21.46 221 PHE B C 1
ATOM 7600 O O . PHE B 1 221 ? -29.985 8.868 33.455 1.00 22.16 221 PHE B O 1
ATOM 7608 N N . GLY B 1 222 ? -28.973 7.768 31.730 1.00 20.59 222 GLY B N 1
ATOM 7609 C CA . GLY B 1 222 ? -28.444 6.658 32.528 1.00 21.54 222 GLY B CA 1
ATOM 7610 C C . GLY B 1 222 ? -26.974 6.925 32.817 1.00 23.54 222 GLY B C 1
ATOM 7611 O O . GLY B 1 222 ? -26.271 7.560 32.020 1.00 21.55 222 GLY B O 1
ATOM 7612 N N . LYS B 1 223 ? -26.501 6.490 33.977 1.00 21.86 223 LYS B N 1
ATOM 7613 C CA . LYS B 1 223 ? -25.108 6.758 34.343 1.00 21.33 223 LYS B CA 1
ATOM 7614 C C . LYS B 1 223 ? -24.456 5.506 34.900 1.00 24.62 223 LYS B C 1
ATOM 7615 O O . LYS B 1 223 ? -25.023 4.856 35.775 1.00 24.14 223 LYS B O 1
ATOM 7621 N N . PHE B 1 224 ? -23.244 5.220 34.454 1.00 22.01 224 PHE B N 1
ATOM 7622 C CA . PHE B 1 224 ? -22.440 4.148 35.039 1.00 20.83 224 PHE B CA 1
ATOM 7623 C C . PHE B 1 224 ? -21.167 4.844 35.520 1.00 24.91 224 PHE B C 1
ATOM 7624 O O . PHE B 1 224 ? -20.476 5.504 34.727 1.00 25.37 224 PHE B O 1
ATOM 7632 N N . VAL B 1 225 ? -20.915 4.789 36.829 1.00 22.11 225 VAL B N 1
ATOM 7633 C CA . VAL B 1 225 ? -19.738 5.423 37.442 1.00 22.71 225 VAL B CA 1
ATOM 7634 C C . VAL B 1 225 ? -18.774 4.314 37.813 1.00 26.60 225 VAL B C 1
ATOM 7635 O O . VAL B 1 225 ? -19.132 3.430 38.586 1.00 28.18 225 VAL B O 1
ATOM 7639 N N . GLN B 1 226 ? -17.560 4.381 37.300 1.00 23.22 226 GLN B N 1
ATOM 7640 C CA . GLN B 1 226 ? -16.524 3.395 37.620 1.00 23.44 226 GLN B CA 1
ATOM 7641 C C . GLN B 1 226 ? -15.480 4.069 38.491 1.00 26.85 226 GLN B C 1
ATOM 7642 O O . GLN B 1 226 ? -14.937 5.099 38.082 1.00 25.89 226 GLN B O 1
ATOM 7648 N N . LEU B 1 227 ? -15.210 3.514 39.685 1.00 22.46 227 LEU B N 1
ATOM 7649 C CA . LEU B 1 227 ? -14.186 4.045 40.572 1.00 24.13 227 LEU B CA 1
ATOM 7650 C C . LEU B 1 227 ? -13.038 3.075 40.540 1.00 27.56 227 LEU B C 1
ATOM 7651 O O . LEU B 1 227 ? -13.239 1.892 40.827 1.00 26.79 227 LEU B O 1
ATOM 7656 N N . ASN B 1 228 ? -11.833 3.561 40.237 1.00 24.67 228 ASN B N 1
ATOM 7657 C CA . ASN B 1 228 ? -10.644 2.714 40.226 1.00 25.40 228 ASN B CA 1
ATOM 7658 C C . ASN B 1 228 ? -9.989 2.838 41.577 1.00 27.96 228 ASN B C 1
ATOM 7659 O O . ASN B 1 228 ? -9.742 3.944 42.038 1.00 26.77 228 ASN B O 1
ATOM 7664 N N . ILE B 1 229 ? -9.782 1.709 42.235 1.00 24.30 229 ILE B N 1
ATOM 7665 C CA . ILE B 1 229 ? -9.219 1.656 43.576 1.00 25.23 229 ILE B CA 1
ATOM 7666 C C . ILE B 1 229 ? -7.885 0.903 43.520 1.00 31.67 229 ILE B C 1
ATOM 7667 O O . ILE B 1 229 ? -7.791 -0.134 42.870 1.00 30.25 229 ILE B O 1
ATOM 7672 N N . CYS B 1 230 ? -6.861 1.445 44.171 1.00 32.79 230 CYS B N 1
ATOM 7673 C CA . CYS B 1 230 ? -5.525 0.820 44.186 1.00 34.10 230 CYS B CA 1
ATOM 7674 C C . CYS B 1 230 ? -5.468 -0.356 45.167 1.00 36.77 230 CYS B C 1
ATOM 7675 O O . CYS B 1 230 ? -6.404 -0.585 45.923 1.00 33.30 230 CYS B O 1
ATOM 7678 N N . GLN B 1 231 ? -4.341 -1.087 45.184 1.00 33.83 231 GLN B N 1
ATOM 7679 C CA . GLN B 1 231 ? -4.170 -2.220 46.096 1.00 35.04 231 GLN B CA 1
ATOM 7680 C C . GLN B 1 231 ? -4.230 -1.812 47.575 1.00 39.50 231 GLN B C 1
ATOM 7681 O O . GLN B 1 231 ? -4.676 -2.602 48.393 1.00 38.61 231 GLN B O 1
ATOM 7687 N N . LYS B 1 232 ? -3.876 -0.560 47.901 1.00 38.19 232 LYS B N 1
ATOM 7688 C CA . LYS B 1 232 ? -3.912 -0.068 49.274 1.00 39.07 232 LYS B CA 1
ATOM 7689 C C . LYS B 1 232 ? -5.314 0.401 49.708 1.00 42.23 232 LYS B C 1
ATOM 7690 O O . LYS B 1 232 ? -5.547 0.586 50.895 1.00 42.30 232 LYS B O 1
ATOM 7696 N N . GLY B 1 233 ? -6.245 0.534 48.756 1.00 37.28 233 GLY B N 1
ATOM 7697 C CA . GLY B 1 233 ? -7.628 0.897 49.049 1.00 35.68 233 GLY B CA 1
ATOM 7698 C C . GLY B 1 233 ? -8.045 2.334 48.820 1.00 36.87 233 GLY B C 1
ATOM 7699 O O . GLY B 1 233 ? -9.096 2.770 49.308 1.00 34.54 233 GLY B O 1
ATOM 7700 N N . ASN B 1 234 ? -7.226 3.080 48.085 1.00 33.60 234 ASN B N 1
ATOM 7701 C CA . ASN B 1 234 ? -7.515 4.477 47.795 1.00 32.80 234 ASN B CA 1
ATOM 7702 C C . ASN B 1 234 ? -8.044 4.639 46.393 1.00 32.30 234 ASN B C 1
ATOM 7703 O O . ASN B 1 234 ? -7.615 3.939 45.473 1.00 29.85 234 ASN B O 1
ATOM 7708 N N . ILE B 1 235 ? -8.955 5.602 46.223 1.00 28.74 235 ILE B N 1
ATOM 7709 C CA . ILE B 1 235 ? -9.535 5.908 44.911 1.00 27.52 235 ILE B CA 1
ATOM 7710 C C . ILE B 1 235 ? -8.460 6.589 44.089 1.00 32.91 235 ILE B C 1
ATOM 7711 O O . ILE B 1 235 ? -7.951 7.635 44.500 1.00 31.87 235 ILE B O 1
ATOM 7716 N N . GLN B 1 236 ? -8.108 5.994 42.946 1.00 28.60 236 GLN B N 1
ATOM 7717 C CA . GLN B 1 236 ? -7.079 6.537 42.045 1.00 28.13 236 GLN B CA 1
ATOM 7718 C C . GLN B 1 236 ? -7.705 7.516 41.070 1.00 29.85 236 GLN B C 1
ATOM 7719 O O . GLN B 1 236 ? -7.033 8.397 40.519 1.00 27.93 236 GLN B O 1
ATOM 7725 N N . GLY B 1 237 ? -8.995 7.336 40.842 1.00 26.47 237 GLY B N 1
ATOM 7726 C CA . GLY B 1 237 ? -9.739 8.148 39.903 1.00 26.56 237 GLY B CA 1
ATOM 7727 C C . GLY B 1 237 ? -10.935 7.359 39.425 1.00 29.50 237 GLY B C 1
ATOM 7728 O O . GLY B 1 237 ? -11.297 6.333 40.018 1.00 28.15 237 GLY B O 1
ATOM 7729 N N . GLY B 1 238 ? -11.552 7.825 38.371 1.00 26.18 238 GLY B N 1
ATOM 7730 C CA . GLY B 1 238 ? -12.743 7.144 37.888 1.00 25.37 238 GLY B CA 1
ATOM 7731 C C . GLY B 1 238 ? -13.091 7.434 36.452 1.00 27.77 238 GLY B C 1
ATOM 7732 O O . GLY B 1 238 ? -12.307 8.033 35.708 1.00 26.60 238 GLY B O 1
ATOM 7733 N N . ARG B 1 239 ? -14.307 7.029 36.067 1.00 23.39 239 ARG B N 1
ATOM 7734 C CA . ARG B 1 239 ? -14.791 7.267 34.698 1.00 22.91 239 ARG B CA 1
ATOM 7735 C C . ARG B 1 239 ? -16.294 7.208 34.760 1.00 25.03 239 ARG B C 1
ATOM 7736 O O . ARG B 1 239 ? -16.849 6.324 35.416 1.00 26.10 239 ARG B O 1
ATOM 7744 N N . ILE B 1 240 ? -16.954 8.127 34.056 1.00 22.53 240 ILE B N 1
ATOM 7745 C CA . ILE B 1 240 ? -18.422 8.176 34.004 1.00 21.26 240 ILE B CA 1
ATOM 7746 C C . ILE B 1 240 ? -18.821 7.927 32.571 1.00 24.16 240 ILE B C 1
ATOM 7747 O O . ILE B 1 240 ? -18.234 8.516 31.652 1.00 23.53 240 ILE B O 1
ATOM 7752 N N . VAL B 1 241 ? -19.791 7.045 32.384 1.00 21.65 241 VAL B N 1
ATOM 7753 C CA . VAL B 1 241 ? -20.354 6.753 31.057 1.00 22.79 241 VAL B CA 1
ATOM 7754 C C . VAL B 1 241 ? -21.838 7.135 31.124 1.00 25.92 241 VAL B C 1
ATOM 7755 O O . VAL B 1 241 ? -22.545 6.675 32.020 1.00 25.39 241 VAL B O 1
ATOM 7759 N N . ASP B 1 242 ? -22.293 8.025 30.226 1.00 23.06 242 ASP B N 1
ATOM 7760 C CA . ASP B 1 242 ? -23.697 8.445 30.171 1.00 21.89 242 ASP B CA 1
ATOM 7761 C C . ASP B 1 242 ? -24.445 7.675 29.077 1.00 24.29 242 ASP B C 1
ATOM 7762 O O . ASP B 1 242 ? -23.847 7.277 28.076 1.00 22.96 242 ASP B O 1
ATOM 7767 N N . TYR B 1 243 ? -25.742 7.424 29.305 1.00 21.66 243 TYR B N 1
ATOM 7768 C CA . TYR B 1 243 ? -26.605 6.691 28.385 1.00 20.83 243 TYR B CA 1
ATOM 7769 C C . TYR B 1 243 ? -27.821 7.488 28.061 1.00 22.39 243 TYR B C 1
ATOM 7770 O O . TYR B 1 243 ? -28.522 7.946 28.975 1.00 22.07 243 TYR B O 1
ATOM 7779 N N . LEU B 1 244 ? -28.091 7.600 26.761 1.00 20.69 244 LEU B N 1
ATOM 7780 C CA . LEU B 1 244 ? -29.285 8.172 26.161 1.00 20.64 244 LEU B CA 1
ATOM 7781 C C . LEU B 1 244 ? -29.895 9.367 26.893 1.00 21.51 244 LEU B C 1
ATOM 7782 O O . LEU B 1 244 ? -30.962 9.263 27.515 1.00 20.62 244 LEU B O 1
ATOM 7787 N N . LEU B 1 245 ? -29.252 10.515 26.773 1.00 18.69 245 LEU B N 1
ATOM 7788 C CA . LEU B 1 245 ? -29.849 11.739 27.311 1.00 18.77 245 LEU B CA 1
ATOM 7789 C C . LEU B 1 245 ? -31.194 11.969 26.575 1.00 20.89 245 LEU B C 1
ATOM 7790 O O . LEU B 1 245 ? -31.294 11.736 25.362 1.00 20.62 245 LEU B O 1
ATOM 7795 N N . GLU B 1 246 ? -32.225 12.394 27.293 1.00 17.34 246 GLU B N 1
ATOM 7796 C CA . GLU B 1 246 ? -33.533 12.700 26.671 1.00 18.32 246 GLU B CA 1
ATOM 7797 C C . GLU B 1 246 ? -33.447 14.090 25.982 1.00 21.24 246 GLU B C 1
ATOM 7798 O O . GLU B 1 246 ? -33.937 15.097 26.495 1.00 21.95 246 GLU B O 1
ATOM 7804 N N . LYS B 1 247 ? -32.821 14.150 24.824 1.00 20.79 247 LYS B N 1
ATOM 7805 C CA . LYS B 1 247 ? -32.610 15.455 24.200 1.00 21.96 247 LYS B CA 1
ATOM 7806 C C . LYS B 1 247 ? -33.898 16.133 23.733 1.00 22.41 247 LYS B C 1
ATOM 7807 O O . LYS B 1 247 ? -33.901 17.349 23.652 1.00 21.20 247 LYS B O 1
ATOM 7813 N N . ASN B 1 248 ? -35.001 15.369 23.502 1.00 19.26 248 ASN B N 1
ATOM 7814 C CA . ASN B 1 248 ? -36.264 16.008 23.100 1.00 19.13 248 ASN B CA 1
ATOM 7815 C C . ASN B 1 248 ? -36.860 16.880 24.206 1.00 20.96 248 ASN B C 1
ATOM 7816 O O . ASN B 1 248 ? -37.620 17.791 23.889 1.00 21.79 248 ASN B O 1
ATOM 7821 N N . ARG B 1 249 ? -36.461 16.667 25.489 1.00 19.17 249 ARG B N 1
ATOM 7822 C CA . ARG B 1 249 ? -36.934 17.523 26.615 1.00 19.20 249 ARG B CA 1
ATOM 7823 C C . ARG B 1 249 ? -36.522 18.995 26.417 1.00 21.63 249 ARG B C 1
ATOM 7824 O O . ARG B 1 249 ? -37.188 19.902 26.903 1.00 23.90 249 ARG B O 1
ATOM 7832 N N . VAL B 1 250 ? -35.407 19.225 25.735 1.00 19.06 250 VAL B N 1
ATOM 7833 C CA . VAL B 1 250 ? -34.903 20.584 25.472 1.00 19.94 250 VAL B CA 1
ATOM 7834 C C . VAL B 1 250 ? -35.953 21.443 24.771 1.00 21.62 250 VAL B C 1
ATOM 7835 O O . VAL B 1 250 ? -36.076 22.644 25.043 1.00 21.00 250 VAL B O 1
ATOM 7839 N N . VAL B 1 251 ? -36.725 20.823 23.886 1.00 19.32 251 VAL B N 1
ATOM 7840 C CA . VAL B 1 251 ? -37.657 21.579 23.047 1.00 19.04 251 VAL B CA 1
ATOM 7841 C C . VAL B 1 251 ? -39.144 21.403 23.413 1.00 24.16 251 VAL B C 1
ATOM 7842 O O . VAL B 1 251 ? -39.963 22.233 22.999 1.00 22.65 251 VAL B O 1
ATOM 7846 N N A ARG B 1 252 ? -39.494 20.344 24.153 0.50 22.32 252 ARG B N 1
ATOM 7847 N N B ARG B 1 252 ? -39.492 20.342 24.149 0.50 22.23 252 ARG B N 1
ATOM 7848 C CA A ARG B 1 252 ? -40.885 20.137 24.565 0.50 23.62 252 ARG B CA 1
ATOM 7849 C CA B ARG B 1 252 ? -40.884 20.130 24.547 0.50 23.48 252 ARG B CA 1
ATOM 7850 C C A ARG B 1 252 ? -41.008 19.289 25.801 0.50 25.83 252 ARG B C 1
ATOM 7851 C C B ARG B 1 252 ? -40.998 19.300 25.808 0.50 25.83 252 ARG B C 1
ATOM 7852 O O A ARG B 1 252 ? -40.191 18.405 26.019 0.50 24.14 252 ARG B O 1
ATOM 7853 O O B ARG B 1 252 ? -40.157 18.443 26.051 0.50 24.28 252 ARG B O 1
ATOM 7868 N N . GLN B 1 253 ? -42.033 19.555 26.613 1.00 23.37 253 GLN B N 1
ATOM 7869 C CA . GLN B 1 253 ? -42.245 18.771 27.842 1.00 23.96 253 GLN B CA 1
ATOM 7870 C C . GLN B 1 253 ? -43.698 18.430 27.946 1.00 27.39 253 GLN B C 1
ATOM 7871 O O . GLN B 1 253 ? -44.538 19.130 27.362 1.00 26.48 253 GLN B O 1
ATOM 7877 N N . ASN B 1 254 ? -44.010 17.386 28.706 1.00 24.72 254 ASN B N 1
ATOM 7878 C CA . ASN B 1 254 ? -45.404 17.017 28.944 1.00 24.52 254 ASN B CA 1
ATOM 7879 C C . ASN B 1 254 ? -45.996 18.011 29.964 1.00 27.12 254 ASN B C 1
ATOM 7880 O O . ASN B 1 254 ? -45.243 18.656 30.711 1.00 24.17 254 ASN B O 1
ATOM 7885 N N . PRO B 1 255 ? -47.343 18.102 30.059 1.00 27.07 255 PRO B N 1
ATOM 7886 C CA . PRO B 1 255 ? -47.942 19.008 31.054 1.00 27.49 255 PRO B CA 1
ATOM 7887 C C . PRO B 1 255 ? -47.445 18.735 32.466 1.00 30.61 255 PRO B C 1
ATOM 7888 O O . PRO B 1 255 ? -47.279 17.574 32.842 1.00 29.08 255 PRO B O 1
ATOM 7892 N N . GLY B 1 256 ? -47.136 19.802 33.200 1.00 27.22 256 GLY B N 1
ATOM 7893 C CA . GLY B 1 256 ? -46.678 19.704 34.581 1.00 26.23 256 GLY B CA 1
ATOM 7894 C C . GLY B 1 256 ? -45.190 19.433 34.779 1.00 31.93 256 GLY B C 1
ATOM 7895 O O . GLY B 1 256 ? -44.720 19.474 35.910 1.00 33.64 256 GLY B O 1
ATOM 7896 N N . GLU B 1 257 ? -44.439 19.141 33.709 1.00 25.92 257 GLU B N 1
ATOM 7897 C CA . GLU B 1 257 ? -42.993 18.846 33.815 1.00 24.55 257 GLU B CA 1
ATOM 7898 C C . GLU B 1 257 ? -42.194 20.117 33.588 1.00 29.86 257 GLU B C 1
ATOM 7899 O O . GLU B 1 257 ? -42.755 21.111 33.127 1.00 31.04 257 GLU B O 1
ATOM 7905 N N . ARG B 1 258 ? -40.872 20.054 33.785 1.00 23.81 258 ARG B N 1
ATOM 7906 C CA . ARG B 1 258 ? -39.996 21.176 33.438 1.00 22.82 258 ARG B CA 1
ATOM 7907 C C . ARG B 1 258 ? -38.972 20.685 32.443 1.00 25.12 258 ARG B C 1
ATOM 7908 O O . ARG B 1 258 ? -38.762 19.469 32.280 1.00 24.17 258 ARG B O 1
ATOM 7916 N N . ASN B 1 259 ? -38.272 21.629 31.814 1.00 21.88 259 ASN B N 1
ATOM 7917 C CA . ASN B 1 259 ? -37.084 21.343 31.012 1.00 21.25 259 ASN B CA 1
ATOM 7918 C C . ASN B 1 259 ? -35.952 21.007 32.046 1.00 24.20 259 ASN B C 1
ATOM 7919 O O . ASN B 1 259 ? -36.216 20.924 33.263 1.00 22.54 259 ASN B O 1
ATOM 7924 N N . TYR B 1 260 ? -34.706 20.787 31.560 1.00 20.64 260 TYR B N 1
ATOM 7925 C CA . TYR B 1 260 ? -33.557 20.522 32.415 1.00 20.38 260 TYR B CA 1
ATOM 7926 C C . TYR B 1 260 ? -33.361 21.613 33.463 1.00 23.77 260 TYR B C 1
ATOM 7927 O O . TYR B 1 260 ? -33.589 22.792 33.178 1.00 19.96 260 TYR B O 1
ATOM 7936 N N . HIS B 1 261 ? -33.011 21.208 34.697 1.00 22.08 261 HIS B N 1
ATOM 7937 C CA . HIS B 1 261 ? -32.837 22.148 35.809 1.00 22.42 261 HIS B CA 1
ATOM 7938 C C . HIS B 1 261 ? -31.926 23.313 35.452 1.00 24.50 261 HIS B C 1
ATOM 7939 O O . HIS B 1 261 ? -32.168 24.421 35.912 1.00 22.34 261 HIS B O 1
ATOM 7946 N N . ILE B 1 262 ? -30.827 23.047 34.706 1.00 21.18 262 ILE B N 1
ATOM 7947 C CA . ILE B 1 262 ? -29.808 24.071 34.406 1.00 21.57 262 ILE B CA 1
ATOM 7948 C C . ILE B 1 262 ? -30.402 25.351 33.802 1.00 25.94 262 ILE B C 1
ATOM 7949 O O . ILE B 1 262 ? -29.903 26.432 34.106 1.00 24.99 262 ILE B O 1
ATOM 7954 N N . PHE B 1 263 ? -31.419 25.237 32.937 1.00 22.87 263 PHE B N 1
ATOM 7955 C CA . PHE B 1 263 ? -32.009 26.462 32.340 1.00 22.25 263 PHE B CA 1
ATOM 7956 C C . PHE B 1 263 ? -32.619 27.383 33.388 1.00 26.45 263 PHE B C 1
ATOM 7957 O O . PHE B 1 263 ? -32.428 28.595 33.330 1.00 25.98 263 PHE B O 1
ATOM 7965 N N . TYR B 1 264 ? -33.327 26.811 34.363 1.00 24.60 264 TYR B N 1
ATOM 7966 C CA . TYR B 1 264 ? -33.965 27.584 35.426 1.00 24.79 264 TYR B CA 1
ATOM 7967 C C . TYR B 1 264 ? -32.935 28.125 36.373 1.00 29.66 264 TYR B C 1
ATOM 7968 O O . TYR B 1 264 ? -33.055 29.276 36.822 1.00 27.63 264 TYR B O 1
ATOM 7977 N N . ALA B 1 265 ? -31.904 27.308 36.669 1.00 24.69 265 ALA B N 1
ATOM 7978 C CA . ALA B 1 265 ? -30.790 27.725 37.525 1.00 24.27 265 ALA B CA 1
ATOM 7979 C C . ALA B 1 265 ? -30.045 28.913 36.876 1.00 27.75 265 ALA B C 1
ATOM 7980 O O . ALA B 1 265 ? -29.754 29.892 37.551 1.00 28.19 265 ALA B O 1
ATOM 7982 N N . LEU B 1 266 ? -29.754 28.836 35.556 1.00 25.42 266 LEU B N 1
ATOM 7983 C CA . LEU B 1 266 ? -29.082 29.910 34.822 1.00 26.34 266 LEU B CA 1
ATOM 7984 C C . LEU B 1 266 ? -29.897 31.215 34.935 1.00 30.67 266 LEU B C 1
ATOM 7985 O O . LEU B 1 266 ? -29.345 32.261 35.306 1.00 31.88 266 LEU B O 1
ATOM 7990 N N . LEU B 1 267 ? -31.215 31.158 34.642 1.00 26.83 267 LEU B N 1
ATOM 7991 C CA . LEU B 1 267 ? -32.043 32.369 34.680 1.00 27.57 267 LEU B CA 1
ATOM 7992 C C . LEU B 1 267 ? -32.204 32.972 36.072 1.00 32.87 267 LEU B C 1
ATOM 7993 O O . LEU B 1 267 ? -32.325 34.190 36.203 1.00 32.38 267 LEU B O 1
ATOM 7998 N N . ALA B 1 268 ? -32.195 32.131 37.103 1.00 31.52 268 ALA B N 1
ATOM 7999 C CA . ALA B 1 268 ? -32.343 32.590 38.493 1.00 32.15 268 ALA B CA 1
ATOM 8000 C C . ALA B 1 268 ? -31.009 32.980 39.127 1.00 36.97 268 ALA B C 1
ATOM 8001 O O . ALA B 1 268 ? -30.986 33.783 40.066 1.00 38.11 268 ALA B O 1
ATOM 8003 N N . GLY B 1 269 ? -29.923 32.410 38.627 1.00 32.99 269 GLY B N 1
ATOM 8004 C CA . GLY B 1 269 ? -28.593 32.566 39.211 1.00 34.83 269 GLY B CA 1
ATOM 8005 C C . GLY B 1 269 ? -27.631 33.551 38.570 1.00 40.90 269 GLY B C 1
ATOM 8006 O O . GLY B 1 269 ? -26.751 34.054 39.264 1.00 39.25 269 GLY B O 1
ATOM 8007 N N . LEU B 1 270 ? -27.739 33.802 37.238 1.00 37.98 270 LEU B N 1
ATOM 8008 C CA . LEU B 1 270 ? -26.824 34.751 36.575 1.00 38.93 270 LEU B CA 1
ATOM 8009 C C . LEU B 1 270 ? -26.915 36.122 37.208 1.00 45.07 270 LEU B C 1
ATOM 8010 O O . LEU B 1 270 ? -28.004 36.539 37.607 1.00 43.83 270 LEU B O 1
ATOM 8015 N N . GLU B 1 271 ? -25.773 36.822 37.289 1.00 45.59 271 GLU B N 1
ATOM 8016 C CA . GLU B 1 271 ? -25.714 38.192 37.815 1.00 47.54 271 GLU B CA 1
ATOM 8017 C C . GLU B 1 271 ? -26.401 39.112 36.800 1.00 50.69 271 GLU B C 1
ATOM 8018 O O . GLU B 1 271 ? -26.480 38.762 35.614 1.00 47.11 271 GLU B O 1
ATOM 8024 N N . HIS B 1 272 ? -26.899 40.274 37.256 1.00 49.94 272 HIS B N 1
ATOM 8025 C CA . HIS B 1 272 ? -27.602 41.245 36.413 1.00 50.48 272 HIS B CA 1
ATOM 8026 C C . HIS B 1 272 ? -26.876 41.576 35.101 1.00 50.15 272 HIS B C 1
ATOM 8027 O O . HIS B 1 272 ? -27.538 41.655 34.070 1.00 48.48 272 HIS B O 1
ATOM 8034 N N . GLU B 1 273 ? -25.537 41.765 35.139 1.00 46.25 273 GLU B N 1
ATOM 8035 C CA . GLU B 1 273 ? -24.727 42.147 33.972 1.00 45.80 273 GLU B CA 1
ATOM 8036 C C . GLU B 1 273 ? -24.715 41.101 32.877 1.00 44.53 273 GLU B C 1
ATOM 8037 O O . GLU B 1 273 ? -24.862 41.452 31.705 1.00 42.42 273 GLU B O 1
ATOM 8039 N N . GLU B 1 274 ? -24.533 39.822 33.250 1.00 39.56 274 GLU B N 1
ATOM 8040 C CA . GLU B 1 274 ? -24.526 38.700 32.306 1.00 38.43 274 GLU B CA 1
ATOM 8041 C C . GLU B 1 274 ? -25.916 38.439 31.783 1.00 38.30 274 GLU B C 1
ATOM 8042 O O . GLU B 1 274 ? -26.077 38.100 30.607 1.00 34.69 274 GLU B O 1
ATOM 8048 N N . ARG B 1 275 ? -26.925 38.618 32.655 1.00 34.95 275 ARG B N 1
ATOM 8049 C CA . ARG B 1 275 ? -28.330 38.458 32.297 1.00 35.54 275 ARG B CA 1
ATOM 8050 C C . ARG B 1 275 ? -28.708 39.477 31.191 1.00 37.78 275 ARG B C 1
ATOM 8051 O O . ARG B 1 275 ? -29.328 39.102 30.201 1.00 37.47 275 ARG B O 1
ATOM 8059 N N . GLU B 1 276 ? -28.282 40.749 31.340 1.00 33.15 276 GLU B N 1
ATOM 8060 C CA . GLU B 1 276 ? -28.527 41.802 30.356 1.00 33.09 276 GLU B CA 1
ATOM 8061 C C . GLU B 1 276 ? -27.701 41.559 29.075 1.00 36.03 276 GLU B C 1
ATOM 8062 O O . GLU B 1 276 ? -28.206 41.759 27.964 1.00 33.16 276 GLU B O 1
ATOM 8064 N N . GLU B 1 277 ? -26.468 41.048 29.230 1.00 34.63 277 GLU B N 1
ATOM 8065 C CA . GLU B 1 277 ? -25.577 40.744 28.099 1.00 34.95 277 GLU B CA 1
ATOM 8066 C C . GLU B 1 277 ? -26.168 39.654 27.204 1.00 37.22 277 GLU B C 1
ATOM 8067 O O . GLU B 1 277 ? -26.028 39.715 25.982 1.00 37.38 277 GLU B O 1
ATOM 8073 N N . PHE B 1 278 ? -26.835 38.669 27.822 1.00 30.51 278 PHE B N 1
ATOM 8074 C CA . PHE B 1 278 ? -27.410 37.531 27.108 1.00 29.22 278 PHE B CA 1
ATOM 8075 C C . PHE B 1 278 ? -28.883 37.698 26.807 1.00 32.54 278 PHE B C 1
ATOM 8076 O O . PHE B 1 278 ? -29.510 36.755 26.335 1.00 31.60 278 PHE B O 1
ATOM 8084 N N . TYR B 1 279 ? -29.424 38.916 27.038 1.00 31.80 279 TYR B N 1
ATOM 8085 C CA . TYR B 1 279 ? -30.821 39.338 26.827 1.00 33.22 279 TYR B CA 1
ATOM 8086 C C . TYR B 1 279 ? -31.791 38.383 27.491 1.00 35.65 279 TYR B C 1
ATOM 8087 O O . TYR B 1 279 ? -32.819 38.023 26.920 1.00 38.07 279 TYR B O 1
ATOM 8096 N N . LEU B 1 280 ? -31.466 37.976 28.698 1.00 29.90 280 LEU B N 1
ATOM 8097 C CA . LEU B 1 280 ? -32.251 36.985 29.420 1.00 29.31 280 LEU B CA 1
ATOM 8098 C C . LEU B 1 280 ? -33.281 37.586 30.350 1.00 35.77 280 LEU B C 1
ATOM 8099 O O . LEU B 1 280 ? -32.980 38.541 31.070 1.00 34.34 280 LEU B O 1
ATOM 8104 N N . SER B 1 281 ? -34.514 37.056 30.293 1.00 34.08 281 SER B N 1
ATOM 8105 C CA . SER B 1 281 ? -35.584 37.487 31.194 1.00 35.84 281 SER B CA 1
ATOM 8106 C C . SER B 1 281 ? -35.911 36.314 32.133 1.00 40.08 281 SER B C 1
ATOM 8107 O O . SER B 1 281 ? -34.989 35.684 32.638 1.00 42.91 281 SER B O 1
ATOM 8110 N N . THR B 1 282 ? -37.186 36.016 32.356 1.00 32.99 282 THR B N 1
ATOM 8111 C CA . THR B 1 282 ? -37.627 34.956 33.258 1.00 31.02 282 THR B CA 1
ATOM 8112 C C . THR B 1 282 ? -38.112 33.746 32.451 1.00 31.84 282 THR B C 1
ATOM 8113 O O . THR B 1 282 ? -38.479 33.916 31.287 1.00 27.30 282 THR B O 1
ATOM 8117 N N . PRO B 1 283 ? -38.162 32.525 33.060 1.00 30.68 283 PRO B N 1
ATOM 8118 C CA . PRO B 1 283 ? -38.583 31.322 32.303 1.00 29.64 283 PRO B CA 1
ATOM 8119 C C . PRO B 1 283 ? -39.879 31.423 31.520 1.00 31.83 283 PRO B C 1
ATOM 8120 O O . PRO B 1 283 ? -39.981 30.879 30.426 1.00 29.22 283 PRO B O 1
ATOM 8124 N N . GLU B 1 284 ? -40.867 32.148 32.066 1.00 28.55 284 GLU B N 1
ATOM 8125 C CA . GLU B 1 284 ? -42.175 32.334 31.454 1.00 28.59 284 GLU B CA 1
ATOM 8126 C C . GLU B 1 284 ? -42.095 32.960 30.060 1.00 30.97 284 GLU B C 1
ATOM 8127 O O . GLU B 1 284 ? -43.050 32.846 29.287 1.00 32.05 284 GLU B O 1
ATOM 8133 N N . ASN B 1 285 ? -40.963 33.624 29.740 1.00 27.05 285 ASN B N 1
ATOM 8134 C CA . ASN B 1 285 ? -40.762 34.293 28.452 1.00 27.17 285 ASN B CA 1
ATOM 8135 C C . ASN B 1 285 ? -40.094 33.431 27.399 1.00 28.12 285 ASN B C 1
ATOM 8136 O O . ASN B 1 285 ? -39.781 33.933 26.313 1.00 28.51 285 ASN B O 1
ATOM 8141 N N . TYR B 1 286 ? -39.874 32.131 27.693 1.00 23.49 286 TYR B N 1
ATOM 8142 C CA . TYR B 1 286 ? -39.211 31.219 26.751 1.00 21.73 286 TYR B CA 1
ATOM 8143 C C . TYR B 1 286 ? -40.079 30.027 26.420 1.00 24.30 286 TYR B C 1
ATOM 8144 O O . TYR B 1 286 ? -40.432 29.270 27.329 1.00 24.35 286 TYR B O 1
ATOM 8153 N N . HIS B 1 287 ? -40.411 29.864 25.118 1.00 22.78 287 HIS B N 1
ATOM 8154 C CA . HIS B 1 287 ? -41.198 28.724 24.597 1.00 23.03 287 HIS B CA 1
ATOM 8155 C C . HIS B 1 287 ? -40.633 27.381 25.111 1.00 25.97 287 HIS B C 1
ATOM 8156 O O . HIS B 1 287 ? -41.404 26.483 25.478 1.00 26.52 287 HIS B O 1
ATOM 8163 N N . TYR B 1 288 ? -39.287 27.248 25.159 1.00 22.10 288 TYR B N 1
ATOM 8164 C CA . TYR B 1 288 ? -38.697 25.989 25.618 1.00 21.26 288 TYR B CA 1
ATOM 8165 C C . TYR B 1 288 ? -38.853 25.730 27.127 1.00 26.28 288 TYR B C 1
ATOM 8166 O O . TYR B 1 288 ? -38.627 24.604 27.577 1.00 25.73 288 TYR B O 1
ATOM 8175 N N . LEU B 1 289 ? -39.275 26.748 27.888 1.00 25.71 289 LEU B N 1
ATOM 8176 C CA . LEU B 1 289 ? -39.408 26.642 29.349 1.00 25.54 289 LEU B CA 1
ATOM 8177 C C . LEU B 1 289 ? -40.795 26.898 29.896 1.00 35.96 289 LEU B C 1
ATOM 8178 O O . LEU B 1 289 ? -40.991 26.663 31.076 1.00 39.99 289 LEU B O 1
ATOM 8183 N N . ASN B 1 290 ? -41.724 27.428 29.107 1.00 34.39 290 ASN B N 1
ATOM 8184 C CA . ASN B 1 290 ? -43.046 27.870 29.594 1.00 37.77 290 ASN B CA 1
ATOM 8185 C C . ASN B 1 290 ? -44.263 27.076 29.105 1.00 49.08 290 ASN B C 1
ATOM 8186 O O . ASN B 1 290 ? -45.392 27.412 29.479 1.00 51.87 290 ASN B O 1
ATOM 8191 N N . GLN B 1 291 ? -44.058 26.132 28.185 1.00 47.62 291 GLN B N 1
ATOM 8192 C CA . GLN B 1 291 ? -45.124 25.381 27.515 1.00 49.27 291 GLN B CA 1
ATOM 8193 C C . GLN B 1 291 ? -45.984 24.484 28.435 1.00 57.77 291 GLN B C 1
ATOM 8194 O O . GLN B 1 291 ? -47.075 24.093 28.014 1.00 57.97 291 GLN B O 1
ATOM 8200 N N . SER B 1 292 ? -45.582 24.253 29.697 1.00 57.96 292 SER B N 1
ATOM 8201 C CA . SER B 1 292 ? -46.409 23.517 30.665 1.00 59.74 292 SER B CA 1
ATOM 8202 C C . SER B 1 292 ? -47.231 24.515 31.507 1.00 68.32 292 SER B C 1
ATOM 8203 O O . SER B 1 292 ? -48.278 24.153 32.045 1.00 68.96 292 SER B O 1
ATOM 8206 N N . GLY B 1 293 ? -46.757 25.765 31.572 1.00 67.93 293 GLY B N 1
ATOM 8207 C CA . GLY B 1 293 ? -47.414 26.891 32.237 1.00 69.43 293 GLY B CA 1
ATOM 8208 C C . GLY B 1 293 ? -47.413 26.906 33.752 1.00 76.64 293 GLY B C 1
ATOM 8209 O O . GLY B 1 293 ? -48.257 27.581 34.352 1.00 77.21 293 GLY B O 1
ATOM 8210 N N . CYS B 1 294 ? -46.452 26.191 34.383 1.00 74.86 294 CYS B N 1
ATOM 8211 C CA . CYS B 1 294 ? -46.313 26.094 35.841 1.00 75.54 294 CYS B CA 1
ATOM 8212 C C . CYS B 1 294 ? -46.007 27.440 36.502 1.00 77.03 294 CYS B C 1
ATOM 8213 O O . CYS B 1 294 ? -45.120 28.166 36.051 1.00 75.74 294 CYS B O 1
ATOM 8216 N N . VAL B 1 295 ? -46.767 27.769 37.562 1.00 72.83 295 VAL B N 1
ATOM 8217 C CA . VAL B 1 295 ? -46.660 29.026 38.303 1.00 72.78 295 VAL B CA 1
ATOM 8218 C C . VAL B 1 295 ? -45.938 28.843 39.674 1.00 74.22 295 VAL B C 1
ATOM 8219 O O . VAL B 1 295 ? -45.772 29.817 40.417 1.00 74.81 295 VAL B O 1
ATOM 8223 N N . GLU B 1 296 ? -45.485 27.608 39.982 1.00 68.11 296 GLU B N 1
ATOM 8224 C CA . GLU B 1 296 ? -44.772 27.302 41.232 1.00 67.01 296 GLU B CA 1
ATOM 8225 C C . GLU B 1 296 ? -43.401 27.980 41.244 1.00 66.48 296 GLU B C 1
ATOM 8226 O O . GLU B 1 296 ? -42.552 27.678 40.397 1.00 65.33 296 GLU B O 1
ATOM 8228 N N . ASP B 1 297 ? -43.213 28.932 42.177 1.00 60.24 297 ASP B N 1
ATOM 8229 C CA . ASP B 1 297 ? -41.965 29.673 42.294 1.00 58.75 297 ASP B CA 1
ATOM 8230 C C . ASP B 1 297 ? -40.890 28.819 42.951 1.00 56.24 297 ASP B C 1
ATOM 8231 O O . ASP B 1 297 ? -40.930 28.559 44.154 1.00 55.56 297 ASP B O 1
ATOM 8236 N N . LYS B 1 298 ? -39.948 28.366 42.125 1.00 47.68 298 LYS B N 1
ATOM 8237 C CA . LYS B 1 298 ? -38.795 27.570 42.522 1.00 45.66 298 LYS B CA 1
ATOM 8238 C C . LYS B 1 298 ? -37.525 28.432 42.412 1.00 46.14 298 LYS B C 1
ATOM 8239 O O . LYS B 1 298 ? -36.428 27.895 42.467 1.00 42.74 298 LYS B O 1
ATOM 8245 N N . THR B 1 299 ? -37.680 29.769 42.297 1.00 44.75 299 THR B N 1
ATOM 8246 C CA . THR B 1 299 ? -36.579 30.720 42.107 1.00 45.13 299 THR B CA 1
ATOM 8247 C C . THR B 1 299 ? -35.471 30.564 43.170 1.00 48.56 299 THR B C 1
ATOM 8248 O O . THR B 1 299 ? -34.303 30.522 42.785 1.00 46.89 299 THR B O 1
ATOM 8252 N N . ILE B 1 300 ? -35.824 30.441 44.467 1.00 45.46 300 ILE B N 1
ATOM 8253 C CA . ILE B 1 300 ? -34.832 30.285 45.537 1.00 44.90 300 ILE B CA 1
ATOM 8254 C C . ILE B 1 300 ? -34.021 29.013 45.356 1.00 46.10 300 ILE B C 1
ATOM 8255 O O . ILE B 1 300 ? -32.793 29.090 45.312 1.00 44.61 300 ILE B O 1
ATOM 8257 N N . SER B 1 301 ? -34.700 27.850 45.196 1.00 41.89 301 SER B N 1
ATOM 8258 C CA . SER B 1 301 ? -34.027 26.558 45.003 1.00 39.97 301 SER B CA 1
ATOM 8259 C C . SER B 1 301 ? -33.241 26.512 43.676 1.00 39.74 301 SER B C 1
ATOM 8260 O O . SER B 1 301 ? -32.171 25.898 43.622 1.00 38.13 301 SER B O 1
ATOM 8263 N N . ASP B 1 302 ? -33.737 27.217 42.638 1.00 34.42 302 ASP B N 1
ATOM 8264 C CA . ASP B 1 302 ? -33.057 27.309 41.342 1.00 32.08 302 ASP B CA 1
ATOM 8265 C C . ASP B 1 302 ? -31.798 28.150 41.454 1.00 35.86 302 ASP B C 1
ATOM 8266 O O . ASP B 1 302 ? -30.749 27.766 40.928 1.00 32.55 302 ASP B O 1
ATOM 8271 N N . GLN B 1 303 ? -31.880 29.264 42.206 1.00 35.87 303 GLN B N 1
ATOM 8272 C CA . GLN B 1 303 ? -30.731 30.128 42.445 1.00 36.75 303 GLN B CA 1
ATOM 8273 C C . GLN B 1 303 ? -29.666 29.353 43.251 1.00 41.81 303 GLN B C 1
ATOM 8274 O O . GLN B 1 303 ? -28.487 29.456 42.928 1.00 41.39 303 GLN B O 1
ATOM 8280 N N . GLU B 1 304 ? -30.082 28.559 44.262 1.00 39.02 304 GLU B N 1
ATOM 8281 C CA . GLU B 1 304 ? -29.171 27.745 45.069 1.00 39.05 304 GLU B CA 1
ATOM 8282 C C . GLU B 1 304 ? -28.497 26.663 44.235 1.00 40.59 304 GLU B C 1
ATOM 8283 O O . GLU B 1 304 ? -27.301 26.423 44.426 1.00 40.12 304 GLU B O 1
ATOM 8285 N N . SER B 1 305 ? -29.245 26.017 43.303 1.00 34.96 305 SER B N 1
ATOM 8286 C CA . SER B 1 305 ? -28.661 25.033 42.388 1.00 33.20 305 SER B CA 1
ATOM 8287 C C . SER B 1 305 ? -27.601 25.676 41.516 1.00 32.87 305 SER B C 1
ATOM 8288 O O . SER B 1 305 ? -26.582 25.037 41.262 1.00 31.36 305 SER B O 1
ATOM 8291 N N . PHE B 1 306 ? -27.834 26.918 41.030 1.00 30.01 306 PHE B N 1
ATOM 8292 C CA . PHE B 1 306 ? -26.844 27.612 40.188 1.00 29.98 306 PHE B CA 1
ATOM 8293 C C . PHE B 1 306 ? -25.525 27.782 40.944 1.00 33.33 306 PHE B C 1
ATOM 8294 O O . PHE B 1 306 ? -24.472 27.443 40.404 1.00 30.38 306 PHE B O 1
ATOM 8302 N N . ARG B 1 307 ? -25.599 28.206 42.222 1.00 32.23 307 ARG B N 1
ATOM 8303 C CA . ARG B 1 307 ? -24.422 28.377 43.091 1.00 34.23 307 ARG B CA 1
ATOM 8304 C C . ARG B 1 307 ? -23.658 27.056 43.250 1.00 37.43 307 ARG B C 1
ATOM 8305 O O . ARG B 1 307 ? -22.438 27.035 43.139 1.00 37.25 307 ARG B O 1
ATOM 8307 N N . GLU B 1 308 ? -24.387 25.958 43.467 1.00 33.46 308 GLU B N 1
ATOM 8308 C CA . GLU B 1 308 ? -23.840 24.615 43.607 1.00 33.26 308 GLU B CA 1
ATOM 8309 C C . GLU B 1 308 ? -23.136 24.152 42.324 1.00 34.41 308 GLU B C 1
ATOM 8310 O O . GLU B 1 308 ? -22.074 23.542 42.397 1.00 33.90 308 GLU B O 1
ATOM 8316 N N . VAL B 1 309 ? -23.739 24.420 41.151 1.00 28.74 309 VAL B N 1
ATOM 8317 C CA . VAL B 1 309 ? -23.164 24.056 39.854 1.00 28.03 309 VAL B CA 1
ATOM 8318 C C . VAL B 1 309 ? -21.861 24.829 39.641 1.00 29.85 309 VAL B C 1
ATOM 8319 O O . VAL B 1 309 ? -20.868 24.229 39.257 1.00 28.25 309 VAL B O 1
ATOM 8323 N N . ILE B 1 310 ? -21.877 26.147 39.900 1.00 28.79 310 ILE B N 1
ATOM 8324 C CA . ILE B 1 310 ? -20.705 27.031 39.758 1.00 31.61 310 ILE B CA 1
ATOM 8325 C C . ILE B 1 310 ? -19.511 26.529 40.594 1.00 35.16 310 ILE B C 1
ATOM 8326 O O . ILE B 1 310 ? -18.390 26.487 40.087 1.00 35.46 310 ILE B O 1
ATOM 8331 N N . THR B 1 311 ? -19.770 26.159 41.853 1.00 33.16 311 THR B N 1
ATOM 8332 C CA . THR B 1 311 ? -18.768 25.641 42.792 1.00 33.63 311 THR B CA 1
ATOM 8333 C C . THR B 1 311 ? -18.214 24.323 42.232 1.00 35.54 311 THR B C 1
ATOM 8334 O O . THR B 1 311 ? -16.995 24.119 42.215 1.00 34.16 311 THR B O 1
ATOM 8338 N N . ALA B 1 312 ? -19.119 23.421 41.796 1.00 28.88 312 ALA B N 1
ATOM 8339 C CA . ALA B 1 312 ? -18.705 22.132 41.266 1.00 26.39 312 ALA B CA 1
ATOM 8340 C C . ALA B 1 312 ? -17.861 22.306 39.999 1.00 29.09 312 ALA B C 1
ATOM 8341 O O . ALA B 1 312 ? -16.866 21.610 39.847 1.00 29.22 312 ALA B O 1
ATOM 8343 N N . MET B 1 313 ? -18.237 23.246 39.098 1.00 25.68 313 MET B N 1
ATOM 8344 C CA . MET B 1 313 ? -17.471 23.473 37.867 1.00 25.18 313 MET B CA 1
ATOM 8345 C C . MET B 1 313 ? -16.078 23.992 38.142 1.00 31.13 313 MET B C 1
ATOM 8346 O O . MET B 1 313 ? -15.140 23.594 37.451 1.00 31.61 313 MET B O 1
ATOM 8351 N N . ASP B 1 314 ? -15.927 24.819 39.190 1.00 29.91 314 ASP B N 1
ATOM 8352 C CA . ASP B 1 314 ? -14.636 25.335 39.648 1.00 30.81 314 ASP B CA 1
ATOM 8353 C C . ASP B 1 314 ? -13.765 24.141 40.119 1.00 35.20 314 ASP B C 1
ATOM 8354 O O . ASP B 1 314 ? -12.643 23.979 39.651 1.00 34.41 314 ASP B O 1
ATOM 8359 N N . VAL B 1 315 ? -14.326 23.271 40.982 1.00 32.53 315 VAL B N 1
ATOM 8360 C CA . VAL B 1 315 ? -13.654 22.043 41.452 1.00 31.91 315 VAL B CA 1
ATOM 8361 C C . VAL B 1 315 ? -13.256 21.138 40.250 1.00 32.99 315 VAL B C 1
ATOM 8362 O O . VAL B 1 315 ? -12.152 20.594 40.237 1.00 31.61 315 VAL B O 1
ATOM 8366 N N . MET B 1 316 ? -14.116 21.071 39.202 1.00 27.35 316 MET B N 1
ATOM 8367 C CA . MET B 1 316 ? -13.924 20.262 37.987 1.00 27.10 316 MET B CA 1
ATOM 8368 C C . MET B 1 316 ? -12.933 20.842 36.962 1.00 32.21 316 MET B C 1
ATOM 8369 O O . MET B 1 316 ? -12.722 20.240 35.910 1.00 32.29 316 MET B O 1
ATOM 8374 N N . GLN B 1 317 ? -12.317 21.992 37.281 1.00 32.70 317 GLN B N 1
ATOM 8375 C CA . GLN B 1 317 ? -11.320 22.671 36.436 1.00 33.71 317 GLN B CA 1
ATOM 8376 C C . GLN B 1 317 ? -11.919 23.229 35.123 1.00 39.99 317 GLN B C 1
ATOM 8377 O O . GLN B 1 317 ? -11.267 23.204 34.068 1.00 41.60 317 GLN B O 1
ATOM 8383 N N . PHE B 1 318 ? -13.170 23.735 35.197 1.00 34.70 318 PHE B N 1
ATOM 8384 C CA . PHE B 1 318 ? -13.755 24.489 34.096 1.00 32.84 318 PHE B CA 1
ATOM 8385 C C . PHE B 1 318 ? -13.217 25.888 34.411 1.00 34.99 318 PHE B C 1
ATOM 8386 O O . PHE B 1 318 ? -13.275 26.327 35.574 1.00 34.39 318 PHE B O 1
ATOM 8394 N N . SER B 1 319 ? -12.657 26.567 33.421 1.00 31.21 319 SER B N 1
ATOM 8395 C CA . SER B 1 319 ? -12.163 27.928 33.656 1.00 31.53 319 SER B CA 1
ATOM 8396 C C . SER B 1 319 ? -13.367 28.867 33.741 1.00 35.29 319 SER B C 1
ATOM 8397 O O . SER B 1 319 ? -14.468 28.489 33.324 1.00 33.22 319 SER B O 1
ATOM 8400 N N . LYS B 1 320 ? -13.167 30.100 34.245 1.00 33.11 320 LYS B N 1
ATOM 8401 C CA . LYS B 1 320 ? -14.255 31.091 34.289 1.00 33.31 320 LYS B CA 1
ATOM 8402 C C . LYS B 1 320 ? -14.784 31.384 32.878 1.00 35.22 320 LYS B C 1
ATOM 8403 O O . LYS B 1 320 ? -15.985 31.606 32.713 1.00 33.18 320 LYS B O 1
ATOM 8405 N N . GLU B 1 321 ? -13.895 31.350 31.858 1.00 32.60 321 GLU B N 1
ATOM 8406 C CA . GLU B 1 321 ? -14.318 31.578 30.478 1.00 32.17 321 GLU B CA 1
ATOM 8407 C C . GLU B 1 321 ? -15.170 30.405 29.973 1.00 31.28 321 GLU B C 1
ATOM 8408 O O . GLU B 1 321 ? -16.186 30.623 29.319 1.00 30.35 321 GLU B O 1
ATOM 8414 N N . GLU B 1 322 ? -14.781 29.167 30.310 1.00 27.56 322 GLU B N 1
ATOM 8415 C CA . GLU B 1 322 ? -15.556 27.983 29.906 1.00 26.51 322 GLU B CA 1
ATOM 8416 C C . GLU B 1 322 ? -16.947 28.017 30.499 1.00 29.51 322 GLU B C 1
ATOM 8417 O O . GLU B 1 322 ? -17.912 27.696 29.805 1.00 27.85 322 GLU B O 1
ATOM 8423 N N . VAL B 1 323 ? -17.068 28.444 31.768 1.00 26.94 323 VAL B N 1
ATOM 8424 C CA . VAL B 1 323 ? -18.376 28.537 32.419 1.00 27.65 323 VAL B CA 1
ATOM 8425 C C . VAL B 1 323 ? -19.244 29.567 31.661 1.00 29.36 323 VAL B C 1
ATOM 8426 O O . VAL B 1 323 ? -20.422 29.309 31.425 1.00 26.59 323 VAL B O 1
ATOM 8430 N N . ARG B 1 324 ? -18.651 30.700 31.261 1.00 27.19 324 ARG B N 1
ATOM 8431 C CA . ARG B 1 324 ? -19.331 31.757 30.513 1.00 27.59 324 ARG B CA 1
ATOM 8432 C C . ARG B 1 324 ? -19.772 31.246 29.129 1.00 30.13 324 ARG B C 1
ATOM 8433 O O . ARG B 1 324 ? -20.865 31.588 28.665 1.00 29.29 324 ARG B O 1
ATOM 8441 N N . GLU B 1 325 ? -18.913 30.454 28.462 1.00 26.15 325 GLU B N 1
ATOM 8442 C CA . GLU B 1 325 ? -19.214 29.879 27.131 1.00 26.37 325 GLU B CA 1
ATOM 8443 C C . GLU B 1 325 ? -20.420 28.942 27.199 1.00 28.64 325 GLU B C 1
ATOM 8444 O O . GLU B 1 325 ? -21.291 28.982 26.327 1.00 26.27 325 GLU B O 1
ATOM 8450 N N . VAL B 1 326 ? -20.495 28.142 28.268 1.00 26.39 326 VAL B N 1
ATOM 8451 C CA . VAL B 1 326 ? -21.637 27.220 28.492 1.00 25.74 326 VAL B CA 1
ATOM 8452 C C . VAL B 1 326 ? -22.895 28.079 28.742 1.00 28.00 326 VAL B C 1
ATOM 8453 O O . VAL B 1 326 ? -23.940 27.797 28.173 1.00 26.66 326 VAL B O 1
ATOM 8457 N N . SER B 1 327 ? -22.790 29.133 29.579 1.00 24.59 327 SER B N 1
ATOM 8458 C CA . SER B 1 327 ? -23.915 30.036 29.865 1.00 23.99 327 SER B CA 1
ATOM 8459 C C . SER B 1 327 ? -24.423 30.674 28.568 1.00 26.26 327 SER B C 1
ATOM 8460 O O . SER B 1 327 ? -25.639 30.741 28.326 1.00 23.75 327 SER B O 1
ATOM 8463 N N . ARG B 1 328 ? -23.477 31.087 27.703 1.00 23.78 328 ARG B N 1
ATOM 8464 C CA . ARG B 1 328 ? -23.813 31.731 26.431 1.00 24.63 328 ARG B CA 1
ATOM 8465 C C . ARG B 1 328 ? -24.533 30.763 25.480 1.00 26.30 328 ARG B C 1
ATOM 8466 O O . ARG B 1 328 ? -25.480 31.157 24.802 1.00 25.08 328 ARG B O 1
ATOM 8474 N N . LEU B 1 329 ? -24.073 29.502 25.434 1.00 22.85 329 LEU B N 1
ATOM 8475 C CA . LEU B 1 329 ? -24.691 28.484 24.587 1.00 22.36 329 LEU B CA 1
ATOM 8476 C C . LEU B 1 329 ? -26.132 28.215 25.062 1.00 24.13 329 LEU B C 1
ATOM 8477 O O . LEU B 1 329 ? -27.056 28.196 24.241 1.00 22.32 329 LEU B O 1
ATOM 8482 N N . LEU B 1 330 ? -26.327 28.053 26.385 1.00 22.00 330 LEU B N 1
ATOM 8483 C CA . LEU B 1 330 ? -27.679 27.825 26.917 1.00 21.36 330 LEU B CA 1
ATOM 8484 C C . LEU B 1 330 ? -28.593 28.997 26.603 1.00 23.23 330 LEU B C 1
ATOM 8485 O O . LEU B 1 330 ? -29.729 28.778 26.220 1.00 21.38 330 LEU B O 1
ATOM 8490 N N . ALA B 1 331 ? -28.102 30.240 26.756 1.00 22.16 331 ALA B N 1
ATOM 8491 C CA . ALA B 1 331 ? -28.880 31.436 26.405 1.00 22.66 331 ALA B CA 1
ATOM 8492 C C . ALA B 1 331 ? -29.230 31.422 24.912 1.00 26.00 331 ALA B C 1
ATOM 8493 O O . ALA B 1 331 ? -30.377 31.706 24.559 1.00 24.96 331 ALA B O 1
ATOM 8495 N N . GLY B 1 332 ? -28.269 31.019 24.055 1.00 23.46 332 GLY B N 1
ATOM 8496 C CA . GLY B 1 332 ? -28.511 30.912 22.615 1.00 21.91 332 GLY B CA 1
ATOM 8497 C C . GLY B 1 332 ? -29.626 29.931 22.291 1.00 23.22 332 GLY B C 1
ATOM 8498 O O . GLY B 1 332 ? -30.460 30.205 21.431 1.00 23.03 332 GLY B O 1
ATOM 8499 N N . ILE B 1 333 ? -29.653 28.775 22.971 1.00 19.76 333 ILE B N 1
ATOM 8500 C CA . ILE B 1 333 ? -30.717 27.772 22.800 1.00 19.34 333 ILE B CA 1
ATOM 8501 C C . ILE B 1 333 ? -32.066 28.364 23.198 1.00 21.24 333 ILE B C 1
ATOM 8502 O O . ILE B 1 333 ? -33.050 28.152 22.504 1.00 21.15 333 ILE B O 1
ATOM 8507 N N . LEU B 1 334 ? -32.135 29.032 24.365 1.00 20.39 334 LEU B N 1
ATOM 8508 C CA . LEU B 1 334 ? -33.407 29.661 24.806 1.00 20.73 334 LEU B CA 1
ATOM 8509 C C . LEU B 1 334 ? -33.969 30.662 23.782 1.00 24.91 334 LEU B C 1
ATOM 8510 O O . LEU B 1 334 ? -35.168 30.626 23.490 1.00 24.58 334 LEU B O 1
ATOM 8515 N N . HIS B 1 335 ? -33.116 31.523 23.220 1.00 21.93 335 HIS B N 1
ATOM 8516 C CA . HIS B 1 335 ? -33.578 32.485 22.210 1.00 21.67 335 HIS B CA 1
ATOM 8517 C C . HIS B 1 335 ? -33.995 31.796 20.926 1.00 22.63 335 HIS B C 1
ATOM 8518 O O . HIS B 1 335 ? -34.968 32.181 20.310 1.00 22.07 335 HIS B O 1
ATOM 8525 N N . LEU B 1 336 ? -33.285 30.735 20.560 1.00 22.19 336 LEU B N 1
ATOM 8526 C CA . LEU B 1 336 ? -33.588 29.949 19.358 1.00 22.57 336 LEU B CA 1
ATOM 8527 C C . LEU B 1 336 ? -35.021 29.443 19.423 1.00 24.81 336 LEU B C 1
ATOM 8528 O O . LEU B 1 336 ? -35.748 29.539 18.439 1.00 24.62 336 LEU B O 1
ATOM 8533 N N . GLY B 1 337 ? -35.424 28.926 20.587 1.00 23.11 337 GLY B N 1
ATOM 8534 C CA . GLY B 1 337 ? -36.778 28.421 20.810 1.00 22.90 337 GLY B CA 1
ATOM 8535 C C . GLY B 1 337 ? -37.900 29.431 20.653 1.00 24.59 337 GLY B C 1
ATOM 8536 O O . GLY B 1 337 ? -39.054 29.036 20.440 1.00 23.72 337 GLY B O 1
ATOM 8537 N N . ASN B 1 338 ? -37.570 30.735 20.724 1.00 22.07 338 ASN B N 1
ATOM 8538 C CA . ASN B 1 338 ? -38.536 31.828 20.574 1.00 22.54 338 ASN B CA 1
ATOM 8539 C C . ASN B 1 338 ? -38.755 32.258 19.133 1.00 24.93 338 ASN B C 1
ATOM 8540 O O . ASN B 1 338 ? -39.627 33.093 18.865 1.00 23.67 338 ASN B O 1
ATOM 8545 N N . ILE B 1 339 ? -37.985 31.685 18.199 1.00 21.84 339 ILE B N 1
ATOM 8546 C CA . ILE B 1 339 ? -38.179 32.030 16.784 1.00 22.08 339 ILE B CA 1
ATOM 8547 C C . ILE B 1 339 ? -39.514 31.416 16.316 1.00 27.79 339 ILE B C 1
ATOM 8548 O O . ILE B 1 339 ? -39.767 30.235 16.545 1.00 27.47 339 ILE B O 1
ATOM 8553 N N . GLU B 1 340 ? -40.325 32.214 15.619 1.00 25.74 340 GLU B N 1
ATOM 8554 C CA . GLU B 1 340 ? -41.608 31.771 15.079 1.00 26.30 340 GLU B CA 1
ATOM 8555 C C . GLU B 1 340 ? -41.603 31.919 13.574 1.00 29.81 340 GLU B C 1
ATOM 8556 O O . GLU B 1 340 ? -40.876 32.756 13.036 1.00 28.12 340 GLU B O 1
ATOM 8562 N N . PHE B 1 341 ? -42.433 31.114 12.894 1.00 26.31 341 PHE B N 1
ATOM 8563 C CA . PHE B 1 341 ? -42.525 31.144 11.427 1.00 25.39 341 PHE B CA 1
ATOM 8564 C C . PHE B 1 341 ? -43.940 31.338 10.951 1.00 30.79 341 PHE B C 1
ATOM 8565 O O . PHE B 1 341 ? -44.880 30.927 11.622 1.00 30.40 341 PHE B O 1
ATOM 8573 N N . ILE B 1 342 ? -44.075 31.940 9.757 1.00 29.35 342 ILE B N 1
ATOM 8574 C CA . ILE B 1 342 ? -45.353 32.141 9.070 1.00 29.68 342 ILE B CA 1
ATOM 8575 C C . ILE B 1 342 ? -45.157 31.617 7.627 1.00 34.69 342 ILE B C 1
ATOM 8576 O O . ILE B 1 342 ? -44.015 31.387 7.219 1.00 32.64 342 ILE B O 1
ATOM 8581 N N . THR B 1 343 ? -46.250 31.398 6.883 1.00 31.89 343 THR B N 1
ATOM 8582 C CA . THR B 1 343 ? -46.208 30.933 5.491 1.00 32.19 343 THR B CA 1
ATOM 8583 C C . THR B 1 343 ? -46.438 32.137 4.576 1.00 38.80 343 THR B C 1
ATOM 8584 O O . THR B 1 343 ? -47.469 32.809 4.701 1.00 36.54 343 THR B O 1
ATOM 8588 N N . ALA B 1 344 ? -45.459 32.434 3.702 1.00 37.49 344 ALA B N 1
ATOM 8589 C CA . ALA B 1 344 ? -45.500 33.530 2.718 1.00 39.84 344 ALA B CA 1
ATOM 8590 C C . ALA B 1 344 ? -44.525 33.146 1.604 1.00 45.90 344 ALA B C 1
ATOM 8591 O O . ALA B 1 344 ? -43.394 33.651 1.544 1.00 46.63 344 ALA B O 1
ATOM 8593 N N . GLY B 1 345 ? -44.960 32.200 0.765 1.00 42.33 345 GLY B N 1
ATOM 8594 C CA . GLY B 1 345 ? -44.122 31.619 -0.278 1.00 41.54 345 GLY B CA 1
ATOM 8595 C C . GLY B 1 345 ? -43.052 30.805 0.431 1.00 43.75 345 GLY B C 1
ATOM 8596 O O . GLY B 1 345 ? -41.863 31.134 0.376 1.00 45.58 345 GLY B O 1
ATOM 8597 N N . GLY B 1 346 ? -43.503 29.830 1.206 1.00 36.58 346 GLY B N 1
ATOM 8598 C CA . GLY B 1 346 ? -42.628 29.009 2.039 1.00 34.41 346 GLY B CA 1
ATOM 8599 C C . GLY B 1 346 ? -42.502 29.623 3.424 1.00 33.25 346 GLY B C 1
ATOM 8600 O O . GLY B 1 346 ? -43.023 30.716 3.675 1.00 31.17 346 GLY B O 1
ATOM 8601 N N . ALA B 1 347 ? -41.800 28.920 4.347 1.00 28.02 347 ALA B N 1
ATOM 8602 C CA . ALA B 1 347 ? -41.607 29.437 5.691 1.00 26.61 347 ALA B CA 1
ATOM 8603 C C . ALA B 1 347 ? -40.834 30.741 5.692 1.00 29.32 347 ALA B C 1
ATOM 8604 O O . ALA B 1 347 ? -39.881 30.926 4.933 1.00 30.54 347 ALA B O 1
ATOM 8606 N N . GLN B 1 348 ? -41.244 31.646 6.552 1.00 26.25 348 GLN B N 1
ATOM 8607 C CA . GLN B 1 348 ? -40.556 32.911 6.756 1.00 25.59 348 GLN B CA 1
ATOM 8608 C C . GLN B 1 348 ? -40.524 33.183 8.251 1.00 28.13 348 GLN B C 1
ATOM 8609 O O . GLN B 1 348 ? -41.494 32.903 8.945 1.00 26.83 348 GLN B O 1
ATOM 8615 N N . VAL B 1 349 ? -39.414 33.740 8.743 1.00 26.77 349 VAL B N 1
ATOM 8616 C CA . VAL B 1 349 ? -39.290 34.118 10.153 1.00 25.57 349 VAL B CA 1
ATOM 8617 C C . VAL B 1 349 ? -40.225 35.299 10.364 1.00 32.97 349 VAL B C 1
ATOM 8618 O O . VAL B 1 349 ? -40.190 36.250 9.570 1.00 35.04 349 VAL B O 1
ATOM 8622 N N . SER B 1 350 ? -41.108 35.210 11.373 1.00 30.88 350 SER B N 1
ATOM 8623 C CA . SER B 1 350 ? -42.073 36.288 11.565 1.00 32.21 350 SER B CA 1
ATOM 8624 C C . SER B 1 350 ? -41.478 37.482 12.273 1.00 40.53 350 SER B C 1
ATOM 8625 O O . SER B 1 350 ? -41.363 38.535 11.660 1.00 44.95 350 SER B O 1
ATOM 8628 N N . PHE B 1 351 ? -41.031 37.333 13.500 1.00 34.28 351 PHE B N 1
ATOM 8629 C CA . PHE B 1 351 ? -40.434 38.485 14.180 1.00 32.88 351 PHE B CA 1
ATOM 8630 C C . PHE B 1 351 ? -38.928 38.314 14.207 1.00 35.87 351 PHE B C 1
ATOM 8631 O O . PHE B 1 351 ? -38.461 37.188 14.255 1.00 36.19 351 PHE B O 1
ATOM 8639 N N . LYS B 1 352 ? -38.165 39.402 14.128 1.00 32.36 352 LYS B N 1
ATOM 8640 C CA . LYS B 1 352 ? -36.712 39.262 14.026 1.00 31.91 352 LYS B CA 1
ATOM 8641 C C . LYS B 1 352 ? -35.927 39.250 15.337 1.00 31.37 352 LYS B C 1
ATOM 8642 O O . LYS B 1 352 ? -34.756 38.849 15.307 1.00 28.79 352 LYS B O 1
ATOM 8648 N N . THR B 1 353 ? -36.522 39.705 16.460 1.00 27.69 353 THR B N 1
ATOM 8649 C CA . THR B 1 353 ? -35.759 39.867 17.706 1.00 27.31 353 THR B CA 1
ATOM 8650 C C . THR B 1 353 ? -35.131 38.563 18.224 1.00 28.58 353 THR B C 1
ATOM 8651 O O . THR B 1 353 ? -33.914 38.551 18.423 1.00 27.93 353 THR B O 1
ATOM 8655 N N . ALA B 1 354 ? -35.925 37.489 18.437 1.00 25.22 354 ALA B N 1
ATOM 8656 C CA . ALA B 1 354 ? -35.396 36.220 18.947 1.00 24.60 354 ALA B CA 1
ATOM 8657 C C . ALA B 1 354 ? -34.338 35.657 18.006 1.00 27.37 354 ALA B C 1
ATOM 8658 O O . ALA B 1 354 ? -33.298 35.192 18.477 1.00 27.60 354 ALA B O 1
ATOM 8660 N N . LEU B 1 355 ? -34.560 35.768 16.689 1.00 24.69 355 LEU B N 1
ATOM 8661 C CA . LEU B 1 355 ? -33.570 35.299 15.720 1.00 25.17 355 LEU B CA 1
ATOM 8662 C C . LEU B 1 355 ? -32.223 36.032 15.888 1.00 28.99 355 LEU B C 1
ATOM 8663 O O . LEU B 1 355 ? -31.175 35.382 15.928 1.00 26.78 355 LEU B O 1
ATOM 8668 N N . GLY B 1 356 ? -32.276 37.364 15.964 1.00 26.71 356 GLY B N 1
ATOM 8669 C CA . GLY B 1 356 ? -31.095 38.202 16.113 1.00 26.01 356 GLY B CA 1
ATOM 8670 C C . GLY B 1 356 ? -30.322 37.893 17.379 1.00 28.69 356 GLY B C 1
ATOM 8671 O O . GLY B 1 356 ? -29.087 37.794 17.338 1.00 28.03 356 GLY B O 1
ATOM 8672 N N . ARG B 1 357 ? -31.035 37.729 18.523 1.00 25.14 357 ARG B N 1
ATOM 8673 C CA . ARG B 1 357 ? -30.390 37.397 19.801 1.00 23.70 357 ARG B CA 1
ATOM 8674 C C . ARG B 1 357 ? -29.714 36.026 19.729 1.00 27.10 357 ARG B C 1
ATOM 8675 O O . ARG B 1 357 ? -28.571 35.893 20.175 1.00 26.17 357 ARG B O 1
ATOM 8683 N N A SER B 1 358 ? -30.423 35.009 19.190 0.52 23.77 358 SER B N 1
ATOM 8684 N N B SER B 1 358 ? -30.431 35.012 19.185 0.48 24.05 358 SER B N 1
ATOM 8685 C CA A SER B 1 358 ? -29.860 33.663 19.084 0.52 23.17 358 SER B CA 1
ATOM 8686 C CA B SER B 1 358 ? -29.923 33.643 19.050 0.48 23.62 358 SER B CA 1
ATOM 8687 C C A SER B 1 358 ? -28.633 33.636 18.168 0.52 26.28 358 SER B C 1
ATOM 8688 C C B SER B 1 358 ? -28.680 33.592 18.146 0.48 26.60 358 SER B C 1
ATOM 8689 O O A SER B 1 358 ? -27.616 33.068 18.552 0.52 26.14 358 SER B O 1
ATOM 8690 O O B SER B 1 358 ? -27.694 32.970 18.522 0.48 26.48 358 SER B O 1
ATOM 8695 N N . ALA B 1 359 ? -28.703 34.294 17.004 1.00 24.30 359 ALA B N 1
ATOM 8696 C CA . ALA B 1 359 ? -27.574 34.384 16.053 1.00 24.19 359 ALA B CA 1
ATOM 8697 C C . ALA B 1 359 ? -26.349 35.039 16.725 1.00 27.63 359 ALA B C 1
ATOM 8698 O O . ALA B 1 359 ? -25.244 34.503 16.613 1.00 26.04 359 ALA B O 1
ATOM 8700 N N . GLU B 1 360 ? -26.560 36.119 17.485 1.00 24.99 360 GLU B N 1
ATOM 8701 C CA . GLU B 1 360 ? -25.451 36.779 18.182 1.00 24.91 360 GLU B CA 1
ATOM 8702 C C . GLU B 1 360 ? -24.817 35.847 19.221 1.00 27.68 360 GLU B C 1
ATOM 8703 O O . GLU B 1 360 ? -23.597 35.698 19.243 1.00 27.59 360 GLU B O 1
ATOM 8709 N N . LEU B 1 361 ? -25.632 35.213 20.059 1.00 24.82 361 LEU B N 1
ATOM 8710 C CA . LEU B 1 361 ? -25.124 34.321 21.108 1.00 25.95 361 LEU B CA 1
ATOM 8711 C C . LEU B 1 361 ? -24.463 33.061 20.561 1.00 27.17 361 LEU B C 1
ATOM 8712 O O . LEU B 1 361 ? -23.549 32.542 21.192 1.00 26.73 361 LEU B O 1
ATOM 8717 N N . LEU B 1 362 ? -24.897 32.597 19.383 1.00 24.43 362 LEU B N 1
ATOM 8718 C CA . LEU B 1 362 ? -24.319 31.392 18.763 1.00 24.07 362 LEU B CA 1
ATOM 8719 C C . LEU B 1 362 ? -23.175 31.710 17.797 1.00 28.47 362 LEU B C 1
ATOM 8720 O O . LEU B 1 362 ? -22.550 30.791 17.266 1.00 27.79 362 LEU B O 1
ATOM 8725 N N . GLY B 1 363 ? -22.869 33.001 17.620 1.00 24.94 363 GLY B N 1
ATOM 8726 C CA . GLY B 1 363 ? -21.784 33.450 16.747 1.00 25.27 363 GLY B CA 1
ATOM 8727 C C . GLY B 1 363 ? -22.079 33.284 15.270 1.00 27.51 363 GLY B C 1
ATOM 8728 O O . GLY B 1 363 ? -21.164 33.159 14.454 1.00 24.93 363 GLY B O 1
ATOM 8729 N N . LEU B 1 364 ? -23.364 33.343 14.915 1.00 24.83 364 LEU B N 1
ATOM 8730 C CA . LEU B 1 364 ? -23.851 33.144 13.555 1.00 24.00 364 LEU B CA 1
ATOM 8731 C C . LEU B 1 364 ? -24.348 34.423 12.934 1.00 29.93 364 LEU B C 1
ATOM 8732 O O . LEU B 1 364 ? -24.804 35.327 13.638 1.00 29.13 364 LEU B O 1
ATOM 8737 N N . ASP B 1 365 ? -24.291 34.493 11.590 1.00 27.62 365 ASP B N 1
ATOM 8738 C CA . ASP B 1 365 ? -24.805 35.632 10.878 1.00 27.24 365 ASP B CA 1
ATOM 8739 C C . ASP B 1 365 ? -26.339 35.475 10.857 1.00 29.98 365 ASP B C 1
ATOM 8740 O O . ASP B 1 365 ? -26.827 34.389 10.516 1.00 28.11 365 ASP B O 1
ATOM 8745 N N . PRO B 1 366 ? -27.123 36.531 11.205 1.00 28.35 366 PRO B N 1
ATOM 8746 C CA . PRO B 1 366 ? -28.588 36.364 11.244 1.00 27.67 366 PRO B CA 1
ATOM 8747 C C . PRO B 1 366 ? -29.224 35.970 9.910 1.00 29.48 366 PRO B C 1
ATOM 8748 O O . PRO B 1 366 ? -30.174 35.197 9.920 1.00 26.85 366 PRO B O 1
ATOM 8752 N N . THR B 1 367 ? -28.713 36.496 8.769 1.00 26.60 367 THR B N 1
ATOM 8753 C CA . THR B 1 367 ? -29.253 36.140 7.447 1.00 27.45 367 THR B CA 1
ATOM 8754 C C . THR B 1 367 ? -28.938 34.663 7.157 1.00 29.04 367 THR B C 1
ATOM 8755 O O . THR B 1 367 ? -29.799 33.956 6.636 1.00 28.09 367 THR B O 1
ATOM 8759 N N . GLN B 1 368 ? -27.736 34.190 7.545 1.00 25.15 368 GLN B N 1
ATOM 8760 C CA . GLN B 1 368 ? -27.393 32.781 7.357 1.00 24.89 368 GLN B CA 1
ATOM 8761 C C . GLN B 1 368 ? -28.298 31.886 8.225 1.00 26.32 368 GLN B C 1
ATOM 8762 O O . GLN B 1 368 ? -28.733 30.851 7.755 1.00 25.06 368 GLN B O 1
ATOM 8768 N N . LEU B 1 369 ? -28.597 32.300 9.476 1.00 23.53 369 LEU B N 1
ATOM 8769 C CA . LEU B 1 369 ? -29.463 31.496 10.359 1.00 23.79 369 LEU B CA 1
ATOM 8770 C C . LEU B 1 369 ? -30.898 31.473 9.809 1.00 27.76 369 LEU B C 1
ATOM 8771 O O . LEU B 1 369 ? -31.486 30.407 9.721 1.00 24.93 369 LEU B O 1
ATOM 8776 N N . THR B 1 370 ? -31.419 32.644 9.356 1.00 25.65 370 THR B N 1
ATOM 8777 C CA . THR B 1 370 ? -32.742 32.733 8.741 1.00 25.77 370 THR B CA 1
ATOM 8778 C C . THR B 1 370 ? -32.796 31.802 7.522 1.00 31.25 370 THR B C 1
ATOM 8779 O O . THR B 1 370 ? -33.753 31.042 7.390 1.00 28.89 370 THR B O 1
ATOM 8783 N N . ASP B 1 371 ? -31.780 31.885 6.621 1.00 30.44 371 ASP B N 1
ATOM 8784 C CA . ASP B 1 371 ? -31.748 31.056 5.401 1.00 30.78 371 ASP B CA 1
ATOM 8785 C C . ASP B 1 371 ? -31.712 29.551 5.726 1.00 31.95 371 ASP B C 1
ATOM 8786 O O . ASP B 1 371 ? -32.452 28.792 5.112 1.00 32.28 371 ASP B O 1
ATOM 8791 N N . ALA B 1 372 ? -30.899 29.133 6.716 1.00 26.81 372 ALA B N 1
ATOM 8792 C CA . ALA B 1 372 ? -30.792 27.723 7.097 1.00 24.94 372 ALA B CA 1
ATOM 8793 C C . ALA B 1 372 ? -32.095 27.179 7.676 1.00 27.41 372 ALA B C 1
ATOM 8794 O O . ALA B 1 372 ? -32.422 26.031 7.437 1.00 28.44 372 ALA B O 1
ATOM 8796 N N . LEU B 1 373 ? -32.837 27.997 8.421 1.00 24.01 373 LEU B N 1
ATOM 8797 C CA . LEU B 1 373 ? -34.090 27.525 9.014 1.00 24.74 373 LEU B CA 1
ATOM 8798 C C . LEU B 1 373 ? -35.264 27.504 8.029 1.00 31.22 373 LEU B C 1
ATOM 8799 O O . LEU B 1 373 ? -36.217 26.762 8.250 1.00 31.68 373 LEU B O 1
ATOM 8804 N N . THR B 1 374 ? -35.201 28.304 6.949 1.00 26.04 374 THR B N 1
ATOM 8805 C CA . THR B 1 374 ? -36.353 28.465 6.056 1.00 25.36 374 THR B CA 1
ATOM 8806 C C . THR B 1 374 ? -36.158 27.895 4.662 1.00 28.09 374 THR B C 1
ATOM 8807 O O . THR B 1 374 ? -37.119 27.838 3.881 1.00 29.05 374 THR B O 1
ATOM 8811 N N . GLN B 1 375 ? -34.931 27.497 4.334 1.00 25.09 375 GLN B N 1
ATOM 8812 C CA . GLN B 1 375 ? -34.610 26.988 3.001 1.00 26.66 375 GLN B CA 1
ATOM 8813 C C . GLN B 1 375 ? -33.626 25.832 3.041 1.00 28.23 375 GLN B C 1
ATOM 8814 O O . GLN B 1 375 ? -32.816 25.717 3.967 1.00 27.54 375 GLN B O 1
ATOM 8820 N N . ARG B 1 376 ? -33.662 25.012 1.993 1.00 27.23 376 ARG B N 1
ATOM 8821 C CA . ARG B 1 376 ? -32.684 23.957 1.813 1.00 28.61 376 ARG B CA 1
ATOM 8822 C C . ARG B 1 376 ? -31.786 24.274 0.613 1.00 31.96 376 ARG B C 1
ATOM 8823 O O . ARG B 1 376 ? -32.238 24.871 -0.375 1.00 30.79 376 ARG B O 1
ATOM 8831 N N . SER B 1 377 ? -30.491 23.978 0.768 1.00 29.72 377 SER B N 1
ATOM 8832 C CA . SER B 1 377 ? -29.455 24.197 -0.233 1.00 30.66 377 SER B CA 1
ATOM 8833 C C . SER B 1 377 ? -29.022 22.895 -0.905 1.00 37.50 377 SER B C 1
ATOM 8834 O O . SER B 1 377 ? -29.015 21.830 -0.285 1.00 34.06 377 SER B O 1
ATOM 8837 N N . MET B 1 378 ? -28.653 23.011 -2.184 1.00 40.97 378 MET B N 1
ATOM 8838 C CA . MET B 1 378 ? -28.174 21.915 -3.022 1.00 44.05 378 MET B CA 1
ATOM 8839 C C . MET B 1 378 ? -27.253 22.538 -4.078 1.00 46.79 378 MET B C 1
ATOM 8840 O O . MET B 1 378 ? -27.528 23.641 -4.536 1.00 46.07 378 MET B O 1
ATOM 8845 N N . PHE B 1 379 ? -26.146 21.855 -4.430 1.00 41.52 379 PHE B N 1
ATOM 8846 C CA . PHE B 1 379 ? -25.235 22.319 -5.465 1.00 41.67 379 PHE B CA 1
ATOM 8847 C C . PHE B 1 379 ? -25.290 21.357 -6.633 1.00 49.70 379 PHE B C 1
ATOM 8848 O O . PHE B 1 379 ? -25.138 20.150 -6.443 1.00 48.84 379 PHE B O 1
ATOM 8856 N N . LEU B 1 380 ? -25.552 21.894 -7.832 1.00 51.56 380 LEU B N 1
ATOM 8857 C CA . LEU B 1 380 ? -25.637 21.145 -9.085 1.00 53.87 380 LEU B CA 1
ATOM 8858 C C . LEU B 1 380 ? -24.680 21.785 -10.099 1.00 60.41 380 LEU B C 1
ATOM 8859 O O . LEU B 1 380 ? -24.924 22.901 -10.555 1.00 59.56 380 LEU B O 1
ATOM 8864 N N . ARG B 1 381 ? -23.563 21.077 -10.381 1.00 58.94 381 ARG B N 1
ATOM 8865 C CA . ARG B 1 381 ? -22.444 21.390 -11.283 1.00 60.23 381 ARG B CA 1
ATOM 8866 C C . ARG B 1 381 ? -22.437 22.811 -11.905 1.00 64.82 381 ARG B C 1
ATOM 8867 O O . ARG B 1 381 ? -22.723 22.946 -13.092 1.00 67.36 381 ARG B O 1
ATOM 8869 N N . GLY B 1 382 ? -22.065 23.852 -11.152 1.00 58.72 382 GLY B N 1
ATOM 8870 C CA . GLY B 1 382 ? -21.731 23.862 -9.725 1.00 55.99 382 GLY B CA 1
ATOM 8871 C C . GLY B 1 382 ? -22.417 25.049 -9.065 1.00 55.90 382 GLY B C 1
ATOM 8872 O O . GLY B 1 382 ? -21.794 25.822 -8.326 1.00 55.08 382 GLY B O 1
ATOM 8873 N N . GLU B 1 383 ? -23.720 25.205 -9.368 1.00 49.38 383 GLU B N 1
ATOM 8874 C CA . GLU B 1 383 ? -24.578 26.289 -8.892 1.00 48.51 383 GLU B CA 1
ATOM 8875 C C . GLU B 1 383 ? -25.441 25.878 -7.701 1.00 48.77 383 GLU B C 1
ATOM 8876 O O . GLU B 1 383 ? -25.964 24.764 -7.676 1.00 49.14 383 GLU B O 1
ATOM 8878 N N . GLU B 1 384 ? -25.626 26.794 -6.745 1.00 42.25 384 GLU B N 1
ATOM 8879 C CA . GLU B 1 384 ? -26.490 26.558 -5.593 1.00 41.30 384 GLU B CA 1
ATOM 8880 C C . GLU B 1 384 ? -27.960 26.724 -6.013 1.00 47.31 384 GLU B C 1
ATOM 8881 O O . GLU B 1 384 ? -28.311 27.708 -6.666 1.00 48.36 384 GLU B O 1
ATOM 8887 N N . ILE B 1 385 ? -28.796 25.749 -5.644 1.00 43.62 385 ILE B N 1
ATOM 8888 C CA . ILE B 1 385 ? -30.237 25.733 -5.881 1.00 43.28 385 ILE B CA 1
ATOM 8889 C C . ILE B 1 385 ? -30.883 25.793 -4.487 1.00 42.94 385 ILE B C 1
ATOM 8890 O O . ILE B 1 385 ? -30.707 24.853 -3.712 1.00 38.04 385 ILE B O 1
ATOM 8895 N N . LEU B 1 386 ? -31.563 26.917 -4.160 1.00 39.90 386 LEU B N 1
ATOM 8896 C CA . LEU B 1 386 ? -32.261 27.126 -2.886 1.00 39.84 386 LEU B CA 1
ATOM 8897 C C . LEU B 1 386 ? -33.750 26.819 -3.016 1.00 43.61 386 LEU B C 1
ATOM 8898 O O . LEU B 1 386 ? -34.404 27.299 -3.953 1.00 43.24 386 LEU B O 1
ATOM 8903 N N . THR B 1 387 ? -34.268 25.981 -2.113 1.00 38.17 387 THR B N 1
ATOM 8904 C CA . THR B 1 387 ? -35.661 25.532 -2.116 1.00 37.81 387 THR B CA 1
ATOM 8905 C C . THR B 1 387 ? -36.332 25.899 -0.778 1.00 37.83 387 THR B C 1
ATOM 8906 O O . THR B 1 387 ? -35.761 25.616 0.268 1.00 33.68 387 THR B O 1
ATOM 8910 N N . PRO B 1 388 ? -37.548 26.489 -0.788 1.00 34.69 388 PRO B N 1
ATOM 8911 C CA . PRO B 1 388 ? -38.190 26.831 0.490 1.00 33.13 388 PRO B CA 1
ATOM 8912 C C . PRO B 1 388 ? -38.662 25.611 1.290 1.00 34.89 388 PRO B C 1
ATOM 8913 O O . PRO B 1 388 ? -39.074 24.588 0.738 1.00 33.47 388 PRO B O 1
ATOM 8917 N N . LEU B 1 389 ? -38.590 25.726 2.608 1.00 28.70 389 LEU B N 1
ATOM 8918 C CA . LEU B 1 389 ? -39.134 24.736 3.526 1.00 27.29 389 LEU B CA 1
ATOM 8919 C C . LEU B 1 389 ? -40.523 25.239 3.914 1.00 28.76 389 LEU B C 1
ATOM 8920 O O . LEU B 1 389 ? -40.777 26.435 3.810 1.00 28.48 389 LEU B O 1
ATOM 8925 N N . ASN B 1 390 ? -41.397 24.347 4.388 1.00 25.94 390 ASN B N 1
ATOM 8926 C CA . ASN B 1 390 ? -42.690 24.746 4.907 1.00 27.04 390 ASN B CA 1
ATOM 8927 C C . ASN B 1 390 ? -42.502 25.024 6.418 1.00 28.88 390 ASN B C 1
ATOM 8928 O O . ASN B 1 390 ? -41.413 24.758 6.975 1.00 24.83 390 ASN B O 1
ATOM 8933 N N . VAL B 1 391 ? -43.541 25.567 7.084 1.00 27.77 391 VAL B N 1
ATOM 8934 C CA . VAL B 1 391 ? -43.432 25.944 8.509 1.00 27.68 391 VAL B CA 1
ATOM 8935 C C . VAL B 1 391 ? -43.112 24.740 9.441 1.00 30.33 391 VAL B C 1
ATOM 8936 O O . VAL B 1 391 ? -42.322 24.901 10.376 1.00 26.72 391 VAL B O 1
ATOM 8940 N N . GLN B 1 392 ? -43.703 23.541 9.194 1.00 28.33 392 GLN B N 1
ATOM 8941 C CA . GLN B 1 392 ? -43.400 22.408 10.071 1.00 28.06 392 GLN B CA 1
ATOM 8942 C C . GLN B 1 392 ? -41.917 22.025 9.934 1.00 27.70 392 GLN B C 1
ATOM 8943 O O . GLN B 1 392 ? -41.268 21.737 10.930 1.00 27.12 392 GLN B O 1
ATOM 8949 N N . GLN B 1 393 ? -41.387 22.034 8.702 1.00 25.14 393 GLN B N 1
ATOM 8950 C CA . GLN B 1 393 ? -39.971 21.736 8.434 1.00 23.99 393 GLN B CA 1
ATOM 8951 C C . GLN B 1 393 ? -39.037 22.806 9.079 1.00 25.47 393 GLN B C 1
ATOM 8952 O O . GLN B 1 393 ? -37.959 22.465 9.537 1.00 23.34 393 GLN B O 1
ATOM 8958 N N . ALA B 1 394 ? -39.466 24.085 9.113 1.00 21.99 394 ALA B N 1
ATOM 8959 C CA . ALA B 1 394 ? -38.701 25.175 9.740 1.00 21.47 394 ALA B CA 1
ATOM 8960 C C . ALA B 1 394 ? -38.663 24.981 11.269 1.00 24.44 394 ALA B C 1
ATOM 8961 O O . ALA B 1 394 ? -37.599 25.127 11.892 1.00 24.02 394 ALA B O 1
ATOM 8963 N N . VAL B 1 395 ? -39.808 24.629 11.869 1.00 22.56 395 VAL B N 1
ATOM 8964 C CA . VAL B 1 395 ? -39.921 24.334 13.322 1.00 21.43 395 VAL B CA 1
ATOM 8965 C C . VAL B 1 395 ? -39.036 23.102 13.641 1.00 24.63 395 VAL B C 1
ATOM 8966 O O . VAL B 1 395 ? -38.255 23.143 14.597 1.00 23.46 395 VAL B O 1
ATOM 8970 N N . ASP B 1 396 ? -39.117 22.037 12.810 1.00 22.00 396 ASP B N 1
ATOM 8971 C CA . ASP B 1 396 ? -38.292 20.845 13.021 1.00 23.07 396 ASP B CA 1
ATOM 8972 C C . ASP B 1 396 ? -36.803 21.178 12.965 1.00 23.55 396 ASP B C 1
ATOM 8973 O O . ASP B 1 396 ? -36.048 20.620 13.756 1.00 21.40 396 ASP B O 1
ATOM 8978 N N . SER B 1 397 ? -36.391 22.067 12.021 1.00 19.81 397 SER B N 1
ATOM 8979 C CA . SER B 1 397 ? -35.004 22.524 11.888 1.00 20.47 397 SER B CA 1
ATOM 8980 C C . SER B 1 397 ? -34.554 23.288 13.131 1.00 22.60 397 SER B C 1
ATOM 8981 O O . SER B 1 397 ? -33.483 23.001 13.662 1.00 22.75 397 SER B O 1
ATOM 8984 N N . ARG B 1 398 ? -35.353 24.248 13.584 1.00 20.93 398 ARG B N 1
ATOM 8985 C CA . ARG B 1 398 ? -35.083 25.069 14.775 1.00 20.57 398 ARG B CA 1
ATOM 8986 C C . ARG B 1 398 ? -34.884 24.158 15.984 1.00 24.37 398 ARG B C 1
ATOM 8987 O O . ARG B 1 398 ? -33.870 24.259 16.676 1.00 22.87 398 ARG B O 1
ATOM 8995 N N . ASP B 1 399 ? -35.827 23.212 16.195 1.00 20.76 399 ASP B N 1
ATOM 8996 C CA . ASP B 1 399 ? -35.747 22.285 17.310 1.00 20.22 399 ASP B CA 1
ATOM 8997 C C . ASP B 1 399 ? -34.569 21.307 17.188 1.00 22.07 399 ASP B C 1
ATOM 8998 O O . ASP B 1 399 ? -33.944 20.978 18.204 1.00 20.87 399 ASP B O 1
ATOM 9003 N N . SER B 1 400 ? -34.252 20.844 15.949 1.00 18.64 400 SER B N 1
ATOM 9004 C CA . SER B 1 400 ? -33.140 19.890 15.822 1.00 18.11 400 SER B CA 1
ATOM 9005 C C . SER B 1 400 ? -31.840 20.615 16.154 1.00 21.93 400 SER B C 1
ATOM 9006 O O . SER B 1 400 ? -30.936 20.009 16.734 1.00 19.94 400 SER B O 1
ATOM 9009 N N . LEU B 1 401 ? -31.765 21.933 15.837 1.00 18.59 401 LEU B N 1
ATOM 9010 C CA . LEU B 1 401 ? -30.566 22.730 16.146 1.00 19.27 401 LEU B CA 1
ATOM 9011 C C . LEU B 1 401 ? -30.426 22.896 17.652 1.00 21.11 401 LEU B C 1
ATOM 9012 O O . LEU B 1 401 ? -29.342 22.694 18.189 1.00 21.40 401 LEU B O 1
ATOM 9017 N N . ALA B 1 402 ? -31.511 23.236 18.342 1.00 18.75 402 ALA B N 1
ATOM 9018 C CA . ALA B 1 402 ? -31.498 23.388 19.809 1.00 18.69 402 ALA B CA 1
ATOM 9019 C C . ALA B 1 402 ? -31.066 22.063 20.459 1.00 21.69 402 ALA B C 1
ATOM 9020 O O . ALA B 1 402 ? -30.191 22.067 21.332 1.00 20.69 402 ALA B O 1
ATOM 9022 N N . MET B 1 403 ? -31.633 20.924 20.001 1.00 18.28 403 MET B N 1
ATOM 9023 C CA . MET B 1 403 ? -31.264 19.632 20.584 1.00 18.74 403 MET B CA 1
ATOM 9024 C C . MET B 1 403 ? -29.815 19.242 20.340 1.00 22.76 403 MET B C 1
ATOM 9025 O O . MET B 1 403 ? -29.194 18.659 21.229 1.00 20.60 403 MET B O 1
ATOM 9030 N N . ALA B 1 404 ? -29.286 19.532 19.134 1.00 19.93 404 ALA B N 1
ATOM 9031 C CA . ALA B 1 404 ? -27.891 19.219 18.776 1.00 20.16 404 ALA B CA 1
ATOM 9032 C C . ALA B 1 404 ? -26.938 20.040 19.647 1.00 21.64 404 ALA B C 1
ATOM 9033 O O . ALA B 1 404 ? -25.969 19.496 20.158 1.00 19.23 404 ALA B O 1
ATOM 9035 N N . LEU B 1 405 ? -27.231 21.339 19.841 1.00 19.40 405 LEU B N 1
ATOM 9036 C CA . LEU B 1 405 ? -26.380 22.196 20.682 1.00 19.23 405 LEU B CA 1
ATOM 9037 C C . LEU B 1 405 ? -26.340 21.692 22.121 1.00 21.15 405 LEU B C 1
ATOM 9038 O O . LEU B 1 405 ? -25.268 21.595 22.713 1.00 21.66 405 LEU B O 1
ATOM 9043 N N . TYR B 1 406 ? -27.509 21.329 22.660 1.00 18.47 406 TYR B N 1
ATOM 9044 C CA . TYR B 1 406 ? -27.584 20.872 24.042 1.00 17.84 406 TYR B CA 1
ATOM 9045 C C . TYR B 1 406 ? -26.877 19.529 24.224 1.00 20.97 406 TYR B C 1
ATOM 9046 O O . TYR B 1 406 ? -26.107 19.368 25.175 1.00 20.62 406 TYR B O 1
ATOM 9055 N N . ALA B 1 407 ? -27.166 18.569 23.340 1.00 19.88 407 ALA B N 1
ATOM 9056 C CA . ALA B 1 407 ? -26.576 17.236 23.438 1.00 20.37 407 ALA B CA 1
ATOM 9057 C C . ALA B 1 407 ? -25.054 17.304 23.293 1.00 23.25 407 ALA B C 1
ATOM 9058 O O . ALA B 1 407 ? -24.356 16.619 24.035 1.00 21.88 407 ALA B O 1
ATOM 9060 N N . CYS B 1 408 ? -24.527 18.147 22.377 1.00 20.09 408 CYS B N 1
ATOM 9061 C CA . CYS B 1 408 ? -23.059 18.289 22.243 1.00 21.19 408 CYS B CA 1
ATOM 9062 C C . CYS B 1 408 ? -22.454 18.980 23.456 1.00 23.03 408 CYS B C 1
ATOM 9063 O O . CYS B 1 408 ? -21.345 18.635 23.869 1.00 22.01 408 CYS B O 1
ATOM 9066 N N . CYS B 1 409 ? -23.162 19.965 24.008 1.00 21.04 409 CYS B N 1
ATOM 9067 C CA . CYS B 1 409 ? -22.692 20.652 25.217 1.00 20.90 409 CYS B CA 1
ATOM 9068 C C . CYS B 1 409 ? -22.655 19.652 26.394 1.00 24.71 409 CYS B C 1
ATOM 9069 O O . CYS B 1 409 ? -21.669 19.608 27.116 1.00 24.24 409 CYS B O 1
ATOM 9072 N N . PHE B 1 410 ? -23.696 18.817 26.547 1.00 22.03 410 PHE B N 1
ATOM 9073 C CA . PHE B 1 410 ? -23.742 17.797 27.602 1.00 22.14 410 PHE B CA 1
ATOM 9074 C C . PHE B 1 410 ? -22.570 16.801 27.450 1.00 24.17 410 PHE B C 1
ATOM 9075 O O . PHE B 1 410 ? -21.895 16.478 28.433 1.00 21.76 410 PHE B O 1
ATOM 9083 N N . GLU B 1 411 ? -22.303 16.351 26.208 1.00 20.96 411 GLU B N 1
ATOM 9084 C CA . GLU B 1 411 ? -21.200 15.426 25.933 1.00 20.47 411 GLU B CA 1
ATOM 9085 C C . GLU B 1 411 ? -19.847 16.100 26.322 1.00 23.48 411 GLU B C 1
ATOM 9086 O O . GLU B 1 411 ? -18.976 15.443 26.893 1.00 22.61 411 GLU B O 1
ATOM 9092 N N . TRP B 1 412 ? -19.697 17.413 26.032 1.00 20.80 412 TRP B N 1
ATOM 9093 C CA . TRP B 1 412 ? -18.482 18.156 26.384 1.00 22.72 412 TRP B CA 1
ATOM 9094 C C . TRP B 1 412 ? -18.326 18.259 27.906 1.00 26.09 412 TRP B C 1
ATOM 9095 O O . TRP B 1 412 ? -17.217 18.114 28.431 1.00 24.32 412 TRP B O 1
ATOM 9106 N N . VAL B 1 413 ? -19.441 18.531 28.609 1.00 23.47 413 VAL B N 1
ATOM 9107 C CA . VAL B 1 413 ? -19.434 18.579 30.079 1.00 23.61 413 VAL B CA 1
ATOM 9108 C C . VAL B 1 413 ? -18.959 17.241 30.668 1.00 25.38 413 VAL B C 1
ATOM 9109 O O . VAL B 1 413 ? -18.108 17.254 31.567 1.00 23.74 413 VAL B O 1
ATOM 9113 N N . ILE B 1 414 ? -19.478 16.106 30.144 1.00 21.17 414 ILE B N 1
ATOM 9114 C CA . ILE B 1 414 ? -19.089 14.743 30.576 1.00 21.35 414 ILE B CA 1
ATOM 9115 C C . ILE B 1 414 ? -17.588 14.505 30.271 1.00 25.24 414 ILE B C 1
ATOM 9116 O O . ILE B 1 414 ? -16.873 13.943 31.094 1.00 23.73 414 ILE B O 1
ATOM 9121 N N . LYS B 1 415 ? -17.121 14.947 29.100 1.00 22.67 415 LYS B N 1
ATOM 9122 C CA . LYS B 1 415 ? -15.702 14.835 28.724 1.00 23.01 415 LYS B CA 1
ATOM 9123 C C . LYS B 1 415 ? -14.828 15.592 29.735 1.00 25.38 415 LYS B C 1
ATOM 9124 O O . LYS B 1 415 ? -13.780 15.091 30.164 1.00 24.26 415 LYS B O 1
ATOM 9130 N N . LYS B 1 416 ? -15.265 16.789 30.118 1.00 22.92 416 LYS B N 1
ATOM 9131 C CA . LYS B 1 416 ? -14.524 17.616 31.086 1.00 23.01 416 LYS B CA 1
ATOM 9132 C C . LYS B 1 416 ? -14.467 16.958 32.468 1.00 26.13 416 LYS B C 1
ATOM 9133 O O . LYS B 1 416 ? -13.408 16.940 33.105 1.00 25.97 416 LYS B O 1
ATOM 9139 N N . ILE B 1 417 ? -15.597 16.375 32.898 1.00 23.17 417 ILE B N 1
ATOM 9140 C CA . ILE B 1 417 ? -15.644 15.647 34.176 1.00 24.14 417 ILE B CA 1
ATOM 9141 C C . ILE B 1 417 ? -14.654 14.484 34.110 1.00 26.24 417 ILE B C 1
ATOM 9142 O O . ILE B 1 417 ? -13.840 14.309 35.031 1.00 24.74 417 ILE B O 1
ATOM 9147 N N . ASN B 1 418 ? -14.714 13.703 33.021 1.00 21.63 418 ASN B N 1
ATOM 9148 C CA . ASN B 1 418 ? -13.827 12.542 32.849 1.00 22.19 418 ASN B CA 1
ATOM 9149 C C . ASN B 1 418 ? -12.359 12.921 32.815 1.00 26.87 418 ASN B C 1
ATOM 9150 O O . ASN B 1 418 ? -11.528 12.214 33.402 1.00 26.00 418 ASN B O 1
ATOM 9155 N N . SER B 1 419 ? -12.042 14.066 32.185 1.00 24.80 419 SER B N 1
ATOM 9156 C CA . SER B 1 419 ? -10.655 14.560 32.135 1.00 26.32 419 SER B CA 1
ATOM 9157 C C . SER B 1 419 ? -10.157 14.904 33.563 1.00 30.28 419 SER B C 1
ATOM 9158 O O . SER B 1 419 ? -9.039 14.529 33.936 1.00 29.63 419 SER B O 1
ATOM 9161 N N . ARG B 1 420 ? -11.028 15.517 34.395 1.00 27.23 420 ARG B N 1
ATOM 9162 C CA . ARG B 1 420 ? -10.690 15.881 35.780 1.00 28.36 420 ARG B CA 1
ATOM 9163 C C . ARG B 1 420 ? -10.477 14.650 36.690 1.00 30.68 420 ARG B C 1
ATOM 9164 O O . ARG B 1 420 ? -9.583 14.660 37.545 1.00 29.68 420 ARG B O 1
ATOM 9172 N N . ILE B 1 421 ? -11.312 13.615 36.535 1.00 25.53 421 ILE B N 1
ATOM 9173 C CA . ILE B 1 421 ? -11.222 12.441 37.429 1.00 26.10 421 ILE B CA 1
ATOM 9174 C C . ILE B 1 421 ? -10.370 11.293 36.881 1.00 29.33 421 ILE B C 1
ATOM 9175 O O . ILE B 1 421 ? -10.296 10.240 37.518 1.00 28.85 421 ILE B O 1
ATOM 9180 N N . LYS B 1 422 ? -9.731 11.484 35.728 1.00 26.31 422 LYS B N 1
ATOM 9181 C CA . LYS B 1 422 ? -8.866 10.474 35.123 1.00 27.09 422 LYS B CA 1
ATOM 9182 C C . LYS B 1 422 ? -7.699 10.129 36.085 1.00 32.22 422 LYS B C 1
ATOM 9183 O O . LYS B 1 422 ? -7.124 11.011 36.728 1.00 33.48 422 LYS B O 1
ATOM 9189 N N . GLY B 1 423 ? -7.406 8.849 36.202 1.00 27.76 423 GLY B N 1
ATOM 9190 C CA . GLY B 1 423 ? -6.317 8.375 37.047 1.00 28.48 423 GLY B CA 1
ATOM 9191 C C . GLY B 1 423 ? -5.813 7.029 36.600 1.00 34.54 423 GLY B C 1
ATOM 9192 O O . GLY B 1 423 ? -6.207 6.523 35.544 1.00 33.99 423 GLY B O 1
ATOM 9193 N N . ASN B 1 424 ? -4.957 6.419 37.431 1.00 31.38 424 ASN B N 1
ATOM 9194 C CA . ASN B 1 424 ? -4.448 5.087 37.175 1.00 31.52 424 ASN B CA 1
ATOM 9195 C C . ASN B 1 424 ? -5.526 4.056 37.3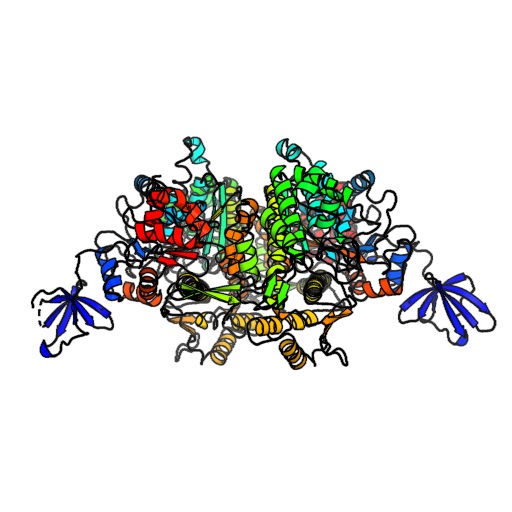31 1.00 35.37 424 ASN B C 1
ATOM 9196 O O . ASN B 1 424 ? -6.527 4.297 38.014 1.00 32.01 424 ASN B O 1
ATOM 9201 N N . GLU B 1 425 ? -5.302 2.884 36.725 1.00 33.85 425 GLU B N 1
ATOM 9202 C CA . GLU B 1 425 ? -6.174 1.711 36.843 1.00 35.08 425 GLU B CA 1
ATOM 9203 C C . GLU B 1 425 ? -5.201 0.561 37.160 1.00 40.34 425 GLU B C 1
ATOM 9204 O O . GLU B 1 425 ? -4.956 -0.287 36.314 1.00 41.26 425 GLU B O 1
ATOM 9210 N N . ASP B 1 426 ? -4.602 0.591 38.340 1.00 37.80 426 ASP B N 1
ATOM 9211 C CA . ASP B 1 426 ? -3.565 -0.384 38.735 1.00 38.64 426 ASP B CA 1
ATOM 9212 C C . ASP B 1 426 ? -4.094 -1.678 39.334 1.00 41.94 426 ASP B C 1
ATOM 9213 O O . ASP B 1 426 ? -3.387 -2.700 39.312 1.00 41.90 426 ASP B O 1
ATOM 9218 N N . PHE B 1 427 ? -5.295 -1.625 39.942 1.00 34.32 427 PHE B N 1
ATOM 9219 C CA . PHE B 1 427 ? -5.777 -2.781 40.664 1.00 32.40 427 PHE B CA 1
ATOM 9220 C C . PHE B 1 427 ? -7.178 -3.225 40.240 1.00 34.35 427 PHE B C 1
ATOM 9221 O O . PHE B 1 427 ? -7.299 -4.011 39.302 1.00 33.09 427 PHE B O 1
ATOM 9229 N N . LYS B 1 428 ? -8.229 -2.744 40.917 1.00 29.66 428 LYS B N 1
ATOM 9230 C CA . LYS B 1 428 ? -9.602 -3.167 40.631 1.00 27.35 428 LYS B CA 1
ATOM 9231 C C . LYS B 1 428 ? -10.520 -1.971 40.630 1.00 29.02 428 LYS B C 1
ATOM 9232 O O . LYS B 1 428 ? -10.077 -0.841 40.870 1.00 27.59 428 LYS B O 1
ATOM 9238 N N . SER B 1 429 ? -11.789 -2.206 40.270 1.00 24.90 429 SER B N 1
ATOM 9239 C CA . SER B 1 429 ? -12.773 -1.135 40.217 1.00 22.68 429 SER B CA 1
ATOM 9240 C C . SER B 1 429 ? -14.088 -1.562 40.829 1.00 25.79 429 SER B C 1
ATOM 9241 O O . SER B 1 429 ? -14.398 -2.753 40.954 1.00 24.24 429 SER B O 1
ATOM 9244 N N . ILE B 1 430 ? -14.882 -0.561 41.197 1.00 21.84 430 ILE B N 1
ATOM 9245 C CA . ILE B 1 430 ? -16.247 -0.735 41.649 1.00 22.04 430 ILE B CA 1
ATOM 9246 C C . ILE B 1 430 ? -17.042 0.119 40.677 1.00 25.27 430 ILE B C 1
ATOM 9247 O O . ILE B 1 430 ? -16.747 1.317 40.544 1.00 25.30 430 ILE B O 1
ATOM 9252 N N . GLY B 1 431 ? -18.024 -0.484 40.015 1.00 23.09 431 GLY B N 1
ATOM 9253 C CA . GLY B 1 431 ? -18.903 0.227 39.091 1.00 23.38 431 GLY B CA 1
ATOM 9254 C C . GLY B 1 431 ? -20.270 0.409 39.733 1.00 27.53 431 GLY B C 1
ATOM 9255 O O . GLY B 1 431 ? -20.741 -0.498 40.413 1.00 27.65 431 GLY B O 1
ATOM 9256 N N . ILE B 1 432 ? -20.914 1.592 39.563 1.00 22.42 432 ILE B N 1
ATOM 9257 C CA . ILE B 1 432 ? -22.230 1.822 40.169 1.00 22.60 432 ILE B CA 1
ATOM 9258 C C . ILE B 1 432 ? -23.161 2.260 39.050 1.00 23.69 432 ILE B C 1
ATOM 9259 O O . ILE B 1 432 ? -22.843 3.206 38.333 1.00 21.27 432 ILE B O 1
ATOM 9264 N N . LEU B 1 433 ? -24.280 1.550 38.881 1.00 22.35 433 LEU B N 1
ATOM 9265 C CA . LEU B 1 433 ? -25.239 1.881 37.840 1.00 23.07 433 LEU B CA 1
ATOM 9266 C C . LEU B 1 433 ? -26.443 2.634 38.398 1.00 26.78 433 LEU B C 1
ATOM 9267 O O . LEU B 1 433 ? -27.131 2.112 39.288 1.00 26.95 433 LEU B O 1
ATOM 9272 N N . ASP B 1 434 ? -26.685 3.857 37.854 1.00 23.16 434 ASP B N 1
ATOM 9273 C CA . ASP B 1 434 ? -27.823 4.729 38.189 1.00 22.61 434 ASP B CA 1
ATOM 9274 C C . ASP B 1 434 ? -28.601 4.967 36.875 1.00 24.84 434 ASP B C 1
ATOM 9275 O O . ASP B 1 434 ? -28.284 5.891 36.146 1.00 23.14 434 ASP B O 1
ATOM 9280 N N A ILE B 1 435 ? -29.601 4.135 36.593 0.50 21.43 435 ILE B N 1
ATOM 9281 N N B ILE B 1 435 ? -29.591 4.137 36.567 0.50 23.41 435 ILE B N 1
ATOM 9282 C CA A ILE B 1 435 ? -30.409 4.280 35.375 0.50 21.27 435 ILE B CA 1
ATOM 9283 C CA B ILE B 1 435 ? -30.378 4.345 35.340 0.50 24.17 435 ILE B CA 1
ATOM 9284 C C A ILE B 1 435 ? -31.659 5.116 35.613 0.50 22.25 435 ILE B C 1
ATOM 9285 C C B ILE B 1 435 ? -31.609 5.191 35.605 0.50 24.34 435 ILE B C 1
ATOM 9286 O O A ILE B 1 435 ? -32.114 5.220 36.743 0.50 20.27 435 ILE B O 1
ATOM 9287 O O B ILE B 1 435 ? -32.011 5.358 36.747 0.50 23.38 435 ILE B O 1
ATOM 9296 N N . PHE B 1 436 ? -32.274 5.626 34.530 1.00 21.24 436 PHE B N 1
ATOM 9297 C CA . PHE B 1 436 ? -33.565 6.305 34.608 1.00 19.38 436 PHE B CA 1
ATOM 9298 C C . PHE B 1 436 ? -34.563 5.164 34.982 1.00 23.71 436 PHE B C 1
ATOM 9299 O O . PHE B 1 436 ? -34.454 4.042 34.477 1.00 21.96 436 PHE B O 1
ATOM 9307 N N . GLY B 1 437 ? -35.446 5.444 35.918 1.00 20.41 437 GLY B N 1
ATOM 9308 C CA . GLY B 1 437 ? -36.346 4.422 36.448 1.00 20.87 437 GLY B CA 1
ATOM 9309 C C . GLY B 1 437 ? -37.578 4.133 35.628 1.00 23.52 437 GLY B C 1
ATOM 9310 O O . GLY B 1 437 ? -38.047 4.986 34.857 1.00 23.28 437 GLY B O 1
ATOM 9311 N N . PHE B 1 438 ? -38.182 2.973 35.906 1.00 19.34 438 PHE B N 1
ATOM 9312 C CA . PHE B 1 438 ? -39.418 2.585 35.233 1.00 19.86 438 PHE B CA 1
ATOM 9313 C C . PHE B 1 438 ? -40.478 3.715 35.388 1.00 23.26 438 PHE B C 1
ATOM 9314 O O . PHE B 1 438 ? -40.672 4.265 36.488 1.00 21.76 438 PHE B O 1
ATOM 9322 N N . GLU B 1 439 ? -41.140 4.064 34.283 1.00 21.95 439 GLU B N 1
ATOM 9323 C CA . GLU B 1 439 ? -42.161 5.128 34.359 1.00 22.50 439 GLU B CA 1
ATOM 9324 C C . GLU B 1 439 ? -43.311 4.867 33.412 1.00 23.57 439 GLU B C 1
ATOM 9325 O O . GLU B 1 439 ? -43.103 4.531 32.236 1.00 23.27 439 GLU B O 1
ATOM 9331 N N . ASN B 1 440 ? -44.521 5.017 33.938 1.00 21.23 440 ASN B N 1
ATOM 9332 C CA . ASN B 1 440 ? -45.734 4.784 33.159 1.00 21.83 440 ASN B CA 1
ATOM 9333 C C . ASN B 1 440 ? -46.637 5.989 33.370 1.00 26.33 440 ASN B C 1
ATOM 9334 O O . ASN B 1 440 ? -47.305 6.077 34.388 1.00 25.78 440 ASN B O 1
ATOM 9339 N N . PHE B 1 441 ? -46.618 6.924 32.417 1.00 22.45 441 PHE B N 1
ATOM 9340 C CA . PHE B 1 441 ? -47.401 8.168 32.499 1.00 24.50 441 PHE B CA 1
ATOM 9341 C C . PHE B 1 441 ? -48.771 7.979 31.897 1.00 31.17 441 PHE B C 1
ATOM 9342 O O . PHE B 1 441 ? -49.027 6.962 31.259 1.00 29.73 441 PHE B O 1
ATOM 9350 N N . GLU B 1 442 ? -49.641 9.012 32.007 1.00 29.95 442 GLU B N 1
ATOM 9351 C CA . GLU B 1 442 ? -50.947 8.991 31.336 1.00 30.94 442 GLU B CA 1
ATOM 9352 C C . GLU B 1 442 ? -50.721 8.782 29.817 1.00 32.92 442 GLU B C 1
ATOM 9353 O O . GLU B 1 442 ? -51.441 8.018 29.187 1.00 33.80 442 GLU B O 1
ATOM 9359 N N . VAL B 1 443 ? -49.716 9.463 29.251 1.00 27.49 443 VAL B N 1
ATOM 9360 C CA . VAL B 1 443 ? -49.340 9.362 27.836 1.00 26.25 443 VAL B CA 1
ATOM 9361 C C . VAL B 1 443 ? -47.841 9.053 27.767 1.00 27.78 443 VAL B C 1
ATOM 9362 O O . VAL B 1 443 ? -47.017 9.860 28.216 1.00 27.13 443 VAL B O 1
ATOM 9366 N N . ASN B 1 444 ? -47.500 7.886 27.191 1.00 22.24 444 ASN B N 1
ATOM 9367 C CA . ASN B 1 444 ? -46.099 7.467 27.027 1.00 22.18 444 ASN B CA 1
ATOM 9368 C C . ASN B 1 444 ? -45.701 7.534 25.565 1.00 24.26 444 ASN B C 1
ATOM 9369 O O . ASN B 1 444 ? -46.491 7.178 24.698 1.00 24.23 444 ASN B O 1
ATOM 9374 N N . HIS B 1 445 ? -44.481 7.973 25.308 1.00 22.43 445 HIS B N 1
ATOM 9375 C CA . HIS B 1 445 ? -43.935 8.101 23.956 1.00 22.97 445 HIS B CA 1
ATOM 9376 C C . HIS B 1 445 ? -42.689 7.254 23.804 1.00 24.97 445 HIS B C 1
ATOM 9377 O O . HIS B 1 445 ? -42.351 6.489 24.696 1.00 22.65 445 HIS B O 1
ATOM 9384 N N . PHE B 1 446 ? -41.954 7.434 22.699 1.00 21.35 446 PHE B N 1
ATOM 9385 C CA . PHE B 1 446 ? -40.709 6.694 22.434 1.00 21.68 446 PHE B CA 1
ATOM 9386 C C . PHE B 1 446 ? -39.708 6.788 23.607 1.00 23.20 446 PHE B C 1
ATOM 9387 O O . PHE B 1 446 ? -38.985 5.832 23.892 1.00 21.91 446 PHE B O 1
ATOM 9395 N N . GLU B 1 447 ? -39.662 7.953 24.284 1.00 21.17 447 GLU B N 1
ATOM 9396 C CA . GLU B 1 447 ? -38.765 8.165 25.421 1.00 21.02 447 GLU B CA 1
ATOM 9397 C C . GLU B 1 447 ? -39.028 7.151 26.520 1.00 22.05 447 GLU B C 1
ATOM 9398 O O . GLU B 1 447 ? -38.084 6.537 26.989 1.00 19.96 447 GLU B O 1
ATOM 9404 N N . GLN B 1 448 ? -40.299 6.935 26.867 1.00 20.11 448 GLN B N 1
ATOM 9405 C CA . GLN B 1 448 ? -40.657 5.973 27.920 1.00 19.03 448 GLN B CA 1
ATOM 9406 C C . GLN B 1 448 ? -40.351 4.567 27.442 1.00 20.78 448 GLN B C 1
ATOM 9407 O O . GLN B 1 448 ? -39.981 3.738 28.266 1.00 20.06 448 GLN B O 1
ATOM 9413 N N . PHE B 1 449 ? -40.546 4.279 26.134 1.00 19.92 449 PHE B N 1
ATOM 9414 C CA . PHE B 1 449 ? -40.269 2.949 25.585 1.00 20.87 449 PHE B CA 1
ATOM 9415 C C . PHE B 1 449 ? -38.813 2.575 25.861 1.00 22.65 449 PHE B C 1
ATOM 9416 O O . PHE B 1 449 ? -38.543 1.479 26.355 1.00 19.51 449 PHE B O 1
ATOM 9424 N N . ASN B 1 450 ? -37.870 3.481 25.508 1.00 20.11 450 ASN B N 1
ATOM 9425 C CA . ASN B 1 450 ? -36.441 3.230 25.727 1.00 18.59 450 ASN B CA 1
ATOM 9426 C C . ASN B 1 450 ? -36.078 3.110 27.201 1.00 21.02 450 ASN B C 1
ATOM 9427 O O . ASN B 1 450 ? -35.315 2.201 27.582 1.00 20.60 450 ASN B O 1
ATOM 9432 N N . ILE B 1 451 ? -36.627 3.988 28.032 1.00 19.10 451 ILE B N 1
ATOM 9433 C CA . ILE B 1 451 ? -36.371 3.914 29.485 1.00 19.21 451 ILE B CA 1
ATOM 9434 C C . ILE B 1 451 ? -36.856 2.566 30.058 1.00 21.30 451 ILE B C 1
ATOM 9435 O O . ILE B 1 451 ? -36.119 1.892 30.799 1.00 22.06 451 ILE B O 1
ATOM 9440 N N . ASN B 1 452 ? -38.088 2.183 29.722 1.00 18.74 452 ASN B N 1
ATOM 9441 C CA . ASN B 1 452 ? -38.692 0.947 30.247 1.00 19.86 452 ASN B CA 1
ATOM 9442 C C . ASN B 1 452 ? -37.977 -0.291 29.731 1.00 21.55 452 ASN B C 1
ATOM 9443 O O . ASN B 1 452 ? -37.839 -1.245 30.483 1.00 19.49 452 ASN B O 1
ATOM 9448 N N . TYR B 1 453 ? -37.496 -0.251 28.487 1.00 18.95 453 TYR B N 1
ATOM 9449 C CA . TYR B 1 453 ? -36.661 -1.310 27.899 1.00 19.54 453 TYR B CA 1
ATOM 9450 C C . TYR B 1 453 ? -35.389 -1.502 28.772 1.00 20.32 453 TYR B C 1
ATOM 9451 O O . TYR B 1 453 ? -35.022 -2.638 29.090 1.00 19.23 453 TYR B O 1
ATOM 9460 N N . ALA B 1 454 ? -34.703 -0.398 29.115 1.00 19.32 454 ALA B N 1
ATOM 9461 C CA . ALA B 1 454 ? -33.477 -0.486 29.945 1.00 19.01 454 ALA B CA 1
ATOM 9462 C C . ALA B 1 454 ? -33.813 -1.120 31.306 1.00 22.31 454 ALA B C 1
ATOM 9463 O O . ALA B 1 454 ? -33.044 -1.932 31.813 1.00 19.65 454 ALA B O 1
ATOM 9465 N N . ASN B 1 455 ? -34.961 -0.737 31.902 1.00 20.09 455 ASN B N 1
ATOM 9466 C CA . ASN B 1 455 ? -35.398 -1.293 33.192 1.00 20.70 455 ASN B CA 1
ATOM 9467 C C . ASN B 1 455 ? -35.698 -2.784 33.070 1.00 23.29 455 ASN B C 1
ATOM 9468 O O . ASN B 1 455 ? -35.322 -3.576 33.945 1.00 22.37 455 ASN B O 1
ATOM 9473 N N . GLU B 1 456 ? -36.343 -3.172 31.944 1.00 19.18 456 GLU B N 1
ATOM 9474 C CA . GLU B 1 456 ? -36.655 -4.588 31.637 1.00 19.32 456 GLU B CA 1
ATOM 9475 C C . GLU B 1 456 ? -35.339 -5.373 31.523 1.00 23.19 456 GLU B C 1
ATOM 9476 O O . GLU B 1 456 ? -35.222 -6.478 32.080 1.00 21.64 456 GLU B O 1
ATOM 9482 N N . LYS B 1 457 ? -34.354 -4.785 30.820 1.00 21.91 457 LYS B N 1
ATOM 9483 C CA . LYS B 1 457 ? -33.017 -5.389 30.628 1.00 21.80 457 LYS B CA 1
ATOM 9484 C C . LYS B 1 457 ? -32.311 -5.611 31.971 1.00 25.11 457 LYS B C 1
ATOM 9485 O O . LYS B 1 457 ? -31.717 -6.682 32.176 1.00 23.95 457 LYS B O 1
ATOM 9491 N N A LEU B 1 458 ? -32.371 -4.610 32.875 0.50 21.52 458 LEU B N 1
ATOM 9492 N N B LEU B 1 458 ? -32.389 -4.639 32.879 0.50 21.85 458 LEU B N 1
ATOM 9493 C CA A LEU B 1 458 ? -31.763 -4.695 34.204 0.50 21.41 458 LEU B CA 1
ATOM 9494 C CA B LEU B 1 458 ? -31.750 -4.779 34.179 0.50 21.93 458 LEU B CA 1
ATOM 9495 C C A LEU B 1 458 ? -32.434 -5.788 35.052 0.50 24.25 458 LEU B C 1
ATOM 9496 C C B LEU B 1 458 ? -32.446 -5.785 35.085 0.50 24.58 458 LEU B C 1
ATOM 9497 O O A LEU B 1 458 ? -31.724 -6.520 35.736 0.50 22.70 458 LEU B O 1
ATOM 9498 O O B LEU B 1 458 ? -31.762 -6.471 35.839 0.50 23.30 458 LEU B O 1
ATOM 9507 N N . GLN B 1 459 ? -33.777 -5.936 34.955 1.00 21.36 459 GLN B N 1
ATOM 9508 C CA . GLN B 1 459 ? -34.527 -6.940 35.728 1.00 20.76 459 GLN B CA 1
ATOM 9509 C C . GLN B 1 459 ? -34.079 -8.336 35.222 1.00 23.28 459 GLN B C 1
ATOM 9510 O O . GLN B 1 459 ? -33.906 -9.257 36.019 1.00 22.59 459 GLN B O 1
ATOM 9516 N N . GLU B 1 460 ? -33.895 -8.479 33.893 1.00 22.88 460 GLU B N 1
ATOM 9517 C CA . GLU B 1 460 ? -33.416 -9.753 33.305 1.00 23.17 460 GLU B CA 1
ATOM 9518 C C . GLU B 1 460 ? -32.030 -10.087 33.886 1.00 25.75 460 GLU B C 1
ATOM 9519 O O . GLU B 1 460 ? -31.786 -11.239 34.224 1.00 22.82 460 GLU B O 1
ATOM 9525 N N . TYR B 1 461 ? -31.152 -9.072 34.031 1.00 23.07 461 TYR B N 1
ATOM 9526 C CA . TYR B 1 461 ? -29.808 -9.266 34.594 1.00 23.04 461 TYR B CA 1
ATOM 9527 C C . TYR B 1 461 ? -29.913 -9.707 36.063 1.00 24.63 461 TYR B C 1
ATOM 9528 O O . TYR B 1 461 ? -29.215 -10.639 36.476 1.00 24.41 461 TYR B O 1
ATOM 9537 N N . PHE B 1 462 ? -30.817 -9.062 36.829 1.00 23.52 462 PHE B N 1
ATOM 9538 C CA . PHE B 1 462 ? -31.082 -9.445 38.222 1.00 23.56 462 PHE B CA 1
ATOM 9539 C C . PHE B 1 462 ? -31.484 -10.927 38.302 1.00 26.10 462 PHE B C 1
ATOM 9540 O O . PHE B 1 462 ? -30.871 -11.705 39.045 1.00 24.88 462 PHE B O 1
ATOM 9548 N N . ASN B 1 463 ? -32.485 -11.331 37.504 1.00 22.42 463 ASN B N 1
ATOM 9549 C CA . ASN B 1 463 ? -32.958 -12.713 37.490 1.00 22.81 463 ASN B CA 1
ATOM 9550 C C . ASN B 1 463 ? -31.871 -13.706 37.059 1.00 26.30 463 ASN B C 1
ATOM 9551 O O . ASN B 1 463 ? -31.800 -14.819 37.591 1.00 26.84 463 ASN B O 1
ATOM 9556 N N . LYS B 1 464 ? -31.065 -13.318 36.078 1.00 23.72 464 LYS B N 1
ATOM 9557 C CA . LYS B 1 464 ? -29.989 -14.166 35.579 1.00 24.64 464 LYS B CA 1
ATOM 9558 C C . LYS B 1 464 ? -28.995 -14.482 36.699 1.00 29.35 464 LYS B C 1
ATOM 9559 O O . LYS B 1 464 ? -28.650 -15.640 36.877 1.00 28.74 464 LYS B O 1
ATOM 9565 N N . HIS B 1 465 ? -28.625 -13.478 37.501 1.00 25.38 465 HIS B N 1
ATOM 9566 C CA . HIS B 1 465 ? -27.651 -13.653 38.582 1.00 26.50 465 HIS B CA 1
ATOM 9567 C C . HIS B 1 465 ? -28.211 -14.247 39.850 1.00 29.89 465 HIS B C 1
ATOM 9568 O O . HIS B 1 465 ? -27.557 -15.099 40.467 1.00 28.40 465 HIS B O 1
ATOM 9575 N N . ILE B 1 466 ? -29.422 -13.828 40.242 1.00 25.44 466 ILE B N 1
ATOM 9576 C CA . ILE B 1 466 ? -30.009 -14.321 41.481 1.00 23.96 466 ILE B CA 1
ATOM 9577 C C . ILE B 1 466 ? -30.586 -15.713 41.338 1.00 26.95 466 ILE B C 1
ATOM 9578 O O . ILE B 1 466 ? -30.535 -16.486 42.303 1.00 28.38 466 ILE B O 1
ATOM 9583 N N . PHE B 1 467 ? -31.212 -16.009 40.190 1.00 24.48 467 PHE B N 1
ATOM 9584 C CA . PHE B 1 467 ? -31.916 -17.279 39.987 1.00 25.10 467 PHE B CA 1
ATOM 9585 C C . PHE B 1 467 ? -31.310 -18.234 38.961 1.00 30.50 467 PHE B C 1
ATOM 9586 O O . PHE B 1 467 ? -31.106 -19.402 39.282 1.00 30.04 467 PHE B O 1
ATOM 9594 N N . SER B 1 468 ? -31.145 -17.774 37.707 1.00 27.14 468 SER B N 1
ATOM 9595 C CA . SER B 1 468 ? -30.753 -18.630 36.597 1.00 27.51 468 SER B CA 1
ATOM 9596 C C . SER B 1 468 ? -29.321 -19.194 36.710 1.00 29.62 468 SER B C 1
ATOM 9597 O O . SER B 1 468 ? -29.153 -20.417 36.763 1.00 28.99 468 SER B O 1
ATOM 9600 N N . LEU B 1 469 ? -28.297 -18.320 36.736 1.00 26.88 469 LEU B N 1
ATOM 9601 C CA . LEU B 1 469 ? -26.896 -18.753 36.835 1.00 28.78 469 LEU B CA 1
ATOM 9602 C C . LEU B 1 469 ? -26.631 -19.421 38.185 1.00 31.64 469 LEU B C 1
ATOM 9603 O O . LEU B 1 469 ? -25.822 -20.359 38.288 1.00 28.88 469 LEU B O 1
ATOM 9608 N N . GLU B 1 470 ? -27.300 -18.911 39.228 1.00 27.15 470 GLU B N 1
ATOM 9609 C CA . GLU B 1 470 ? -27.144 -19.444 40.574 1.00 25.50 470 GLU B CA 1
ATOM 9610 C C . GLU B 1 470 ? -27.535 -20.918 40.615 1.00 28.16 470 GLU B C 1
ATOM 9611 O O . GLU B 1 470 ? -26.740 -21.740 41.070 1.00 27.40 470 GLU B O 1
ATOM 9617 N N . GLN B 1 471 ? -28.745 -21.263 40.115 1.00 26.08 471 GLN B N 1
ATOM 9618 C CA . GLN B 1 471 ? -29.229 -22.658 40.164 1.00 26.86 471 GLN B CA 1
ATOM 9619 C C . GLN B 1 471 ? -28.526 -23.534 39.159 1.00 32.07 471 GLN B C 1
ATOM 9620 O O . GLN B 1 471 ? -28.357 -24.725 39.418 1.00 31.21 471 GLN B O 1
ATOM 9626 N N . LEU B 1 472 ? -28.040 -22.946 38.050 1.00 28.29 472 LEU B N 1
ATOM 9627 C CA . LEU B 1 472 ? -27.259 -23.705 37.070 1.00 30.08 472 LEU B CA 1
ATOM 9628 C C . LEU B 1 472 ? -25.936 -24.155 37.725 1.00 31.34 472 LEU B C 1
ATOM 9629 O O . LEU B 1 472 ? -25.514 -25.310 37.542 1.00 31.54 472 LEU B O 1
ATOM 9634 N N . GLU B 1 473 ? -25.304 -23.256 38.497 1.00 26.39 473 GLU B N 1
ATOM 9635 C CA . GLU B 1 473 ? -24.056 -23.543 39.213 1.00 27.82 473 GLU B CA 1
ATOM 9636 C C . GLU B 1 473 ? -24.293 -24.669 40.262 1.00 31.63 473 GLU B C 1
ATOM 9637 O O . GLU B 1 473 ? -23.453 -25.560 40.392 1.00 31.24 473 GLU B O 1
ATOM 9643 N N . TYR B 1 474 ? -25.430 -24.634 40.988 1.00 29.17 474 TYR B N 1
ATOM 9644 C CA . TYR B 1 474 ? -25.742 -25.697 41.965 1.00 29.75 474 TYR B CA 1
ATOM 9645 C C . TYR B 1 474 ? -25.849 -27.052 41.251 1.00 34.26 474 TYR B C 1
ATOM 9646 O O . TYR B 1 474 ? -25.331 -28.057 41.752 1.00 31.96 474 TYR B O 1
ATOM 9655 N N . SER B 1 475 ? -26.487 -27.062 40.059 1.00 32.01 475 SER B N 1
ATOM 9656 C CA . SER B 1 475 ? -26.663 -28.270 39.248 1.00 32.42 475 SER B CA 1
ATOM 9657 C C . SER B 1 475 ? -25.309 -28.797 38.742 1.00 36.85 475 SER B C 1
ATOM 9658 O O . SER B 1 475 ? -25.044 -29.990 38.850 1.00 37.14 475 SER B O 1
ATOM 9661 N N . ARG B 1 476 ? -24.470 -27.914 38.169 1.00 31.74 476 ARG B N 1
ATOM 9662 C CA . ARG B 1 476 ? -23.154 -28.319 37.634 1.00 31.68 476 ARG B CA 1
ATOM 9663 C C . ARG B 1 476 ? -22.225 -28.864 38.726 1.00 35.09 476 ARG B C 1
ATOM 9664 O O . ARG B 1 476 ? -21.433 -29.788 38.475 1.00 35.32 476 ARG B O 1
ATOM 9672 N N . GLU B 1 477 ? -22.360 -28.320 39.952 1.00 29.87 477 GLU B N 1
ATOM 9673 C CA . GLU B 1 477 ? -21.560 -28.726 41.104 1.00 30.17 477 GLU B CA 1
ATOM 9674 C C . GLU B 1 477 ? -22.134 -29.942 41.822 1.00 33.20 477 GLU B C 1
ATOM 9675 O O . GLU B 1 477 ? -21.499 -30.455 42.740 1.00 31.96 477 GLU B O 1
ATOM 9681 N N . GLY B 1 478 ? -23.309 -30.404 41.391 1.00 30.71 478 GLY B N 1
ATOM 9682 C CA . GLY B 1 478 ? -23.932 -31.603 41.956 1.00 32.29 478 GLY B CA 1
ATOM 9683 C C . GLY B 1 478 ? -24.458 -31.471 43.371 1.00 36.89 478 GLY B C 1
ATOM 9684 O O . GLY B 1 478 ? -24.507 -32.464 44.101 1.00 37.00 478 GLY B O 1
ATOM 9685 N N . LEU B 1 479 ? -24.897 -30.261 43.770 1.00 32.29 479 LEU B N 1
ATOM 9686 C CA . LEU B 1 479 ? -25.428 -30.054 45.124 1.00 32.59 479 LEU B CA 1
ATOM 9687 C C . LEU B 1 479 ? -26.786 -30.727 45.327 1.00 37.15 479 LEU B C 1
ATOM 9688 O O . LEU B 1 479 ? -27.469 -31.040 44.349 1.00 36.15 479 LEU B O 1
ATOM 9693 N N . VAL B 1 480 ? -27.172 -30.944 46.601 1.00 34.60 480 VAL B N 1
ATOM 9694 C CA . VAL B 1 480 ? -28.516 -31.427 46.937 1.00 34.55 480 VAL B CA 1
ATOM 9695 C C . VAL B 1 480 ? -29.391 -30.160 46.809 1.00 36.44 480 VAL B C 1
ATOM 9696 O O . VAL B 1 480 ? -29.213 -29.205 47.562 1.00 34.74 480 VAL B O 1
ATOM 9700 N N . TRP B 1 481 ? -30.250 -30.108 45.788 1.00 35.48 481 TRP B N 1
ATOM 9701 C CA . TRP B 1 481 ? -31.006 -28.891 45.512 1.00 35.29 481 TRP B CA 1
ATOM 9702 C C . TRP B 1 481 ? -32.297 -29.131 44.758 1.00 41.32 481 TRP B C 1
ATOM 9703 O O . TRP B 1 481 ? -32.302 -29.851 43.759 1.00 41.24 481 TRP B O 1
ATOM 9714 N N . GLU B 1 482 ? -33.384 -28.484 45.223 1.00 40.09 482 GLU B N 1
ATOM 9715 C CA . GLU B 1 482 ? -34.697 -28.500 44.585 1.00 39.92 482 GLU B CA 1
ATOM 9716 C C . GLU B 1 482 ? -34.862 -27.098 43.967 1.00 39.82 482 GLU B C 1
ATOM 9717 O O . GLU B 1 482 ? -34.810 -26.103 44.703 1.00 35.79 482 GLU B O 1
ATOM 9723 N N . ASP B 1 483 ? -35.004 -27.010 42.634 1.00 37.48 483 ASP B N 1
ATOM 9724 C CA . ASP B 1 483 ? -35.111 -25.713 41.952 1.00 37.25 483 ASP B CA 1
ATOM 9725 C C . ASP B 1 483 ? -36.264 -24.870 42.440 1.00 39.06 483 ASP B C 1
ATOM 9726 O O . ASP B 1 483 ? -37.336 -25.382 42.759 1.00 37.30 483 ASP B O 1
ATOM 9731 N N . ILE B 1 484 ? -36.000 -23.570 42.546 1.00 35.37 484 ILE B N 1
ATOM 9732 C CA . ILE B 1 484 ? -36.944 -22.545 42.953 1.00 34.22 484 ILE B CA 1
ATOM 9733 C C . ILE B 1 484 ? -37.398 -21.835 41.700 1.00 36.70 484 ILE B C 1
ATOM 9734 O O . ILE B 1 484 ? -36.566 -21.382 40.900 1.00 34.69 484 ILE B O 1
ATOM 9739 N N . ASP B 1 485 ? -38.729 -21.781 41.512 1.00 34.44 485 ASP B N 1
ATOM 9740 C CA . ASP B 1 485 ? -39.346 -21.121 40.375 1.00 34.81 485 ASP B CA 1
ATOM 9741 C C . ASP B 1 485 ? -39.282 -19.609 40.563 1.00 37.18 485 ASP B C 1
ATOM 9742 O O . ASP B 1 485 ? -39.338 -19.122 41.692 1.00 36.61 485 ASP B O 1
ATOM 9747 N N . TRP B 1 486 ? -39.206 -18.867 39.460 1.00 33.38 486 TRP B N 1
ATOM 9748 C CA . TRP B 1 486 ? -39.229 -17.410 39.499 1.00 32.89 486 TRP B CA 1
ATOM 9749 C C . TRP B 1 486 ? -39.996 -16.858 38.288 1.00 36.28 486 TRP B C 1
ATOM 9750 O O . TRP B 1 486 ? -40.214 -17.582 37.308 1.00 33.11 486 TRP B O 1
ATOM 9761 N N . ILE B 1 487 ? -40.352 -15.557 38.346 1.00 34.57 487 ILE B N 1
ATOM 9762 C CA . ILE B 1 487 ? -41.031 -14.839 37.262 1.00 35.23 487 ILE B CA 1
ATOM 9763 C C . ILE B 1 487 ? -39.958 -14.444 36.258 1.00 35.35 487 ILE B C 1
ATOM 9764 O O . ILE B 1 487 ? -39.167 -13.536 36.532 1.00 34.99 487 ILE B O 1
ATOM 9769 N N . ASP B 1 488 ? -39.918 -15.127 35.110 1.00 30.99 488 ASP B N 1
ATOM 9770 C CA . ASP B 1 488 ? -38.911 -14.895 34.064 1.00 31.49 488 ASP B CA 1
ATOM 9771 C C . ASP B 1 488 ? -39.450 -13.908 33.037 1.00 34.37 488 ASP B C 1
ATOM 9772 O O . ASP B 1 488 ? -40.502 -14.167 32.444 1.00 35.31 488 ASP B O 1
ATOM 9777 N N . ASN B 1 489 ? -38.731 -12.803 32.806 1.00 28.86 489 ASN B N 1
ATOM 9778 C CA . ASN B 1 489 ? -39.173 -11.784 31.830 1.00 27.61 489 ASN B CA 1
ATOM 9779 C C . ASN B 1 489 ? -38.464 -11.909 30.474 1.00 30.55 489 ASN B C 1
ATOM 9780 O O . ASN B 1 489 ? -38.534 -10.980 29.672 1.00 27.29 489 ASN B O 1
ATOM 9785 N N . GLY B 1 490 ? -37.769 -13.038 30.242 1.00 28.32 490 GLY B N 1
ATOM 9786 C CA . GLY B 1 490 ? -37.004 -13.294 29.020 1.00 27.64 490 GLY B CA 1
ATOM 9787 C C . GLY B 1 490 ? -37.741 -13.091 27.707 1.00 31.40 490 GLY B C 1
ATOM 9788 O O . GLY B 1 490 ? -37.193 -12.540 26.751 1.00 31.10 490 GLY B O 1
ATOM 9789 N N . GLU B 1 491 ? -38.988 -13.516 27.657 1.00 29.30 491 GLU B N 1
ATOM 9790 C CA . GLU B 1 491 ? -39.819 -13.404 26.459 1.00 29.78 491 GLU B CA 1
ATOM 9791 C C . GLU B 1 491 ? -40.249 -11.965 26.177 1.00 31.20 491 GLU B C 1
ATOM 9792 O O . GLU B 1 491 ? -40.490 -11.630 25.020 1.00 28.97 491 GLU B O 1
ATOM 9798 N N . CYS B 1 492 ? -40.267 -11.100 27.207 1.00 28.06 492 CYS B N 1
ATOM 9799 C CA . CYS B 1 492 ? -40.599 -9.684 26.980 1.00 27.43 492 CYS B CA 1
ATOM 9800 C C . CYS B 1 492 ? -39.436 -9.052 26.244 1.00 31.08 492 CYS B C 1
ATOM 9801 O O . CYS B 1 492 ? -39.630 -8.278 25.314 1.00 29.86 492 CYS B O 1
ATOM 9804 N N . LEU B 1 493 ? -38.206 -9.401 26.656 1.00 27.32 493 LEU B N 1
ATOM 9805 C CA . LEU B 1 493 ? -37.015 -8.906 25.970 1.00 27.16 493 LEU B CA 1
ATOM 9806 C C . LEU B 1 493 ? -36.900 -9.444 24.578 1.00 29.69 493 LEU B C 1
ATOM 9807 O O . LEU B 1 493 ? -36.463 -8.720 23.693 1.00 29.20 493 LEU B O 1
ATOM 9812 N N A ASP B 1 494 ? -37.332 -10.688 24.366 0.50 27.86 494 ASP B N 1
ATOM 9813 N N B ASP B 1 494 ? -37.338 -10.687 24.367 0.50 27.43 494 ASP B N 1
ATOM 9814 C CA A ASP B 1 494 ? -37.333 -11.324 23.050 0.50 28.30 494 ASP B CA 1
ATOM 9815 C CA B ASP B 1 494 ? -37.360 -11.339 23.057 0.50 27.67 494 ASP B CA 1
ATOM 9816 C C A ASP B 1 494 ? -38.275 -10.558 22.118 0.50 31.01 494 ASP B C 1
ATOM 9817 C C B ASP B 1 494 ? -38.278 -10.560 22.123 0.50 30.74 494 ASP B C 1
ATOM 9818 O O A ASP B 1 494 ? -37.878 -10.236 21.007 0.50 29.92 494 ASP B O 1
ATOM 9819 O O B ASP B 1 494 ? -37.873 -10.238 21.014 0.50 29.67 494 ASP B O 1
ATOM 9828 N N . LEU B 1 495 ? -39.477 -10.192 22.604 1.00 27.21 495 LEU B N 1
ATOM 9829 C CA . LEU B 1 495 ? -40.450 -9.386 21.834 1.00 26.20 495 LEU B CA 1
ATOM 9830 C C . LEU B 1 495 ? -39.793 -8.064 21.382 1.00 27.68 495 LEU B C 1
ATOM 9831 O O . LEU B 1 495 ? -39.970 -7.642 20.240 1.00 27.24 495 LEU B O 1
ATOM 9836 N N . ILE B 1 496 ? -39.038 -7.417 22.287 1.00 23.86 496 ILE B N 1
ATOM 9837 C CA . ILE B 1 496 ? -38.366 -6.147 21.985 1.00 23.36 496 ILE B CA 1
ATOM 9838 C C . ILE B 1 496 ? -37.159 -6.322 21.067 1.00 27.71 496 ILE B C 1
ATOM 9839 O O . ILE B 1 496 ? -36.994 -5.563 20.120 1.00 25.87 496 ILE B O 1
ATOM 9844 N N . GLU B 1 497 ? -36.313 -7.329 21.358 1.00 26.64 497 GLU B N 1
ATOM 9845 C CA . GLU B 1 497 ? -34.984 -7.514 20.777 1.00 26.61 497 GLU B CA 1
ATOM 9846 C C . GLU B 1 497 ? -34.788 -8.464 19.600 1.00 31.87 497 GLU B C 1
ATOM 9847 O O . GLU B 1 497 ? -33.814 -8.255 18.880 1.00 32.06 497 GLU B O 1
ATOM 9853 N N . LYS B 1 498 ? -35.619 -9.510 19.432 1.00 28.76 498 LYS B N 1
ATOM 9854 C CA . LYS B 1 498 ? -35.448 -10.504 18.348 1.00 30.58 498 LYS B CA 1
ATOM 9855 C C . LYS B 1 498 ? -35.604 -9.921 16.940 1.00 34.84 498 LYS B C 1
ATOM 9856 O O . LYS B 1 498 ? -36.094 -8.801 16.772 1.00 33.09 498 LYS B O 1
ATOM 9862 N N . LYS B 1 499 ? -35.237 -10.720 15.918 1.00 33.13 499 LYS B N 1
ATOM 9863 C CA . LYS B 1 499 ? -35.457 -10.359 14.521 1.00 35.20 499 LYS B CA 1
ATOM 9864 C C . LYS B 1 499 ? -36.993 -10.287 14.379 1.00 41.14 499 LYS B C 1
ATOM 9865 O O . LYS B 1 499 ? -37.694 -11.096 14.979 1.00 44.24 499 LYS B O 1
ATOM 9871 N N . LEU B 1 500 ? -37.517 -9.282 13.697 1.00 36.69 500 LEU B N 1
ATOM 9872 C CA . LEU B 1 500 ? -38.971 -9.066 13.564 1.00 35.82 500 LEU B CA 1
ATOM 9873 C C . LEU B 1 500 ? -39.617 -8.577 14.885 1.00 34.60 500 LEU B C 1
ATOM 9874 O O . LEU B 1 500 ? -40.827 -8.417 14.947 1.00 32.35 500 LEU B O 1
ATOM 9879 N N . GLY B 1 501 ? -38.795 -8.282 15.885 1.00 29.76 501 GLY B N 1
ATOM 9880 C CA . GLY B 1 501 ? -39.229 -7.751 17.171 1.00 29.31 501 GLY B CA 1
ATOM 9881 C C . GLY B 1 501 ? -39.570 -6.279 17.079 1.00 29.04 501 GLY B C 1
ATOM 9882 O O . GLY B 1 501 ? -39.487 -5.677 16.000 1.00 28.04 501 GLY B O 1
ATOM 9883 N N . LEU B 1 502 ? -39.943 -5.671 18.209 1.00 24.14 502 LEU B N 1
ATOM 9884 C CA . LEU B 1 502 ? -40.346 -4.258 18.191 1.00 22.91 502 LEU B CA 1
ATOM 9885 C C . LEU B 1 502 ? -39.270 -3.324 17.671 1.00 27.69 502 LEU B C 1
ATOM 9886 O O . LEU B 1 502 ? -39.548 -2.547 16.753 1.00 26.81 502 LEU B O 1
ATOM 9891 N N . LEU B 1 503 ? -38.029 -3.445 18.188 1.00 23.95 503 LEU B N 1
ATOM 9892 C CA . LEU B 1 503 ? -36.940 -2.576 17.733 1.00 24.85 503 LEU B CA 1
ATOM 9893 C C . LEU B 1 503 ? -36.632 -2.784 16.250 1.00 24.76 503 LEU B C 1
ATOM 9894 O O . LEU B 1 503 ? -36.418 -1.804 15.529 1.00 25.10 503 LEU B O 1
ATOM 9899 N N . ALA B 1 504 ? -36.624 -4.043 15.802 1.00 23.79 504 ALA B N 1
ATOM 9900 C CA . ALA B 1 504 ? -36.362 -4.406 14.401 1.00 24.17 504 ALA B CA 1
ATOM 9901 C C . ALA B 1 504 ? -37.386 -3.757 13.461 1.00 28.12 504 ALA B C 1
ATOM 9902 O O . ALA B 1 504 ? -37.010 -3.153 12.454 1.00 25.45 504 ALA B O 1
ATOM 9904 N N . LEU B 1 505 ? -38.689 -3.857 13.807 1.00 25.31 505 LEU B N 1
ATOM 9905 C CA . LEU B 1 505 ? -39.728 -3.262 12.960 1.00 25.12 505 LEU B CA 1
ATOM 9906 C C . LEU B 1 505 ? -39.649 -1.735 12.956 1.00 25.74 505 LEU B C 1
ATOM 9907 O O . LEU B 1 505 ? -39.825 -1.125 11.904 1.00 24.82 505 LEU B O 1
ATOM 9912 N N . ILE B 1 506 ? -39.382 -1.130 14.124 1.00 23.98 506 ILE B N 1
ATOM 9913 C CA . ILE B 1 506 ? -39.221 0.332 14.251 1.00 22.90 506 ILE B CA 1
ATOM 9914 C C . ILE B 1 506 ? -38.056 0.762 13.363 1.00 26.27 506 ILE B C 1
ATOM 9915 O O . ILE B 1 506 ? -38.196 1.724 12.620 1.00 26.86 506 ILE B O 1
ATOM 9920 N N . ASN B 1 507 ? -36.920 0.026 13.417 1.00 24.73 507 ASN B N 1
ATOM 9921 C CA . ASN B 1 507 ? -35.742 0.357 12.601 1.00 25.22 507 ASN B CA 1
ATOM 9922 C C . ASN B 1 507 ? -35.981 0.170 11.119 1.00 30.91 507 ASN B C 1
ATOM 9923 O O . ASN B 1 507 ? -35.568 1.016 10.323 1.00 30.19 507 ASN B O 1
ATOM 9928 N N . GLU B 1 508 ? -36.693 -0.898 10.746 1.00 28.89 508 GLU B N 1
ATOM 9929 C CA . GLU B 1 508 ? -37.000 -1.167 9.344 1.00 29.57 508 GLU B CA 1
ATOM 9930 C C . GLU B 1 508 ? -37.882 -0.057 8.772 1.00 31.02 508 GLU B C 1
ATOM 9931 O O . GLU B 1 508 ? -37.563 0.483 7.701 1.00 30.70 508 GLU B O 1
ATOM 9937 N N . GLU B 1 509 ? -38.936 0.343 9.516 1.00 26.78 509 GLU B N 1
ATOM 9938 C CA . GLU B 1 509 ? -39.830 1.426 9.085 1.00 26.95 509 GLU B CA 1
ATOM 9939 C C . GLU B 1 509 ? -39.103 2.764 9.001 1.00 31.76 509 GLU B C 1
ATOM 9940 O O . GLU B 1 509 ? -39.411 3.568 8.130 1.00 32.25 509 GLU B O 1
ATOM 9946 N N . SER B 1 510 ? -38.147 3.004 9.920 1.00 29.06 510 SER B N 1
ATOM 9947 C CA . SER B 1 510 ? -37.360 4.241 9.990 1.00 29.17 510 SER B CA 1
ATOM 9948 C C . SER B 1 510 ? -36.512 4.449 8.705 1.00 35.45 510 SER B C 1
ATOM 9949 O O . SER B 1 510 ? -36.349 5.580 8.264 1.00 34.45 510 SER B O 1
ATOM 9952 N N . HIS B 1 511 ? -36.025 3.352 8.098 1.00 35.75 511 HIS B N 1
ATOM 9953 C CA . HIS B 1 511 ? -35.208 3.388 6.874 1.00 38.84 511 HIS B CA 1
ATOM 9954 C C . HIS B 1 511 ? -36.026 3.629 5.595 1.00 49.70 511 HIS B C 1
ATOM 9955 O O . HIS B 1 511 ? -35.438 3.884 4.544 1.00 51.32 511 HIS B O 1
ATOM 9957 N N . PHE B 1 512 ? -37.374 3.616 5.695 1.00 48.42 512 PHE B N 1
ATOM 9958 C CA . PHE B 1 512 ? -38.275 3.888 4.582 1.00 50.15 512 PHE B CA 1
ATOM 9959 C C . PHE B 1 512 ? -38.785 5.333 4.633 1.00 54.37 512 PHE B C 1
ATOM 9960 O O . PHE B 1 512 ? -39.521 5.685 5.554 1.00 51.89 512 PHE B O 1
ATOM 9968 N N . PRO B 1 513 ? -38.376 6.186 3.660 1.00 54.13 513 PRO B N 1
ATOM 9969 C CA . PRO B 1 513 ? -38.812 7.600 3.669 1.00 53.93 513 PRO B CA 1
ATOM 9970 C C . PRO B 1 513 ? -40.326 7.851 3.657 1.00 55.06 513 PRO B C 1
ATOM 9971 O O . PRO B 1 513 ? -40.779 8.808 4.288 1.00 55.45 513 PRO B O 1
ATOM 9975 N N . GLN B 1 514 ? -41.096 7.005 2.950 1.00 49.18 514 GLN B N 1
ATOM 9976 C CA . GLN B 1 514 ? -42.555 7.111 2.821 1.00 47.61 514 GLN B CA 1
ATOM 9977 C C . GLN B 1 514 ? -43.335 6.612 4.060 1.00 46.48 514 GLN B C 1
ATOM 9978 O O . GLN B 1 514 ? -44.522 6.918 4.187 1.00 45.98 514 GLN B O 1
ATOM 9980 N N . ALA B 1 515 ? -42.689 5.819 4.940 1.00 39.26 515 ALA B N 1
ATOM 9981 C CA . ALA B 1 515 ? -43.322 5.256 6.138 1.00 37.68 515 ALA B CA 1
ATOM 9982 C C . ALA B 1 515 ? -43.717 6.330 7.134 1.00 38.28 515 ALA B C 1
ATOM 9983 O O . ALA B 1 515 ? -43.076 7.385 7.207 1.00 38.50 515 ALA B O 1
ATOM 9985 N N . THR B 1 516 ? -44.798 6.074 7.878 1.00 31.17 516 THR B N 1
ATOM 9986 C CA . THR B 1 516 ? -45.340 6.978 8.896 1.00 29.25 516 THR B CA 1
ATOM 9987 C C . THR B 1 516 ? -45.526 6.166 10.177 1.00 29.29 516 THR B C 1
ATOM 9988 O O . THR B 1 516 ? -45.408 4.937 10.151 1.00 26.62 516 THR B O 1
ATOM 9992 N N . ASP B 1 517 ? -45.841 6.842 11.281 1.00 26.12 517 ASP B N 1
ATOM 9993 C CA . ASP B 1 517 ? -46.078 6.169 12.560 1.00 25.14 517 ASP B CA 1
ATOM 9994 C C . ASP B 1 517 ? -47.313 5.256 12.441 1.00 26.21 517 ASP B C 1
ATOM 9995 O O . ASP B 1 517 ? -47.331 4.175 13.034 1.00 28.19 517 ASP B O 1
ATOM 10000 N N . SER B 1 518 ? -48.276 5.640 11.586 1.00 24.45 518 SER B N 1
ATOM 10001 C CA . SER B 1 518 ? -49.493 4.861 11.304 1.00 24.45 518 SER B CA 1
ATOM 10002 C C . SER B 1 518 ? -49.150 3.529 10.620 1.00 28.43 518 SER B C 1
ATOM 10003 O O . SER B 1 518 ? -49.644 2.489 11.056 1.00 28.28 518 SER B O 1
ATOM 10006 N N . THR B 1 519 ? -48.294 3.550 9.563 1.00 25.21 519 THR B N 1
ATOM 10007 C CA . THR B 1 519 ? -47.873 2.328 8.859 1.00 25.72 519 THR B CA 1
ATOM 10008 C C . THR B 1 519 ? -47.029 1.453 9.804 1.00 27.81 519 THR B C 1
ATOM 10009 O O . THR B 1 519 ? -47.142 0.240 9.772 1.00 27.12 519 THR B O 1
ATOM 10013 N N . LEU B 1 520 ? -46.215 2.076 10.672 1.00 24.59 520 LEU B N 1
ATOM 10014 C CA . LEU B 1 520 ? -45.441 1.322 11.658 1.00 23.91 520 LEU B CA 1
ATOM 10015 C C . LEU B 1 520 ? -46.382 0.549 12.583 1.00 26.14 520 LEU B C 1
ATOM 10016 O O . LEU B 1 520 ? -46.178 -0.647 12.775 1.00 26.39 520 LEU B O 1
ATOM 10021 N N . LEU B 1 521 ? -47.404 1.229 13.145 1.00 23.89 521 LEU B N 1
ATOM 10022 C CA . LEU B 1 521 ? -48.344 0.599 14.078 1.00 23.47 521 LEU B CA 1
ATOM 10023 C C . LEU B 1 521 ? -49.076 -0.580 13.436 1.00 26.22 521 LEU B C 1
ATOM 10024 O O . LEU B 1 521 ? -49.258 -1.608 14.090 1.00 25.97 521 LEU B O 1
ATOM 10029 N N . GLU B 1 522 ? -49.448 -0.450 12.157 1.00 24.70 522 GLU B N 1
ATOM 10030 C CA . GLU B 1 522 ? -50.110 -1.547 11.456 1.00 25.70 522 GLU B CA 1
ATOM 10031 C C . GLU B 1 522 ? -49.178 -2.760 11.454 1.00 29.03 522 GLU B C 1
ATOM 10032 O O . GLU B 1 522 ? -49.639 -3.879 11.694 1.00 28.70 522 GLU B O 1
ATOM 10038 N N . LYS B 1 523 ? -47.865 -2.538 11.193 1.00 26.86 523 LYS B N 1
ATOM 10039 C CA . LYS B 1 523 ? -46.871 -3.623 11.154 1.00 26.91 523 LYS B CA 1
ATOM 10040 C C . LYS B 1 523 ? -46.645 -4.243 12.523 1.00 28.97 523 LYS B C 1
ATOM 10041 O O . LYS B 1 523 ? -46.574 -5.473 12.637 1.00 28.82 523 LYS B O 1
ATOM 10047 N N . LEU B 1 524 ? -46.544 -3.397 13.570 1.00 24.45 524 LEU B N 1
ATOM 10048 C CA . LEU B 1 524 ? -46.388 -3.885 14.941 1.00 22.71 524 LEU B CA 1
ATOM 10049 C C . LEU B 1 524 ? -47.563 -4.810 15.318 1.00 27.08 524 LEU B C 1
ATOM 10050 O O . LEU B 1 524 ? -47.332 -5.952 15.730 1.00 26.53 524 LEU B O 1
ATOM 10055 N N . HIS B 1 525 ? -48.815 -4.340 15.097 1.00 25.25 525 HIS B N 1
ATOM 10056 C CA . HIS B 1 525 ? -50.026 -5.090 15.389 1.00 25.66 525 HIS B CA 1
ATOM 10057 C C . HIS B 1 525 ? -50.096 -6.379 14.578 1.00 32.39 525 HIS B C 1
ATOM 10058 O O . HIS B 1 525 ? -50.393 -7.427 15.142 1.00 32.33 525 HIS B O 1
ATOM 10065 N N . SER B 1 526 ? -49.800 -6.312 13.261 1.00 29.50 526 SER B N 1
ATOM 10066 C CA . SER B 1 526 ? -49.871 -7.492 12.394 1.00 31.41 526 SER B CA 1
ATOM 10067 C C . SER B 1 526 ? -48.894 -8.581 12.840 1.00 34.41 526 SER B C 1
ATOM 10068 O O . SER B 1 526 ? -49.252 -9.750 12.875 1.00 35.25 526 SER B O 1
ATOM 10071 N N . GLN B 1 527 ? -47.672 -8.194 13.178 1.00 27.94 527 GLN B N 1
ATOM 10072 C CA . GLN B 1 527 ? -46.649 -9.154 13.577 1.00 26.96 527 GLN B CA 1
ATOM 10073 C C . GLN B 1 527 ? -46.826 -9.706 15.002 1.00 32.02 527 GLN B C 1
ATOM 10074 O O . GLN B 1 527 ? -46.530 -10.879 15.223 1.00 33.09 527 GLN B O 1
ATOM 10080 N N . HIS B 1 528 ? -47.261 -8.868 15.969 1.00 27.38 528 HIS B N 1
ATOM 10081 C CA . HIS B 1 528 ? -47.235 -9.256 17.379 1.00 27.08 528 HIS B CA 1
ATOM 10082 C C . HIS B 1 528 ? -48.573 -9.378 18.120 1.00 32.28 528 HIS B C 1
ATOM 10083 O O . HIS B 1 528 ? -48.551 -9.667 19.323 1.00 29.86 528 HIS B O 1
ATOM 10090 N N . ALA B 1 529 ? -49.715 -9.197 17.443 1.00 32.52 529 ALA B N 1
ATOM 10091 C CA . ALA B 1 529 ? -51.031 -9.309 18.086 1.00 34.15 529 ALA B CA 1
ATOM 10092 C C . ALA B 1 529 ? -51.231 -10.584 18.939 1.00 40.10 529 ALA B C 1
ATOM 10093 O O . ALA B 1 529 ? -51.903 -10.509 19.968 1.00 40.80 529 ALA B O 1
ATOM 10095 N N . ASN B 1 530 ? -50.606 -11.721 18.547 1.00 36.44 530 ASN B N 1
ATOM 10096 C CA . ASN B 1 530 ? -50.702 -12.990 19.286 1.00 37.13 530 ASN B CA 1
ATOM 10097 C C . ASN B 1 530 ? -49.605 -13.193 20.349 1.00 38.71 530 ASN B C 1
ATOM 10098 O O . ASN B 1 530 ? -49.687 -14.156 21.119 1.00 38.30 530 ASN B O 1
ATOM 10103 N N . ASN B 1 531 ? -48.600 -12.291 20.412 1.00 31.38 531 ASN B N 1
ATOM 10104 C CA . ASN B 1 531 ? -47.533 -12.396 21.409 1.00 30.19 531 ASN B CA 1
ATOM 10105 C C . ASN B 1 531 ? -48.108 -12.049 22.786 1.00 34.65 531 ASN B C 1
ATOM 10106 O O . ASN B 1 531 ? -48.765 -11.010 22.950 1.00 31.55 531 ASN B O 1
ATOM 10111 N N . HIS B 1 532 ? -47.888 -12.951 23.765 1.00 32.01 532 HIS B N 1
ATOM 10112 C CA . HIS B 1 532 ? -48.408 -12.804 25.128 1.00 32.60 532 HIS B CA 1
ATOM 10113 C C . HIS B 1 532 ? -47.918 -11.548 25.847 1.00 32.27 532 HIS B C 1
ATOM 10114 O O . HIS B 1 532 ? -48.570 -11.113 26.781 1.00 32.91 532 HIS B O 1
ATOM 10121 N N . PHE B 1 533 ? -46.779 -10.988 25.419 1.00 26.49 533 PHE B N 1
ATOM 10122 C CA . PHE B 1 533 ? -46.186 -9.795 26.025 1.00 25.82 533 PHE B CA 1
ATOM 10123 C C . PHE B 1 533 ? -46.558 -8.506 25.295 1.00 28.32 533 PHE B C 1
ATOM 10124 O O . PHE B 1 533 ? -46.166 -7.420 25.729 1.00 26.78 533 PHE B O 1
ATOM 10132 N N . TYR B 1 534 ? -47.350 -8.631 24.214 1.00 25.28 534 TYR B N 1
ATOM 10133 C CA . TYR B 1 534 ? -47.757 -7.492 23.398 1.00 24.42 534 TYR B CA 1
ATOM 10134 C C . TYR B 1 534 ? -49.234 -7.256 23.572 1.00 29.05 534 TYR B C 1
ATOM 10135 O O . TYR B 1 534 ? -50.014 -8.212 23.652 1.00 30.45 534 TYR B O 1
ATOM 10144 N N . VAL B 1 535 ? -49.636 -5.977 23.571 1.00 24.62 535 VAL B N 1
ATOM 10145 C CA . VAL B 1 535 ? -51.049 -5.630 23.707 1.00 25.37 535 VAL B CA 1
ATOM 10146 C C . VAL B 1 535 ? -51.501 -4.790 22.510 1.00 28.59 535 VAL B C 1
ATOM 10147 O O . VAL B 1 535 ? -50.944 -3.727 22.264 1.00 28.04 535 VAL B O 1
ATOM 10151 N N . LYS B 1 536 ? -52.490 -5.289 21.761 1.00 25.69 536 LYS B N 1
ATOM 10152 C CA . LYS B 1 536 ? -53.113 -4.521 20.687 1.00 25.22 536 LYS B CA 1
ATOM 10153 C C . LYS B 1 536 ? -54.368 -3.870 21.335 1.00 29.51 536 LYS B C 1
ATOM 10154 O O . LYS B 1 536 ? -55.335 -4.579 21.609 1.00 29.61 536 LYS B O 1
ATOM 10160 N N . PRO B 1 537 ? -54.353 -2.549 21.629 1.00 28.75 537 PRO B N 1
ATOM 10161 C CA . PRO B 1 537 ? -55.508 -1.910 22.292 1.00 29.27 537 PRO B CA 1
ATOM 10162 C C . PRO B 1 537 ? -56.796 -2.048 21.490 1.00 36.85 537 PRO B C 1
ATOM 10163 O O . PRO B 1 537 ? -56.758 -2.000 20.269 1.00 38.53 537 PRO B O 1
ATOM 10167 N N . ARG B 1 538 ? -57.908 -2.268 22.166 1.00 35.60 538 ARG B N 1
ATOM 10168 C CA . ARG B 1 538 ? -59.191 -2.448 21.509 1.00 39.13 538 ARG B CA 1
ATOM 10169 C C . ARG B 1 538 ? -59.756 -1.128 20.907 1.00 42.42 538 ARG B C 1
ATOM 10170 O O . ARG B 1 538 ? -60.334 -1.156 19.832 1.00 42.27 538 ARG B O 1
ATOM 10178 N N . VAL B 1 539 ? -59.517 0.012 21.577 1.00 36.82 539 VAL B N 1
ATOM 10179 C CA . VAL B 1 539 ? -60.065 1.336 21.220 1.00 36.31 539 VAL B CA 1
ATOM 10180 C C . VAL B 1 539 ? -58.986 2.400 20.876 1.00 36.23 539 VAL B C 1
ATOM 10181 O O . VAL B 1 539 ? -59.186 3.148 19.923 1.00 37.08 539 VAL B O 1
ATOM 10185 N N . ALA B 1 540 ? -57.907 2.502 21.655 1.00 30.59 540 ALA B N 1
ATOM 10186 C CA . ALA B 1 540 ? -56.814 3.469 21.456 1.00 29.92 540 ALA B CA 1
ATOM 10187 C C . ALA B 1 540 ? -55.994 3.133 20.193 1.00 35.95 540 ALA B C 1
ATOM 10188 O O . ALA B 1 540 ? -54.941 2.468 20.268 1.00 36.07 540 ALA B O 1
ATOM 10190 N N . VAL B 1 541 ? -56.454 3.698 19.056 1.00 30.67 541 VAL B N 1
ATOM 10191 C CA . VAL B 1 541 ? -55.944 3.531 17.689 1.00 32.05 541 VAL B CA 1
ATOM 10192 C C . VAL B 1 541 ? -54.491 3.946 17.458 1.00 30.91 541 VAL B C 1
ATOM 10193 O O . VAL B 1 541 ? -53.948 3.546 16.430 1.00 30.21 541 VAL B O 1
ATOM 10197 N N . ASN B 1 542 ? -53.893 4.792 18.314 1.00 25.79 542 ASN B N 1
ATOM 10198 C CA . ASN B 1 542 ? -52.521 5.257 18.121 1.00 25.04 542 ASN B CA 1
ATOM 10199 C C . ASN B 1 542 ? -51.538 4.530 19.062 1.00 26.46 542 ASN B C 1
ATOM 10200 O O . ASN B 1 542 ? -50.374 4.911 19.122 1.00 25.19 542 ASN B O 1
ATOM 10205 N N . ASN B 1 543 ? -52.005 3.500 19.793 1.00 21.79 543 ASN B N 1
ATOM 10206 C CA . ASN B 1 543 ? -51.159 2.857 20.809 1.00 20.55 543 ASN B CA 1
ATOM 10207 C C . ASN B 1 543 ? -50.873 1.380 20.599 1.00 24.48 543 ASN B C 1
ATOM 10208 O O . ASN B 1 543 ? -51.649 0.675 19.964 1.00 22.98 543 ASN B O 1
ATOM 10213 N N . PHE B 1 544 ? -49.796 0.920 21.224 1.00 23.36 544 PHE B N 1
ATOM 10214 C CA . PHE B 1 544 ? -49.473 -0.490 21.388 1.00 23.09 544 PHE B CA 1
ATOM 10215 C C . PHE B 1 544 ? -49.042 -0.623 22.834 1.00 28.68 544 PHE B C 1
ATOM 10216 O O . PHE B 1 544 ? -48.543 0.340 23.423 1.00 25.75 544 PHE B O 1
ATOM 10224 N N . GLY B 1 545 ? -49.206 -1.816 23.387 1.00 26.92 545 GLY B N 1
ATOM 10225 C CA . GLY B 1 545 ? -48.785 -2.059 24.757 1.00 25.78 545 GLY B CA 1
ATOM 10226 C C . GLY B 1 545 ? -47.718 -3.121 24.875 1.00 25.86 545 GLY B C 1
ATOM 10227 O O . GLY B 1 545 ? -47.573 -3.977 24.003 1.00 24.86 545 GLY B O 1
ATOM 10228 N N . VAL B 1 546 ? -46.985 -3.079 25.983 1.00 22.83 546 VAL B N 1
ATOM 10229 C CA . VAL B 1 546 ? -45.950 -4.060 26.320 1.00 21.82 546 VAL B CA 1
ATOM 10230 C C . VAL B 1 546 ? -46.227 -4.476 27.755 1.00 25.59 546 VAL B C 1
ATOM 10231 O O . VAL B 1 546 ? -46.377 -3.606 28.615 1.00 25.16 546 VAL B O 1
ATOM 10235 N N . LYS B 1 547 ? -46.248 -5.798 28.021 1.00 22.78 547 LYS B N 1
ATOM 10236 C CA . LYS B 1 547 ? -46.463 -6.312 29.377 1.00 23.32 547 LYS B CA 1
ATOM 10237 C C . LYS B 1 547 ? -45.101 -6.368 30.043 1.00 26.21 547 LYS B C 1
ATOM 10238 O O . LYS B 1 547 ? -44.428 -7.407 30.031 1.00 25.57 547 LYS B O 1
ATOM 10244 N N . HIS B 1 548 ? -44.648 -5.198 30.526 1.00 22.38 548 HIS B N 1
ATOM 10245 C CA . HIS B 1 548 ? -43.362 -5.092 31.187 1.00 21.33 548 HIS B CA 1
ATOM 10246 C C . HIS B 1 548 ? -43.392 -5.821 32.550 1.00 25.22 548 HIS B C 1
ATOM 10247 O O . HIS B 1 548 ? -44.478 -6.023 33.113 1.00 23.43 548 HIS B O 1
ATOM 10254 N N . TYR B 1 549 ? -42.211 -6.168 33.107 1.00 24.44 549 TYR B N 1
ATOM 10255 C CA . TYR B 1 549 ? -42.153 -6.833 34.411 1.00 25.27 549 TYR B CA 1
ATOM 10256 C C . TYR B 1 549 ? -42.874 -5.970 35.480 1.00 27.10 549 TYR B C 1
ATOM 10257 O O . TYR B 1 549 ? -43.509 -6.521 36.353 1.00 27.48 549 TYR B O 1
ATOM 10266 N N . ALA B 1 550 ? -42.772 -4.629 35.377 1.00 23.62 550 ALA B N 1
ATOM 10267 C CA . ALA B 1 550 ? -43.331 -3.660 36.323 1.00 24.77 550 ALA B CA 1
ATOM 10268 C C . ALA B 1 550 ? -44.769 -3.216 35.995 1.00 31.09 550 ALA B C 1
ATOM 10269 O O . ALA B 1 550 ? -45.338 -2.370 36.694 1.00 30.87 550 ALA B O 1
ATOM 10271 N N . GLY B 1 551 ? -45.343 -3.820 34.959 1.00 28.11 551 GLY B N 1
ATOM 10272 C CA . GLY B 1 551 ? -46.724 -3.579 34.551 1.00 28.44 551 GLY B CA 1
ATOM 10273 C C . GLY B 1 551 ? -46.882 -3.288 33.070 1.00 28.90 551 GLY B C 1
ATOM 10274 O O . GLY B 1 551 ? -45.910 -2.991 32.362 1.00 25.88 551 GLY B O 1
ATOM 10275 N N . GLU B 1 552 ? -48.128 -3.345 32.605 1.00 25.46 552 GLU B N 1
ATOM 10276 C CA . GLU B 1 552 ? -48.417 -3.085 31.208 1.00 24.60 552 GLU B CA 1
ATOM 10277 C C . GLU B 1 552 ? -48.296 -1.574 30.964 1.00 27.33 552 GLU B C 1
ATOM 10278 O O . GLU B 1 552 ? -48.851 -0.774 31.725 1.00 27.17 552 GLU B O 1
ATOM 10284 N N . VAL B 1 553 ? -47.595 -1.196 29.897 1.00 23.48 553 VAL B N 1
ATOM 10285 C CA . VAL B 1 553 ? -47.437 0.203 29.523 1.00 21.81 553 VAL B CA 1
ATOM 10286 C C . VAL B 1 553 ? -47.962 0.341 28.074 1.00 25.90 553 VAL B C 1
ATOM 10287 O O . VAL B 1 553 ? -47.576 -0.451 27.202 1.00 24.29 553 VAL B O 1
ATOM 10291 N N . GLN B 1 554 ? -48.798 1.350 27.835 1.00 21.73 554 GLN B N 1
ATOM 10292 C CA . GLN B 1 554 ? -49.300 1.674 26.497 1.00 21.04 554 GLN B CA 1
ATOM 10293 C C . GLN B 1 554 ? -48.471 2.846 25.985 1.00 23.92 554 GLN B C 1
ATOM 10294 O O . GLN B 1 554 ? -48.300 3.838 26.708 1.00 24.91 554 GLN B O 1
ATOM 10300 N N . TYR B 1 555 ? -47.975 2.718 24.753 1.00 20.52 555 TYR B N 1
ATOM 10301 C CA . TYR B 1 555 ? -47.143 3.692 24.054 1.00 20.23 555 TYR B CA 1
ATOM 10302 C C . TYR B 1 555 ? -47.870 4.295 22.881 1.00 26.12 555 TYR B C 1
ATOM 10303 O O . TYR B 1 555 ? -48.351 3.566 22.021 1.00 25.59 555 TYR B O 1
ATOM 10312 N N . ASP B 1 556 ? -47.874 5.618 22.805 1.00 22.15 556 ASP B N 1
ATOM 10313 C CA . ASP B 1 556 ? -48.423 6.336 21.666 1.00 21.75 556 ASP B CA 1
ATOM 10314 C C . ASP B 1 556 ? -47.323 6.322 20.589 1.00 23.91 556 ASP B C 1
ATOM 10315 O O . ASP B 1 556 ? -46.190 6.719 20.855 1.00 24.66 556 ASP B O 1
ATOM 10320 N N . VAL B 1 557 ? -47.640 5.814 19.390 1.00 21.76 557 VAL B N 1
ATOM 10321 C CA . VAL B 1 557 ? -46.645 5.715 18.305 1.00 23.01 557 VAL B CA 1
ATOM 10322 C C . VAL B 1 557 ? -46.261 7.054 17.710 1.00 27.19 557 VAL B C 1
ATOM 10323 O O . VAL B 1 557 ? -45.294 7.116 16.940 1.00 25.36 557 VAL B O 1
ATOM 10327 N N . ARG B 1 558 ? -47.078 8.089 17.948 1.00 25.63 558 ARG B N 1
ATOM 10328 C CA . ARG B 1 558 ? -46.848 9.361 17.268 1.00 26.60 558 ARG B CA 1
ATOM 10329 C C . ARG B 1 558 ? -45.563 9.990 17.696 1.00 28.97 558 ARG B C 1
ATOM 10330 O O . ARG B 1 558 ? -45.328 10.231 18.860 1.00 29.99 558 ARG B O 1
ATOM 10338 N N . GLY B 1 559 ? -44.695 10.142 16.709 1.00 26.92 559 GLY B N 1
ATOM 10339 C CA . GLY B 1 559 ? -43.365 10.722 16.831 1.00 25.02 559 GLY B CA 1
ATOM 10340 C C . GLY B 1 559 ? -42.266 9.698 16.840 1.00 27.32 559 GLY B C 1
ATOM 10341 O O . GLY B 1 559 ? -41.101 10.083 16.829 1.00 26.21 559 GLY B O 1
ATOM 10342 N N . ILE B 1 560 ? -42.601 8.374 16.886 1.00 22.18 560 ILE B N 1
ATOM 10343 C CA . ILE B 1 560 ? -41.532 7.345 16.994 1.00 20.84 560 ILE B CA 1
ATOM 10344 C C . ILE B 1 560 ? -40.560 7.379 15.831 1.00 23.49 560 ILE B C 1
ATOM 10345 O O . ILE B 1 560 ? -39.360 7.297 16.060 1.00 23.64 560 ILE B O 1
ATOM 10350 N N . LEU B 1 561 ? -41.061 7.412 14.585 1.00 21.53 561 LEU B N 1
ATOM 10351 C CA . LEU B 1 561 ? -40.123 7.348 13.458 1.00 22.59 561 LEU B CA 1
ATOM 10352 C C . LEU B 1 561 ? -39.165 8.532 13.416 1.00 26.47 561 LEU B C 1
ATOM 10353 O O . LEU B 1 561 ? -37.971 8.318 13.288 1.00 24.39 561 LEU B O 1
ATOM 10358 N N . GLU B 1 562 ? -39.687 9.750 13.587 1.00 24.61 562 GLU B N 1
ATOM 10359 C CA . GLU B 1 562 ? -38.897 10.992 13.589 1.00 24.57 562 GLU B CA 1
ATOM 10360 C C . GLU B 1 562 ? -37.871 10.939 14.736 1.00 26.36 562 GLU B C 1
ATOM 10361 O O . GLU B 1 562 ? -36.686 11.221 14.536 1.00 24.85 562 GLU B O 1
ATOM 10367 N N . LYS B 1 563 ? -38.311 10.504 15.925 1.00 22.69 563 LYS B N 1
ATOM 10368 C CA . LYS B 1 563 ? -37.388 10.394 17.074 1.00 21.50 563 LYS B CA 1
ATOM 10369 C C . LYS B 1 563 ? -36.312 9.343 16.869 1.00 26.02 563 LYS B C 1
ATOM 10370 O O . LYS B 1 563 ? -35.155 9.577 17.241 1.00 24.99 563 LYS B O 1
ATOM 10376 N N . ASN B 1 564 ? -36.668 8.202 16.262 1.00 21.43 564 ASN B N 1
ATOM 10377 C CA . ASN B 1 564 ? -35.720 7.115 16.016 1.00 22.26 564 ASN B CA 1
ATOM 10378 C C . ASN B 1 564 ? -34.708 7.465 14.926 1.00 24.70 564 ASN B C 1
ATOM 10379 O O . ASN B 1 564 ? -33.534 7.123 15.054 1.00 24.56 564 ASN B O 1
ATOM 10384 N N . ARG B 1 565 ? -35.161 8.145 13.874 1.00 23.56 565 ARG B N 1
ATOM 10385 C CA . ARG B 1 565 ? -34.298 8.562 12.756 1.00 23.45 565 ARG B CA 1
ATOM 10386 C C . ARG B 1 565 ? -33.263 9.557 13.256 1.00 27.56 565 ARG B C 1
ATOM 10387 O O . ARG B 1 565 ? -32.087 9.464 12.886 1.00 27.83 565 ARG B O 1
ATOM 10395 N N . ASP B 1 566 ? -33.708 10.498 14.102 1.00 23.55 566 ASP B N 1
ATOM 10396 C CA . ASP B 1 566 ? -32.898 11.551 14.728 1.00 25.61 566 ASP B CA 1
ATOM 10397 C C . ASP B 1 566 ? -31.982 12.230 13.666 1.00 30.39 566 ASP B C 1
ATOM 10398 O O . ASP B 1 566 ? -30.762 12.306 13.825 1.00 30.88 566 ASP B O 1
ATOM 10403 N N A THR B 1 567 ? -32.557 12.617 12.535 0.50 26.41 567 THR B N 1
ATOM 10404 N N B THR B 1 567 ? -32.626 12.725 12.603 0.50 27.35 567 THR B N 1
ATOM 10405 C CA A THR B 1 567 ? -31.732 13.216 11.487 0.50 25.52 567 THR B CA 1
ATOM 10406 C CA B THR B 1 567 ? -32.009 13.375 11.449 0.50 27.10 567 THR B CA 1
ATOM 10407 C C A THR B 1 567 ? -31.391 14.659 11.846 0.50 28.54 567 THR B C 1
ATOM 10408 C C B THR B 1 567 ? -31.475 14.766 11.824 0.50 29.17 567 THR B C 1
ATOM 10409 O O A THR B 1 567 ? -32.093 15.313 12.621 0.50 27.35 567 THR B O 1
ATOM 10410 O O B THR B 1 567 ? -32.136 15.503 12.564 0.50 27.73 567 THR B O 1
ATOM 10417 N N . PHE B 1 568 ? -30.302 15.142 11.279 1.00 25.78 568 PHE B N 1
ATOM 10418 C CA . PHE B 1 568 ? -29.801 16.494 11.509 1.00 24.18 568 PHE B CA 1
ATOM 10419 C C . PHE B 1 568 ? -29.332 16.958 10.145 1.00 23.88 568 PHE B C 1
ATOM 10420 O O . PHE B 1 568 ? -28.507 16.288 9.535 1.00 22.28 568 PHE B O 1
ATOM 10428 N N . ARG B 1 569 ? -29.964 18.012 9.618 1.00 20.66 569 ARG B N 1
ATOM 10429 C CA . ARG B 1 569 ? -29.650 18.478 8.257 1.00 20.10 569 ARG B CA 1
ATOM 10430 C C . ARG B 1 569 ? -28.210 18.929 8.122 1.00 23.37 569 ARG B C 1
ATOM 10431 O O . ARG B 1 569 ? -27.696 19.651 8.990 1.00 20.76 569 ARG B O 1
ATOM 10439 N N . ASP B 1 570 ? -27.562 18.527 7.009 1.00 21.58 570 ASP B N 1
ATOM 10440 C CA . ASP B 1 570 ? -26.210 18.991 6.700 1.00 22.15 570 ASP B CA 1
ATOM 10441 C C . ASP B 1 570 ? -26.173 20.503 6.535 1.00 23.27 570 ASP B C 1
ATOM 10442 O O . ASP B 1 570 ? -25.164 21.125 6.860 1.00 23.10 570 ASP B O 1
ATOM 10447 N N . ASP B 1 571 ? -27.292 21.122 6.104 1.00 22.47 571 ASP B N 1
ATOM 10448 C CA . ASP B 1 571 ? -27.336 22.595 6.037 1.00 22.44 571 ASP B CA 1
ATOM 10449 C C . ASP B 1 571 ? -27.124 23.223 7.415 1.00 25.96 571 ASP B C 1
ATOM 10450 O O . ASP B 1 571 ? -26.493 24.282 7.528 1.00 25.29 571 ASP B O 1
ATOM 10455 N N . LEU B 1 572 ? -27.640 22.574 8.468 1.00 21.92 572 LEU B N 1
ATOM 10456 C CA . LEU B 1 572 ? -27.462 23.088 9.829 1.00 21.57 572 LEU B CA 1
ATOM 10457 C C . LEU B 1 572 ? -26.067 22.805 10.364 1.00 21.63 572 LEU B C 1
ATOM 10458 O O . LEU B 1 572 ? -25.535 23.612 11.115 1.00 20.98 572 LEU B O 1
ATOM 10463 N N . LEU B 1 573 ? -25.509 21.659 10.014 1.00 18.72 573 LEU B N 1
ATOM 10464 C CA . LEU B 1 573 ? -24.143 21.302 10.425 1.00 18.60 573 LEU B CA 1
ATOM 10465 C C . LEU B 1 573 ? -23.161 22.315 9.772 1.00 22.71 573 LEU B C 1
ATOM 10466 O O . LEU B 1 573 ? -22.259 22.825 10.458 1.00 22.86 573 LEU B O 1
ATOM 10471 N N . ASN B 1 574 ? -23.341 22.591 8.465 1.00 19.96 574 ASN B N 1
ATOM 10472 C CA . ASN B 1 574 ? -22.531 23.571 7.734 1.00 22.48 574 ASN B CA 1
ATOM 10473 C C . ASN B 1 574 ? -22.672 24.956 8.377 1.00 25.00 574 ASN B C 1
ATOM 10474 O O . ASN B 1 574 ? -21.669 25.618 8.622 1.00 24.60 574 ASN B O 1
ATOM 10479 N N . LEU B 1 575 ? -23.900 25.340 8.740 1.00 21.49 575 LEU B N 1
ATOM 10480 C CA . LEU B 1 575 ? -24.157 26.616 9.412 1.00 22.56 575 LEU B CA 1
ATOM 10481 C C . LEU B 1 575 ? -23.381 26.705 10.740 1.00 24.95 575 LEU B C 1
ATOM 10482 O O . LEU B 1 575 ? -22.698 27.704 10.982 1.00 22.77 575 LEU B O 1
ATOM 10487 N N . LEU B 1 576 ? -23.477 25.665 11.595 1.00 22.17 576 LEU B N 1
ATOM 10488 C CA . LEU B 1 576 ? -22.772 25.676 12.891 1.00 21.88 576 LEU B CA 1
ATOM 10489 C C . LEU B 1 576 ? -21.267 25.818 12.741 1.00 24.35 576 LEU B C 1
ATOM 10490 O O . LEU B 1 576 ? -20.623 26.474 13.560 1.00 23.02 576 LEU B O 1
ATOM 10495 N N . ARG B 1 577 ? -20.711 25.228 11.680 1.00 22.29 577 ARG B N 1
ATOM 10496 C CA . ARG B 1 577 ? -19.282 25.306 11.409 1.00 22.64 577 ARG B CA 1
ATOM 10497 C C . ARG B 1 577 ? -18.844 26.721 11.013 1.00 25.90 577 ARG B C 1
ATOM 10498 O O . ARG B 1 577 ? -17.652 27.006 11.027 1.00 25.87 577 ARG B O 1
ATOM 10506 N N . GLU B 1 578 ? -19.799 27.607 10.702 1.00 22.71 578 GLU B N 1
ATOM 10507 C CA . GLU B 1 578 ? -19.522 29.019 10.391 1.00 22.97 578 GLU B CA 1
ATOM 10508 C C . GLU B 1 578 ? -19.416 29.859 11.667 1.00 28.47 578 GLU B C 1
ATOM 10509 O O . GLU B 1 578 ? -19.039 31.031 11.585 1.00 26.49 578 GLU B O 1
ATOM 10515 N N . SER B 1 579 ? -19.748 29.283 12.841 1.00 25.60 579 SER B N 1
ATOM 10516 C CA . SER B 1 579 ? -19.732 30.067 14.079 1.00 25.71 579 SER B CA 1
ATOM 10517 C C . SER B 1 579 ? -18.414 30.767 14.354 1.00 29.51 579 SER B C 1
ATOM 10518 O O . SER B 1 579 ? -17.352 30.134 14.258 1.00 26.70 579 SER B O 1
ATOM 10521 N N A ARG B 1 580 ? -18.469 32.068 14.713 0.50 27.69 580 ARG B N 1
ATOM 10522 N N B ARG B 1 580 ? -18.497 32.061 14.728 0.50 28.39 580 ARG B N 1
ATOM 10523 C CA A ARG B 1 580 ? -17.257 32.818 15.057 0.50 28.89 580 ARG B CA 1
ATOM 10524 C CA B ARG B 1 580 ? -17.356 32.901 15.089 0.50 29.99 580 ARG B CA 1
ATOM 10525 C C A ARG B 1 580 ? -16.805 32.468 16.494 0.50 34.30 580 ARG B C 1
ATOM 10526 C C B ARG B 1 580 ? -16.906 32.596 16.536 0.50 34.70 580 ARG B C 1
ATOM 10527 O O A ARG B 1 580 ? -15.722 32.871 16.924 0.50 33.56 580 ARG B O 1
ATOM 10528 O O B ARG B 1 580 ? -15.909 33.140 17.010 0.50 33.72 580 ARG B O 1
ATOM 10543 N N . PHE B 1 581 ? -17.647 31.718 17.221 1.00 31.50 581 PHE B N 1
ATOM 10544 C CA . PHE B 1 581 ? -17.367 31.308 18.595 1.00 31.81 581 PHE B CA 1
ATOM 10545 C C . PHE B 1 581 ? -16.752 29.946 18.605 1.00 32.49 581 PHE B C 1
ATOM 10546 O O . PHE B 1 581 ? -17.402 28.948 18.263 1.00 30.61 581 PHE B O 1
ATOM 10554 N N . ASP B 1 582 ? -15.463 29.921 18.958 1.00 29.56 582 ASP B N 1
ATOM 10555 C CA . ASP B 1 582 ? -14.649 28.719 18.996 1.00 29.17 582 ASP B CA 1
ATOM 10556 C C . ASP B 1 582 ? -15.293 27.593 19.766 1.00 28.93 582 ASP B C 1
ATOM 10557 O O . ASP B 1 582 ? -15.206 26.448 19.319 1.00 26.70 582 ASP B O 1
ATOM 10562 N N . PHE B 1 583 ? -15.961 27.906 20.904 1.00 25.19 583 PHE B N 1
ATOM 10563 C CA . PHE B 1 583 ? -16.627 26.874 21.699 1.00 25.43 583 PHE B CA 1
ATOM 10564 C C . PHE B 1 583 ? -17.637 26.108 20.837 1.00 26.70 583 PHE B C 1
ATOM 10565 O O . PHE B 1 583 ? -17.639 24.883 20.867 1.00 26.52 583 PHE B O 1
ATOM 10573 N N . ILE B 1 584 ? -18.481 26.829 20.059 1.00 24.83 584 ILE B N 1
ATOM 10574 C CA . ILE B 1 584 ? -19.504 26.201 19.213 1.00 23.76 584 ILE B CA 1
ATOM 10575 C C . ILE B 1 584 ? -18.838 25.457 18.048 1.00 25.07 584 ILE B C 1
ATOM 10576 O O . ILE B 1 584 ? -19.211 24.333 17.727 1.00 24.19 584 ILE B O 1
ATOM 10581 N N . TYR B 1 585 ? -17.861 26.108 17.405 1.00 23.08 585 TYR B N 1
ATOM 10582 C CA . TYR B 1 585 ? -17.166 25.463 16.285 1.00 22.92 585 TYR B CA 1
ATOM 10583 C C . TYR B 1 585 ? -16.558 24.125 16.760 1.00 25.66 585 TYR B C 1
ATOM 10584 O O . TYR B 1 585 ? -16.690 23.107 16.064 1.00 26.02 5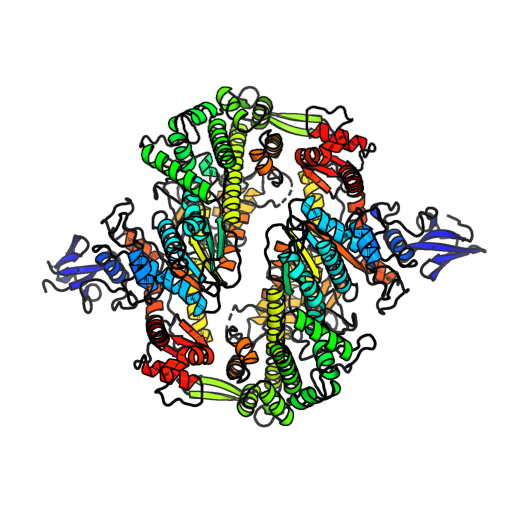85 TYR B O 1
ATOM 10593 N N . ASP B 1 586 ? -15.856 24.146 17.905 1.00 24.16 586 ASP B N 1
ATOM 10594 C CA . ASP B 1 586 ? -15.211 22.955 18.475 1.00 25.86 586 ASP B CA 1
ATOM 10595 C C . ASP B 1 586 ? -16.185 21.806 18.702 1.00 30.08 586 ASP B C 1
ATOM 10596 O O . ASP B 1 586 ? -15.824 20.652 18.476 1.00 30.04 586 ASP B O 1
ATOM 10601 N N . LEU B 1 587 ? -17.418 22.112 19.093 1.00 25.25 587 LEU B N 1
ATOM 10602 C CA . LEU B 1 587 ? -18.442 21.094 19.305 1.00 25.09 587 LEU B CA 1
ATOM 10603 C C . LEU B 1 587 ? -18.836 20.381 18.011 1.00 28.35 587 LEU B C 1
ATOM 10604 O O . LEU B 1 587 ? -19.097 19.189 18.045 1.00 29.26 587 LEU B O 1
ATOM 10609 N N . PHE B 1 588 ? -18.833 21.093 16.867 1.00 22.60 588 PHE B N 1
ATOM 10610 C CA . PHE B 1 588 ? -19.309 20.511 15.614 1.00 20.67 588 PHE B CA 1
ATOM 10611 C C . PHE B 1 588 ? -18.217 20.222 14.584 1.00 26.48 588 PHE B C 1
ATOM 10612 O O . PHE B 1 588 ? -18.507 19.659 13.523 1.00 24.08 588 PHE B O 1
ATOM 10620 N N . GLU B 1 589 ? -16.967 20.566 14.919 1.00 23.95 589 GLU B N 1
ATOM 10621 C CA . GLU B 1 589 ? -15.783 20.415 14.083 1.00 26.32 589 GLU B CA 1
ATOM 10622 C C . GLU B 1 589 ? -15.721 19.071 13.311 1.00 30.82 589 GLU B C 1
ATOM 10623 O O . GLU B 1 589 ? -15.502 19.075 12.102 1.00 29.97 589 GLU B O 1
ATOM 10629 N N . HIS B 1 590 ? -15.864 17.953 14.017 1.00 31.14 590 HIS B N 1
ATOM 10630 C CA . HIS B 1 590 ? -15.686 16.614 13.428 1.00 33.78 590 HIS B CA 1
ATOM 10631 C C . HIS B 1 590 ? -16.922 15.698 13.479 1.00 35.83 590 HIS B C 1
ATOM 10632 O O . HIS B 1 590 ? -16.814 14.502 13.180 1.00 36.06 590 HIS B O 1
ATOM 10639 N N . VAL B 1 591 ? -18.079 16.247 13.852 1.00 30.37 591 VAL B N 1
ATOM 10640 C CA . VAL B 1 591 ? -19.341 15.519 13.977 1.00 30.49 591 VAL B CA 1
ATOM 10641 C C . VAL B 1 591 ? -19.687 14.853 12.637 1.00 32.61 591 VAL B C 1
ATOM 10642 O O . VAL B 1 591 ? -19.509 15.472 11.578 1.00 30.16 591 VAL B O 1
ATOM 10646 N N . SER B 1 592 ? -20.154 13.589 12.685 1.00 28.77 592 SER B N 1
ATOM 10647 C CA . SER B 1 592 ? -20.517 12.878 11.450 1.00 29.88 592 SER B CA 1
ATOM 10648 C C . SER B 1 592 ? -21.856 13.382 10.932 1.00 30.47 592 SER B C 1
ATOM 10649 O O . SER B 1 592 ? -22.732 13.728 11.720 1.00 27.81 592 SER B O 1
ATOM 10652 N N . SER B 1 593 ? -22.035 13.358 9.606 1.00 28.44 593 SER B N 1
ATOM 10653 C CA . SER B 1 593 ? -23.311 13.746 8.984 1.00 29.52 593 SER B CA 1
ATOM 10654 C C . SER B 1 593 ? -24.436 12.785 9.379 1.00 34.51 593 SER B C 1
ATOM 10655 O O . SER B 1 593 ? -24.201 11.579 9.437 1.00 36.25 593 SER B O 1
ATOM 10658 N N . ARG B 1 594 ? -25.634 13.345 9.697 1.00 30.18 594 ARG B N 1
ATOM 10659 C CA . ARG B 1 594 ? -26.892 12.658 10.042 1.00 30.56 594 ARG B CA 1
ATOM 10660 C C . ARG B 1 594 ? -28.033 13.120 9.121 1.00 31.45 594 ARG B C 1
ATOM 10661 O O . ARG B 1 594 ? -29.191 13.102 9.529 1.00 30.14 594 ARG B O 1
ATOM 10669 N N . ASN B 1 595 ? -27.725 13.529 7.884 1.00 28.70 595 ASN B N 1
ATOM 10670 C CA . ASN B 1 595 ? -28.752 14.008 6.950 1.00 28.53 595 ASN B CA 1
ATOM 10671 C C . ASN B 1 595 ? -29.727 12.883 6.568 1.00 33.00 595 ASN B C 1
ATOM 10672 O O . ASN B 1 595 ? -29.318 11.731 6.580 1.00 31.83 595 ASN B O 1
ATOM 10677 N N . ASN B 1 596 ? -30.998 13.213 6.216 1.00 34.47 596 ASN B N 1
ATOM 10678 C CA . ASN B 1 596 ? -31.989 12.225 5.718 1.00 38.46 596 ASN B CA 1
ATOM 10679 C C . ASN B 1 596 ? -31.342 11.464 4.548 1.00 49.25 596 ASN B C 1
ATOM 10680 O O . ASN B 1 596 ? -30.715 12.091 3.687 1.00 47.65 596 ASN B O 1
ATOM 10685 N N . GLN B 1 597 ? -31.421 10.118 4.569 1.00 52.58 597 GLN B N 1
ATOM 10686 C CA . GLN B 1 597 ? -30.756 9.244 3.595 1.00 55.87 597 GLN B CA 1
ATOM 10687 C C . GLN B 1 597 ? -31.272 9.369 2.154 1.00 68.15 597 GLN B C 1
ATOM 10688 O O . GLN B 1 597 ? -30.525 9.871 1.313 1.00 69.30 597 GLN B O 1
ATOM 10690 N N . ASP B 1 598 ? -32.522 8.911 1.866 1.00 69.03 598 ASP B N 1
ATOM 10691 C CA . ASP B 1 598 ? -33.164 8.900 0.532 1.00 71.20 598 ASP B CA 1
ATOM 10692 C C . ASP B 1 598 ? -32.268 8.228 -0.550 1.00 77.73 598 ASP B C 1
ATOM 10693 O O . ASP B 1 598 ? -32.096 8.765 -1.651 1.00 78.03 598 ASP B O 1
ATOM 10698 N N . THR B 1 599 ? -31.706 7.038 -0.200 1.00 75.02 599 THR B N 1
ATOM 10699 C CA . THR B 1 599 ? -30.800 6.159 -0.970 1.00 104.23 599 THR B CA 1
ATOM 10700 C C . THR B 1 599 ? -29.463 6.846 -1.308 1.00 124.04 599 THR B C 1
ATOM 10701 O O . THR B 1 599 ? -29.416 7.901 -1.938 1.00 78.66 599 THR B O 1
ATOM 10705 N N . ARG B 1 607 ? -27.298 0.641 6.505 1.00 61.97 607 ARG B N 1
ATOM 10706 C CA . ARG B 1 607 ? -28.240 1.662 6.965 1.00 60.75 607 ARG B CA 1
ATOM 10707 C C . ARG B 1 607 ? -27.615 2.549 8.044 1.00 61.12 607 ARG B C 1
ATOM 10708 O O . ARG B 1 607 ? -26.696 2.116 8.743 1.00 61.64 607 ARG B O 1
ATOM 10710 N N . ARG B 1 608 ? -28.098 3.797 8.168 1.00 54.26 608 ARG B N 1
ATOM 10711 C CA . ARG B 1 608 ? -27.587 4.736 9.175 1.00 51.47 608 ARG B CA 1
ATOM 10712 C C . ARG B 1 608 ? -28.052 4.296 10.578 1.00 47.57 608 ARG B C 1
ATOM 10713 O O . ARG B 1 608 ? -29.193 3.836 10.710 1.00 43.97 608 ARG B O 1
ATOM 10715 N N . PRO B 1 609 ? -27.199 4.403 11.620 1.00 42.41 609 PRO B N 1
ATOM 10716 C CA . PRO B 1 609 ? -27.653 4.017 12.968 1.00 40.74 609 PRO B CA 1
ATOM 10717 C C . PRO B 1 609 ? -28.800 4.910 13.432 1.00 39.61 609 PRO B C 1
ATOM 10718 O O . PRO B 1 609 ? -28.873 6.086 13.079 1.00 38.77 609 PRO B O 1
ATOM 10722 N N . THR B 1 610 ? -29.729 4.321 14.154 1.00 31.80 610 THR B N 1
ATOM 10723 C CA . THR B 1 610 ? -30.885 5.057 14.672 1.00 28.99 610 THR B CA 1
ATOM 10724 C C . THR B 1 610 ? -30.691 5.151 16.173 1.00 30.50 610 THR B C 1
ATOM 10725 O O . THR B 1 610 ? -29.780 4.515 16.720 1.00 29.50 610 THR B O 1
ATOM 10729 N N . VAL B 1 611 ? -31.600 5.848 16.856 1.00 25.50 611 VAL B N 1
ATOM 10730 C CA . VAL B 1 611 ? -31.540 5.958 18.317 1.00 24.67 611 VAL B CA 1
ATOM 10731 C C . VAL B 1 611 ? -31.652 4.564 18.944 1.00 27.08 611 VAL B C 1
ATOM 10732 O O . VAL B 1 611 ? -30.885 4.250 19.852 1.00 24.64 611 VAL B O 1
ATOM 10736 N N . SER B 1 612 ? -32.597 3.740 18.449 1.00 25.59 612 SER B N 1
ATOM 10737 C CA . SER B 1 612 ? -32.866 2.380 18.929 1.00 26.70 612 SER B CA 1
ATOM 10738 C C . SER B 1 612 ? -31.666 1.449 18.738 1.00 30.45 612 SER B C 1
ATOM 10739 O O . SER B 1 612 ? -31.356 0.665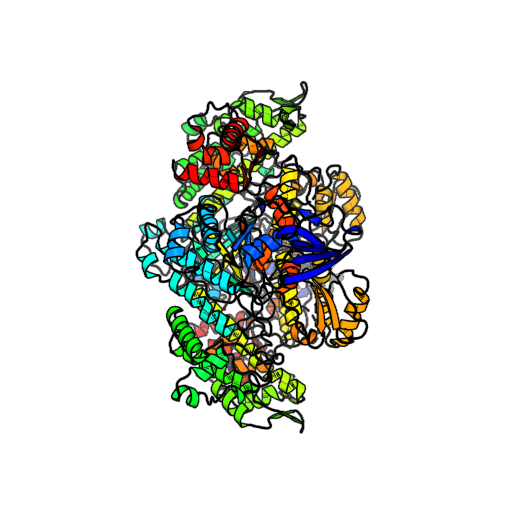 19.633 1.00 28.51 612 SER B O 1
ATOM 10742 N N . SER B 1 613 ? -31.030 1.482 17.553 1.00 29.33 613 SER B N 1
ATOM 10743 C CA . SER B 1 613 ? -29.899 0.590 17.265 1.00 30.00 613 SER B CA 1
ATOM 10744 C C . SER B 1 613 ? -28.673 0.955 18.120 1.00 32.26 613 SER B C 1
ATOM 10745 O O . SER B 1 613 ? -28.022 0.063 18.661 1.00 32.00 613 SER B O 1
ATOM 10748 N N . GLN B 1 614 ? -28.404 2.257 18.285 1.00 28.51 614 GLN B N 1
ATOM 10749 C CA . GLN B 1 614 ? -27.303 2.717 19.125 1.00 28.48 614 GLN B CA 1
ATOM 10750 C C . GLN B 1 614 ? -27.575 2.368 20.595 1.00 29.83 614 GLN B C 1
ATOM 10751 O O . GLN B 1 614 ? -26.662 1.956 21.300 1.00 29.62 614 GLN B O 1
ATOM 10757 N N . PHE B 1 615 ? -28.828 2.515 21.048 1.00 25.43 615 PHE B N 1
ATOM 10758 C CA . PHE B 1 615 ? -29.179 2.224 22.447 1.00 22.95 615 PHE B CA 1
ATOM 10759 C C . PHE B 1 615 ? -29.138 0.732 22.742 1.00 26.58 615 PHE B C 1
ATOM 10760 O O . PHE B 1 615 ? -28.595 0.338 23.766 1.00 26.37 615 PHE B O 1
ATOM 10768 N N . LYS B 1 616 ? -29.664 -0.115 21.842 1.00 25.41 616 LYS B N 1
ATOM 10769 C CA . LYS B 1 616 ? -29.605 -1.562 22.035 1.00 25.90 616 LYS B CA 1
ATOM 10770 C C . LYS B 1 616 ? -28.121 -1.985 22.173 1.00 29.95 616 LYS B C 1
ATOM 10771 O O . LYS B 1 616 ? -27.784 -2.736 23.096 1.00 28.39 616 LYS B O 1
ATOM 10777 N N . ASP B 1 617 ? -27.247 -1.462 21.296 1.00 28.44 617 ASP B N 1
ATOM 10778 C CA . ASP B 1 617 ? -25.806 -1.753 21.332 1.00 28.96 617 ASP B CA 1
ATOM 10779 C C . ASP B 1 617 ? -25.172 -1.287 22.654 1.00 31.47 617 ASP B C 1
ATOM 10780 O O . ASP B 1 617 ? -24.395 -2.041 23.229 1.00 30.08 617 ASP B O 1
ATOM 10785 N N . SER B 1 618 ? -25.487 -0.046 23.109 1.00 28.27 618 SER B N 1
ATOM 10786 C CA . SER B 1 618 ? -25.004 0.550 24.366 1.00 28.91 618 SER B CA 1
ATOM 10787 C C . SER B 1 618 ? -25.378 -0.309 25.562 1.00 31.70 618 SER B C 1
ATOM 10788 O O . SER B 1 618 ? -24.520 -0.526 26.415 1.00 29.65 618 SER B O 1
ATOM 10791 N N . LEU B 1 619 ? -26.641 -0.809 25.622 1.00 28.10 619 LEU B N 1
ATOM 10792 C CA . LEU B 1 619 ? -27.131 -1.685 26.702 1.00 27.73 619 LEU B CA 1
ATOM 10793 C C . LEU B 1 619 ? -26.453 -3.037 26.670 1.00 30.77 619 LEU B C 1
ATOM 10794 O O . LEU B 1 619 ? -26.142 -3.574 27.727 1.00 28.54 619 LEU B O 1
ATOM 10799 N N A HIS B 1 620 ? -26.249 -3.611 25.472 0.51 28.61 620 HIS B N 1
ATOM 10800 N N B HIS B 1 620 ? -26.252 -3.609 25.461 0.49 27.85 620 HIS B N 1
ATOM 10801 C CA A HIS B 1 620 ? -25.588 -4.911 25.353 0.51 29.52 620 HIS B CA 1
ATOM 10802 C CA B HIS B 1 620 ? -25.584 -4.906 25.304 0.49 28.42 620 HIS B CA 1
ATOM 10803 C C A HIS B 1 620 ? -24.117 -4.812 25.778 0.51 32.35 620 HIS B C 1
ATOM 10804 C C B HIS B 1 620 ? -24.139 -4.790 25.807 0.49 31.69 620 HIS B C 1
ATOM 10805 O O A HIS B 1 620 ? -23.642 -5.695 26.490 0.51 32.31 620 HIS B O 1
ATOM 10806 O O B HIS B 1 620 ? -23.693 -5.656 26.559 0.49 31.42 620 HIS B O 1
ATOM 10819 N N . SER B 1 621 ? -23.442 -3.698 25.437 1.00 29.56 621 SER B N 1
ATOM 10820 C CA . SER B 1 621 ? -22.039 -3.421 25.843 1.00 31.18 621 SER B CA 1
ATOM 10821 C C . SER B 1 621 ? -21.993 -3.225 27.387 1.00 32.58 621 SER B C 1
ATOM 10822 O O . SER B 1 621 ? -21.096 -3.750 28.063 1.00 30.90 621 SER B O 1
ATOM 10825 N N . LEU B 1 622 ? -22.992 -2.515 27.940 1.00 26.07 622 LEU B N 1
ATOM 10826 C CA . LEU B 1 622 ? -23.076 -2.309 29.396 1.00 26.29 622 LEU B CA 1
ATOM 10827 C C . LEU B 1 622 ? -23.277 -3.635 30.125 1.00 29.88 622 LEU B C 1
ATOM 10828 O O . LEU B 1 622 ? -22.524 -3.934 31.063 1.00 27.79 622 LEU B O 1
ATOM 10833 N N . MET B 1 623 ? -24.256 -4.461 29.673 1.00 27.17 623 MET B N 1
ATOM 10834 C CA . MET B 1 623 ? -24.535 -5.755 30.295 1.00 28.28 623 MET B CA 1
ATOM 10835 C C . MET B 1 623 ? -23.294 -6.654 30.230 1.00 31.63 623 MET B C 1
ATOM 10836 O O . MET B 1 623 ? -23.057 -7.397 31.169 1.00 30.35 623 MET B O 1
ATOM 10841 N N . ALA B 1 624 ? -22.507 -6.571 29.136 1.00 29.12 624 ALA B N 1
ATOM 10842 C CA . ALA B 1 624 ? -21.271 -7.357 28.995 1.00 30.13 624 ALA B CA 1
ATOM 10843 C C . ALA B 1 624 ? -20.239 -6.918 30.048 1.00 34.34 624 ALA B C 1
ATOM 10844 O O . ALA B 1 624 ? -19.585 -7.774 30.640 1.00 34.96 624 ALA B O 1
ATOM 10846 N N . THR B 1 625 ? -20.119 -5.604 30.307 1.00 31.90 625 THR B N 1
ATOM 10847 C CA . THR B 1 625 ? -19.235 -5.044 31.342 1.00 32.26 625 THR B CA 1
ATOM 10848 C C . THR B 1 625 ? -19.683 -5.581 32.705 1.00 35.15 625 THR B C 1
ATOM 10849 O O . THR B 1 625 ? -18.860 -6.090 33.467 1.00 35.64 625 THR B O 1
ATOM 10853 N N . LEU B 1 626 ? -20.997 -5.519 32.989 1.00 30.35 626 LEU B N 1
ATOM 10854 C CA . LEU B 1 626 ? -21.552 -5.976 34.264 1.00 28.88 626 LEU B CA 1
ATOM 10855 C C . LEU B 1 626 ? -21.369 -7.473 34.497 1.00 35.07 626 LEU B C 1
ATOM 10856 O O . LEU B 1 626 ? -21.164 -7.877 35.637 1.00 34.41 626 LEU B O 1
ATOM 10861 N N A SER B 1 627 ? -21.443 -8.283 33.420 0.38 32.88 627 SER B N 1
ATOM 10862 N N B SER B 1 627 ? -21.446 -8.278 33.422 0.61 32.66 627 SER B N 1
ATOM 10863 C CA A SER B 1 627 ? -21.300 -9.745 33.451 0.38 33.78 627 SER B CA 1
ATOM 10864 C CA B SER B 1 627 ? -21.301 -9.739 33.444 0.61 33.50 627 SER B CA 1
ATOM 10865 C C A SER B 1 627 ? -19.922 -10.214 33.934 0.38 37.08 627 SER B C 1
ATOM 10866 C C B SER B 1 627 ? -19.923 -10.213 33.921 0.61 36.89 627 SER B C 1
ATOM 10867 O O A SER B 1 627 ? -19.818 -11.308 34.492 0.38 37.15 627 SER B O 1
ATOM 10868 O O B SER B 1 627 ? -19.822 -11.315 34.464 0.61 37.00 627 SER B O 1
ATOM 10873 N N . SER B 1 628 ? -18.877 -9.395 33.717 1.00 32.91 628 SER B N 1
ATOM 10874 C CA . SER B 1 628 ? -17.501 -9.723 34.127 1.00 33.84 628 SER B CA 1
ATOM 10875 C C . SER B 1 628 ? -17.203 -9.273 35.563 1.00 37.35 628 SER B C 1
ATOM 10876 O O . SER B 1 628 ? -16.137 -9.574 36.080 1.00 37.94 628 SER B O 1
ATOM 10879 N N . SER B 1 629 ? -18.153 -8.549 36.205 1.00 30.20 629 SER B N 1
ATOM 10880 C CA . SER B 1 629 ? -17.997 -8.068 37.581 1.00 28.45 629 SER B CA 1
ATOM 10881 C C . SER B 1 629 ? -18.882 -8.842 38.523 1.00 29.79 629 SER B C 1
ATOM 10882 O O . SER B 1 629 ? -19.888 -9.396 38.097 1.00 30.09 629 SER B O 1
ATOM 10885 N N . ASN B 1 630 ? -18.546 -8.845 39.820 1.00 25.33 630 ASN B N 1
ATOM 10886 C CA . ASN B 1 630 ? -19.387 -9.467 40.827 1.00 24.43 630 ASN B CA 1
ATOM 10887 C C . ASN B 1 630 ? -20.473 -8.425 41.243 1.00 28.46 630 ASN B C 1
ATOM 10888 O O . ASN B 1 630 ? -20.114 -7.336 41.675 1.00 26.97 630 ASN B O 1
ATOM 10893 N N . PRO B 1 631 ? -21.789 -8.717 41.101 1.00 25.99 631 PRO B N 1
ATOM 10894 C CA . PRO B 1 631 ? -22.805 -7.695 41.415 1.00 24.29 631 PRO B CA 1
ATOM 10895 C C . PRO B 1 631 ? -23.373 -7.677 42.835 1.00 28.78 631 PRO B C 1
ATOM 10896 O O . PRO B 1 631 ? -23.533 -8.721 43.470 1.00 28.74 631 PRO B O 1
ATOM 10900 N N . PHE B 1 632 ? -23.723 -6.472 43.302 1.00 24.91 632 PHE B N 1
ATOM 10901 C CA . PHE B 1 632 ? -24.478 -6.215 44.542 1.00 24.17 632 PHE B CA 1
ATOM 10902 C C . PHE B 1 632 ? -25.769 -5.556 44.080 1.00 28.13 632 PHE B C 1
ATOM 10903 O O . PHE B 1 632 ? -25.731 -4.749 43.160 1.00 27.88 632 PHE B O 1
ATOM 10911 N N . PHE B 1 633 ? -26.905 -5.976 44.637 1.00 24.48 633 PHE B N 1
ATOM 10912 C CA . PHE B 1 633 ? -28.204 -5.455 44.211 1.00 25.56 633 PHE B CA 1
ATOM 10913 C C . PHE B 1 633 ? -28.862 -4.677 45.324 1.00 27.18 633 PHE B C 1
ATOM 10914 O O . PHE B 1 633 ? -28.984 -5.160 46.461 1.00 26.77 633 PHE B O 1
ATOM 10922 N N . VAL B 1 634 ? -29.298 -3.468 44.985 1.00 23.74 634 VAL B N 1
ATOM 10923 C CA . VAL B 1 634 ? -30.053 -2.599 45.882 1.00 22.31 634 VAL B CA 1
ATOM 10924 C C . VAL B 1 634 ? -31.419 -2.434 45.210 1.00 26.08 634 VAL B C 1
ATOM 10925 O O . VAL B 1 634 ? -31.485 -2.069 44.032 1.00 25.29 634 VAL B O 1
ATOM 10929 N N A ARG B 1 635 ? -32.494 -2.767 45.948 0.50 22.76 635 ARG B N 1
ATOM 10930 N N B ARG B 1 635 ? -32.502 -2.705 45.940 0.50 24.22 635 ARG B N 1
ATOM 10931 C CA A ARG B 1 635 ? -33.876 -2.696 45.481 0.50 21.68 635 ARG B CA 1
ATOM 10932 C CA B ARG B 1 635 ? -33.833 -2.615 45.352 0.50 23.82 635 ARG B CA 1
ATOM 10933 C C A ARG B 1 635 ? -34.578 -1.515 46.159 0.50 24.86 635 ARG B C 1
ATOM 10934 C C B ARG B 1 635 ? -34.652 -1.563 46.074 0.50 26.18 635 ARG B C 1
ATOM 10935 O O A ARG B 1 635 ? -34.911 -1.608 47.339 0.50 24.37 635 ARG B O 1
ATOM 10936 O O B ARG B 1 635 ? -35.097 -1.768 47.203 0.50 26.07 635 ARG B O 1
ATOM 10951 N N . CYS B 1 636 ? -34.767 -0.385 45.432 1.00 21.82 636 CYS B N 1
ATOM 10952 C CA . CYS B 1 636 ? -35.447 0.794 45.977 1.00 21.34 636 CYS B CA 1
ATOM 10953 C C . CYS B 1 636 ? -36.929 0.659 45.775 1.00 24.96 636 CYS B C 1
ATOM 10954 O O . CYS B 1 636 ? -37.375 0.267 44.692 1.00 23.87 636 CYS B O 1
ATOM 10957 N N A ILE B 1 637 ? -37.684 1.012 46.821 0.47 22.30 637 ILE B N 1
ATOM 10958 N N B ILE B 1 637 ? -37.695 0.994 46.817 0.53 21.99 637 ILE B N 1
ATOM 10959 C CA A ILE B 1 637 ? -39.137 0.884 46.918 0.47 22.36 637 ILE B CA 1
ATOM 10960 C CA B ILE B 1 637 ? -39.155 0.874 46.847 0.53 21.74 637 ILE B CA 1
ATOM 10961 C C A ILE B 1 637 ? -39.779 2.240 47.223 0.47 26.53 637 ILE B C 1
ATOM 10962 C C B ILE B 1 637 ? -39.779 2.221 47.203 0.53 26.31 637 ILE B C 1
ATOM 10963 O O A ILE B 1 637 ? -39.389 2.917 48.183 0.47 25.06 637 ILE B O 1
ATOM 10964 O O B ILE B 1 637 ? -39.376 2.873 48.175 0.53 24.80 637 ILE B O 1
ATOM 10973 N N . LYS B 1 638 ? -40.791 2.615 46.419 1.00 23.71 638 LYS B N 1
ATOM 10974 C CA . LYS B 1 638 ? -41.544 3.842 46.664 1.00 25.69 638 LYS B CA 1
ATOM 10975 C C . LYS B 1 638 ? -42.661 3.464 47.637 1.00 29.41 638 LYS B C 1
ATOM 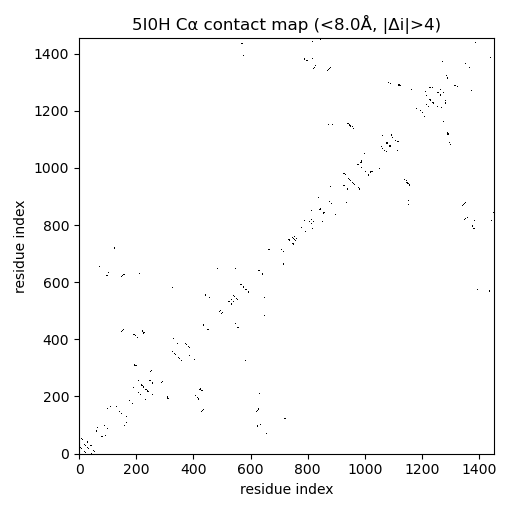10976 O O . LYS B 1 638 ? -43.439 2.568 47.321 1.00 30.58 638 LYS B O 1
ATOM 10982 N N . PRO B 1 639 ? -42.781 4.116 48.803 1.00 27.74 639 PRO B N 1
ATOM 10983 C CA . PRO B 1 639 ? -43.842 3.727 49.752 1.00 28.38 639 PRO B CA 1
ATOM 10984 C C . PRO B 1 639 ? -45.212 4.274 49.368 1.00 30.85 639 PRO B C 1
ATOM 10985 O O . PRO B 1 639 ? -46.215 3.758 49.853 1.00 29.80 639 PRO B O 1
ATOM 10989 N N . ASN B 1 640 ? -45.249 5.321 48.527 1.00 27.43 640 ASN B N 1
ATOM 10990 C CA . ASN B 1 640 ? -46.501 5.962 48.098 1.00 27.64 640 ASN B CA 1
ATOM 10991 C C . ASN B 1 640 ? -46.249 6.755 46.824 1.00 30.76 640 ASN B C 1
ATOM 10992 O O . ASN B 1 640 ? -45.082 6.954 46.451 1.00 28.13 640 ASN B O 1
ATOM 10997 N N . MET B 1 641 ? -47.333 7.224 46.173 1.00 27.83 641 MET B N 1
ATOM 10998 C CA . MET B 1 641 ? -47.265 7.975 44.909 1.00 28.46 641 MET B CA 1
ATOM 10999 C C . MET B 1 641 ? -47.429 9.498 45.116 1.00 33.62 641 MET B C 1
ATOM 11000 O O . MET B 1 641 ? -47.636 10.224 44.151 1.00 33.08 641 MET B O 1
ATOM 11005 N N . GLN B 1 642 ? -47.310 9.972 46.365 1.00 29.94 642 GLN B N 1
ATOM 11006 C CA . GLN B 1 642 ? -47.502 11.378 46.712 1.00 29.49 642 GLN B CA 1
ATOM 11007 C C . GLN B 1 642 ? -46.224 12.079 47.202 1.00 32.23 642 GLN B C 1
ATOM 11008 O O . GLN B 1 642 ? -46.304 13.217 47.669 1.00 31.37 642 GLN B O 1
ATOM 11014 N N . LYS B 1 643 ? -45.050 11.403 47.129 1.00 26.11 643 LYS B N 1
ATOM 11015 C CA . LYS B 1 643 ? -43.757 11.960 47.586 1.00 25.64 643 LYS B CA 1
ATOM 11016 C C . LYS B 1 643 ? -43.837 12.359 49.075 1.00 30.06 643 LYS B C 1
ATOM 11017 O O . LYS B 1 643 ? -43.205 13.323 49.516 1.00 30.27 643 LYS B O 1
ATOM 11023 N N . MET B 1 644 ? -44.621 11.597 49.841 1.00 28.08 644 MET B N 1
ATOM 11024 C CA . MET B 1 644 ? -44.875 11.892 51.245 1.00 29.78 644 MET B CA 1
ATOM 11025 C C . MET B 1 644 ? -44.030 11.096 52.222 1.00 32.47 644 MET B C 1
ATOM 11026 O O . MET B 1 644 ? -43.871 9.887 52.037 1.00 30.15 644 MET B O 1
ATOM 11031 N N . PRO B 1 645 ? -43.574 11.726 53.335 1.00 29.83 645 PRO B N 1
ATOM 11032 C CA . PRO B 1 645 ? -42.928 10.937 54.392 1.00 30.14 645 PRO B CA 1
ATOM 11033 C C . PRO B 1 645 ? -44.021 10.275 55.260 1.00 33.43 645 PRO B C 1
ATOM 11034 O O . PRO B 1 645 ? -45.167 10.743 55.255 1.00 32.86 645 PRO B O 1
ATOM 11038 N N . ASP B 1 646 ? -43.670 9.231 56.035 1.00 31.72 646 ASP B N 1
ATOM 11039 C CA . ASP B 1 646 ? -44.575 8.538 56.981 1.00 33.98 646 ASP B CA 1
ATOM 11040 C C . ASP B 1 646 ? -45.933 8.175 56.387 1.00 37.87 646 ASP B C 1
ATOM 11041 O O . ASP B 1 646 ? -46.968 8.421 57.006 1.00 38.71 646 ASP B O 1
ATOM 11046 N N . GLN B 1 647 ? -45.924 7.623 55.164 1.00 32.72 647 GLN B N 1
ATOM 11047 C CA . GLN B 1 647 ? -47.142 7.238 54.471 1.00 31.55 647 GLN B CA 1
ATOM 11048 C C . GLN B 1 647 ? -46.836 5.967 53.696 1.00 34.93 647 GLN B C 1
ATOM 11049 O O . GLN B 1 647 ? -46.436 6.014 52.533 1.00 35.82 647 GLN B O 1
ATOM 11055 N N . PHE B 1 648 ? -46.943 4.831 54.375 1.00 32.75 648 PHE B N 1
ATOM 11056 C CA . PHE B 1 648 ? -46.675 3.517 53.765 1.00 31.48 648 PHE B CA 1
ATOM 11057 C C . PHE B 1 648 ? -47.990 3.011 53.168 1.00 36.08 648 PHE B C 1
ATOM 11058 O O . PHE B 1 648 ? -48.902 2.615 53.919 1.00 36.31 648 PHE B O 1
ATOM 11066 N N . ASP B 1 649 ? -48.103 3.059 51.832 1.00 30.80 649 ASP B N 1
ATOM 11067 C CA . ASP B 1 649 ? -49.297 2.634 51.103 1.00 30.94 649 ASP B CA 1
ATOM 11068 C C . ASP B 1 649 ? -49.072 1.179 50.775 1.00 32.97 649 ASP B C 1
ATOM 11069 O O . ASP B 1 649 ? -48.343 0.865 49.842 1.00 30.93 649 ASP B O 1
ATOM 11074 N N A GLN B 1 650 ? -49.716 0.291 51.532 0.50 30.95 650 GLN B N 1
ATOM 11075 N N B GLN B 1 650 ? -49.684 0.274 51.571 0.50 30.80 650 GLN B N 1
ATOM 11076 C CA A GLN B 1 650 ? -49.565 -1.160 51.416 0.50 30.73 650 GLN B CA 1
ATOM 11077 C CA B GLN B 1 650 ? -49.484 -1.170 51.435 0.50 30.48 650 GLN B CA 1
ATOM 11078 C C A GLN B 1 650 ? -49.807 -1.713 50.011 0.50 33.00 650 GLN B C 1
ATOM 11079 C C B GLN B 1 650 ? -49.783 -1.714 50.005 0.50 32.86 650 GLN B C 1
ATOM 11080 O O A GLN B 1 650 ? -49.061 -2.587 49.594 0.50 31.61 650 GLN B O 1
ATOM 11081 O O B GLN B 1 650 ? -49.045 -2.585 49.569 0.50 31.48 650 GLN B O 1
ATOM 11092 N N . ALA B 1 651 ? -50.805 -1.198 49.270 1.00 29.94 651 ALA B N 1
ATOM 11093 C CA . ALA B 1 651 ? -51.067 -1.701 47.904 1.00 29.12 651 ALA B CA 1
ATOM 11094 C C . ALA B 1 651 ? -49.924 -1.309 46.929 1.00 31.29 651 ALA B C 1
ATOM 11095 O O . ALA B 1 651 ? -49.518 -2.111 46.082 1.00 30.44 651 ALA B O 1
ATOM 11097 N N . VAL B 1 652 ? -49.379 -0.094 47.110 1.00 26.87 652 VAL B N 1
ATOM 11098 C CA . VAL B 1 652 ? -48.288 0.412 46.284 1.00 26.75 652 VAL B CA 1
ATOM 11099 C C . VAL B 1 652 ? -47.002 -0.415 46.555 1.00 28.34 652 VAL B C 1
ATOM 11100 O O . VAL B 1 652 ? -46.340 -0.880 45.620 1.00 25.57 652 VAL B O 1
ATOM 11104 N N . VAL B 1 653 ? -46.699 -0.622 47.847 1.00 25.09 653 VAL B N 1
ATOM 11105 C CA . VAL B 1 653 ? -45.535 -1.410 48.260 1.00 24.06 653 VAL B CA 1
ATOM 11106 C C . VAL B 1 653 ? -45.655 -2.867 47.798 1.00 28.29 653 VAL B C 1
ATOM 11107 O O . VAL B 1 653 ? -44.720 -3.396 47.202 1.00 27.39 653 VAL B O 1
ATOM 11111 N N . LEU B 1 654 ? -46.794 -3.513 48.074 1.00 27.25 654 LEU B N 1
ATOM 11112 C CA . LEU B 1 654 ? -46.958 -4.927 47.725 1.00 27.31 654 LEU B CA 1
ATOM 11113 C C . LEU B 1 654 ? -46.781 -5.186 46.240 1.00 28.89 654 LEU B C 1
ATOM 11114 O O . LEU B 1 654 ? -46.152 -6.173 45.860 1.00 27.90 654 LEU B O 1
ATOM 11119 N N . ASN B 1 655 ? -47.299 -4.270 45.412 1.00 26.65 655 ASN B N 1
ATOM 11120 C CA . ASN B 1 655 ? -47.163 -4.368 43.958 1.00 25.47 655 ASN B CA 1
ATOM 11121 C C . ASN B 1 655 ? -45.678 -4.455 43.536 1.00 27.47 655 ASN B C 1
ATOM 11122 O O . ASN B 1 655 ? -45.312 -5.323 42.739 1.00 26.85 655 ASN B O 1
ATOM 11127 N N . GLN B 1 656 ? -44.829 -3.581 44.097 1.00 25.17 656 GLN B N 1
ATOM 11128 C CA . GLN B 1 656 ? -43.396 -3.576 43.815 1.00 23.77 656 GLN B CA 1
ATOM 11129 C C . GLN B 1 656 ? -42.714 -4.835 44.333 1.00 26.60 656 GLN B C 1
ATOM 11130 O O . GLN B 1 656 ? -41.842 -5.392 43.659 1.00 25.20 656 GLN B O 1
ATOM 11136 N N . LEU B 1 657 ? -43.088 -5.297 45.529 1.00 25.08 657 LEU B N 1
ATOM 11137 C CA . LEU B 1 657 ? -42.454 -6.513 46.079 1.00 24.63 657 LEU B CA 1
ATOM 11138 C C . LEU B 1 657 ? -42.733 -7.718 45.205 1.00 29.74 657 LEU B C 1
ATOM 11139 O O . LEU B 1 657 ? -41.856 -8.554 44.996 1.00 30.33 657 LEU B O 1
ATOM 11144 N N . ARG B 1 658 ? -43.975 -7.811 44.706 1.00 27.05 658 ARG B N 1
ATOM 11145 C CA . ARG B 1 658 ? -44.421 -8.919 43.867 1.00 27.26 658 ARG B CA 1
ATOM 11146 C C . ARG B 1 658 ? -43.796 -8.900 42.492 1.00 31.14 658 ARG B C 1
ATOM 11147 O O . ARG B 1 658 ? -43.207 -9.897 42.081 1.00 30.91 658 ARG B O 1
ATOM 11155 N N . TYR B 1 659 ? -43.924 -7.787 41.769 1.00 27.35 659 TYR B N 1
ATOM 11156 C CA . TYR B 1 659 ? -43.402 -7.781 40.409 1.00 27.18 659 TYR B CA 1
ATOM 11157 C C . TYR B 1 659 ? -41.868 -7.834 40.328 1.00 30.04 659 TYR B C 1
ATOM 11158 O O . TYR B 1 659 ? -41.339 -8.350 39.345 1.00 30.94 659 TYR B O 1
ATOM 11167 N N . SER B 1 660 ? -41.157 -7.356 41.361 1.00 24.94 660 SER B N 1
ATOM 11168 C CA . SER B 1 660 ? -39.698 -7.341 41.350 1.00 25.15 660 SER B CA 1
ATOM 11169 C C . SER B 1 660 ? -39.097 -8.708 41.736 1.00 32.11 660 SER B C 1
ATOM 11170 O O . SER B 1 660 ? -37.880 -8.896 41.630 1.00 34.37 660 SER B O 1
ATOM 11173 N N . GLY B 1 661 ? -39.962 -9.641 42.144 1.00 29.64 661 GLY B N 1
ATOM 11174 C CA . GLY B 1 661 ? -39.578 -11.004 42.510 1.00 30.54 661 GLY B CA 1
ATOM 11175 C C . GLY B 1 661 ? -38.967 -11.139 43.885 1.00 32.93 661 GLY B C 1
ATOM 11176 O O . GLY B 1 661 ? -38.206 -12.089 44.133 1.00 31.22 661 GLY B O 1
ATOM 11177 N N A MET B 1 662 ? -39.305 -10.205 44.799 0.43 29.56 662 MET B N 1
ATOM 11178 N N B MET B 1 662 ? -39.309 -10.217 44.800 0.57 29.39 662 MET B N 1
ATOM 11179 C CA A MET B 1 662 ? -38.785 -10.215 46.167 0.43 29.33 662 MET B CA 1
ATOM 11180 C CA B MET B 1 662 ? -38.743 -10.237 46.143 0.57 28.96 662 MET B CA 1
ATOM 11181 C C A MET B 1 662 ? -39.107 -11.499 46.947 0.43 32.40 662 MET B C 1
ATOM 11182 C C B MET B 1 662 ? -39.120 -11.485 46.972 0.57 32.24 662 MET B C 1
ATOM 11183 O O A MET B 1 662 ? -38.236 -11.974 47.674 0.43 30.88 662 MET B O 1
ATOM 11184 O O B MET B 1 662 ? -38.275 -11.941 47.739 0.57 30.53 662 MET B O 1
ATOM 11193 N N . LEU B 1 663 ? -40.326 -12.067 46.825 1.00 29.19 663 LEU B N 1
ATOM 11194 C CA . LEU B 1 663 ? -40.681 -13.307 47.581 1.00 29.34 663 LEU B CA 1
ATOM 11195 C C . LEU B 1 663 ? -39.771 -14.476 47.170 1.00 31.59 663 LEU B C 1
ATOM 11196 O O . LEU B 1 663 ? -39.220 -15.174 48.035 1.00 30.64 663 LEU B O 1
ATOM 11201 N N . GLU B 1 664 ? -39.558 -14.631 45.848 1.00 28.50 664 GLU B N 1
ATOM 11202 C CA . GLU B 1 664 ? -38.690 -15.716 45.376 1.00 27.14 664 GLU B CA 1
ATOM 11203 C C . GLU B 1 664 ? -37.241 -15.446 45.760 1.00 30.82 664 GLU B C 1
ATOM 11204 O O . GLU B 1 664 ? -36.474 -16.400 46.023 1.00 29.38 664 GLU B O 1
ATOM 11210 N N . THR B 1 665 ? -36.854 -14.146 45.797 1.00 26.22 665 THR B N 1
ATOM 11211 C CA . THR B 1 665 ? -35.494 -13.736 46.185 1.00 25.59 665 THR B CA 1
ATOM 11212 C C . THR B 1 665 ? -35.241 -14.196 47.627 1.00 30.45 665 THR B C 1
ATOM 11213 O O . THR B 1 665 ? -34.190 -14.766 47.916 1.00 28.85 665 THR B O 1
ATOM 11217 N N . VAL B 1 666 ? -36.197 -13.932 48.531 1.00 28.85 666 VAL B N 1
ATOM 11218 C CA . VAL B 1 666 ? -36.079 -14.349 49.937 1.00 29.71 666 VAL B CA 1
ATOM 11219 C C . VAL B 1 666 ? -35.936 -15.859 50.000 1.00 32.69 666 VAL B C 1
ATOM 11220 O O . VAL B 1 666 ? -35.072 -16.338 50.719 1.00 33.12 666 VAL B O 1
ATOM 11224 N N . ARG B 1 667 ? -36.744 -16.594 49.217 1.00 29.33 667 ARG B N 1
ATOM 11225 C CA . ARG B 1 667 ? -36.725 -18.054 49.195 1.00 29.65 667 ARG B CA 1
ATOM 11226 C C . ARG B 1 667 ? -35.357 -18.600 48.813 1.00 31.72 667 ARG B C 1
ATOM 11227 O O . ARG B 1 667 ? -34.838 -19.497 49.498 1.00 31.04 667 ARG B O 1
ATOM 11235 N N . ILE B 1 668 ? -34.749 -18.048 47.739 1.00 28.49 668 ILE B N 1
ATOM 11236 C CA . ILE B 1 668 ? -33.456 -18.561 47.294 1.00 27.55 668 ILE B CA 1
ATOM 11237 C C . ILE B 1 668 ? -32.334 -18.102 48.201 1.00 31.96 668 ILE B C 1
ATOM 11238 O O . ILE B 1 668 ? -31.381 -18.859 48.370 1.00 30.34 668 ILE B O 1
ATOM 11243 N N . ARG B 1 669 ? -32.433 -16.912 48.815 1.00 30.46 669 ARG B N 1
ATOM 11244 C CA . ARG B 1 669 ? -31.349 -16.491 49.716 1.00 31.06 669 ARG B CA 1
ATOM 11245 C C . ARG B 1 669 ? -31.410 -17.283 51.025 1.00 34.37 669 ARG B C 1
ATOM 11246 O O . ARG B 1 669 ? -30.377 -17.599 51.611 1.00 33.20 669 ARG B O 1
ATOM 11254 N N . LYS B 1 670 ? -32.617 -17.678 51.419 1.00 30.77 670 LYS B N 1
ATOM 11255 C CA . LYS B 1 670 ? -32.805 -18.459 52.638 1.00 30.79 670 LYS B CA 1
ATOM 11256 C C . LYS B 1 670 ? -32.307 -19.908 52.466 1.00 35.37 670 LYS B C 1
ATOM 11257 O O . LYS B 1 670 ? -31.670 -20.445 53.374 1.00 35.22 670 LYS B O 1
ATOM 11263 N N . ALA B 1 671 ? -32.613 -20.540 51.316 1.00 31.69 671 ALA B N 1
ATOM 11264 C CA . ALA B 1 671 ? -32.260 -21.943 51.082 1.00 32.34 671 ALA B CA 1
ATOM 11265 C C . ALA B 1 671 ? -30.909 -22.142 50.422 1.00 35.51 671 ALA B C 1
ATOM 11266 O O . ALA B 1 671 ? -30.297 -23.186 50.628 1.00 35.51 671 ALA B O 1
ATOM 11268 N N . GLY B 1 672 ? -30.495 -21.177 49.591 1.00 30.68 672 GLY B N 1
ATOM 11269 C CA . GLY B 1 672 ? -29.285 -21.275 48.784 1.00 30.24 672 GLY B CA 1
ATOM 11270 C C . GLY B 1 672 ? -27.989 -20.951 49.473 1.00 32.29 672 GLY B C 1
ATOM 11271 O O . GLY B 1 672 ? -27.946 -20.748 50.685 1.00 32.37 672 GLY B O 1
ATOM 11272 N N . TYR B 1 673 ? -26.919 -20.913 48.684 1.00 28.15 673 TYR B N 1
ATOM 11273 C CA . TYR B 1 673 ? -25.546 -20.757 49.171 1.00 27.78 673 TYR B CA 1
ATOM 11274 C C . TYR B 1 673 ? -24.882 -19.780 48.240 1.00 31.56 673 TYR B C 1
ATOM 11275 O O . TYR B 1 673 ? -24.225 -20.195 47.286 1.00 31.43 673 TYR B O 1
ATOM 11284 N N . ALA B 1 674 ? -25.075 -18.477 48.484 1.00 30.90 674 ALA B N 1
ATOM 11285 C CA . ALA B 1 674 ? -24.557 -17.427 47.589 1.00 32.28 674 ALA B CA 1
ATOM 11286 C C . ALA B 1 674 ? -23.018 -17.301 47.539 1.00 35.23 674 ALA B C 1
ATOM 11287 O O . ALA B 1 674 ? -22.501 -16.686 46.610 1.00 34.89 674 ALA B O 1
ATOM 11289 N N . VAL B 1 675 ? -22.287 -17.879 48.505 1.00 31.02 675 VAL B N 1
ATOM 11290 C CA . VAL B 1 675 ? -20.827 -17.808 48.520 1.00 30.73 675 VAL B CA 1
ATOM 11291 C C . VAL B 1 675 ? -20.241 -19.171 48.160 1.00 32.48 675 VAL B C 1
ATOM 11292 O O . VAL B 1 675 ? -20.744 -20.208 48.603 1.00 30.89 675 VAL B O 1
ATOM 11296 N N . ARG B 1 676 ? -19.154 -19.173 47.380 1.00 29.18 676 ARG B N 1
ATOM 11297 C CA . ARG B 1 676 ? -18.465 -20.425 47.034 1.00 29.94 676 ARG B CA 1
ATOM 11298 C C . ARG B 1 676 ? -17.038 -20.178 46.663 1.00 32.24 676 ARG B C 1
ATOM 11299 O O . ARG B 1 676 ? -16.702 -19.130 46.086 1.00 31.64 676 ARG B O 1
ATOM 11307 N N . ARG B 1 677 ? -16.197 -21.148 47.018 1.00 27.96 677 ARG B N 1
ATOM 11308 C CA . ARG B 1 677 ? -14.780 -21.123 46.780 1.00 28.21 677 ARG B CA 1
ATOM 11309 C C . ARG B 1 677 ? -14.307 -22.521 46.492 1.00 32.83 677 ARG B C 1
ATOM 11310 O O . ARG B 1 677 ? -14.673 -23.440 47.250 1.00 34.17 677 ARG B O 1
ATOM 11318 N N . PRO B 1 678 ? -13.342 -22.687 45.550 1.00 28.37 678 PRO B N 1
ATOM 11319 C CA . PRO B 1 678 ? -12.701 -24.005 45.386 1.00 27.75 678 PRO B CA 1
ATOM 11320 C C . PRO B 1 678 ? -12.161 -24.501 46.739 1.00 30.74 678 PRO B C 1
ATOM 11321 O O . PRO B 1 678 ? -11.762 -23.678 47.578 1.00 30.75 678 PRO B O 1
ATOM 11325 N N . PHE B 1 679 ? -12.109 -25.826 46.944 1.00 28.53 679 PHE B N 1
ATOM 11326 C CA . PHE B 1 679 ? -11.650 -26.436 48.210 1.00 29.36 679 PHE B CA 1
ATOM 11327 C C . PHE B 1 679 ? -10.330 -25.840 48.721 1.00 34.61 679 PHE B C 1
ATOM 11328 O O . PHE B 1 679 ? -10.273 -25.364 49.860 1.00 34.44 679 PHE B O 1
ATOM 11336 N N . GLN B 1 680 ? -9.288 -25.808 47.866 1.00 30.49 680 GLN B N 1
ATOM 11337 C CA . GLN B 1 680 ? -7.988 -25.278 48.284 1.00 30.27 680 GLN B CA 1
ATOM 11338 C C . GLN B 1 680 ? -8.020 -23.771 48.605 1.00 33.27 680 GLN B C 1
ATOM 11339 O O . GLN B 1 680 ? -7.332 -23.328 49.520 1.00 34.49 680 GLN B O 1
ATOM 11345 N N . ASP B 1 681 ? -8.813 -23.017 47.873 1.00 30.37 681 ASP B N 1
ATOM 11346 C CA . ASP B 1 681 ? -8.980 -21.582 48.064 1.00 29.87 681 ASP B CA 1
ATOM 11347 C C . ASP B 1 681 ? -9.624 -21.343 49.448 1.00 35.22 681 ASP B C 1
ATOM 11348 O O . ASP B 1 681 ? -9.153 -20.494 50.208 1.00 34.64 681 ASP B O 1
ATOM 11353 N N . PHE B 1 682 ? -10.687 -22.105 49.759 1.00 31.72 682 PHE B N 1
ATOM 11354 C CA . PHE B 1 682 ? -11.356 -22.029 51.067 1.00 32.25 682 PHE B CA 1
ATOM 11355 C C . PHE B 1 682 ? -10.365 -22.388 52.190 1.00 36.40 682 PHE B C 1
ATOM 11356 O O . PHE B 1 682 ? -10.234 -21.639 53.166 1.00 38.12 682 PHE B O 1
ATOM 11364 N N . TYR B 1 683 ? -9.657 -23.511 52.048 1.00 32.87 683 TYR B N 1
ATOM 11365 C CA . TYR B 1 683 ? -8.699 -23.957 53.041 1.00 34.46 683 TYR B CA 1
ATOM 11366 C C . TYR B 1 683 ? -7.567 -22.937 53.241 1.00 40.42 683 TYR B C 1
ATOM 11367 O O . TYR B 1 683 ? -7.238 -22.639 54.388 1.00 39.08 683 TYR B O 1
ATOM 11376 N N . LYS B 1 684 ? -6.992 -22.388 52.142 1.00 37.33 684 LYS B N 1
ATOM 11377 C CA . LYS B 1 684 ? -5.891 -21.422 52.252 1.00 37.36 684 LYS B CA 1
ATOM 11378 C C . LYS B 1 684 ? -6.352 -20.105 52.870 1.00 39.96 684 LYS B C 1
ATOM 11379 O O . LYS B 1 684 ? -5.608 -19.536 53.663 1.00 41.54 684 LYS B O 1
ATOM 11385 N N . ARG B 1 685 ? -7.581 -19.663 52.574 1.00 36.47 685 ARG B N 1
ATOM 11386 C CA . ARG B 1 685 ? -8.123 -18.428 53.147 1.00 35.93 685 ARG B CA 1
ATOM 11387 C C . ARG B 1 685 ? -8.347 -18.560 54.655 1.00 40.60 685 ARG B C 1
ATOM 11388 O O . ARG B 1 685 ? -7.960 -17.664 55.410 1.00 41.20 685 ARG B O 1
ATOM 11396 N N . TYR B 1 686 ? -8.922 -19.689 55.087 1.00 35.60 686 TYR B N 1
ATOM 11397 C CA . TYR B 1 686 ? -9.310 -19.859 56.483 1.00 36.30 686 TYR B CA 1
ATOM 11398 C C . TYR B 1 686 ? -8.428 -20.784 57.300 1.00 43.52 686 TYR B C 1
ATOM 11399 O O . TYR B 1 686 ? -8.838 -21.186 58.392 1.00 44.78 686 TYR B O 1
ATOM 11408 N N . LYS B 1 687 ? -7.197 -21.086 56.815 1.00 41.35 687 LYS B N 1
ATOM 11409 C CA . LYS B 1 687 ? -6.247 -21.954 57.514 1.00 42.16 687 LYS B CA 1
ATOM 11410 C C . LYS B 1 687 ? -5.992 -21.512 58.969 1.00 46.51 687 LYS B C 1
ATOM 11411 O O . LYS B 1 687 ? -5.920 -22.372 59.844 1.00 45.40 687 LYS B O 1
ATOM 11417 N N . VAL B 1 688 ? -5.910 -20.184 59.235 1.00 44.38 688 VAL B N 1
ATOM 11418 C CA . VAL B 1 688 ? -5.673 -19.645 60.590 1.00 46.45 688 VAL B CA 1
ATOM 11419 C C . VAL B 1 688 ? -6.758 -20.073 61.595 1.00 49.83 688 VAL B C 1
ATOM 11420 O O . VAL B 1 688 ? -6.469 -20.180 62.785 1.00 50.10 688 VAL B O 1
ATOM 11424 N N . LEU B 1 689 ? -7.997 -20.304 61.113 1.00 44.95 689 LEU B N 1
ATOM 11425 C CA . LEU B 1 689 ? -9.141 -20.700 61.943 1.00 44.14 689 LEU B CA 1
ATOM 11426 C C . LEU B 1 689 ? -9.173 -22.204 62.285 1.00 49.27 689 LEU B C 1
ATOM 11427 O O . LEU B 1 689 ? -10.015 -22.637 63.084 1.00 48.54 689 LEU B O 1
ATOM 11432 N N . MET B 1 690 ? -8.270 -22.986 61.681 1.00 45.59 690 MET B N 1
ATOM 11433 C CA . MET B 1 690 ? -8.214 -24.437 61.830 1.00 46.28 690 MET B CA 1
ATOM 11434 C C . MET B 1 690 ? -7.076 -24.935 62.735 1.00 56.58 690 MET B C 1
ATOM 11435 O O . MET B 1 690 ? -6.920 -26.151 62.884 1.00 55.84 690 MET B O 1
ATOM 11440 N N . ARG B 1 691 ? -6.293 -24.013 63.333 1.00 57.45 691 ARG B N 1
ATOM 11441 C CA . ARG B 1 691 ? -5.116 -24.329 64.148 1.00 60.69 691 ARG B CA 1
ATOM 11442 C C . ARG B 1 691 ? -5.381 -25.264 65.347 1.00 68.17 691 ARG B C 1
ATOM 11443 O O . ARG B 1 691 ? -4.471 -26.003 65.724 1.00 70.06 691 ARG B O 1
ATOM 11445 N N . ASN B 1 692 ? -6.606 -25.273 65.906 1.00 65.79 692 ASN B N 1
ATOM 11446 C CA . ASN B 1 692 ? -6.948 -26.139 67.055 1.00 67.26 692 ASN B CA 1
ATOM 11447 C C . ASN B 1 692 ? -7.752 -27.402 66.658 1.00 71.35 692 ASN B C 1
ATOM 11448 O O . ASN B 1 692 ? -8.298 -28.088 67.527 1.00 71.52 692 ASN B O 1
ATOM 11450 N N . LEU B 1 693 ? -7.798 -27.714 65.349 1.00 66.03 693 LEU B N 1
ATOM 11451 C CA . LEU B 1 693 ? -8.526 -28.862 64.796 1.00 64.95 693 LEU B CA 1
ATOM 11452 C C . LEU B 1 693 ? -7.563 -29.983 64.412 1.00 67.13 693 LEU B C 1
ATOM 11453 O O . LEU B 1 693 ? -6.444 -29.700 63.989 1.00 67.10 693 LEU B O 1
ATOM 11458 N N . ALA B 1 694 ? -8.000 -31.246 64.540 1.00 63.06 694 ALA B N 1
ATOM 11459 C CA . ALA B 1 694 ? -7.215 -32.411 64.122 1.00 63.15 694 ALA B CA 1
ATOM 11460 C C . ALA B 1 694 ? -7.696 -32.655 62.692 1.00 65.17 694 ALA B C 1
ATOM 11461 O O . ALA B 1 694 ? -8.805 -33.157 62.475 1.00 65.77 694 ALA B O 1
ATOM 11463 N N . LEU B 1 695 ? -6.916 -32.169 61.722 1.00 58.86 695 LEU B N 1
ATOM 11464 C CA . LEU B 1 695 ? -7.312 -32.198 60.318 1.00 56.54 695 LEU B CA 1
ATOM 11465 C C . LEU B 1 695 ? -6.995 -33.483 59.567 1.00 58.59 695 LEU B C 1
ATOM 11466 O O . LEU B 1 695 ? -5.911 -34.039 59.747 1.00 59.26 695 LEU B O 1
ATOM 11471 N N . PRO B 1 696 ? -7.884 -33.920 58.642 1.00 53.36 696 PRO B N 1
ATOM 11472 C CA . PRO B 1 696 ? -7.540 -35.072 57.796 1.00 53.47 696 PRO B CA 1
ATOM 11473 C C . PRO B 1 696 ? -6.599 -34.647 56.658 1.00 56.34 696 PRO B C 1
ATOM 11474 O O . PRO B 1 696 ? -6.364 -33.449 56.461 1.00 54.89 696 PRO B O 1
ATOM 11478 N N . GLU B 1 697 ? -6.063 -35.626 55.910 1.00 52.03 697 GLU B N 1
ATOM 11479 C CA . GLU B 1 697 ? -5.116 -35.392 54.826 1.00 51.18 697 GLU B CA 1
ATOM 11480 C C . GLU B 1 697 ? -5.722 -34.744 53.581 1.00 53.32 697 GLU B C 1
ATOM 11481 O O . GLU B 1 697 ? -5.036 -33.976 52.894 1.00 51.71 697 GLU B O 1
ATOM 11483 N N . ASP B 1 698 ? -6.993 -35.072 53.277 1.00 46.92 698 ASP B N 1
ATOM 11484 C CA . ASP B 1 698 ? -7.683 -34.578 52.094 1.00 44.80 698 ASP B CA 1
ATOM 11485 C C . ASP B 1 698 ? -8.264 -33.189 52.318 1.00 43.77 698 ASP B C 1
ATOM 11486 O O . ASP B 1 698 ? -8.770 -32.892 53.402 1.00 41.83 698 ASP B O 1
ATOM 11491 N N . VAL B 1 699 ? -8.223 -32.342 51.285 1.00 37.58 699 VAL B N 1
ATOM 11492 C CA . VAL B 1 699 ? -8.724 -30.968 51.396 1.00 35.10 699 VAL B CA 1
ATOM 11493 C C . VAL B 1 699 ? -10.247 -30.907 51.643 1.00 36.90 699 VAL B C 1
ATOM 11494 O O . VAL B 1 699 ? -10.692 -30.042 52.396 1.00 35.30 699 VAL B O 1
ATOM 11498 N N . ARG B 1 700 ? -11.038 -31.803 51.021 1.00 34.00 700 ARG B N 1
ATOM 11499 C CA . ARG B 1 700 ? -12.493 -31.822 51.241 1.00 34.30 700 ARG B CA 1
ATOM 11500 C C . ARG B 1 700 ? -12.783 -32.033 52.749 1.00 39.48 700 ARG B C 1
ATOM 11501 O O . ARG B 1 700 ? -13.635 -31.339 53.303 1.00 36.92 700 ARG B O 1
ATOM 11509 N N . GLY B 1 701 ? -12.013 -32.928 53.388 1.00 39.44 701 GLY B N 1
ATOM 11510 C CA . GLY B 1 701 ? -12.108 -33.229 54.826 1.00 39.80 701 GLY B CA 1
ATOM 11511 C C . GLY B 1 701 ? -11.723 -32.048 55.703 1.00 43.43 701 GLY B C 1
ATOM 11512 O O . GLY B 1 701 ? -12.358 -31.798 56.735 1.00 41.75 701 GLY B O 1
ATOM 11513 N N . LYS B 1 702 ? -10.677 -31.296 55.280 1.00 40.60 702 LYS B N 1
ATOM 11514 C CA . LYS B 1 702 ? -10.196 -30.086 55.966 1.00 40.67 702 LYS B CA 1
ATOM 11515 C C . LYS B 1 702 ? -11.275 -29.007 55.945 1.00 43.34 702 LYS B C 1
ATOM 11516 O O . LYS B 1 702 ? -11.536 -28.376 56.978 1.00 43.10 702 LYS B O 1
ATOM 11522 N N . CYS B 1 703 ? -11.917 -28.815 54.782 1.00 37.73 703 CYS B N 1
ATOM 11523 C CA . CYS B 1 703 ? -13.005 -27.851 54.646 1.00 36.05 703 CYS B CA 1
ATOM 11524 C C . CYS B 1 703 ? -14.171 -28.267 55.549 1.00 40.12 703 CYS B C 1
ATOM 11525 O O . CYS B 1 703 ? -14.689 -27.427 56.282 1.00 36.00 703 CYS B O 1
ATOM 11528 N N . THR B 1 704 ? -14.560 -29.557 55.497 1.00 37.95 704 THR B N 1
ATOM 11529 C CA . THR B 1 704 ? -15.654 -30.100 56.321 1.00 39.62 704 THR B CA 1
ATOM 11530 C C . THR B 1 704 ? -15.411 -29.868 57.825 1.00 44.01 704 THR B C 1
ATOM 11531 O O . THR B 1 704 ? -16.345 -29.482 58.529 1.00 43.60 704 THR B O 1
ATOM 11535 N N . SER B 1 705 ? -14.179 -30.102 58.307 1.00 41.93 705 SER B N 1
ATOM 11536 C CA . SER B 1 705 ? -13.826 -29.926 59.726 1.00 42.28 705 SER B CA 1
ATOM 11537 C C . SER B 1 705 ? -14.099 -28.495 60.177 1.00 45.75 705 SER B C 1
ATOM 11538 O O . SER B 1 705 ? -14.736 -28.311 61.216 1.00 43.89 705 SER B O 1
ATOM 11541 N N . LEU B 1 706 ? -13.673 -27.480 59.375 1.00 40.89 706 LEU B N 1
ATOM 11542 C CA . LEU B 1 706 ? -13.934 -26.090 59.752 1.00 40.82 706 LEU B CA 1
ATOM 11543 C C . LEU B 1 706 ? -15.420 -25.753 59.682 1.00 42.85 706 LEU B C 1
ATOM 11544 O O . LEU B 1 706 ? -15.943 -25.066 60.570 1.00 42.46 706 LEU B O 1
ATOM 11549 N N . LEU B 1 707 ? -16.103 -26.231 58.633 1.00 37.41 707 LEU B N 1
ATOM 11550 C CA . LEU B 1 707 ? -17.526 -25.934 58.447 1.00 35.57 707 LEU B CA 1
ATOM 11551 C C . LEU B 1 707 ? -18.405 -26.547 59.532 1.00 37.56 707 LEU B C 1
ATOM 11552 O O . LEU B 1 707 ? -19.358 -25.916 59.977 1.00 35.15 707 LEU B O 1
ATOM 11557 N N . GLN B 1 708 ? -18.069 -27.760 59.954 1.00 38.16 708 GLN B N 1
ATOM 11558 C CA . GLN B 1 708 ? -18.766 -28.466 61.042 1.00 40.06 708 GLN B CA 1
ATOM 11559 C C . GLN B 1 708 ? -18.585 -27.750 62.381 1.00 47.35 708 GLN B C 1
ATOM 11560 O O . GLN B 1 708 ? -19.515 -27.729 63.180 1.00 45.66 708 GLN B O 1
ATOM 11566 N N . LEU B 1 709 ? -17.399 -27.130 62.601 1.00 46.04 709 LEU B N 1
ATOM 11567 C CA . LEU B 1 709 ? -17.076 -26.361 63.805 1.00 47.77 709 LEU B CA 1
ATOM 11568 C C . LEU B 1 709 ? -17.900 -25.058 63.884 1.00 53.36 709 LEU B C 1
ATOM 11569 O O . LEU B 1 709 ? -18.397 -24.707 64.955 1.00 53.43 709 LEU B O 1
ATOM 11574 N N . TYR B 1 710 ? -18.042 -24.351 62.750 1.00 48.32 710 TYR B N 1
ATOM 11575 C CA . TYR B 1 710 ? -18.767 -23.084 62.666 1.00 47.67 710 TYR B CA 1
ATOM 11576 C C . TYR B 1 710 ? -20.274 -23.239 62.401 1.00 50.36 710 TYR B C 1
ATOM 11577 O O . TYR B 1 710 ? -21.022 -22.282 62.594 1.00 50.15 710 TYR B O 1
ATOM 11586 N N . ASP B 1 711 ? -20.708 -24.442 61.968 1.00 46.99 711 ASP B N 1
ATOM 11587 C CA . ASP B 1 711 ? -22.103 -24.811 61.698 1.00 47.38 711 ASP B CA 1
ATOM 11588 C C . ASP B 1 711 ? -22.282 -26.325 61.826 1.00 55.51 711 ASP B C 1
ATOM 11589 O O . ASP B 1 711 ? -22.149 -27.075 60.856 1.00 55.20 711 ASP B O 1
ATOM 11594 N N . ALA B 1 712 ? -22.584 -26.776 63.024 1.00 57.95 712 ALA B N 1
ATOM 11595 C CA . ALA B 1 712 ? -22.787 -28.208 63.246 1.00 60.63 712 ALA B CA 1
ATOM 11596 C C . ALA B 1 712 ? -24.128 -28.740 62.708 1.00 66.76 712 ALA B C 1
ATOM 11597 O O . ALA B 1 712 ? -24.248 -29.952 62.502 1.00 68.22 712 ALA B O 1
ATOM 11599 N N . SER B 1 713 ? -25.104 -27.836 62.411 1.00 62.92 713 SER B N 1
ATOM 11600 C CA . SER B 1 713 ? -26.397 -28.206 61.818 1.00 61.73 713 SER B CA 1
ATOM 11601 C C . SER B 1 713 ? -26.226 -28.792 60.408 1.00 63.15 713 SER B C 1
ATOM 11602 O O . SER B 1 713 ? -27.144 -29.454 59.918 1.00 62.94 713 SER B O 1
ATOM 11605 N N . ASN B 1 714 ? -25.058 -28.519 59.754 1.00 57.43 714 ASN B N 1
ATOM 11606 C CA . ASN B 1 714 ? -24.687 -28.924 58.386 1.00 56.15 714 ASN B CA 1
ATOM 11607 C C . ASN B 1 714 ? -25.663 -28.371 57.333 1.00 56.79 714 ASN B C 1
ATOM 11608 O O . ASN B 1 714 ? -25.632 -28.797 56.173 1.00 59.44 714 ASN B O 1
ATOM 11613 N N . SER B 1 715 ? -26.479 -27.381 57.720 1.00 46.70 715 SER B N 1
ATOM 11614 C CA . SER B 1 715 ? -27.484 -26.801 56.836 1.00 44.20 715 SER B CA 1
ATOM 11615 C C . SER B 1 715 ? -27.058 -25.506 56.122 1.00 43.37 715 SER B C 1
ATOM 11616 O O . SER B 1 715 ? -27.762 -25.069 55.208 1.00 42.49 715 SER B O 1
ATOM 11619 N N . GLU B 1 716 ? -25.964 -24.865 56.565 1.00 37.30 716 GLU B N 1
ATOM 11620 C CA . GLU B 1 716 ? -25.521 -23.585 55.983 1.00 36.98 716 GLU B CA 1
ATOM 11621 C C . GLU B 1 716 ? -24.448 -23.736 54.921 1.00 37.49 716 GLU B C 1
ATOM 11622 O O . GLU B 1 716 ? -23.961 -22.741 54.388 1.00 36.78 716 GLU B O 1
ATOM 11628 N N . TRP B 1 717 ? -24.112 -24.979 54.584 1.00 34.09 717 TRP B N 1
ATOM 11629 C CA . TRP B 1 717 ? -23.051 -25.267 53.613 1.00 33.88 717 TRP B CA 1
ATOM 11630 C C . TRP B 1 717 ? -23.241 -26.625 52.972 1.00 38.06 717 TRP B C 1
ATOM 11631 O O . TRP B 1 717 ? -23.919 -27.504 53.537 1.00 38.84 717 TRP B O 1
ATOM 11642 N N . GLN B 1 718 ? -22.565 -26.831 51.840 1.00 32.94 718 GLN B N 1
ATOM 11643 C CA . GLN B 1 718 ? -22.511 -28.099 51.112 1.00 31.47 718 GLN B CA 1
ATOM 11644 C C . GLN B 1 718 ? -21.192 -28.144 50.362 1.00 35.13 718 GLN B C 1
ATOM 11645 O O . GLN B 1 718 ? -20.667 -27.097 49.980 1.00 34.85 718 GLN B O 1
ATOM 11651 N N . LEU B 1 719 ? -20.680 -29.340 50.106 1.00 31.98 719 LEU B N 1
ATOM 11652 C CA . LEU B 1 719 ? -19.502 -29.512 49.264 1.00 32.99 719 LEU B CA 1
ATOM 11653 C C . LEU B 1 719 ? -19.997 -29.920 47.888 1.00 36.27 719 LEU B C 1
ATOM 11654 O O . LEU B 1 719 ? -20.800 -30.843 47.765 1.00 33.88 719 LEU B O 1
ATOM 11659 N N . GLY B 1 720 ? -19.538 -29.208 46.864 1.00 31.11 720 GLY B N 1
ATOM 11660 C CA . GLY B 1 720 ? -19.831 -29.544 45.480 1.00 30.07 720 GLY B CA 1
ATOM 11661 C C . GLY B 1 720 ? -18.693 -30.367 44.912 1.00 33.84 720 GLY B C 1
ATOM 11662 O O . GLY B 1 720 ? -17.854 -30.888 45.654 1.00 34.92 720 GLY B O 1
ATOM 11663 N N . LYS B 1 721 ? -18.646 -30.472 43.590 1.00 30.05 721 LYS B N 1
ATOM 11664 C CA . LYS B 1 721 ? -17.612 -31.206 42.863 1.00 29.93 721 LYS B CA 1
ATOM 11665 C C . LYS B 1 721 ? -16.227 -30.536 43.016 1.00 34.01 721 LYS B C 1
ATOM 11666 O O . LYS B 1 721 ? -15.227 -31.239 43.140 1.00 33.68 721 LYS B O 1
ATOM 11672 N N . THR B 1 722 ? -16.177 -29.189 42.970 1.00 31.53 722 THR B N 1
ATOM 11673 C CA . THR B 1 722 ? -14.901 -28.453 43.059 1.00 32.03 722 THR B CA 1
ATOM 11674 C C . THR B 1 722 ? -14.910 -27.380 44.135 1.00 32.53 722 THR B C 1
ATOM 11675 O O . THR B 1 722 ? -13.844 -26.871 44.485 1.00 31.47 722 THR B O 1
ATOM 11679 N N . LYS B 1 723 ? -16.103 -27.000 44.622 1.00 29.87 723 LYS B N 1
ATOM 11680 C CA . LYS B 1 723 ? -16.217 -25.891 45.551 1.00 28.01 723 LYS B CA 1
ATOM 11681 C C . LYS B 1 723 ? -16.937 -26.188 46.842 1.00 33.42 723 LYS B C 1
ATOM 11682 O O . LYS B 1 723 ? -17.836 -27.014 46.884 1.00 32.45 723 LYS B O 1
ATOM 11688 N N . VAL B 1 724 ? -16.608 -25.390 47.855 1.00 31.26 724 VAL B N 1
ATOM 11689 C CA . VAL B 1 724 ? -17.318 -25.289 49.120 1.00 31.46 724 VAL B CA 1
ATOM 11690 C C . VAL B 1 724 ? -18.406 -24.247 48.844 1.00 33.40 724 VAL B C 1
ATOM 11691 O O . VAL B 1 724 ? -18.102 -23.156 48.333 1.00 30.48 724 VAL B O 1
ATOM 11695 N N . PHE B 1 725 ? -19.666 -24.570 49.174 1.00 28.30 725 PHE B N 1
ATOM 11696 C CA . PHE B 1 725 ? -20.769 -23.635 49.026 1.00 27.32 725 PHE B CA 1
ATOM 11697 C C . PHE B 1 725 ? -21.221 -23.268 50.428 1.00 34.25 725 PHE B C 1
ATOM 11698 O O . PHE B 1 725 ? -21.348 -24.160 51.289 1.00 35.87 725 PHE B O 1
ATOM 11706 N N . LEU B 1 726 ? -21.450 -21.976 50.682 1.00 32.62 726 LEU B N 1
ATOM 11707 C CA . LEU B 1 726 ? -21.896 -21.559 52.018 1.00 32.81 726 LEU B CA 1
ATOM 11708 C C . LEU B 1 726 ? -22.804 -20.331 51.983 1.00 35.70 726 LEU B C 1
ATOM 11709 O O . LEU B 1 726 ? -22.763 -19.539 51.035 1.00 33.89 726 LEU B O 1
ATOM 11714 N N . ARG B 1 727 ? -23.667 -20.196 53.018 1.00 31.92 727 ARG B N 1
ATOM 11715 C CA . ARG B 1 727 ? -24.588 -19.059 53.108 1.00 31.18 727 ARG B CA 1
ATOM 11716 C C . ARG B 1 727 ? -23.813 -17.828 53.514 1.00 32.85 727 ARG B C 1
ATOM 11717 O O . ARG B 1 727 ? -22.782 -17.966 54.170 1.00 32.65 727 ARG B O 1
ATOM 11725 N N . GLU B 1 728 ? -24.317 -16.629 53.154 1.00 32.36 728 GLU B N 1
ATOM 11726 C CA . GLU B 1 728 ? -23.695 -15.340 53.462 1.00 32.76 728 GLU B CA 1
ATOM 11727 C C . GLU B 1 728 ? -23.447 -15.135 54.940 1.00 37.34 728 GLU B C 1
ATOM 11728 O O . GLU B 1 728 ? -22.367 -14.671 55.305 1.00 35.87 728 GLU B O 1
ATOM 11734 N N . SER B 1 729 ? -24.432 -15.505 55.788 1.00 35.07 729 SER B N 1
ATOM 11735 C CA . SER B 1 729 ? -24.358 -15.407 57.258 1.00 37.39 729 SER B CA 1
ATOM 11736 C C . SER B 1 729 ? -23.175 -16.207 57.814 1.00 41.84 729 SER B C 1
ATOM 11737 O O . SER B 1 729 ? -22.476 -15.727 58.710 1.00 42.59 729 SER B O 1
ATOM 11740 N N . LEU B 1 730 ? -22.927 -17.409 57.255 1.00 36.96 730 LEU B N 1
ATOM 11741 C CA . LEU B 1 730 ? -21.818 -18.253 57.676 1.00 35.16 730 LEU B CA 1
ATOM 11742 C C . LEU B 1 730 ? -20.486 -17.659 57.207 1.00 39.94 730 LEU B C 1
ATOM 11743 O O . LEU B 1 730 ? -19.539 -17.632 57.988 1.00 40.19 730 LEU B O 1
ATOM 11748 N N . GLU B 1 731 ? -20.422 -17.156 55.952 1.00 37.34 731 GLU B N 1
ATOM 11749 C CA . GLU B 1 731 ? -19.203 -16.524 55.429 1.00 36.80 731 GLU B CA 1
ATOM 11750 C C . GLU B 1 731 ? -18.828 -15.277 56.267 1.00 38.90 731 GLU B C 1
ATOM 11751 O O . GLU B 1 731 ? -17.655 -15.079 56.569 1.00 37.57 731 GLU B O 1
ATOM 11757 N N . GLN B 1 732 ? -19.832 -14.503 56.704 1.00 36.60 732 GLN B N 1
ATOM 11758 C CA . GLN B 1 732 ? -19.624 -13.293 57.518 1.00 37.36 732 GLN B CA 1
ATOM 11759 C C . GLN B 1 732 ? -19.008 -13.624 58.871 1.00 42.23 732 GLN B C 1
ATOM 11760 O O . GLN B 1 732 ? -18.119 -12.903 59.316 1.00 41.65 732 GLN B O 1
ATOM 11766 N N . LYS B 1 733 ? -19.411 -14.745 59.487 1.00 39.60 733 LYS B N 1
ATOM 11767 C CA . LYS B 1 733 ? -18.820 -15.185 60.749 1.00 40.95 733 LYS B CA 1
ATOM 11768 C C . LYS B 1 733 ? -17.370 -15.595 60.521 1.00 44.20 733 LYS B C 1
ATOM 11769 O O . LYS B 1 733 ? -16.494 -15.207 61.301 1.00 44.47 733 LYS B O 1
ATOM 11771 N N . LEU B 1 734 ? -17.101 -16.325 59.411 1.00 39.76 734 LEU B N 1
ATOM 11772 C CA . LEU B 1 734 ? -15.746 -16.772 59.065 1.00 39.92 734 LEU B CA 1
ATOM 11773 C C . LEU B 1 734 ? -14.828 -15.600 58.798 1.00 42.27 734 LEU B C 1
ATOM 11774 O O . LEU B 1 734 ? -13.670 -15.621 59.217 1.00 41.18 734 LEU B O 1
ATOM 11779 N N . GLU B 1 735 ? -15.359 -14.566 58.120 1.00 39.35 735 GLU B N 1
ATOM 11780 C CA . GLU B 1 735 ? -14.587 -13.361 57.800 1.00 38.70 735 GLU B CA 1
ATOM 11781 C C . GLU B 1 735 ? -14.251 -12.570 59.066 1.00 45.31 735 GLU B C 1
ATOM 11782 O O . GLU B 1 735 ? -13.114 -12.122 59.224 1.00 45.95 735 GLU B O 1
ATOM 11788 N N . LYS B 1 736 ? -15.228 -12.436 59.976 1.00 43.80 736 LYS B N 1
ATOM 11789 C CA . LYS B 1 736 ? -15.066 -11.750 61.263 1.00 45.11 736 LYS B CA 1
ATOM 11790 C C . LYS B 1 736 ? -13.946 -12.406 62.081 1.00 49.52 736 LYS B C 1
ATOM 11791 O O . LYS B 1 736 ? -13.060 -11.705 62.566 1.00 50.42 736 LYS B O 1
ATOM 11797 N N . ARG B 1 737 ? -13.962 -13.745 62.187 1.00 45.98 737 ARG B N 1
ATOM 11798 C CA . ARG B 1 737 ? -12.960 -14.496 62.943 1.00 46.65 737 ARG B CA 1
ATOM 11799 C C . ARG B 1 737 ? -11.580 -14.484 62.299 1.00 50.51 737 ARG B C 1
ATOM 11800 O O . ARG B 1 737 ? -10.576 -14.522 63.012 1.00 50.65 737 ARG B O 1
ATOM 11808 N N . ARG B 1 738 ? -11.520 -14.464 60.948 1.00 45.60 738 ARG B N 1
ATOM 11809 C CA . ARG B 1 738 ? -10.244 -14.428 60.225 1.00 45.61 738 ARG B CA 1
ATOM 11810 C C . ARG B 1 738 ? -9.521 -13.110 60.511 1.00 50.73 738 ARG B C 1
ATOM 11811 O O . ARG B 1 738 ? -8.314 -13.123 60.752 1.00 51.61 738 ARG B O 1
ATOM 11819 N N . GLU B 1 739 ? -10.264 -11.991 60.495 1.00 48.48 739 GLU B N 1
ATOM 11820 C CA . GLU B 1 739 ? -9.749 -10.643 60.759 1.00 49.85 739 GLU B CA 1
ATOM 11821 C C . GLU B 1 739 ? -9.147 -10.551 62.173 1.00 56.07 739 GLU B C 1
ATOM 11822 O O . GLU B 1 739 ? -8.040 -10.027 62.318 1.00 56.34 739 GLU B O 1
ATOM 11828 N N A GLU B 1 740 ? -9.846 -11.123 63.177 0.50 53.26 740 GLU B N 1
ATOM 11829 N N B GLU B 1 740 ? -9.840 -11.090 63.199 0.50 53.20 740 GLU B N 1
ATOM 11830 C CA A GLU B 1 740 ? -9.448 -11.167 64.593 0.50 54.31 740 GLU B CA 1
ATOM 11831 C CA B GLU B 1 740 ? -9.345 -11.056 64.586 0.50 54.21 740 GLU B CA 1
ATOM 11832 C C A GLU B 1 740 ? -8.208 -12.040 64.849 0.50 59.44 740 GLU B C 1
ATOM 11833 C C B GLU B 1 740 ? -8.142 -11.995 64.833 0.50 59.40 740 GLU B C 1
ATOM 11834 O O A GLU B 1 740 ? -7.583 -11.918 65.907 0.50 60.02 740 GLU B O 1
ATOM 11835 O O B GLU B 1 740 ? -7.471 -11.862 65.862 0.50 59.94 740 GLU B O 1
ATOM 11846 N N . GLU B 1 741 ? -7.861 -12.921 63.890 1.00 55.74 741 GLU B N 1
ATOM 11847 C CA . GLU B 1 741 ? -6.717 -13.846 63.980 1.00 72.51 741 GLU B CA 1
ATOM 11848 C C . GLU B 1 741 ? -5.800 -13.706 62.766 1.00 106.85 741 GLU B C 1
ATOM 11849 O O . GLU B 1 741 ? -4.872 -12.898 62.775 1.00 74.60 741 GLU B O 1
#

Nearest PDB structures (foldseek):
  5i0h-assembly2_B  TM=1.001E+00  e=0.000E+00  Homo sapiens
  4pjm-assembly1_A  TM=8.595E-01  e=2.114E-58  Sus scrofa
  1fmv-assembly1_A  TM=8.117E-01  e=3.879E-60  Dictyostelium discoideum
  3myl-assembly1_X  TM=8.031E-01  e=7.692E-59  Dictyostelium discoideum
  1mma-assembly1_A  TM=8.225E-01  e=7.900E-55  Dictyostelium discoideum

GO terms:
  GO:0030507 spectrin binding (F, IDA)
  GO:0051489 regulation of filopodium assembly (P, IMP)
  GO:0008360 regulation of cell shape (P, IMP)
  GO:0005829 cytosol (C, TAS)
  GO:0005515 protein binding (F, IPI)
  GO:0005829 cytosol (C, IDA)
  GO:0005886 plasma membrane (C, IDA)

Solvent-accessible surface area: 60577 Å² total; per-residue (Å²): 68,120,46,87,124,48,39,76,0,11,0,95,42,97,52,19,38,3,1,0,39,2,78,38,34,63,176,48,71,2,25,3,134,3,40,31,47,42,92,39,81,34,132,33,96,79,11,84,81,73,54,3,53,60,30,53,119,126,65,131,70,13,34,67,38,0,21,71,22,117,57,53,45,3,1,4,0,0,22,6,3,16,22,2,12,112,122,59,16,6,3,1,8,0,5,20,3,0,0,7,2,23,18,52,59,130,27,111,34,25,76,97,92,82,24,10,83,67,11,16,138,102,40,16,50,60,31,72,2,3,0,1,9,0,0,7,22,0,12,101,4,0,81,24,92,96,24,59,1,1,0,0,0,12,11,28,5,9,1,18,12,19,91,5,0,54,32,0,2,44,0,2,4,54,6,0,104,96,17,71,139,64,58,150,158,41,57,102,38,38,6,13,135,0,0,60,41,1,8,23,0,1,28,5,1,0,1,0,33,0,93,48,38,25,41,4,15,1,9,0,12,12,1,27,0,6,1,25,112,122,1,3,0,24,0,5,110,3,45,49,24,56,23,18,53,22,10,0,2,102,21,41,125,37,6,0,0,0,16,4,0,3,0,1,9,41,16,8,121,71,130,40,70,71,84,3,71,12,49,70,24,102,84,5,70,0,0,63,68,10,76,18,31,113,22,109,105,37,66,21,115,95,32,19,161,98,4,64,71,0,5,105,26,1,120,9,56,86,99,40,25,80,35,5,6,66,0,2,0,0,0,0,11,0,2,39,0,107,20,99,102,74,67,15,2,79,16,45,52,155,97,13,8,30,88,0,1,91,5,0,16,11,63,63,92,80,0,38,72,11,0,7,50,124,23,94,82,48,117,68,65,88,87,92,39,76,8,82,42,111,81,0,37,47,4,14,5,20,0,0,27,18,0,1,27,20,1,4,118,45,0,9,146,42,0,33,83,37,0,103,26,72,75,92,66,33,13,0,4,0,1,7,8,4,6,12,3,61,17,115,76,4,43,6,25,5,0,4,6,0,1,2,4,0,19,6,7,54,9,1,4,87,32,3,3,48,72,14,13,73,38,2,71,130,9,62,18,123,56,152,100,13,122,69,94,88,7,26,118,1,2,72,0,0,30,70,78,106,0,0,6,39,20,0,22,96,6,7,78,107,93,97,16,70,28,70,47,0,10,109,96,0,28,100,85,3,50,144,40,151,48,9,31,116,20,142,134,38,126,47,28,0,0,0,100,9,38,13,32,82,0,52,0,11,4,139,20,0,5,111,32,0,57,33,51,23,43,5,21,0,3,35,10,0,8,64,6,89,16,99,14,0,10,89,24,2,48,75,57,91,52,70,67,87,76,145,124,59,69,4,22,1,39,91,7,63,98,43,5,74,69,4,22,63,65,1,60,85,17,26,28,12,10,0,14,4,5,5,0,0,89,116,66,86,50,106,49,18,50,34,78,40,0,14,83,6,0,83,33,7,4,3,23,37,5,0,101,2,31,68,41,1,17,29,31,59,28,12,10,20,15,0,33,92,42,1,117,57,11,4,164,154,41,108,60,52,104,80,17,43,16,33,0,32,26,0,0,79,108,20,14,87,82,72,56,52,17,31,34,3,53,2,52,0,0,2,44,12,65,1,13,42,105,0,19,85,86,89,127,111,99,143,78,50,63,66,11,7,5,90,60,106,46,22,31,12,1,0,48,28,117,35,60,9,28,11,46,34,70,95,95,35,106,41,64,124,102,90,42,90,87,81,73,39,52,60,11,102,117,58,115,91,78,23,37,68,39,0,23,76,22,83,31,51,27,10,1,5,1,0,24,6,3,19,27,1,9,145,126,60,16,6,2,1,8,0,9,18,2,0,1,8,3,22,20,55,63,128,26,110,37,26,70,96,89,69,23,5,43,81,15,16,130,115,18,18,59,68,42,76,2,4,0,0,9,0,0,6,13,0,32,59,4,0,88,21,94,102,23,62,1,1,0,3,0,18,10,28,6,7,1,19,13,21,92,5,0,57,30,0,2,40,0,2,0,40,9,0,34,87,76,70,175,42,56,83,173,88,95,76,76,18,27,7,81,0,0,58,33,2,6,26,0,2,27,5,2,0,2,0,41,1,94,49,38,72,42,4,14,1,9,0,12,7,1,26,0,14,1,23,95,162,0,25,11,39,0,5,111,3,46,50,25,55,22,17,39,24,10,0,2,106,24,45,127,35,8,26,0,0,28,5,0,13,0,1,9,19,15,8,134,140,75,50,66,59,80,2,76,13,49,70,42,129,80,5,72,0,14,56,67,36,60,72,150,68,125,54,69,82,67,13,100,64,40,20,62,99,4,66,69,0,4,106,17,1,119,9,57,94,91,40,28,78,34,5,6,16,0,1,0,0,0,0,4,0,2,44,2,96,20,91,109,60,68,18,2,71,6,28,145,139,85,17,6,29,89,0,0,85,6,0,7,11,66,66,88,81,0,39,60,11,0,8,50,124,25,95,80,120,111,69,58,87,81,91,42,73,8,81,43,113,80,0,39,49,4,15,6,20,0,0,25,3,0,1,26,19,0,4,118,45,0,9,145,43,0,34,84,37,0,100,27,73,77,91,64,36,16,0,3,0,1,6,9,6,6,12,2,59,20,187,78,4,42,5,27,4,0,4,6,0,1,4,3,0,19,11,8,52,11,6,7,93,31,6,1,48,66,14,11,84,25,1,83,138,9,62,18,124,57,154,105,28,125,79,98,92,7,25,118,0,2,73,0,0,28,70,180,107,0,0,5,38,21,0,36,99,5,9,66,107,93,99,15,71,28,73,48,0,10,114,94,0,28,101,87,2,49,143,40,152,46,9,32,115,20,238,131,45,125,48,29,0,0,0,98,9,38,14,32,82,0,53,0,12,3,140,21,0,5,112,39,0,60,30,53,6,53,5,20,0,3,35,9,0,9,62,6,174,40,103,15,0,12,91,23,2,46,76,50,93,57,85,64,89,80,95,172,132,58,91,15,23,1,38,104,6,64,95,42,5,73,75,5,25,62,60,0,62,87,16,27,26,11,11,1,12,4,4,5,0,0,77,103,66,86,49,104,67,18,52,39,79,32,0,7,81,5,4,105,33,9,5,3,38,27,1,0,96,3,33,73,41,2,17,30,30,59,26,11,10,20,13,0,33,92,43,2,120,78,10,5,98,107,39,108,58,52,106,80,17,49,15,34,0,32,25,0,0,78,108,54,13,87,82,73,56,51,19,32,34,4,53,2,48,0,0,1,47,22,79,5,11,19,43,0,17,82,90,89,119,115,118

Secondary structure (DSSP, 8-state):
----TT-EEEEEETTEEEEEEEEEEETTEEEEEETTS-EEEEEGGG--TTTEEEPPS---S--SBGGG-S--SHHHHHHHHHHHHHTT--EEEETTEEEEE--SS--TTTT-HHHHHHHHTS-TTSSS--HHHHHHHHHHHHHHSSS-EEEEEE-BTTSSHHHHHHHHHHHHHHHHHH-TT--HHHHHS-HHHHHHHHHHHHHHHHEEEETTEEEEE-SEEEEEEEE-TTS-EEEEEEEEE---GGGGT---TT--SBHHHHHHHHHS-HHHHHHTT---GGG-HHHHTTS----TT--HHHHHHHHHHHHHHTT--HHHHHHHHHHHHHHHHHTT--EEESSSEEE--HHHHHHHHHHHT--HHHHHHHHHEEEEEETTEEEEEEPPHHHHHHHHHHHHHHHHHHHHHHHHHHHHHHH----SSEEEEEEEPPPB---SSB-HHHHHHHHHHHHHHHHHHIIIIIHHHHHHHHTT----PPP----HHHHHHHHSTTSHHHHHHHHHT-TT--HHHHHHHHHHHHTT-TTEE--SS-TTEEEEEETTEEEEEE-TTHHHHHH--B-HHHHHHHHT-SSHHHHHHHTTPPPBPPP-----HHHHHHHHHHHHHHHHHTSEEEEEEEE-S-SS--SS---HHHHHHHHHHTTHHHHHHHHHHS--EEEEHHHHHHHHGGGGTTS---SSHHHHHHHHHHHH-TTS-SEEE-SSEEEE-HHHHHHHHHHHHH-/-TT-EEEEEETTEEEEEEE--EEEETTS-EEE--GGG--BTTEEE-TT--SS--SBGGG-SS-SHHHHHHHHHHHHHTT--EEEETTEEEEE--SS--TTTT-HHHHHHHHTS-TTSSS--HHHHHHHHHHHHHHSSS-EEEEEE-BTTSSHHHHHHHHHHHHHHHHHHTT---HHHHHH-HHHHHHHHHHHHHHHHEEEETTEEEEE-SEEEEEEEE-TTS-EEEEEEEEE---GGGGT---TT--SBHHHHHHHHHS-HHHHHHTT---GGG-HHHHTT------HHHHHHHHHHHHHHHHHTT--HHHHHHHHHHHHHHHHHTT--EEESSSEEE--SHHHHHHHHHHT--HHHHHHHHHEEEEEETTEEEEEEPPHHHHHHHHHHHHHHHHHHHHHHHHHHHHHHH----SSEEEEEEEPPPB---SSB-HHHHHHHHHHHHHHHHHHIIIIIHHHHHHHHTT----PPP----HHHHHHHHSTTSHHHHHHHHHT-TT--HHHHHHHHHHHHTT-TTEE--SS-TTEEEEEETTEEEEEE-TTHHHHHH--B-HHHHHHHHT-S-HHHHHHHTTPPPB---------HHHHHHHHHHHHHHHHHTSEEEEEEEE-S-SS--SS---HHHHHHHHHHTTHHHHHHHHHHS--EEEEHHHHHHHHGGGGTTS---SSHHHHHHHHHHHH-TTS-SEEE-SSEEEE-HHHHHHHHHHHHH-

Radius of gyration: 35.93 Å; Cα contacts (8 Å, |Δi|>4): 2537; chains: 2; bounding box: 94×96×113 Å

CATH classification: 1.20.58.530 (+1 more: 1.20.5.4820)

InterPro domains:
  IPR000048 IQ motif, EF-hand binding site [PF00612] (744-763)
  IPR000048 IQ motif, EF-hand binding site [PF00612] (768-785)
  IPR000048 IQ motif, EF-hand binding site [PF00612] (790-809)
  IPR000048 IQ motif, EF-hand binding site [SM00015] (741-763)
  IPR000048 IQ motif, EF-hand binding site [SM00015] (764-786)
  IPR000048 IQ motif, EF-hand binding site [SM00015] (787-809)
  IPR000159 Ras-associating domain [PS50200] (1704-1753)
  IPR000299 FERM domain [PS50057] (1700-2044)
  IPR000857 MyTH4 domain [PF00784] (1589-1693)
  IPR000857 MyTH4 domain [PS51016] (1547-1695)
  IPR000857 MyTH4 domain [SM00139] (1547-1695)
  IPR001609 Myosin head, motor domain-like [PF00063] (65-727)
  IPR001609 Myosin head, motor domain-like [PR00193] (93-112)
  IPR001609 Myosin head, motor domain-like [PR00193] (150-175)
  IPR001609 Myosin head, motor domain-like [PR00193] (202-229)
  IPR001609 Myosin head, motor domain-like [PR00193] (429-457)
  IPR001609 Myosin head, motor domain-like [PR00193] (482-510)
  IPR001609 Myosin head, motor domain-like [PS51456] (63-739)
  IPR001609 Myosin head, motor domain-like [SM00242] (57-740)
  IPR001849 Pleckstrin homology domain [PF00169] (1215-1308)

B-factor: mean 37.11, std 16.91, range [14.7, 197.25]